Protein 2BRY (pdb70)

CATH classification: 3.50.50.60

Structure (mmCIF, N/CA/C/O backbone):
data_2BRY
#
_entry.id   2BRY
#
_cell.length_a   76.588
_cell.length_b   89.548
_cell.length_c   83.458
_cell.angle_alpha   90.00
_cell.angle_beta   114.35
_cell.angle_gamma   90.00
#
_symmetry.space_group_name_H-M   'P 1 21 1'
#
loop_
_entity.id
_entity.type
_entity.pdbx_description
1 polymer 'NEDD9 INTERACTING PROTEIN WITH CALPONIN HOMOLOGY AND LIM DOMAINS'
2 non-polymer 'CHLORIDE ION'
3 non-polymer GLYCEROL
4 non-polymer 'SULFATE ION'
5 non-polymer 'FLAVIN-ADENINE DINUCLEOTIDE'
6 water water
#
loop_
_atom_site.group_PDB
_atom_site.id
_atom_site.type_symbol
_atom_site.label_atom_id
_atom_site.label_alt_id
_atom_site.label_comp_id
_atom_site.label_asym_id
_atom_site.label_entity_id
_atom_site.label_seq_id
_atom_site.pdbx_PDB_ins_code
_atom_site.Cartn_x
_atom_site.Cartn_y
_atom_site.Cartn_z
_atom_site.occupancy
_atom_site.B_iso_or_equiv
_atom_site.auth_seq_id
_atom_site.auth_comp_id
_atom_site.auth_asym_id
_atom_site.auth_atom_id
_atom_site.pdbx_PDB_model_num
ATOM 1 N N . THR A 1 15 ? 60.593 35.581 76.067 1.00 25.07 7 THR A N 1
ATOM 2 C CA . THR A 1 15 ? 60.211 35.460 74.628 1.00 24.73 7 THR A CA 1
ATOM 3 C C . THR A 1 15 ? 61.144 34.536 73.827 1.00 23.59 7 THR A C 1
ATOM 4 O O . THR A 1 15 ? 62.328 34.355 74.150 1.00 23.85 7 THR A O 1
ATOM 8 N N . ASN A 1 16 ? 60.579 33.964 72.772 1.00 21.66 8 ASN A N 1
ATOM 9 C CA . ASN A 1 16 ? 61.194 32.881 72.046 1.00 19.77 8 ASN A CA 1
ATOM 10 C C . ASN A 1 16 ? 61.146 33.212 70.562 1.00 17.98 8 ASN A C 1
ATOM 11 O O . ASN A 1 16 ? 60.087 33.105 69.947 1.00 17.20 8 ASN A O 1
ATOM 16 N N . PRO A 1 17 ? 62.277 33.663 69.991 1.00 17.03 9 PRO A N 1
ATOM 17 C CA . PRO A 1 17 ? 62.285 34.022 68.577 1.00 16.57 9 PRO A CA 1
ATOM 18 C C . PRO A 1 17 ? 61.773 32.944 67.617 1.00 16.47 9 PRO A C 1
ATOM 19 O O . PRO A 1 17 ? 61.062 33.275 66.661 1.00 17.16 9 PRO A O 1
ATOM 23 N N . ALA A 1 18 ? 62.112 31.676 67.849 1.00 16.15 10 ALA A N 1
ATOM 24 C CA . ALA A 1 18 ? 61.650 30.608 66.967 1.00 16.51 10 ALA A CA 1
ATOM 25 C C . ALA A 1 18 ? 60.129 30.507 66.993 1.00 15.48 10 ALA A C 1
ATOM 26 O O . ALA A 1 18 ? 59.488 30.349 65.944 1.00 15.41 10 ALA A O 1
ATOM 28 N N . HIS A 1 19 ? 59.551 30.604 68.195 1.00 14.65 11 HIS A N 1
ATOM 29 C CA . HIS A 1 19 ? 58.103 30.541 68.298 1.00 15.07 11 HIS A CA 1
ATOM 30 C C . HIS A 1 19 ? 57.487 31.733 67.590 1.00 14.67 11 HIS A C 1
ATOM 31 O O . HIS A 1 19 ? 56.499 31.576 66.877 1.00 15.34 11 HIS A O 1
ATOM 38 N N . ASP A 1 20 ? 58.071 32.922 67.791 1.00 15.41 12 ASP A N 1
ATOM 39 C CA . ASP A 1 20 ? 57.575 34.153 67.172 1.00 15.97 12 ASP A CA 1
ATOM 40 C C . ASP A 1 20 ? 57.564 34.042 65.648 1.00 15.62 12 ASP A C 1
ATOM 41 O O . ASP A 1 20 ? 56.549 34.308 65.014 1.00 16.29 12 ASP A O 1
ATOM 46 N N . HIS A 1 21 ? 58.676 33.596 65.066 1.00 16.42 13 HIS A N 1
ATOM 47 C CA . HIS A 1 21 ? 58.769 33.455 63.613 1.00 16.00 13 HIS A CA 1
ATOM 48 C C . HIS A 1 21 ? 57.900 32.314 63.070 1.00 15.82 13 HIS A C 1
ATOM 49 O O . HIS A 1 21 ? 57.297 32.453 62.005 1.00 15.66 13 HIS A O 1
ATOM 56 N N . PHE A 1 22 ? 57.837 31.184 63.777 1.00 15.38 14 PHE A N 1
ATOM 57 C CA . PHE A 1 22 ? 56.919 30.138 63.322 1.00 16.41 14 PHE A CA 1
ATOM 58 C C . PHE A 1 22 ? 55.481 30.669 63.279 1.00 15.49 14 PHE A C 1
ATOM 59 O O . PHE A 1 22 ? 54.761 30.474 62.311 1.00 16.61 14 PHE A O 1
ATOM 67 N N . GLU A 1 23 ? 55.051 31.333 64.344 1.00 14.79 15 GLU A N 1
ATOM 68 C CA . GLU A 1 23 ? 53.679 31.827 64.371 1.00 14.31 15 GLU A CA 1
ATOM 69 C C . GLU A 1 23 ? 53.399 32.863 63.273 1.00 14.55 15 GLU A C 1
ATOM 70 O O . GLU A 1 23 ? 52.313 32.876 62.692 1.00 15.09 15 GLU A O 1
ATOM 76 N N . THR A 1 24 ? 54.364 33.734 62.981 1.00 14.88 16 THR A N 1
ATOM 77 C CA . THR A 1 24 ? 54.186 34.703 61.888 1.00 15.01 16 THR A CA 1
ATOM 78 C C . THR A 1 24 ? 54.106 33.997 60.517 1.00 14.91 16 THR A C 1
ATOM 79 O O . THR A 1 24 ? 53.291 34.371 59.647 1.00 15.54 16 THR A O 1
ATOM 86 N N . PHE A 1 25 ? 54.956 32.987 60.350 1.00 15.40 17 PHE A N 1
ATOM 87 C CA . PHE A 1 25 ? 55.019 32.135 59.150 1.00 15.60 17 PHE A CA 1
ATOM 88 C C . PHE A 1 25 ? 53.661 31.483 58.879 1.00 15.01 17 PHE A C 1
ATOM 89 O O . PHE A 1 25 ? 53.114 31.575 57.790 1.00 15.50 17 PHE A O 1
ATOM 97 N N . VAL A 1 26 ? 53.093 30.847 59.903 1.00 15.71 18 VAL A N 1
ATOM 98 C CA . VAL A 1 26 ? 51.764 30.266 59.787 1.00 17.81 18 VAL A CA 1
ATOM 99 C C . VAL A 1 26 ? 50.711 31.283 59.309 1.00 17.67 18 VAL A C 1
ATOM 100 O O . VAL A 1 26 ? 49.921 30.958 58.418 1.00 18.99 18 VAL A O 1
ATOM 104 N N . GLN A 1 27 ? 50.689 32.492 59.866 1.00 18.07 19 GLN A N 1
ATOM 105 C CA . GLN A 1 27 ? 49.633 33.453 59.517 1.00 19.26 19 GLN A CA 1
ATOM 106 C C . GLN A 1 27 ? 49.924 34.279 58.273 1.00 17.59 19 GLN A C 1
ATOM 107 O O . GLN A 1 27 ? 49.030 35.001 57.805 1.00 17.42 19 GLN A O 1
ATOM 113 N N . ALA A 1 28 ? 51.142 34.168 57.727 1.00 16.72 20 ALA A N 1
ATOM 114 C CA . ALA A 1 28 ? 51.565 35.061 56.641 1.00 16.00 20 ALA A CA 1
ATOM 115 C C . ALA A 1 28 ? 50.671 34.932 55.407 1.00 16.88 20 ALA A C 1
ATOM 116 O O . ALA A 1 28 ? 50.316 33.825 54.986 1.00 17.25 20 ALA A O 1
ATOM 118 N N . GLN A 1 29 ? 50.306 36.081 54.838 1.00 16.18 21 GLN A N 1
ATOM 119 C CA . GLN A 1 29 ? 49.317 36.147 53.747 1.00 16.54 21 GLN A CA 1
ATOM 120 C C . GLN A 1 29 ? 49.912 36.679 52.470 1.00 16.68 21 GLN A C 1
ATOM 121 O O . GLN A 1 29 ? 49.206 36.823 51.460 1.00 18.13 21 GLN A O 1
ATOM 127 N N . LEU A 1 30 ? 51.211 36.986 52.523 1.00 17.06 22 LEU A N 1
ATOM 128 C CA . LEU A 1 30 ? 51.957 37.468 51.370 1.00 17.52 22 LEU A CA 1
ATOM 129 C C . LEU A 1 30 ? 53.198 36.628 51.204 1.00 18.03 22 LEU A C 1
ATOM 130 O O . LEU A 1 30 ? 53.839 36.276 52.181 1.00 17.93 22 LEU A O 1
ATOM 135 N N . CYS A 1 31 ? 53.538 36.317 49.966 1.00 20.63 23 CYS A N 1
ATOM 136 C CA . CYS A 1 31 ? 54.756 35.556 49.686 1.00 21.95 23 CYS A CA 1
ATOM 137 C C . CYS A 1 31 ? 55.999 36.107 50.389 1.00 22.38 23 CYS A C 1
ATOM 138 O O . CYS A 1 31 ? 56.740 35.363 51.023 1.00 23.59 23 CYS A O 1
ATOM 143 N N . GLN A 1 32 ? 56.213 37.417 50.306 1.00 22.47 24 GLN A N 1
ATOM 144 C CA . GLN A 1 32 ? 57.400 38.033 50.889 1.00 23.59 24 GLN A CA 1
ATOM 145 C C . GLN A 1 32 ? 57.445 37.834 52.407 1.00 21.97 24 GLN A C 1
ATOM 146 O O . GLN A 1 32 ? 58.526 37.663 52.984 1.00 21.42 24 GLN A O 1
ATOM 152 N N . ASP A 1 33 ? 56.267 37.803 53.028 1.00 20.38 25 ASP A N 1
ATOM 153 C CA . ASP A 1 33 ? 56.166 37.587 54.476 1.00 19.51 25 ASP A CA 1
ATOM 154 C C . ASP A 1 33 ? 56.408 36.132 54.851 1.00 18.06 25 ASP A C 1
ATOM 155 O O . ASP A 1 33 ? 57.002 35.84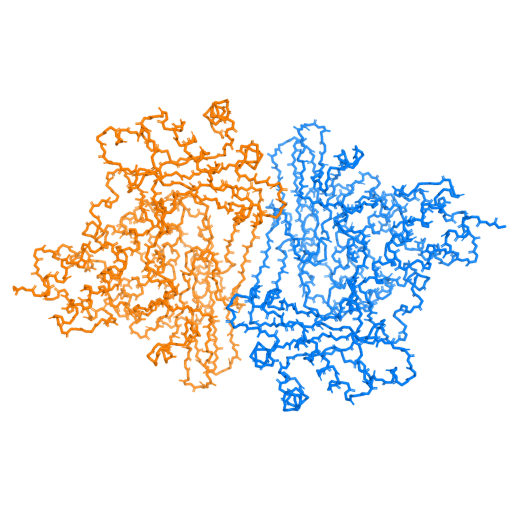4 55.889 1.00 16.79 25 ASP A O 1
ATOM 160 N N . VAL A 1 34 ? 55.958 35.224 53.999 1.00 17.78 26 VAL A N 1
ATOM 161 C CA . VAL A 1 34 ? 56.257 33.815 54.214 1.00 17.67 26 VAL A CA 1
ATOM 162 C C . VAL A 1 34 ? 57.774 33.620 54.168 1.00 18.38 26 VAL A C 1
ATOM 163 O O . VAL A 1 34 ? 58.359 32.995 55.064 1.00 18.77 26 VAL A O 1
ATOM 167 N N . LEU A 1 35 ? 58.422 34.166 53.145 1.00 18.41 27 LEU A N 1
ATOM 168 C CA . LEU A 1 35 ? 59.856 33.946 52.994 1.00 18.61 27 LEU A CA 1
ATOM 169 C C . LEU A 1 35 ? 60.655 34.567 54.129 1.00 18.41 27 LEU A C 1
ATOM 170 O O . LEU A 1 35 ? 61.587 33.956 54.651 1.00 18.86 27 LEU A O 1
ATOM 175 N N . SER A 1 36 ? 60.309 35.791 54.511 1.00 18.93 28 SER A N 1
ATOM 176 C CA . SER A 1 36 ? 61.089 36.491 55.529 1.00 19.71 28 SER A CA 1
ATOM 177 C C . SER A 1 36 ? 60.919 35.872 56.924 1.00 18.54 28 SER A C 1
ATOM 178 O O . SER A 1 36 ? 61.909 35.707 57.647 1.00 18.34 28 SER A O 1
ATOM 181 N N . SER A 1 37 ? 59.687 35.506 57.295 1.00 18.12 29 SER A N 1
ATOM 182 C CA . SER A 1 37 ? 59.451 34.816 58.559 1.00 18.02 29 SER A CA 1
ATOM 183 C C . SER A 1 37 ? 60.134 33.430 58.576 1.00 17.20 29 SER A C 1
ATOM 184 O O . SER A 1 37 ? 60.664 33.009 59.615 1.00 17.65 29 SER A O 1
ATOM 187 N N . PHE A 1 38 ? 60.125 32.730 57.439 1.00 16.07 30 PHE A N 1
ATOM 188 C CA . PHE A 1 38 ? 60.806 31.437 57.366 1.00 16.67 30 PHE A CA 1
ATOM 189 C C . PHE A 1 38 ? 62.316 31.593 57.575 1.00 17.01 30 PHE A C 1
ATOM 190 O O . PHE A 1 38 ? 62.913 30.800 58.303 1.00 17.84 30 PHE A O 1
ATOM 198 N N . GLN A 1 39 ? 62.931 32.619 56.981 1.00 17.67 31 GLN A N 1
ATOM 199 C CA . GLN A 1 39 ? 64.378 32.851 57.189 1.00 17.50 31 GLN A CA 1
ATOM 200 C C . GLN A 1 39 ? 64.647 33.153 58.673 1.00 17.57 31 GLN A C 1
ATOM 201 O O . GLN A 1 39 ? 65.616 32.660 59.259 1.00 17.78 31 GLN A O 1
ATOM 207 N N . GLY A 1 40 ? 63.776 33.947 59.293 1.00 17.13 32 GLY A N 1
ATOM 208 C CA . GLY A 1 40 ? 63.910 34.243 60.716 1.00 16.62 32 GLY A CA 1
ATOM 209 C C . GLY A 1 40 ? 63.800 32.972 61.543 1.00 16.71 32 GLY A C 1
ATOM 210 O O . GLY A 1 40 ? 64.55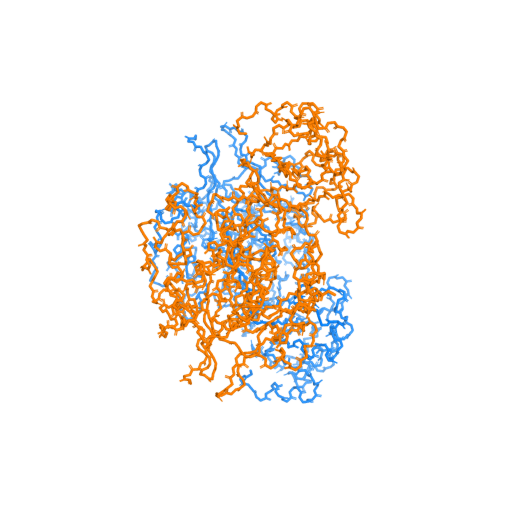9 32.776 62.516 1.00 17.45 32 GLY A O 1
ATOM 211 N N . LEU A 1 41 ? 62.887 32.092 61.138 1.00 16.55 33 LEU A N 1
ATOM 212 C CA . LEU A 1 41 ? 62.733 30.819 61.817 1.00 17.08 33 LEU A CA 1
ATOM 213 C C . LEU A 1 41 ? 64.010 29.994 61.673 1.00 17.74 33 LEU A C 1
ATOM 214 O O . LEU A 1 41 ? 64.521 29.481 62.669 1.00 17.15 33 LEU A O 1
ATOM 219 N N . CYS A 1 42 ? 64.568 29.947 60.458 1.00 17.79 34 CYS A N 1
ATOM 220 C CA . CYS A 1 42 ? 65.776 29.154 60.205 1.00 18.08 34 CYS A CA 1
ATOM 221 C C . CYS A 1 42 ? 66.928 29.677 61.064 1.00 17.42 34 CYS A C 1
ATOM 222 O O . CYS A 1 42 ? 67.628 28.875 61.702 1.00 17.27 34 CYS A O 1
ATOM 225 N N . ARG A 1 43 ? 67.127 31.008 61.078 1.00 17.41 35 ARG A N 1
ATOM 226 C CA . ARG A 1 43 ? 68.169 31.625 61.927 1.00 17.42 35 ARG A CA 1
ATOM 227 C C . ARG A 1 43 ? 68.015 31.187 63.388 1.00 16.61 35 ARG A C 1
ATOM 228 O O . ARG A 1 43 ? 68.998 30.825 64.043 1.00 16.47 35 ARG A O 1
ATOM 236 N N . ALA A 1 44 ? 66.776 31.237 63.900 1.00 16.02 36 ALA A N 1
ATOM 237 C CA . ALA A 1 44 ? 66.512 30.962 65.307 1.00 16.13 36 ALA A CA 1
ATOM 238 C C . ALA A 1 44 ? 66.805 29.521 65.686 1.00 15.93 36 ALA A C 1
ATOM 239 O O . ALA A 1 44 ? 67.173 29.248 66.831 1.00 16.37 36 ALA A O 1
ATOM 241 N N . LEU A 1 45 ? 66.640 28.617 64.709 1.00 15.51 37 LEU A N 1
ATOM 242 C CA . LEU A 1 45 ? 66.764 27.177 64.938 1.00 16.32 37 LEU A CA 1
ATOM 243 C C . LEU A 1 45 ? 68.072 26.569 64.452 1.00 16.15 37 LEU A C 1
ATOM 244 O O . LEU A 1 45 ? 68.282 25.356 64.559 1.00 16.69 37 LEU A O 1
ATOM 249 N N . GLY A 1 46 ? 68.964 27.397 63.915 1.00 15.36 38 GLY A N 1
ATOM 250 C CA . GLY A 1 46 ? 70.269 26.907 63.530 1.00 16.19 38 GLY A CA 1
ATOM 251 C C . GLY A 1 46 ? 70.230 26.100 62.242 1.00 16.16 38 GLY A C 1
ATOM 252 O O . GLY A 1 46 ? 71.037 25.185 62.047 1.00 16.81 38 GLY A O 1
ATOM 253 N N . VAL A 1 47 ? 69.286 26.412 61.371 1.00 16.44 39 VAL A N 1
ATOM 254 C CA . VAL A 1 47 ? 69.145 25.624 60.138 1.00 17.11 39 VAL A CA 1
ATOM 255 C C . VAL A 1 47 ? 69.215 26.528 58.914 1.00 17.63 39 VAL A C 1
ATOM 256 O O . VAL A 1 47 ? 69.432 27.736 59.041 1.00 17.76 39 VAL A O 1
ATOM 260 N N . GLU A 1 48 ? 69.077 25.941 57.729 1.00 17.77 40 GLU A N 1
ATOM 261 C CA . GLU A 1 48 ? 68.970 26.722 56.474 1.00 18.34 40 GLU A CA 1
ATOM 262 C C . GLU A 1 48 ? 67.687 26.336 55.751 1.00 18.62 40 GLU A C 1
ATOM 263 O O . GLU A 1 48 ? 67.224 25.204 55.887 1.00 19.71 40 GLU A O 1
ATOM 269 N N . SER A 1 49 ? 67.130 27.274 54.991 1.00 19.65 41 SER A N 1
ATOM 270 C CA . SER A 1 49 ? 66.023 26.956 54.076 1.00 20.22 41 SER A CA 1
ATOM 271 C C . SER A 1 49 ? 66.554 26.183 52.871 1.00 19.90 41 SER A C 1
ATOM 272 O O . SER A 1 49 ? 67.732 26.244 52.554 1.00 20.35 41 SER A O 1
ATOM 275 N N . GLY A 1 50 ? 65.692 25.447 52.179 1.00 20.23 42 GLY A N 1
ATOM 276 C CA . GLY A 1 50 ? 66.171 24.726 50.994 1.00 20.21 42 GLY A CA 1
ATOM 277 C C . GLY A 1 50 ? 67.124 23.592 51.310 1.00 19.92 42 GLY A C 1
ATOM 278 O O . GLY A 1 50 ? 67.939 23.233 50.464 1.00 21.03 42 GLY A O 1
ATOM 279 N N . GLY A 1 51 ? 67.029 23.016 52.511 1.00 19.53 43 GLY A N 1
ATOM 280 C CA . GLY A 1 51 ? 68.041 22.091 52.991 1.00 19.95 43 GLY A CA 1
ATOM 281 C C . GLY A 1 51 ? 67.569 20.659 53.136 1.00 20.00 43 GLY A C 1
ATOM 282 O O . GLY A 1 51 ? 68.225 19.847 53.804 1.00 21.16 43 GLY A O 1
ATOM 283 N N . GLY A 1 52 ? 66.430 20.333 52.522 1.00 19.99 44 GLY A N 1
ATOM 284 C CA . GLY A 1 52 ? 65.968 18.933 52.525 1.00 19.69 44 GLY A CA 1
ATOM 285 C C . GLY A 1 52 ? 65.341 18.460 53.828 1.00 20.05 44 GLY A C 1
ATOM 286 O O . GLY A 1 52 ? 65.089 19.277 54.736 1.00 21.59 44 GLY A O 1
ATOM 287 N N . LEU A 1 53 ? 65.108 17.146 53.932 1.00 20.08 45 LEU A N 1
ATOM 288 C CA . LEU A 1 53 ? 64.409 16.602 55.084 1.00 19.75 45 LEU A CA 1
ATOM 289 C C . LEU A 1 53 ? 65.226 16.677 56.382 1.00 19.85 45 LEU A C 1
ATOM 290 O O . LEU A 1 53 ? 64.649 16.626 57.489 1.00 19.78 45 LEU A O 1
ATOM 295 N N . SER A 1 54 ? 66.556 16.802 56.269 1.00 20.53 46 SER A N 1
ATOM 296 C CA . SER A 1 54 ? 67.378 16.898 57.482 1.00 21.01 46 SER A CA 1
ATOM 297 C C . SER A 1 54 ? 67.004 18.189 58.195 1.00 20.48 46 SER A C 1
ATOM 298 O O . SER A 1 54 ? 66.948 18.238 59.420 1.00 20.63 46 SER A O 1
ATOM 301 N N . GLN A 1 55 ? 66.742 19.236 57.424 1.00 19.96 47 GLN A N 1
ATOM 302 C CA . GLN A 1 55 ? 66.336 20.487 58.031 1.00 19.97 47 GLN A CA 1
ATOM 303 C C . GLN A 1 55 ? 64.919 20.449 58.620 1.00 19.45 47 GLN A C 1
ATOM 304 O O . GLN A 1 55 ? 64.676 20.956 59.719 1.00 20.16 47 GLN A O 1
ATOM 310 N N . TYR A 1 56 ? 63.994 19.821 57.896 1.00 19.51 48 TYR A N 1
ATOM 311 C CA . TYR A 1 56 ? 62.656 19.564 58.422 1.00 18.50 48 TYR A CA 1
ATOM 312 C C . TYR A 1 56 ? 62.753 18.872 59.792 1.00 17.73 48 TYR A C 1
ATOM 313 O O . TYR A 1 56 ? 62.093 19.285 60.754 1.00 18.40 48 TYR A O 1
ATOM 322 N N . HIS A 1 57 ? 63.615 17.859 59.896 1.00 17.65 49 HIS A N 1
ATOM 323 C CA . HIS A 1 57 ? 63.733 17.129 61.154 1.00 18.08 49 HIS A CA 1
ATOM 324 C C . HIS A 1 57 ? 64.224 18.006 62.300 1.00 18.22 49 HIS A C 1
ATOM 325 O O . HIS A 1 57 ? 63.734 17.896 63.420 1.00 18.56 49 HIS A O 1
ATOM 332 N N . LYS A 1 58 ? 65.176 18.894 62.006 1.00 18.47 50 LYS A N 1
ATOM 333 C CA . LYS A 1 58 ? 65.750 19.781 63.027 1.00 18.49 50 LYS A CA 1
ATOM 334 C C . LYS A 1 58 ? 64.771 20.882 63.427 1.00 18.36 50 LYS A C 1
ATOM 335 O O . LYS A 1 58 ? 64.700 21.264 64.607 1.00 19.92 50 LYS A O 1
ATOM 341 N N . ILE A 1 59 ? 63.982 21.363 62.460 1.00 18.35 51 ILE A N 1
ATOM 342 C CA . ILE A 1 59 ? 62.975 22.363 62.767 1.00 18.08 51 ILE A CA 1
ATOM 343 C C . ILE A 1 59 ? 61.890 21.754 63.693 1.00 17.62 51 ILE A C 1
ATOM 344 O O . ILE A 1 59 ? 61.581 22.309 64.758 1.00 17.84 51 ILE A O 1
ATOM 349 N N . LYS A 1 60 ? 61.343 20.613 63.299 1.00 18.61 52 LYS A N 1
ATOM 350 C CA . LYS A 1 60 ? 60.213 20.054 64.038 1.00 18.63 52 LYS A CA 1
ATOM 351 C C . LYS A 1 60 ? 60.616 19.583 65.435 1.00 18.16 52 LYS A C 1
ATOM 352 O O . LYS A 1 60 ? 59.838 19.719 66.364 1.00 18.71 52 LYS A O 1
ATOM 358 N N . ALA A 1 61 ? 61.848 19.090 65.587 1.00 18.01 53 ALA A N 1
ATOM 359 C CA . ALA A 1 61 ? 62.339 18.612 66.890 1.00 18.50 53 ALA A CA 1
ATOM 360 C C . ALA A 1 61 ? 62.397 19.760 67.895 1.00 18.39 53 ALA A C 1
ATOM 361 O O . ALA A 1 61 ? 62.245 19.540 69.110 1.00 19.14 53 ALA A O 1
ATOM 363 N N . GLN A 1 62 ? 62.630 20.971 67.377 1.00 18.82 54 GLN A N 1
ATOM 364 C CA . GLN A 1 62 ? 62.773 22.174 68.188 1.00 18.76 54 GLN A CA 1
ATOM 365 C C . GLN A 1 62 ? 61.456 22.942 68.369 1.00 18.77 54 GLN A C 1
ATOM 366 O O . GLN A 1 62 ? 61.432 23.961 69.055 1.00 19.35 54 GLN A O 1
ATOM 372 N N . LEU A 1 63 ? 60.376 22.459 67.751 1.00 18.37 55 LEU A N 1
ATOM 373 C CA . LEU A 1 63 ? 59.075 23.119 67.854 1.00 18.49 55 LEU A CA 1
ATOM 374 C C . LEU A 1 63 ? 57.985 22.166 68.332 1.00 18.09 55 LEU A C 1
ATOM 375 O O . LEU A 1 63 ? 56.873 22.125 67.778 1.00 18.23 55 LEU A O 1
ATOM 380 N N . ASN A 1 64 ? 58.307 21.390 69.361 1.00 18.80 56 ASN A N 1
ATOM 381 C CA . ASN A 1 64 ? 57.312 20.529 69.984 1.00 19.39 56 ASN A CA 1
ATOM 382 C C . ASN A 1 64 ? 56.524 21.362 70.978 1.00 19.70 56 ASN A C 1
ATOM 383 O O . ASN A 1 64 ? 56.759 21.317 72.192 1.00 20.37 56 ASN A O 1
ATOM 388 N N . TYR A 1 65 ? 55.605 22.161 70.457 1.00 19.51 57 TYR A N 1
ATOM 389 C CA . TYR A 1 65 ? 54.851 23.094 71.308 1.00 19.85 57 TYR A CA 1
ATOM 390 C C . TYR A 1 65 ? 53.482 23.405 70.723 1.00 20.11 57 TYR A C 1
ATOM 391 O O . TYR A 1 65 ? 53.177 22.965 69.607 1.00 20.70 57 TYR A O 1
ATOM 400 N N . TRP A 1 66 ? 52.659 24.138 71.486 1.00 20.34 58 TRP A N 1
ATOM 401 C CA . TRP A 1 66 ? 51.229 24.311 71.169 1.00 20.81 58 TRP A CA 1
ATOM 402 C C . TRP A 1 66 ? 50.935 24.690 69.713 1.00 20.88 58 TRP A C 1
ATOM 403 O O . TRP A 1 66 ? 49.989 24.170 69.110 1.00 21.15 58 TRP A O 1
ATOM 414 N N . SER A 1 67 ? 51.733 25.593 69.142 1.00 20.70 59 SER A N 1
ATOM 415 C CA . SER A 1 67 ? 51.394 26.143 67.843 1.00 21.20 59 SER A CA 1
ATOM 416 C C . SER A 1 67 ? 51.655 25.158 66.703 1.00 21.01 59 SER A C 1
ATOM 417 O O . SER A 1 67 ? 50.982 25.230 65.674 1.00 21.81 59 SER A O 1
ATOM 420 N N . ALA A 1 68 ? 52.587 24.222 66.908 1.00 20.91 60 ALA A N 1
ATOM 421 C CA . ALA A 1 68 ? 53.148 23.434 65.808 1.00 20.56 60 ALA A CA 1
ATOM 422 C C . ALA A 1 68 ? 52.911 21.918 65.899 1.00 20.64 60 ALA A C 1
ATOM 423 O O . ALA A 1 68 ? 52.981 21.213 64.884 1.00 20.59 60 ALA A O 1
ATOM 425 N N . LYS A 1 69 ? 52.642 21.422 67.103 1.00 21.37 61 LYS A N 1
ATOM 426 C CA . LYS A 1 69 ? 52.558 19.987 67.391 1.00 22.30 61 LYS A CA 1
ATOM 427 C C . LYS A 1 69 ? 51.668 19.205 66.399 1.00 21.76 61 LYS A C 1
ATOM 428 O O . LYS A 1 69 ? 52.070 18.156 65.884 1.00 21.30 61 LYS A O 1
ATOM 434 N N . SER A 1 70 ? 50.475 19.721 66.134 1.00 21.16 62 SER A N 1
ATOM 435 C CA . SER A 1 70 ? 49.505 18.998 65.306 1.00 21.49 62 SER A CA 1
ATOM 436 C C . SER A 1 70 ? 50.002 18.885 63.868 1.00 20.99 62 SER A C 1
ATOM 437 O O . SER A 1 70 ? 49.716 17.912 63.165 1.00 21.86 62 SER A O 1
ATOM 440 N N . LEU A 1 71 ? 50.727 19.908 63.422 1.00 20.34 63 LEU A N 1
ATOM 441 C CA . LEU A 1 71 ? 51.244 19.915 62.060 1.00 20.14 63 LEU A CA 1
ATOM 442 C C . LEU A 1 71 ? 52.292 18.817 61.834 1.00 20.46 63 LEU A C 1
ATOM 443 O O . LEU A 1 71 ? 52.256 18.118 60.812 1.00 20.32 63 LEU A O 1
ATOM 448 N N . TRP A 1 72 ? 53.231 18.678 62.778 1.00 20.11 64 TRP A N 1
ATOM 449 C CA . TRP A 1 72 ? 54.264 17.654 62.633 1.00 19.80 64 TRP A CA 1
ATOM 450 C C . TRP A 1 72 ? 53.603 16.288 62.639 1.00 19.97 64 TRP A C 1
ATOM 451 O O . TRP A 1 72 ? 54.020 15.399 61.904 1.00 20.96 64 TRP A O 1
ATOM 462 N N . ALA A 1 73 ? 52.568 16.112 63.460 1.00 20.19 65 ALA A N 1
ATOM 463 C CA . ALA A 1 73 ? 51.844 14.844 63.471 1.00 20.24 65 ALA A CA 1
ATOM 464 C C . ALA A 1 73 ? 51.326 14.495 62.068 1.00 20.40 65 ALA A C 1
ATOM 465 O O . ALA A 1 73 ? 51.486 13.364 61.610 1.00 20.69 65 ALA A O 1
ATOM 467 N N . LYS A 1 74 ? 50.689 15.461 61.410 1.00 20.17 66 LYS A N 1
ATOM 468 C CA . LYS A 1 74 ? 50.157 15.247 60.060 1.00 20.26 66 LYS A CA 1
ATOM 469 C C . LYS A 1 74 ? 51.275 14.971 59.066 1.00 19.87 66 LYS A C 1
ATOM 470 O O . LYS A 1 74 ? 51.220 14.004 58.312 1.00 19.48 66 LYS A O 1
ATOM 476 N N . LEU A 1 75 ? 52.268 15.855 59.017 1.00 19.90 67 LEU A N 1
ATOM 477 C CA . LEU A 1 75 ? 53.344 15.710 58.031 1.00 19.34 67 LEU A CA 1
ATOM 478 C C . LEU A 1 75 ? 54.129 14.410 58.221 1.00 19.65 67 LEU A C 1
ATOM 479 O O . LEU A 1 75 ? 54.453 13.757 57.228 1.00 20.63 67 LEU A O 1
ATOM 484 N N . ASP A 1 76 ? 54.398 14.023 59.480 1.00 19.70 68 ASP A N 1
ATOM 485 C CA . ASP A 1 76 ? 55.137 12.791 59.769 1.00 20.10 68 ASP A CA 1
ATOM 486 C C . ASP A 1 76 ? 54.310 11.576 59.376 1.00 19.82 68 ASP A C 1
ATOM 487 O O . ASP A 1 76 ? 54.877 10.565 58.973 1.00 20.52 68 ASP A O 1
ATOM 492 N N . LYS A 1 77 ? 52.979 11.664 59.523 1.00 19.54 69 LYS A N 1
ATOM 493 C CA . LYS A 1 77 ? 52.088 10.571 59.119 1.00 19.57 69 LYS A CA 1
ATOM 494 C C . LYS A 1 77 ? 52.219 10.327 57.612 1.00 19.13 69 LYS A C 1
ATOM 495 O O . LYS A 1 77 ? 52.380 9.196 57.166 1.00 19.01 69 LYS A O 1
ATOM 501 N N . ARG A 1 78 ? 52.131 11.395 56.826 1.00 19.13 70 ARG A N 1
ATOM 502 C CA . ARG A 1 78 ? 52.318 11.258 55.390 1.00 18.82 70 ARG A CA 1
ATOM 503 C C . ARG A 1 78 ? 53.718 10.733 55.079 1.00 18.62 70 ARG A C 1
ATOM 504 O O . ARG A 1 78 ? 53.873 9.800 54.277 1.00 18.44 70 ARG A O 1
ATOM 512 N N . ALA A 1 79 ? 54.725 11.312 55.733 1.00 18.49 71 ALA A N 1
ATOM 513 C CA . ALA A 1 79 ? 56.126 11.016 55.412 1.00 18.79 71 ALA A CA 1
ATOM 514 C C . ALA A 1 79 ? 56.446 9.556 55.652 1.00 17.50 71 ALA A C 1
ATOM 515 O O . ALA A 1 79 ? 57.352 9.010 55.018 1.00 17.11 71 ALA A O 1
ATOM 517 N N . SER A 1 80 ? 55.700 8.959 56.586 1.00 15.78 72 SER A N 1
ATOM 518 C CA . SER A 1 80 ? 55.874 7.542 57.017 1.00 16.13 72 SER A CA 1
ATOM 519 C C . SER A 1 80 ? 55.213 6.516 56.096 1.00 16.67 72 SER A C 1
ATOM 520 O O . SER A 1 80 ? 55.372 5.318 56.321 1.00 16.42 72 SER A O 1
ATOM 525 N N . GLN A 1 81 ? 54.479 6.948 55.073 1.00 17.47 73 GLN A N 1
ATOM 526 C CA . GLN A 1 81 ? 53.866 5.993 54.151 1.00 18.81 73 GLN A CA 1
ATOM 527 C C . GLN A 1 81 ? 54.982 5.219 53.464 1.00 18.37 73 GLN A C 1
ATOM 528 O O . GLN A 1 81 ? 55.995 5.821 53.102 1.00 18.62 73 GLN A O 1
ATOM 534 N N . PRO A 1 82 ? 54.807 3.888 53.306 1.00 18.31 74 PRO A N 1
ATOM 535 C CA . PRO A 1 82 ? 55.865 2.995 52.814 1.00 18.12 74 PRO A CA 1
ATOM 536 C C . PRO A 1 82 ? 56.510 3.416 51.507 1.00 18.16 74 PRO A C 1
ATOM 537 O O . PRO A 1 82 ? 57.707 3.218 51.335 1.00 17.69 74 PRO A O 1
ATOM 541 N N . VAL A 1 83 ? 55.733 4.005 50.604 1.00 18.33 75 VAL A N 1
ATOM 542 C CA . VAL A 1 83 ? 56.273 4.420 49.315 1.00 18.93 75 VAL A CA 1
ATOM 543 C C . VAL A 1 83 ? 57.494 5.351 49.427 1.00 18.06 75 VAL A C 1
ATOM 544 O O . VAL A 1 83 ? 58.337 5.348 48.532 1.00 19.18 75 VAL A O 1
ATOM 548 N N . TYR A 1 84 ? 57.588 6.155 50.493 1.00 17.16 76 TYR A N 1
ATOM 549 C CA . TYR A 1 84 ? 58.690 7.136 50.600 1.00 17.78 76 TYR A CA 1
ATOM 550 C C . TYR A 1 84 ? 59.968 6.511 51.141 1.00 17.55 76 TYR A C 1
ATOM 551 O O . TYR A 1 84 ? 61.049 7.117 51.036 1.00 17.33 76 TYR A O 1
ATOM 560 N N . GLN A 1 85 ? 59.841 5.301 51.703 1.00 17.74 77 GLN A N 1
ATOM 561 C CA . GLN A 1 85 ? 60.988 4.565 52.258 1.00 19.00 77 GLN A CA 1
ATOM 562 C C . GLN A 1 85 ? 61.733 5.442 53.231 1.00 18.53 77 GLN A C 1
ATOM 563 O O . GLN A 1 85 ? 62.968 5.490 53.248 1.00 19.34 77 GLN A O 1
ATOM 569 N N . GLN A 1 86 ? 60.944 6.159 54.027 1.00 18.82 78 GLN A N 1
ATOM 570 C CA . GLN A 1 86 ? 61.422 6.941 55.153 1.00 19.44 78 GLN A CA 1
ATOM 571 C C . GLN A 1 86 ? 62.385 8.030 54.622 1.00 19.37 78 GLN A C 1
ATOM 572 O O . GLN A 1 86 ? 63.374 8.371 55.264 1.00 20.09 78 GLN A O 1
ATOM 578 N N . GLY A 1 87 ? 62.069 8.587 53.439 1.00 18.85 79 GLY A N 1
ATOM 579 C CA . GLY A 1 87 ? 62.880 9.641 52.837 1.00 19.37 79 GLY A CA 1
ATOM 580 C C . GLY A 1 87 ? 64.106 9.143 52.114 1.00 19.41 79 GLY A C 1
ATOM 581 O O . GLY A 1 87 ? 64.980 9.928 51.778 1.00 20.23 79 GLY A O 1
ATOM 582 N N . GLN A 1 88 ? 64.182 7.834 51.882 1.00 19.48 80 GLN A N 1
ATOM 583 C CA . GLN A 1 88 ? 65.340 7.249 51.233 1.00 20.32 80 GLN A CA 1
ATOM 584 C C . GLN A 1 88 ? 65.088 6.818 49.804 1.00 20.18 80 GLN A C 1
ATOM 585 O O . GLN A 1 88 ? 66.008 6.359 49.141 1.00 20.55 80 GLN A O 1
ATOM 591 N N . ALA A 1 89 ? 63.868 6.991 49.302 1.00 19.06 81 ALA A N 1
ATOM 592 C CA . ALA A 1 89 ? 63.533 6.411 48.002 1.00 19.28 81 ALA A CA 1
ATOM 593 C C . ALA A 1 89 ? 64.316 7.073 46.851 1.00 19.68 81 ALA A C 1
ATOM 594 O O . ALA A 1 89 ? 64.754 6.399 45.923 1.00 20.18 81 ALA A O 1
ATOM 596 N N . CYS A 1 90 ? 64.526 8.372 46.952 1.00 20.23 82 CYS A N 1
ATOM 597 C CA . CYS A 1 90 ? 65.127 9.144 45.854 1.00 20.09 82 CYS A CA 1
ATOM 598 C C . CYS A 1 90 ? 66.310 9.953 46.334 1.00 19.51 82 CYS A C 1
ATOM 599 O O . CYS A 1 90 ? 66.590 11.034 45.801 1.00 19.09 82 CYS A O 1
ATOM 602 N N . THR A 1 91 ? 67.002 9.436 47.348 1.00 21.07 83 THR A N 1
ATOM 603 C CA . THR A 1 91 ? 68.048 10.191 47.995 1.00 21.36 83 THR A CA 1
ATOM 604 C C . THR A 1 91 ? 69.227 10.564 47.064 1.00 21.54 83 THR A C 1
ATOM 605 O O . THR A 1 91 ? 69.965 11.512 47.345 1.00 22.50 83 THR A O 1
ATOM 609 N N . ASN A 1 92 ? 69.386 9.844 45.957 1.00 20.80 84 ASN A N 1
ATOM 610 C CA . ASN A 1 92 ? 70.419 10.196 44.980 1.00 21.00 84 ASN A CA 1
ATOM 611 C C . ASN A 1 92 ? 69.874 10.873 43.728 1.00 20.62 84 ASN A C 1
ATOM 612 O O . ASN A 1 92 ? 70.568 10.981 42.709 1.00 21.43 84 ASN A O 1
ATOM 617 N N . THR A 1 93 ? 68.623 11.292 43.816 1.00 19.28 85 THR A N 1
ATOM 618 C CA . THR A 1 93 ? 67.959 12.005 42.723 1.00 18.19 85 THR A CA 1
ATOM 619 C C . THR A 1 93 ? 68.027 13.507 42.949 1.00 18.73 85 THR A C 1
ATOM 620 O O . THR A 1 93 ? 67.770 13.991 44.079 1.00 18.78 85 THR A O 1
ATOM 624 N N . LYS A 1 94 ? 68.337 14.245 41.877 1.00 17.53 86 LYS A N 1
ATOM 625 C CA . LYS A 1 94 ? 68.314 15.719 41.895 1.00 17.16 86 LYS A CA 1
ATOM 626 C C . LYS A 1 94 ? 67.298 16.268 40.879 1.00 17.93 86 LYS A C 1
ATOM 627 O O . LYS A 1 94 ? 67.327 15.906 39.699 1.00 17.43 86 LYS A O 1
ATOM 633 N N . CYS A 1 95 ? 66.430 17.154 41.356 1.00 16.60 87 CYS A N 1
ATOM 634 C CA . CYS A 1 95 ? 65.260 17.555 40.583 1.00 16.22 87 CYS A CA 1
ATOM 635 C C . CYS A 1 95 ? 65.269 19.058 40.406 1.00 16.25 87 CYS A C 1
ATOM 636 O O . CYS A 1 95 ? 65.674 19.821 41.307 1.00 17.98 87 CYS A O 1
ATOM 639 N N . LEU A 1 96 ? 64.732 19.522 39.282 1.00 16.22 88 LEU A N 1
ATOM 640 C CA . LEU A 1 96 ? 64.416 20.946 39.144 1.00 15.47 88 LEU A CA 1
ATOM 641 C C . LEU A 1 96 ? 62.963 21.013 38.769 1.00 16.57 88 LEU A C 1
ATOM 642 O O . LEU A 1 96 ? 62.550 20.346 37.790 1.00 16.86 88 LEU A O 1
ATOM 647 N N . VAL A 1 97 ? 62.189 21.758 39.563 1.00 17.71 89 VAL A N 1
ATOM 648 C CA . VAL A 1 97 ? 60.770 21.979 39.245 1.00 16.96 89 VAL A CA 1
ATOM 649 C C . VAL A 1 97 ? 60.599 23.394 38.723 1.00 17.54 89 VAL A C 1
ATOM 650 O O . VAL A 1 97 ? 61.150 24.365 39.291 1.00 17.71 89 VAL A O 1
ATOM 654 N N . VAL A 1 98 ? 59.820 23.538 37.638 1.00 17.71 90 VAL A N 1
ATOM 655 C CA . VAL A 1 98 ? 59.596 24.866 37.055 1.00 18.12 90 VAL A CA 1
ATOM 656 C C . VAL A 1 98 ? 58.151 25.240 37.353 1.00 19.23 90 VAL A C 1
ATOM 657 O O . VAL A 1 98 ? 57.201 24.565 36.888 1.00 19.65 90 VAL A O 1
ATOM 661 N N . GLY A 1 99 ? 57.995 26.320 38.130 1.00 18.86 91 GLY A N 1
ATOM 662 C CA . GLY A 1 99 ? 56.673 26.846 38.498 1.00 18.60 91 GLY A CA 1
ATOM 663 C C . GLY A 1 99 ? 56.232 26.577 39.932 1.00 16.40 91 GLY A C 1
ATOM 664 O O . GLY A 1 99 ? 56.182 25.439 40.387 1.00 18.39 91 GLY A O 1
ATOM 665 N N . ALA A 1 100 ? 55.878 27.650 40.646 1.00 18.01 92 ALA A N 1
ATOM 666 C CA . ALA A 1 100 ? 55.331 27.555 41.973 1.00 18.31 92 ALA A CA 1
ATOM 667 C C . ALA A 1 100 ? 53.819 27.769 41.910 1.00 18.93 92 ALA A C 1
ATOM 668 O O . ALA A 1 100 ? 53.247 28.410 42.789 1.00 20.38 92 ALA A O 1
ATOM 670 N N . GLY A 1 101 ? 53.167 27.289 40.849 1.00 17.31 93 GLY A N 1
ATOM 671 C CA . GLY A 1 101 ? 51.719 27.202 40.923 1.00 18.57 93 GLY A CA 1
ATOM 672 C C . GLY A 1 101 ? 51.317 26.056 41.871 1.00 20.12 93 GLY A C 1
ATOM 673 O O . GLY A 1 101 ? 52.146 25.366 42.452 1.00 18.79 93 GLY A O 1
ATOM 674 N N . PRO A 1 102 ? 50.005 25.858 42.077 1.00 19.84 94 PRO A N 1
ATOM 675 C CA . PRO A 1 102 ? 49.545 24.809 42.958 1.00 20.47 94 PRO A CA 1
ATOM 676 C C . PRO A 1 102 ? 50.168 23.476 42.538 1.00 20.18 94 PRO A C 1
ATOM 677 O O . PRO A 1 102 ? 50.612 22.701 43.393 1.00 19.35 94 PRO A O 1
ATOM 681 N N . CYS A 1 103 ? 50.221 23.183 41.239 1.00 18.99 95 CYS A N 1
ATOM 682 C CA . CYS A 1 103 ? 50.736 21.866 40.820 1.00 19.45 95 CYS A CA 1
ATOM 683 C C . CYS A 1 103 ? 52.256 21.639 40.974 1.00 18.99 95 CYS A C 1
ATOM 684 O O . CYS A 1 103 ? 52.654 20.562 41.377 1.00 17.84 95 CYS A O 1
ATOM 687 N N . GLY A 1 104 ? 53.090 22.562 40.601 1.00 19.78 96 GLY A N 1
ATOM 688 C CA . GLY A 1 104 ? 54.549 22.461 40.829 1.00 17.92 96 GLY A CA 1
ATOM 689 C C . GLY A 1 104 ? 54.867 22.442 42.307 1.00 18.43 96 GLY A C 1
ATOM 690 O O . GLY A 1 104 ? 55.606 21.518 42.767 1.00 18.05 96 GLY A O 1
ATOM 691 N N . LEU A 1 105 ? 54.112 23.207 43.120 1.00 17.75 97 LEU A N 1
ATOM 692 C CA . LEU A 1 105 ? 54.332 23.122 44.585 1.00 19.28 97 LEU A CA 1
ATOM 693 C C . LEU A 1 105 ? 53.906 21.736 45.137 1.00 19.68 97 LEU A C 1
ATOM 694 O O . LEU A 1 105 ? 54.603 21.099 45.954 1.00 18.27 97 LEU A O 1
ATOM 699 N N . ARG A 1 106 ? 52.735 21.249 44.712 1.00 19.28 98 ARG A N 1
ATOM 700 C CA . ARG A 1 106 ? 52.303 19.934 45.121 1.00 18.27 98 ARG A CA 1
ATOM 701 C C . ARG A 1 106 ? 53.278 18.801 44.707 1.00 16.43 98 ARG A C 1
ATOM 702 O O . ARG A 1 106 ? 53.554 17.862 45.477 1.00 15.21 98 ARG A O 1
ATOM 710 N N . ALA A 1 107 ? 53.758 18.826 43.473 1.00 17.88 99 ALA A N 1
ATOM 711 C CA . ALA A 1 107 ? 54.803 17.944 43.002 1.00 17.00 99 ALA A CA 1
ATOM 712 C C . ALA A 1 107 ? 56.088 18.026 43.849 1.00 17.85 99 ALA A C 1
ATOM 713 O O . ALA A 1 107 ? 56.685 17.035 44.175 1.00 17.64 99 ALA A O 1
ATOM 715 N N . ALA A 1 108 ? 56.491 19.200 44.231 1.00 19.37 100 ALA A N 1
ATOM 716 C CA . ALA A 1 108 ? 57.751 19.370 44.960 1.00 18.85 100 ALA A CA 1
ATOM 717 C C . ALA A 1 108 ? 57.617 18.780 46.339 1.00 19.87 100 ALA A C 1
ATOM 718 O O . ALA A 1 108 ? 58.553 18.198 46.853 1.00 18.50 100 ALA A O 1
ATOM 720 N N . VAL A 1 109 ? 56.439 18.958 46.933 1.00 19.27 101 VAL A N 1
ATOM 721 C CA . VAL A 1 109 ? 56.189 18.387 48.232 1.00 17.23 101 VAL A CA 1
ATOM 722 C C . VAL A 1 109 ? 56.419 16.876 48.096 1.00 17.66 101 VAL A C 1
ATOM 723 O O . VAL A 1 109 ? 56.999 16.205 48.981 1.00 18.45 101 VAL A O 1
ATOM 727 N N . GLU A 1 110 ? 55.979 16.312 46.960 1.00 17.62 102 GLU A N 1
ATOM 728 C CA . GLU A 1 110 ? 56.063 14.847 46.846 1.00 15.23 102 GLU A CA 1
ATOM 729 C C . GLU A 1 110 ? 57.535 14.362 46.662 1.00 17.31 102 GLU A C 1
ATOM 730 O O . GLU A 1 110 ? 57.987 13.399 47.280 1.00 17.96 102 GLU A O 1
ATOM 736 N N . LEU A 1 111 ? 58.246 15.042 45.775 1.00 17.05 103 LEU A N 1
ATOM 737 C CA . LEU A 1 111 ? 59.676 14.853 45.567 1.00 16.06 103 LEU A CA 1
ATOM 738 C C . LEU A 1 111 ? 60.467 15.035 46.863 1.00 15.44 103 LEU A C 1
ATOM 739 O O . LEU A 1 111 ? 61.329 14.219 47.183 1.00 16.28 103 LEU A O 1
ATOM 744 N N . ALA A 1 112 ? 60.075 16.010 47.673 1.00 16.57 104 ALA A N 1
ATOM 745 C CA . ALA A 1 112 ? 60.706 16.183 48.981 1.00 17.27 104 ALA A CA 1
ATOM 746 C C . ALA A 1 112 ? 60.493 15.006 49.937 1.00 17.98 104 ALA A C 1
ATOM 747 O O . ALA A 1 112 ? 61.428 14.568 50.593 1.00 18.95 104 ALA A O 1
ATOM 749 N N . LEU A 1 113 ? 59.262 14.519 49.999 1.00 17.39 105 LEU A N 1
ATOM 750 C CA . LEU A 1 113 ? 58.941 13.359 50.838 1.00 17.52 105 LEU A CA 1
ATOM 751 C C . LEU A 1 113 ? 59.671 12.094 50.399 1.00 18.28 105 LEU A C 1
ATOM 752 O O . LEU A 1 113 ? 60.005 11.271 51.228 1.00 18.81 105 LEU A O 1
ATOM 757 N N . LEU A 1 114 ? 59.932 11.979 49.092 1.00 18.23 106 LEU A N 1
ATOM 758 C CA . LEU A 1 114 ? 60.694 10.854 48.558 1.00 17.39 106 LEU A CA 1
ATOM 759 C C . LEU A 1 114 ? 62.185 10.918 48.870 1.00 17.83 106 LEU A C 1
ATOM 760 O O . LEU A 1 114 ? 62.900 9.966 48.626 1.00 17.54 106 LEU A O 1
ATOM 765 N N . GLY A 1 115 ? 62.629 12.045 49.393 1.00 18.01 107 GLY A N 1
ATOM 766 C CA . GLY A 1 115 ? 64.010 12.226 49.784 1.00 17.90 107 GLY A CA 1
ATOM 767 C C . GLY A 1 115 ? 64.881 12.820 48.678 1.00 18.25 107 GLY A C 1
ATOM 768 O O . GLY A 1 115 ? 66.104 12.874 48.835 1.00 18.79 107 GLY A O 1
ATOM 769 N N . ALA A 1 116 ? 64.279 13.274 47.574 1.00 18.31 108 ALA A N 1
ATOM 770 C CA . ALA A 1 116 ? 65.057 13.827 46.480 1.00 18.23 108 ALA A CA 1
ATOM 771 C C . ALA A 1 116 ? 65.572 15.217 46.856 1.00 18.56 108 ALA A C 1
ATOM 772 O O . ALA A 1 116 ? 65.033 15.881 47.742 1.00 18.99 108 ALA A O 1
ATOM 774 N N . ARG A 1 117 ? 66.617 15.668 46.166 1.00 18.89 109 ARG A N 1
ATOM 775 C CA . ARG A 1 117 ? 67.044 17.045 46.294 1.00 18.74 109 ARG A CA 1
ATOM 776 C C . ARG A 1 117 ? 66.121 17.837 45.352 1.00 18.37 109 ARG A C 1
ATOM 777 O O . ARG A 1 117 ? 66.047 17.548 44.154 1.00 19.56 109 ARG A O 1
ATOM 785 N N . VAL A 1 118 ? 65.426 18.841 45.880 1.00 18.00 110 VAL A N 1
ATOM 786 C CA . VAL A 1 118 ? 64.394 19.585 45.106 1.00 17.88 110 VAL A CA 1
ATOM 787 C C . VAL A 1 118 ? 64.689 21.066 45.063 1.00 17.63 110 VAL A C 1
ATOM 788 O O . VAL A 1 118 ? 64.683 21.740 46.113 1.00 17.82 110 VAL A O 1
ATOM 792 N N . VAL A 1 119 ? 64.955 21.576 43.861 1.00 17.33 111 VAL A N 1
ATOM 793 C CA . VAL A 1 119 ? 65.062 23.014 43.605 1.00 16.65 111 VAL A CA 1
ATOM 794 C C . VAL A 1 119 ? 63.894 23.373 42.718 1.00 17.38 111 VAL A C 1
ATOM 795 O O . VAL A 1 119 ? 63.548 22.612 41.802 1.00 18.44 111 VAL A O 1
ATOM 799 N N . LEU A 1 120 ? 63.330 24.545 42.966 1.00 17.55 112 LEU A N 1
ATOM 800 C CA . LEU A 1 120 ? 62.172 25.005 42.194 1.00 17.07 112 LEU A CA 1
ATOM 801 C C . LEU A 1 120 ? 62.433 26.443 41.813 1.00 17.50 112 LEU A C 1
ATOM 802 O O . LEU A 1 120 ? 62.860 27.254 42.647 1.00 17.74 112 LEU A O 1
ATOM 807 N N . VAL A 1 121 ? 62.197 26.739 40.535 1.00 17.27 113 VAL A N 1
ATOM 808 C CA . VAL A 1 121 ? 62.304 28.080 40.031 1.00 17.39 113 VAL A CA 1
ATOM 809 C C . VAL A 1 121 ? 60.944 28.635 39.628 1.00 17.25 113 VAL A C 1
ATOM 810 O O . VAL A 1 121 ? 60.175 27.970 38.934 1.00 17.11 113 VAL A O 1
ATOM 814 N N . GLU A 1 122 ? 60.682 29.899 40.001 1.00 17.69 114 GLU A N 1
ATOM 815 C CA . GLU A 1 122 ? 59.427 30.550 39.673 1.00 17.97 114 GLU A CA 1
ATOM 816 C C . GLU A 1 122 ? 59.743 31.966 39.115 1.00 17.99 114 GLU A C 1
ATOM 817 O O . GLU A 1 122 ? 60.513 32.752 39.717 1.00 17.97 114 GLU A O 1
ATOM 823 N N . LYS A 1 123 ? 59.154 32.345 37.955 1.00 17.03 115 LYS A N 1
ATOM 824 C CA . LYS A 1 123 ? 59.481 33.598 37.305 1.00 17.76 115 LYS A CA 1
ATOM 825 C C . LYS A 1 123 ? 58.845 34.739 38.028 1.00 17.77 115 LYS A C 1
ATOM 826 O O . LYS A 1 123 ? 59.370 35.822 37.914 1.00 17.11 115 LYS A O 1
ATOM 832 N N . ARG A 1 124 ? 57.749 34.535 38.771 1.00 19.07 116 ARG A N 1
ATOM 833 C CA . ARG A 1 124 ? 57.149 35.695 39.464 1.00 20.70 116 ARG A CA 1
ATOM 834 C C . ARG A 1 124 ? 57.704 35.816 40.912 1.00 19.90 116 ARG A C 1
ATOM 835 O O . ARG A 1 124 ? 58.553 35.042 41.339 1.00 19.63 116 ARG A O 1
ATOM 843 N N . ILE A 1 125 ? 57.265 36.832 41.644 1.00 20.09 117 ILE A N 1
ATOM 844 C CA . ILE A 1 125 ? 57.698 36.987 43.044 1.00 20.37 117 ILE A CA 1
ATOM 845 C C . ILE A 1 125 ? 56.562 37.139 44.050 1.00 20.49 117 ILE A C 1
ATOM 846 O O . ILE A 1 125 ? 56.831 37.352 45.238 1.00 20.36 117 ILE A O 1
ATOM 851 N N . LYS A 1 126 ? 55.316 37.021 43.589 1.00 20.00 118 LYS A N 1
ATOM 852 C CA . LYS A 1 126 ? 54.188 37.027 44.518 1.00 19.96 118 LYS A CA 1
ATOM 853 C C . LYS A 1 126 ? 53.081 36.128 43.972 1.00 20.00 118 LYS A C 1
ATOM 854 O O . LYS A 1 126 ? 53.148 35.714 42.806 1.00 19.87 118 LYS A O 1
ATOM 860 N N . PHE A 1 127 ? 52.068 35.882 44.803 1.00 19.18 119 PHE A N 1
ATOM 861 C CA . PHE A 1 127 ? 50.905 35.105 44.413 1.00 19.55 119 PHE A CA 1
ATOM 862 C C . PHE A 1 127 ? 49.729 36.055 44.276 1.00 19.38 119 PHE A C 1
ATOM 863 O O . PHE A 1 127 ? 49.156 36.513 45.270 1.00 19.70 119 PHE A O 1
ATOM 871 N N . SER A 1 128 ? 49.412 36.419 43.048 1.00 19.62 120 SER A N 1
ATOM 872 C CA . SER A 1 128 ? 48.452 37.488 42.829 1.00 19.39 120 SER A CA 1
ATOM 873 C C . SER A 1 128 ? 47.054 37.075 42.385 1.00 18.58 120 SER A C 1
ATOM 874 O O . SER A 1 128 ? 46.177 37.916 42.336 1.00 19.24 120 SER A O 1
ATOM 877 N N . ARG A 1 129 ? 46.824 35.774 42.151 1.00 17.25 121 ARG A N 1
ATOM 878 C CA . ARG A 1 129 ? 45.552 35.421 41.533 1.00 17.12 121 ARG A CA 1
ATOM 879 C C . ARG A 1 129 ? 44.525 35.092 42.599 1.00 16.90 121 ARG A C 1
ATOM 880 O O . ARG A 1 129 ? 44.802 34.301 43.500 1.00 17.32 121 ARG A O 1
ATOM 888 N N . HIS A 1 130 ? 43.332 35.635 42.427 1.00 17.10 122 HIS A N 1
ATOM 889 C CA . HIS A 1 130 ? 42.245 35.484 43.404 1.00 16.77 122 HIS A CA 1
ATOM 890 C C . HIS A 1 130 ? 41.122 34.590 42.882 1.00 17.10 122 HIS A C 1
ATOM 891 O O . HIS A 1 130 ? 40.197 34.255 43.644 1.00 17.05 122 HIS A O 1
ATOM 898 N N . ASN A 1 131 ? 41.185 34.182 41.609 1.00 16.41 123 ASN A N 1
ATOM 899 C CA . ASN A 1 131 ? 40.140 33.302 41.081 1.00 16.54 123 ASN A CA 1
ATOM 900 C C . ASN A 1 131 ? 40.067 31.984 41.880 1.00 16.11 123 ASN A C 1
ATOM 901 O O . ASN A 1 131 ? 41.054 31.511 42.515 1.00 16.05 123 ASN A O 1
ATOM 906 N N . VAL A 1 132 ? 38.877 31.396 41.856 1.00 15.80 124 VAL A N 1
ATOM 907 C CA . VAL A 1 132 ? 38.539 30.297 42.756 1.00 16.14 124 VAL A CA 1
ATOM 908 C C . VAL A 1 132 ? 38.456 28.979 42.004 1.00 15.99 124 VAL A C 1
ATOM 909 O O . VAL A 1 132 ? 37.780 28.892 40.966 1.00 15.57 124 VAL A O 1
ATOM 913 N N . LEU A 1 133 ? 39.113 27.964 42.565 1.00 16.31 125 LEU A N 1
ATOM 914 C CA . LEU A 1 133 ? 39.249 26.622 41.984 1.00 16.77 125 LEU A CA 1
ATOM 915 C C . LEU A 1 133 ? 38.372 25.582 42.678 1.00 17.18 125 LEU A C 1
ATOM 916 O O . LEU A 1 133 ? 38.377 25.489 43.894 1.00 17.26 125 LEU A O 1
ATOM 921 N N . HIS A 1 134 ? 37.652 24.789 41.891 1.00 16.91 126 HIS A N 1
ATOM 922 C CA . HIS A 1 134 ? 36.920 23.656 42.418 1.00 17.31 126 HIS A CA 1
ATOM 923 C C . HIS A 1 134 ? 37.859 22.545 42.848 1.00 17.70 126 HIS A C 1
ATOM 924 O O . HIS A 1 134 ? 38.873 22.280 42.179 1.00 17.76 126 HIS A O 1
ATOM 931 N N . LEU A 1 135 ? 37.499 21.868 43.938 1.00 17.34 127 LEU A N 1
ATOM 932 C CA . LEU A 1 135 ? 38.264 20.740 44.470 1.00 17.17 127 LEU A CA 1
ATOM 933 C C . LEU A 1 135 ? 37.414 19.476 44.552 1.00 17.38 127 LEU A C 1
ATOM 934 O O . LEU A 1 135 ? 36.330 19.492 45.139 1.00 17.20 127 LEU A O 1
ATOM 939 N N . TRP A 1 136 ? 37.935 18.374 44.011 1.00 17.56 128 TRP A N 1
ATOM 940 C CA . TRP A 1 136 ? 37.346 17.058 44.205 1.00 17.76 128 TRP A CA 1
ATOM 941 C C . TRP A 1 136 ? 37.580 16.588 45.646 1.00 17.63 128 TRP A C 1
ATOM 942 O O . TRP A 1 136 ? 38.539 17.043 46.299 1.00 17.90 128 TRP A O 1
ATOM 953 N N . PRO A 1 137 ? 36.728 15.669 46.138 1.00 17.55 129 PRO A N 1
ATOM 954 C CA . PRO A 1 137 ? 36.887 15.141 47.514 1.00 17.83 129 PRO A CA 1
ATOM 955 C C . PRO A 1 137 ? 38.318 14.668 47.841 1.00 18.31 129 PRO A C 1
ATOM 956 O O . PRO A 1 137 ? 38.829 14.938 48.950 1.00 18.60 129 PRO A O 1
ATOM 960 N N . PHE A 1 138 ? 38.986 13.994 46.905 1.00 18.28 130 PHE A N 1
ATOM 961 C CA . PHE A 1 138 ? 40.331 13.504 47.228 1.00 18.57 130 PHE A CA 1
ATOM 962 C C . PHE A 1 138 ? 41.304 14.609 47.515 1.00 18.43 130 PHE A C 1
ATOM 963 O O . PHE A 1 138 ? 42.195 14.448 48.352 1.00 18.90 130 PHE A O 1
ATOM 971 N N . THR A 1 139 ? 41.149 15.743 46.839 1.00 18.42 131 THR A N 1
ATOM 972 C CA . THR A 1 139 ? 42.096 16.857 47.000 1.00 18.35 131 THR A CA 1
ATOM 973 C C . THR A 1 139 ? 41.853 17.600 48.311 1.00 18.92 131 THR A C 1
ATOM 974 O O . THR A 1 139 ? 42.800 18.052 48.931 1.00 19.99 131 THR A O 1
ATOM 981 N N . ILE A 1 140 ? 40.590 17.694 48.726 1.00 18.32 132 ILE A N 1
ATOM 982 C CA . ILE A 1 140 ? 40.264 18.243 50.015 1.00 17.83 132 ILE A CA 1
ATOM 983 C C . ILE A 1 140 ? 40.905 17.342 51.083 1.00 17.45 132 ILE A C 1
ATOM 984 O O . ILE A 1 140 ? 41.588 17.869 51.964 1.00 17.46 132 ILE A O 1
ATOM 989 N N . HIS A 1 141 ? 40.693 16.023 51.064 1.00 18.15 133 HIS A N 1
ATOM 990 C CA . HIS A 1 141 ? 41.410 15.195 52.036 1.00 18.72 133 HIS A CA 1
ATOM 991 C C . HIS A 1 141 ? 42.931 15.379 51.960 1.00 18.17 133 HIS A C 1
ATOM 992 O O . HIS A 1 141 ? 43.616 15.488 53.001 1.00 18.31 133 HIS A O 1
ATOM 999 N N . ASP A 1 142 ? 43.470 15.394 50.747 1.00 18.83 134 ASP A N 1
ATOM 1000 C CA . ASP A 1 142 ? 44.906 15.513 50.541 1.00 19.10 134 ASP A CA 1
ATOM 1001 C C . ASP A 1 142 ? 45.449 16.746 51.272 1.00 18.41 134 ASP A C 1
ATOM 1002 O O . ASP A 1 142 ? 46.432 16.663 52.033 1.00 17.90 134 ASP A O 1
ATOM 1007 N N . LEU A 1 143 ? 44.804 17.887 51.052 1.00 17.93 135 LEU A N 1
ATOM 1008 C CA . LEU A 1 143 ? 45.285 19.126 51.594 1.00 18.08 135 LEU A CA 1
ATOM 1009 C C . LEU A 1 143 ? 45.106 19.166 53.118 1.00 17.56 135 LEU A C 1
ATOM 1010 O O . LEU A 1 143 ? 46.007 19.619 53.832 1.00 17.82 135 LEU A O 1
ATOM 1015 N N . ARG A 1 144 ? 43.962 18.702 53.613 1.00 18.31 136 ARG A N 1
ATOM 1016 C CA . ARG A 1 144 ? 43.772 18.643 55.072 1.00 19.23 136 ARG A CA 1
ATOM 1017 C C . ARG A 1 144 ? 44.913 17.842 55.691 1.00 19.59 136 ARG A C 1
ATOM 1018 O O . ARG A 1 144 ? 45.431 18.222 56.755 1.00 19.72 136 ARG A O 1
ATOM 1026 N N . ALA A 1 145 ? 45.302 16.750 55.017 1.00 19.65 137 ALA A N 1
ATOM 1027 C CA . ALA A 1 145 ? 46.345 15.836 55.528 1.00 20.69 137 ALA A CA 1
ATOM 1028 C C . ALA A 1 145 ? 47.753 16.431 55.485 1.00 21.28 137 ALA A C 1
ATOM 1029 O O . ALA A 1 145 ? 48.676 15.896 56.078 1.00 21.16 137 ALA A O 1
ATOM 1031 N N . LEU A 1 146 ? 47.903 17.556 54.807 1.00 21.08 138 LEU A N 1
ATOM 1032 C CA . LEU A 1 146 ? 49.175 18.289 54.784 1.00 21.43 138 LEU A CA 1
ATOM 1033 C C . LEU A 1 146 ? 49.173 19.489 55.744 1.00 21.18 138 LEU A C 1
ATOM 1034 O O . LEU A 1 146 ? 50.111 20.290 55.731 1.00 21.65 138 LEU A O 1
ATOM 1039 N N . GLY A 1 147 ? 48.110 19.613 56.546 1.00 20.92 139 GLY A N 1
ATOM 1040 C CA . GLY A 1 147 ? 47.959 20.704 57.523 1.00 20.64 139 GLY A CA 1
ATOM 1041 C C . GLY A 1 147 ? 47.258 21.945 57.027 1.00 21.10 139 GLY A C 1
ATOM 1042 O O . GLY A 1 147 ? 47.475 23.017 57.579 1.00 21.50 139 GLY A O 1
ATOM 1043 N N . ALA A 1 148 ? 46.421 21.831 55.992 1.00 21.09 140 ALA A N 1
ATOM 1044 C CA . ALA A 1 148 ? 45.766 23.015 55.390 1.00 21.17 140 ALA A CA 1
ATOM 1045 C C . ALA A 1 148 ? 45.034 23.876 56.428 1.00 21.64 140 ALA A C 1
ATOM 1046 O O . ALA A 1 148 ? 45.140 25.104 56.395 1.00 21.74 140 ALA A O 1
ATOM 1048 N N . LYS A 1 149 ? 44.328 23.235 57.357 1.00 22.46 141 LYS A N 1
ATOM 1049 C CA . LYS A 1 149 ? 43.540 23.934 58.386 1.00 23.35 141 LYS A CA 1
ATOM 1050 C C . LYS A 1 149 ? 44.423 24.832 59.274 1.00 23.04 141 LYS A C 1
ATOM 1051 O O . LYS A 1 149 ? 44.012 25.944 59.632 1.00 23.20 141 LYS A O 1
ATOM 1057 N N . LYS A 1 150 ? 45.630 24.366 59.598 1.00 22.21 142 LYS A N 1
ATOM 1058 C CA . LYS A 1 150 ? 46.583 25.164 60.384 1.00 21.79 142 LYS A CA 1
ATOM 1059 C C . LYS A 1 150 ? 46.969 26.435 59.621 1.00 21.33 142 LYS A C 1
ATOM 1060 O O . LYS A 1 150 ? 47.064 27.516 60.198 1.00 21.39 142 LYS A O 1
ATOM 1066 N N . PHE A 1 151 ? 47.176 26.299 58.316 1.00 20.85 143 PHE A N 1
ATOM 1067 C CA . PHE A 1 151 ? 47.648 27.421 57.509 1.00 20.46 143 PHE A CA 1
ATOM 1068 C C . PHE A 1 151 ? 46.551 28.325 56.951 1.00 20.76 143 PHE A C 1
ATOM 1069 O O . PHE A 1 151 ? 46.834 29.452 56.555 1.00 20.76 143 PHE A O 1
ATOM 1077 N N . TYR A 1 152 ? 45.336 27.788 56.866 1.00 20.63 144 TYR A N 1
ATOM 1078 C CA . TYR A 1 152 ? 44.207 28.488 56.239 1.00 20.61 144 TYR A CA 1
ATOM 1079 C C . TYR A 1 152 ? 42.952 28.113 57.001 1.00 20.52 144 TYR A C 1
ATOM 1080 O O . TYR A 1 152 ? 42.372 27.064 56.751 1.00 20.04 144 TYR A O 1
ATOM 1089 N N . GLY A 1 153 ? 42.510 28.992 57.898 1.00 21.26 145 GLY A N 1
ATOM 1090 C CA . GLY A 1 153 ? 41.452 28.656 58.855 1.00 22.82 145 GLY A CA 1
ATOM 1091 C C . GLY A 1 153 ? 40.093 28.425 58.219 1.00 24.02 145 GLY A C 1
ATOM 1092 O O . GLY A 1 153 ? 39.214 27.800 58.820 1.00 24.03 145 GLY A O 1
ATOM 1093 N N . ARG A 1 154 ? 39.956 28.898 56.987 1.00 25.46 146 ARG A N 1
ATOM 1094 C CA . ARG A 1 154 ? 38.717 28.877 56.248 1.00 27.20 146 ARG A CA 1
ATOM 1095 C C . ARG A 1 154 ? 38.673 27.700 55.301 1.00 27.74 146 ARG A C 1
ATOM 1096 O O . ARG A 1 154 ? 37.786 27.646 54.442 1.00 28.29 146 ARG A O 1
ATOM 1104 N N . PHE A 1 155 ? 39.627 26.767 55.418 1.00 28.30 147 PHE A N 1
ATOM 1105 C CA . PHE A 1 155 ? 39.835 25.788 54.335 1.00 28.83 147 PHE A CA 1
ATOM 1106 C C . PHE A 1 155 ? 38.675 24.804 54.201 1.00 29.33 147 PHE A C 1
ATOM 1107 O O . PHE A 1 155 ? 38.346 24.117 55.165 1.00 29.23 147 PHE A O 1
ATOM 1115 N N . CYS A 1 156 ? 38.083 24.731 53.002 1.00 30.23 148 CYS A N 1
ATOM 1116 C CA . CYS A 1 156 ? 36.964 23.808 52.720 1.00 31.24 148 CYS A CA 1
ATOM 1117 C C . CYS A 1 156 ? 36.078 23.520 53.928 1.00 31.84 148 CYS A C 1
ATOM 1118 O O . CYS A 1 156 ? 35.851 22.356 54.312 1.00 32.02 148 CYS A O 1
ATOM 1121 N N . THR A 1 157 ? 35.593 24.608 54.524 1.00 32.66 149 THR A N 1
ATOM 1122 C CA . THR A 1 157 ? 34.739 24.556 55.696 1.00 33.30 149 THR A CA 1
ATOM 1123 C C . THR A 1 157 ? 33.328 24.257 55.198 1.00 33.45 149 THR A C 1
ATOM 1124 O O . THR A 1 157 ? 32.960 24.644 54.086 1.00 33.40 149 THR A O 1
ATOM 1128 N N . GLY A 1 158 ? 32.566 23.516 55.998 1.00 33.83 150 GLY A N 1
ATOM 1129 C CA . GLY A 1 158 ? 31.199 23.119 55.647 1.00 34.27 150 GLY A CA 1
ATOM 1130 C C . GLY A 1 158 ? 31.194 22.148 54.500 1.00 34.50 150 GLY A C 1
ATOM 1131 O O . GLY A 1 158 ? 31.994 21.206 54.448 1.00 34.86 150 GLY A O 1
ATOM 1132 N N . THR A 1 159 ? 30.292 22.401 53.567 1.00 34.29 151 THR A N 1
ATOM 1133 C CA . THR A 1 159 ? 30.200 21.602 52.367 1.00 33.88 151 THR A CA 1
ATOM 1134 C C . THR A 1 159 ? 31.022 22.273 51.273 1.00 33.06 151 THR A C 1
ATOM 1135 O O . THR A 1 159 ? 30.938 21.869 50.112 1.00 33.30 151 THR A O 1
ATOM 1139 N N . LEU A 1 160 ? 31.802 23.298 51.632 1.00 31.64 152 LEU A N 1
ATOM 1140 C CA . LEU A 1 160 ? 32.542 24.045 50.605 1.00 30.02 152 LEU A CA 1
ATOM 1141 C C . LEU A 1 160 ? 33.696 23.224 50.050 1.00 28.31 152 LEU A C 1
ATOM 1142 O O . LEU A 1 160 ? 34.440 22.574 50.799 1.00 28.47 152 LEU A O 1
ATOM 1147 N N . ASP A 1 161 ? 33.825 23.270 48.727 1.00 25.69 153 ASP A N 1
ATOM 1148 C CA . ASP A 1 161 ? 34.781 22.439 48.011 1.00 23.03 153 ASP A CA 1
ATOM 1149 C C . ASP A 1 161 ? 35.495 23.272 46.943 1.00 20.52 153 ASP A C 1
ATOM 1150 O O . ASP A 1 161 ? 35.530 22.913 45.766 1.00 19.53 153 ASP A O 1
ATOM 1155 N N . HIS A 1 162 ? 36.033 24.409 47.364 1.00 18.11 154 HIS A N 1
ATOM 1156 C CA . HIS A 1 162 ? 36.783 25.308 46.457 1.00 16.95 154 HIS A CA 1
ATOM 1157 C C . HIS A 1 162 ? 37.773 26.147 47.274 1.00 16.68 154 HIS A C 1
ATOM 1158 O O . HIS A 1 162 ? 37.664 26.253 48.509 1.00 16.54 154 HIS A O 1
ATOM 1165 N N . ILE A 1 163 ? 38.743 26.717 46.578 1.00 16.99 155 ILE A N 1
ATOM 1166 C CA . ILE A 1 163 ? 39.753 27.566 47.214 1.00 17.15 155 ILE A CA 1
ATOM 1167 C C . ILE A 1 163 ? 40.327 28.531 46.186 1.00 17.48 155 ILE A C 1
ATOM 1168 O O . ILE A 1 163 ? 40.448 28.183 44.997 1.00 17.99 155 ILE A O 1
ATOM 1173 N N . SER A 1 164 ? 40.630 29.759 46.613 1.00 17.46 156 SER A N 1
ATOM 1174 C CA . SER A 1 164 ? 41.273 30.721 45.683 1.00 16.93 156 SER A CA 1
ATOM 1175 C C . SER A 1 164 ? 42.698 30.277 45.354 1.00 17.20 156 SER A C 1
ATOM 1176 O O . SER A 1 164 ? 43.393 29.681 46.195 1.00 15.91 156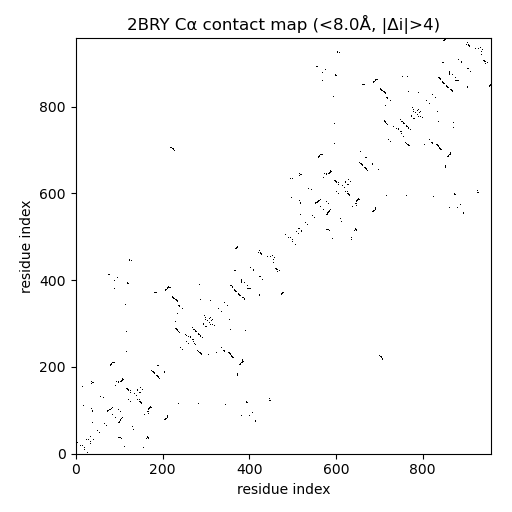 SER A O 1
ATOM 1179 N N . ILE A 1 165 ? 43.137 30.587 44.140 1.00 16.76 157 ILE A N 1
ATOM 1180 C CA . ILE A 1 165 ? 44.449 30.138 43.712 1.00 16.71 157 ILE A CA 1
ATOM 1181 C C . ILE A 1 165 ? 45.530 30.572 44.723 1.00 16.34 157 ILE A C 1
ATOM 1182 O O . ILE A 1 165 ? 46.362 29.810 45.094 1.00 17.08 157 ILE A O 1
ATOM 1187 N N . ARG A 1 166 ? 45.558 31.862 45.059 1.00 16.01 158 ARG A N 1
ATOM 1188 C CA . ARG A 1 166 ? 46.673 32.329 45.917 1.00 15.64 158 ARG A CA 1
ATOM 1189 C C . ARG A 1 166 ? 46.638 31.680 47.328 1.00 16.06 158 ARG A C 1
ATOM 1190 O O . ARG A 1 166 ? 47.687 31.455 47.933 1.00 16.33 158 ARG A O 1
ATOM 1198 N N . GLN A 1 167 ? 45.455 31.413 47.873 1.00 16.93 159 GLN A N 1
ATOM 1199 C CA . GLN A 1 167 ? 45.424 30.696 49.171 1.00 17.48 159 GLN A CA 1
ATOM 1200 C C . GLN A 1 167 ? 45.970 29.259 49.082 1.00 18.19 159 GLN A C 1
ATOM 1201 O O . GLN A 1 167 ? 46.653 28.773 50.006 1.00 17.41 159 GLN A O 1
ATOM 1207 N N . LEU A 1 168 ? 45.689 28.581 47.972 1.00 17.85 160 LEU A N 1
ATOM 1208 C CA . LEU A 1 168 ? 46.216 27.241 47.731 1.00 19.17 160 LEU A CA 1
ATOM 1209 C C . LEU A 1 168 ? 47.753 27.324 47.620 1.00 19.09 160 LEU A C 1
ATOM 1210 O O . LEU A 1 168 ? 48.462 26.544 48.217 1.00 19.44 160 LEU A O 1
ATOM 1215 N N . GLN A 1 169 ? 48.245 28.291 46.852 1.00 17.74 161 GLN A N 1
ATOM 1216 C CA . GLN A 1 169 ? 49.694 28.552 46.759 1.00 17.86 161 GLN A CA 1
ATOM 1217 C C . GLN A 1 169 ? 50.339 28.841 48.100 1.00 18.18 161 GLN A C 1
ATOM 1218 O O . GLN A 1 169 ? 51.405 28.270 48.415 1.00 18.55 161 GLN A O 1
ATOM 1224 N N . LEU A 1 170 ? 49.678 29.632 48.953 1.00 18.02 162 LEU A N 1
ATOM 1225 C CA . LEU A 1 170 ? 50.295 29.988 50.234 1.00 18.48 162 LEU A CA 1
ATOM 1226 C C . LEU A 1 170 ? 50.483 28.765 51.119 1.00 19.08 162 LEU A C 1
ATOM 1227 O O . LEU A 1 170 ? 51.563 28.575 51.751 1.00 18.81 162 LEU A O 1
ATOM 1232 N N . LEU A 1 171 ? 49.448 27.925 51.207 1.00 19.33 163 LEU A N 1
ATOM 1233 C CA . LEU A 1 171 ? 49.536 26.810 52.108 1.00 20.18 163 LEU A CA 1
ATOM 1234 C C . LEU A 1 171 ? 50.520 25.753 51.571 1.00 19.51 163 LEU A C 1
ATOM 1235 O O . LEU A 1 171 ? 51.307 25.185 52.350 1.00 19.25 163 LEU A O 1
ATOM 1240 N N . LEU A 1 172 ? 50.505 25.519 50.255 1.00 18.97 164 LEU A N 1
ATOM 1241 C CA . LEU A 1 172 ? 51.483 24.584 49.659 1.00 19.24 164 LEU A CA 1
ATOM 1242 C C . LEU A 1 172 ? 52.930 25.114 49.759 1.00 18.50 164 LEU A C 1
ATOM 1243 O O . LEU A 1 172 ? 53.836 24.316 50.031 1.00 19.18 164 LEU A O 1
ATOM 1248 N N . LEU A 1 173 ? 53.095 26.439 49.634 1.00 18.44 165 LEU A N 1
ATOM 1249 C CA . LEU A 1 173 ? 54.426 27.079 49.782 1.00 17.50 165 LEU A CA 1
ATOM 1250 C C . LEU A 1 173 ? 54.940 26.768 51.206 1.00 17.70 165 LEU A C 1
ATOM 1251 O O . LEU A 1 173 ? 56.115 26.418 51.421 1.00 17.60 165 LEU A O 1
ATOM 1256 N N . LYS A 1 174 ? 54.080 26.963 52.200 1.00 17.36 166 LYS A N 1
ATOM 1257 C CA . LYS A 1 174 ? 54.521 26.705 53.584 1.00 17.71 166 LYS A CA 1
ATOM 1258 C C . LYS A 1 174 ? 54.972 25.264 53.847 1.00 18.36 166 LYS A C 1
ATOM 1259 O O . LYS A 1 174 ? 56.004 25.028 54.508 1.00 18.58 166 LYS A O 1
ATOM 1265 N N . VAL A 1 175 ? 54.215 24.304 53.318 1.00 17.64 167 VAL A N 1
ATOM 1266 C CA . VAL A 1 175 ? 54.564 22.891 53.459 1.00 17.79 167 VAL A CA 1
ATOM 1267 C C . VAL A 1 175 ? 55.900 22.657 52.711 1.00 17.66 167 VAL A C 1
ATOM 1268 O O . VAL A 1 175 ? 56.804 22.000 53.254 1.00 17.93 167 VAL A O 1
ATOM 1272 N N . ALA A 1 176 ? 55.995 23.142 51.481 1.00 17.90 168 ALA A N 1
ATOM 1273 C CA . ALA A 1 176 ? 57.209 22.930 50.663 1.00 17.90 168 ALA A CA 1
ATOM 1274 C C . ALA A 1 176 ? 58.443 23.449 51.397 1.00 17.45 168 ALA A C 1
ATOM 1275 O O . ALA A 1 176 ? 59.498 22.824 51.404 1.00 17.01 168 ALA A O 1
ATOM 1277 N N . LEU A 1 177 ? 58.329 24.650 51.944 1.00 17.42 169 LEU A N 1
ATOM 1278 C CA . LEU A 1 177 ? 59.466 25.233 52.678 1.00 16.75 169 LEU A CA 1
ATOM 1279 C C . LEU A 1 177 ? 59.844 24.390 53.885 1.00 17.03 169 LEU A C 1
ATOM 1280 O O . LEU A 1 177 ? 61.032 24.110 54.119 1.00 16.96 169 LEU A O 1
ATOM 1285 N N . LEU A 1 178 ? 58.841 23.976 54.678 1.00 16.71 170 LEU A N 1
ATOM 1286 C CA . LEU A 1 178 ? 59.142 23.179 55.872 1.00 17.07 170 LEU A CA 1
ATOM 1287 C C . LEU A 1 178 ? 59.830 21.884 55.486 1.00 17.22 170 LEU A C 1
ATOM 1288 O O . LEU A 1 178 ? 60.720 21.423 56.211 1.00 16.75 170 LEU A O 1
ATOM 1293 N N . LEU A 1 179 ? 59.426 21.324 54.340 1.00 17.72 171 LEU A N 1
ATOM 1294 C CA . LEU A 1 179 ? 59.989 20.073 53.859 1.00 18.35 171 LEU A CA 1
ATOM 1295 C C . LEU A 1 179 ? 61.323 20.195 53.132 1.00 18.41 171 LEU A C 1
ATOM 1296 O O . LEU A 1 179 ? 61.886 19.172 52.718 1.00 18.41 171 LEU A O 1
ATOM 1301 N N . GLY A 1 180 ? 61.830 21.409 53.040 1.00 18.14 172 GLY A N 1
ATOM 1302 C CA . GLY A 1 180 ? 63.229 21.644 52.663 1.00 17.41 172 GLY A CA 1
ATOM 1303 C C . GLY A 1 180 ? 63.431 21.870 51.166 1.00 16.68 172 GLY A C 1
ATOM 1304 O O . GLY A 1 180 ? 64.575 21.846 50.689 1.00 16.83 172 GLY A O 1
ATOM 1305 N N . VAL A 1 181 ? 62.337 22.052 50.429 1.00 16.75 173 VAL A N 1
ATOM 1306 C CA . VAL A 1 181 ? 62.455 22.478 49.023 1.00 16.07 173 VAL A CA 1
ATOM 1307 C C . VAL A 1 181 ? 63.161 23.846 48.870 1.00 16.35 173 VAL A C 1
ATOM 1308 O O . VAL A 1 181 ? 62.886 24.820 49.595 1.00 16.54 173 VAL A O 1
ATOM 1312 N N . GLU A 1 182 ? 64.129 23.911 47.955 1.00 17.03 174 GLU A N 1
ATOM 1313 C CA . GLU A 1 182 ? 64.861 25.134 47.695 1.00 18.50 174 GLU A CA 1
ATOM 1314 C C . GLU A 1 182 ? 64.217 25.925 46.571 1.00 18.41 174 GLU A C 1
ATOM 1315 O O . GLU A 1 182 ? 64.243 25.516 45.436 1.00 19.13 174 GLU A O 1
ATOM 1321 N N . ILE A 1 183 ? 63.627 27.052 46.909 1.00 18.32 175 ILE A N 1
ATOM 1322 C CA . ILE A 1 183 ? 62.852 27.851 45.926 1.00 18.35 175 ILE A CA 1
ATOM 1323 C C . ILE A 1 183 ? 63.524 29.173 45.568 1.00 19.15 175 ILE A C 1
ATOM 1324 O O . ILE A 1 183 ? 63.987 29.931 46.422 1.00 19.10 175 ILE A O 1
ATOM 1329 N N . HIS A 1 184 ? 63.578 29.411 44.260 1.00 19.34 176 HIS A N 1
ATOM 1330 C CA . HIS A 1 184 ? 64.092 30.659 43.716 1.00 19.93 176 HIS A CA 1
ATOM 1331 C C . HIS A 1 184 ? 63.031 31.408 42.932 1.00 20.37 176 HIS A C 1
ATOM 1332 O O . HIS A 1 184 ? 62.331 30.836 42.104 1.00 20.57 176 HIS A O 1
ATOM 1339 N N . TRP A 1 185 ? 62.942 32.691 43.236 1.00 18.91 177 TRP A N 1
ATOM 1340 C CA . TRP A 1 185 ? 61.897 33.575 42.727 1.00 19.10 177 TRP A CA 1
ATOM 1341 C C . TRP A 1 185 ? 62.451 34.624 41.725 1.00 18.64 177 TRP A C 1
ATOM 1342 O O . TRP A 1 185 ? 63.629 35.034 41.772 1.00 19.37 177 TRP A O 1
ATOM 1353 N N . GLY A 1 186 ? 61.594 35.116 40.827 1.00 17.71 178 GLY A N 1
ATOM 1354 C CA . GLY A 1 186 ? 62.003 36.107 39.847 1.00 17.28 178 GLY A CA 1
ATOM 1355 C C . GLY A 1 186 ? 63.019 35.502 38.891 1.00 17.76 178 GLY A C 1
ATOM 1356 O O . GLY A 1 186 ? 63.862 36.215 38.366 1.00 17.74 178 GLY A O 1
ATOM 1357 N N . VAL A 1 187 ? 62.935 34.191 38.680 1.00 18.25 179 VAL A N 1
ATOM 1358 C CA . VAL A 1 187 ? 63.835 33.545 37.697 1.00 18.64 179 VAL A CA 1
ATOM 1359 C C . VAL A 1 187 ? 63.047 32.666 36.733 1.00 18.70 179 VAL A C 1
ATOM 1360 O O . VAL A 1 187 ? 62.277 31.825 37.154 1.00 18.39 179 VAL A O 1
ATOM 1367 N N . LYS A 1 188 ? 63.292 32.873 35.447 1.00 18.60 180 LYS A N 1
ATOM 1368 C CA . LYS A 1 188 ? 62.528 32.251 34.390 1.00 18.16 180 LYS A CA 1
ATOM 1369 C C . LYS A 1 188 ? 63.368 31.125 33.781 1.00 18.21 180 LYS A C 1
ATOM 1370 O O . LYS A 1 188 ? 64.491 31.365 33.309 1.00 18.05 180 LYS A O 1
ATOM 1376 N N . PHE A 1 189 ? 62.812 29.914 33.818 1.00 18.08 181 PHE A N 1
ATOM 1377 C CA . PHE A 1 189 ? 63.398 28.762 33.115 1.00 18.32 181 PHE A CA 1
ATOM 1378 C C . PHE A 1 189 ? 63.219 29.012 31.610 1.00 18.28 181 PHE A C 1
ATOM 1379 O O . PHE A 1 189 ? 62.091 29.198 31.163 1.00 17.83 181 PHE A O 1
ATOM 1387 N N . THR A 1 190 ? 64.307 29.004 30.823 1.00 18.36 182 THR A N 1
ATOM 1388 C CA . THR A 1 190 ? 64.193 29.247 29.370 1.00 19.35 182 THR A CA 1
ATOM 1389 C C . THR A 1 190 ? 64.692 28.083 28.519 1.00 19.69 182 THR A C 1
ATOM 1390 O O . THR A 1 190 ? 64.662 28.147 27.298 1.00 20.30 182 THR A O 1
ATOM 1394 N N . GLY A 1 191 ? 65.122 27.008 29.159 1.00 19.54 183 GLY A N 1
ATOM 1395 C CA . GLY A 1 191 ? 65.610 25.858 28.405 1.00 19.40 183 GLY A CA 1
ATOM 1396 C C . GLY A 1 191 ? 66.699 25.111 29.137 1.00 19.39 183 GLY A C 1
ATOM 1397 O O . GLY A 1 191 ? 66.881 25.297 30.333 1.00 19.23 183 GLY A O 1
ATOM 1398 N N . LEU A 1 192 ? 67.403 24.248 28.415 1.00 19.60 184 LEU A N 1
ATOM 1399 C CA . LEU A 1 192 ? 68.370 23.367 29.032 1.00 19.89 184 LEU A CA 1
ATOM 1400 C C . LEU A 1 192 ? 69.738 23.605 28.454 1.00 20.42 184 LEU A C 1
ATOM 1401 O O . LEU A 1 192 ? 69.872 23.894 27.270 1.00 20.43 184 LEU A O 1
ATOM 1406 N N . GLN A 1 193 ? 70.748 23.496 29.312 1.00 21.51 185 GLN A N 1
ATOM 1407 C CA . GLN A 1 193 ? 72.147 23.445 28.891 1.00 22.87 185 GLN A CA 1
ATOM 1408 C C . GLN A 1 193 ? 72.576 21.981 28.864 1.00 22.97 185 GLN A C 1
ATOM 1409 O O . GLN A 1 193 ? 72.757 21.384 29.929 1.00 22.65 185 GLN A O 1
ATOM 1415 N N . PRO A 1 194 ? 72.708 21.393 27.657 1.00 23.43 186 PRO A N 1
ATOM 1416 C CA . PRO A 1 194 ? 73.102 19.986 27.545 1.00 23.93 186 PRO A CA 1
ATOM 1417 C C . PRO A 1 194 ? 74.510 19.710 28.108 1.00 24.20 186 PRO A C 1
ATOM 1418 O O . PRO A 1 194 ? 75.371 20.602 28.087 1.00 24.34 186 PRO A O 1
ATOM 1422 N N . PRO A 1 195 ? 74.739 18.488 28.627 1.00 24.37 187 PRO A N 1
ATOM 1423 C CA . PRO A 1 195 ? 76.053 18.144 29.167 1.00 24.49 187 PRO A CA 1
ATOM 1424 C C . PRO A 1 195 ? 77.127 18.413 28.101 1.00 24.83 187 PRO A C 1
ATOM 1425 O O . PRO A 1 195 ? 77.002 17.912 26.981 1.00 24.75 187 PRO A O 1
ATOM 1429 N N . PRO A 1 196 ? 78.143 19.243 28.427 1.00 25.26 188 PRO A N 1
ATOM 1430 C CA . PRO A 1 196 ? 79.228 19.547 27.480 1.00 25.61 188 PRO A CA 1
ATOM 1431 C C . PRO A 1 196 ? 80.153 18.366 27.164 1.00 25.94 188 PRO A C 1
ATOM 1432 O O . PRO A 1 196 ? 80.752 18.344 26.088 1.00 25.80 188 PRO A O 1
ATOM 1436 N N . ARG A 1 197 ? 80.276 17.412 28.088 1.00 26.46 189 ARG A N 1
ATOM 1437 C CA . ARG A 1 197 ? 81.176 16.258 27.920 1.00 27.28 189 ARG A CA 1
ATOM 1438 C C . ARG A 1 197 ? 80.871 15.123 28.906 1.00 27.13 189 ARG A C 1
ATOM 1439 O O . ARG A 1 197 ? 80.119 15.310 29.862 1.00 27.11 189 ARG A O 1
ATOM 1447 N N . LYS A 1 198 ? 81.476 13.954 28.683 1.00 27.28 190 LYS A N 1
ATOM 1448 C CA . LYS A 1 198 ? 81.365 12.835 29.623 1.00 27.42 190 LYS A CA 1
ATOM 1449 C C . LYS A 1 198 ? 81.746 13.312 31.030 1.00 26.92 190 LYS A C 1
ATOM 1450 O O . LYS A 1 198 ? 82.734 14.026 31.204 1.00 26.79 190 LYS A O 1
ATOM 1456 N N . GLY A 1 199 ? 80.946 12.931 32.021 1.00 26.38 191 GLY A N 1
ATOM 1457 C CA . GLY A 1 199 ? 81.138 13.407 33.394 1.00 25.88 191 GLY A CA 1
ATOM 1458 C C . GLY A 1 199 ? 80.311 14.635 33.768 1.00 25.46 191 GLY A C 1
ATOM 1459 O O . GLY A 1 199 ? 80.168 14.952 34.956 1.00 25.59 191 GLY A O 1
ATOM 1460 N N . SER A 1 200 ? 79.779 15.327 32.757 1.00 24.78 192 SER A N 1
ATOM 1461 C CA . SER A 1 200 ? 78.917 16.497 32.963 1.00 24.21 192 SER A CA 1
ATOM 1462 C C . SER A 1 200 ? 77.465 16.073 33.147 1.00 23.28 192 SER A C 1
ATOM 1463 O O . SER A 1 200 ? 77.053 15.018 32.654 1.00 23.36 192 SER A O 1
ATOM 1466 N N . GLY A 1 201 ? 76.693 16.914 33.837 1.00 22.21 193 GLY A N 1
ATOM 1467 C CA . GLY A 1 201 ? 75.254 16.718 33.973 1.00 20.97 193 GLY A CA 1
ATOM 1468 C C . GLY A 1 201 ? 74.460 17.793 33.245 1.00 20.14 193 GLY A C 1
ATOM 1469 O O . GLY A 1 201 ? 75.023 18.727 32.651 1.00 20.47 193 GLY A O 1
ATOM 1470 N N . TRP A 1 202 ? 73.144 17.652 33.282 1.00 19.26 194 TRP A N 1
ATOM 1471 C CA . TRP A 1 202 ? 72.253 18.649 32.716 1.00 18.45 194 TRP A CA 1
ATOM 1472 C C . TRP A 1 202 ? 72.122 19.849 33.639 1.00 18.32 194 TRP A C 1
ATOM 1473 O O . TRP A 1 202 ? 72.052 19.701 34.856 1.00 18.28 194 TRP A O 1
ATOM 1484 N N . ARG A 1 203 ? 72.091 21.039 33.052 1.00 18.26 195 ARG A N 1
ATOM 1485 C CA . ARG A 1 203 ? 71.796 22.277 33.783 1.00 18.70 195 ARG A CA 1
ATOM 1486 C C . ARG A 1 203 ? 70.705 23.055 33.033 1.00 18.50 195 ARG A C 1
ATOM 1487 O O . ARG A 1 203 ? 70.359 22.714 31.891 1.00 18.60 195 ARG A O 1
ATOM 1495 N N . ALA A 1 204 ? 70.171 24.080 33.684 1.00 18.74 196 ALA A N 1
ATOM 1496 C CA . ALA A 1 204 ? 69.086 24.878 33.127 1.00 18.89 196 ALA A CA 1
ATOM 1497 C C . ALA A 1 204 ? 69.594 26.208 32.596 1.00 19.29 196 ALA A C 1
ATOM 1498 O O . ALA A 1 204 ? 70.575 26.761 33.112 1.00 19.35 196 ALA A O 1
ATOM 1500 N N . GLN A 1 205 ? 68.942 26.706 31.541 1.00 19.58 197 GLN A N 1
ATOM 1501 C CA . GLN A 1 205 ? 69.097 28.078 31.087 1.00 20.69 197 GLN A CA 1
ATOM 1502 C C . GLN A 1 205 ? 68.077 28.915 31.863 1.00 20.39 197 GLN A C 1
ATOM 1503 O O . GLN A 1 205 ? 66.883 28.616 31.841 1.00 20.18 197 GLN A O 1
ATOM 1509 N N . LEU A 1 206 ? 68.564 29.957 32.541 1.00 21.17 198 LEU A N 1
ATOM 1510 C CA . LEU A 1 206 ? 67.757 30.776 33.449 1.00 22.24 198 LEU A CA 1
ATOM 1511 C C . LEU A 1 206 ? 67.965 32.261 33.177 1.00 23.09 198 LEU A C 1
ATOM 1512 O O . LEU A 1 206 ? 69.074 32.697 32.843 1.00 23.44 198 LEU A O 1
ATOM 1517 N N . GLN A 1 207 ? 66.893 33.030 33.324 1.00 24.60 199 GLN A N 1
ATOM 1518 C CA . GLN A 1 207 ? 66.917 34.471 33.096 1.00 26.69 199 GLN A CA 1
ATOM 1519 C C . GLN A 1 207 ? 66.292 35.144 34.292 1.00 27.98 199 GLN A C 1
ATOM 1520 O O . GLN A 1 207 ? 65.217 34.735 34.717 1.00 27.91 199 GLN A O 1
ATOM 1526 N N . PRO A 1 208 ? 66.952 36.167 34.850 1.00 29.80 200 PRO A N 1
ATOM 1527 C CA . PRO A 1 208 ? 68.274 36.641 34.434 1.00 31.46 200 PRO A CA 1
ATOM 1528 C C . PRO A 1 208 ? 69.385 35.759 35.030 1.00 33.28 200 PRO A C 1
ATOM 1529 O O . PRO A 1 208 ? 69.083 34.742 35.651 1.00 33.41 200 PRO A O 1
ATOM 1533 N N . ASN A 1 209 ? 70.647 36.140 34.826 1.00 35.32 201 ASN A N 1
ATOM 1534 C CA . ASN A 1 209 ? 71.794 35.349 35.302 1.00 37.20 201 ASN A CA 1
ATOM 1535 C C . ASN A 1 209 ? 71.701 35.005 36.789 1.00 37.91 201 ASN A C 1
ATOM 1536 O O . ASN A 1 209 ? 71.667 35.907 37.627 1.00 38.14 201 ASN A O 1
ATOM 1541 N N . PRO A 1 210 ? 71.614 33.703 37.117 1.00 38.44 202 PRO A N 1
ATOM 1542 C CA . PRO A 1 210 ? 71.504 33.233 38.514 1.00 38.68 202 PRO A CA 1
ATOM 1543 C C . PRO A 1 210 ? 72.856 33.073 39.234 1.00 38.97 202 PRO A C 1
ATOM 1544 O O . PRO A 1 210 ? 73.894 33.035 38.574 1.00 38.90 202 PRO A O 1
ATOM 1548 N N . PRO A 1 211 ? 72.840 32.947 40.582 1.00 39.31 203 PRO A N 1
ATOM 1549 C CA . PRO A 1 211 ? 74.069 32.735 41.379 1.00 39.35 203 PRO A CA 1
ATOM 1550 C C . PRO A 1 211 ? 74.803 31.442 41.024 1.00 39.12 203 PRO A C 1
ATOM 1551 O O . PRO A 1 211 ? 74.180 30.487 40.536 1.00 39.30 203 PRO A O 1
ATOM 1555 N N . ALA A 1 212 ? 76.108 31.410 41.290 1.00 38.42 204 ALA A N 1
ATOM 1556 C CA . ALA A 1 212 ? 76.938 30.248 40.966 1.00 37.62 204 ALA A CA 1
ATOM 1557 C C . ALA A 1 212 ? 76.218 28.925 41.240 1.00 36.87 204 ALA A C 1
ATOM 1558 O O . ALA A 1 212 ? 76.154 28.066 40.368 1.00 36.85 204 ALA A O 1
ATOM 1560 N N . GLN A 1 213 ? 75.656 28.782 42.438 1.00 35.88 205 GLN A N 1
ATOM 1561 C CA . GLN A 1 213 ? 75.018 27.535 42.844 1.00 34.75 205 GLN A CA 1
ATOM 1562 C C . GLN A 1 213 ? 73.877 27.141 41.901 1.00 33.78 205 GLN A C 1
ATOM 1563 O O . GLN A 1 213 ? 73.792 25.974 41.490 1.00 33.70 205 GLN A O 1
ATOM 1569 N N . LEU A 1 214 ? 73.017 28.106 41.557 1.00 32.36 206 LEU A N 1
ATOM 1570 C CA . LEU A 1 214 ? 71.873 27.827 40.661 1.00 30.90 206 LEU A CA 1
ATOM 1571 C C . LEU A 1 214 ? 72.301 27.635 39.199 1.00 29.45 206 LEU A C 1
ATOM 1572 O O . LEU A 1 214 ? 71.861 26.694 38.520 1.00 28.83 206 LEU A O 1
ATOM 1577 N N . ALA A 1 215 ? 73.165 28.524 38.724 1.00 28.17 207 ALA A N 1
ATOM 1578 C CA . ALA A 1 215 ? 73.711 28.404 37.373 1.00 27.13 207 ALA A CA 1
ATOM 1579 C C . ALA A 1 215 ? 74.393 27.055 37.137 1.00 26.51 207 ALA A C 1
ATOM 1580 O O . ALA A 1 215 ? 74.324 26.497 36.040 1.00 26.71 207 ALA A O 1
ATOM 1582 N N . SER A 1 216 ? 75.045 26.529 38.166 1.00 25.66 208 SER A N 1
ATOM 1583 C CA . SER A 1 216 ? 75.778 25.282 38.018 1.00 24.94 208 SER A CA 1
ATOM 1584 C C . SER A 1 216 ? 75.006 24.084 38.580 1.00 23.53 208 SER A C 1
ATOM 1585 O O . SER A 1 216 ? 75.529 22.971 38.599 1.00 23.63 208 SER A O 1
ATOM 1588 N N . TYR A 1 217 ? 73.765 24.314 39.033 1.00 21.90 209 TYR A N 1
ATOM 1589 C CA . TYR A 1 217 ? 72.927 23.233 39.561 1.00 20.45 209 TYR A CA 1
ATOM 1590 C C . TYR A 1 217 ? 72.645 22.180 38.501 1.00 20.15 209 TYR A C 1
ATOM 1591 O O . TYR A 1 217 ? 72.069 22.468 37.451 1.00 19.71 209 TYR A O 1
ATOM 1600 N N . GLU A 1 218 ? 73.075 20.955 38.783 1.00 19.53 210 GLU A N 1
ATOM 1601 C CA . GLU A 1 218 ? 72.860 19.842 37.870 1.00 20.01 210 GLU A CA 1
ATOM 1602 C C . GLU A 1 218 ? 71.755 18.960 38.402 1.00 19.40 210 GLU A C 1
ATOM 1603 O O . GLU A 1 218 ? 71.655 18.735 39.611 1.00 19.75 210 GLU A O 1
ATOM 1609 N N . PHE A 1 219 ? 70.908 18.482 37.493 1.00 18.79 211 PHE A N 1
ATOM 1610 C CA . PHE A 1 219 ? 69.760 17.670 37.872 1.00 18.24 211 PHE A CA 1
ATOM 1611 C C . PHE A 1 219 ? 69.513 16.561 36.847 1.00 17.94 211 PHE A C 1
ATOM 1612 O O . PHE A 1 219 ? 69.866 16.703 35.676 1.00 17.96 211 PHE A O 1
ATOM 1620 N N . ASP A 1 220 ? 68.921 15.454 37.305 1.00 17.95 212 ASP A N 1
ATOM 1621 C CA . ASP A 1 220 ? 68.576 14.322 36.421 1.00 17.82 212 ASP A CA 1
ATOM 1622 C C . ASP A 1 220 ? 67.063 14.192 36.187 1.00 17.24 212 ASP A C 1
ATOM 1623 O O . ASP A 1 220 ? 66.625 13.309 35.428 1.00 17.87 212 ASP A O 1
ATOM 1628 N N . VAL A 1 221 ? 66.289 15.077 36.833 1.00 16.77 213 VAL A N 1
ATOM 1629 C CA . VAL A 1 221 ? 64.833 15.104 36.691 1.00 16.54 213 VAL A CA 1
ATOM 1630 C C . VAL A 1 221 ? 64.409 16.557 36.530 1.00 17.13 213 VAL A C 1
ATOM 1631 O O . VAL A 1 221 ? 64.763 17.395 37.360 1.00 17.21 213 VAL A O 1
ATOM 1635 N N . LEU A 1 222 ? 63.651 16.831 35.468 1.00 17.40 214 LEU A N 1
ATOM 1636 C CA . LEU A 1 222 ? 63.019 18.147 35.263 1.00 18.11 214 LEU A CA 1
ATOM 1637 C C . LEU A 1 222 ? 61.506 17.980 35.278 1.00 18.57 214 LEU A C 1
ATOM 1638 O O . LEU A 1 222 ? 60.959 17.247 34.459 1.00 18.79 214 LEU A O 1
ATOM 1643 N N . ILE A 1 223 ? 60.838 18.642 36.227 1.00 19.07 215 ILE A N 1
ATOM 1644 C CA . ILE A 1 223 ? 59.384 18.658 36.260 1.00 18.55 215 ILE A CA 1
ATOM 1645 C C . ILE A 1 223 ? 58.927 20.034 35.865 1.00 18.14 215 ILE A C 1
ATOM 1646 O O . ILE A 1 223 ? 59.203 20.998 36.574 1.00 18.55 215 ILE A O 1
ATOM 1651 N N . SER A 1 224 ? 58.227 20.105 34.730 1.00 17.36 216 SER A N 1
ATOM 1652 C CA . SER A 1 224 ? 57.710 21.369 34.206 1.00 17.56 216 SER A CA 1
ATOM 1653 C C . SER A 1 224 ? 56.261 21.498 34.635 1.00 17.52 216 SER A C 1
ATOM 1654 O O . SER A 1 224 ? 55.426 20.661 34.257 1.00 17.62 216 SER A O 1
ATOM 1659 N N . ALA A 1 225 ? 55.994 22.490 35.496 1.00 17.81 217 ALA A N 1
ATOM 1660 C CA . ALA A 1 225 ? 54.648 22.815 35.979 1.00 17.10 217 ALA A CA 1
ATOM 1661 C C . ALA A 1 225 ? 54.386 24.304 35.771 1.00 18.04 217 ALA A C 1
ATOM 1662 O O . ALA A 1 225 ? 53.895 25.026 36.657 1.00 18.00 217 ALA A O 1
ATOM 1664 N N . ALA A 1 226 ? 54.674 24.744 34.549 1.00 17.91 218 ALA A N 1
ATOM 1665 C CA . ALA A 1 226 ? 54.776 26.154 34.244 1.00 18.02 218 ALA A CA 1
ATOM 1666 C C . ALA A 1 226 ? 53.454 26.718 33.698 1.00 18.69 218 ALA A C 1
ATOM 1667 O O . ALA A 1 226 ? 53.431 27.872 33.291 1.00 19.14 218 ALA A O 1
ATOM 1669 N N . GLY A 1 227 ? 52.374 25.920 33.751 1.00 19.49 219 GLY A N 1
ATOM 1670 C CA . GLY A 1 227 ? 51.043 26.444 33.418 1.00 21.00 219 GLY A CA 1
ATOM 1671 C C . GLY A 1 227 ? 50.715 26.369 31.946 1.00 22.70 219 GLY A C 1
ATOM 1672 O O . GLY A 1 227 ? 51.545 25.974 31.119 1.00 22.70 219 GLY A O 1
ATOM 1673 N N . GLY A 1 228 ? 49.514 26.839 31.619 1.00 24.81 220 GLY A N 1
ATOM 1674 C CA . GLY A 1 228 ? 48.908 26.630 30.309 1.00 27.62 220 GLY A CA 1
ATOM 1675 C C . GLY A 1 228 ? 49.699 27.178 29.147 1.00 29.95 220 GLY A C 1
ATOM 1676 O O . GLY A 1 228 ? 49.707 26.583 28.070 1.00 30.70 220 GLY A O 1
ATOM 1677 N N . LYS A 1 229 ? 50.360 28.312 29.359 1.00 31.26 221 LYS A N 1
ATOM 1678 C CA . LYS A 1 229 ? 51.019 29.036 28.258 1.00 32.71 221 LYS A CA 1
ATOM 1679 C C . LYS A 1 229 ? 52.468 28.608 28.046 1.00 33.25 221 LYS A C 1
ATOM 1680 O O . LYS A 1 229 ? 53.075 28.928 27.021 1.00 33.45 221 LYS A O 1
ATOM 1686 N N . PHE A 1 230 ? 53.025 27.891 29.011 1.00 33.98 222 PHE A N 1
ATOM 1687 C CA . PHE A 1 230 ? 54.335 27.312 28.820 1.00 34.75 222 PHE A CA 1
ATOM 1688 C C . PHE A 1 230 ? 54.217 26.251 27.741 1.00 34.98 222 PHE A C 1
ATOM 1689 O O . PHE A 1 230 ? 53.298 25.417 27.775 1.00 35.21 222 PHE A O 1
ATOM 1697 N N . VAL A 1 231 ? 55.134 26.302 26.779 1.00 34.83 223 VAL A N 1
ATOM 1698 C CA . VAL A 1 231 ? 55.191 25.333 25.690 1.00 34.72 223 VAL A CA 1
ATOM 1699 C C . VAL A 1 231 ? 56.444 24.460 25.857 1.00 34.00 223 VAL A C 1
ATOM 1700 O O . VAL A 1 231 ? 57.550 24.886 25.532 1.00 34.40 223 VAL A O 1
ATOM 1704 N N . PRO A 1 232 ? 56.276 23.245 26.408 1.00 33.05 224 PRO A N 1
ATOM 1705 C CA . PRO A 1 232 ? 57.392 22.336 26.701 1.00 32.04 224 PRO A CA 1
ATOM 1706 C C . PRO A 1 232 ? 58.169 21.877 25.453 1.00 31.04 224 PRO A C 1
ATOM 1707 O O . PRO A 1 232 ? 57.559 21.503 24.438 1.00 31.05 224 PRO A O 1
ATOM 1711 N N . GLU A 1 233 ? 59.497 21.897 25.551 1.00 29.29 225 GLU A N 1
ATOM 1712 C CA . GLU A 1 233 ? 60.363 21.630 24.413 1.00 28.08 225 GLU A CA 1
ATOM 1713 C C . GLU A 1 233 ? 60.541 20.132 24.188 1.00 26.55 225 GLU A C 1
ATOM 1714 O O . GLU A 1 233 ? 60.638 19.360 25.146 1.00 26.80 225 GLU A O 1
ATOM 1720 N N . GLY A 1 234 ? 60.568 19.727 22.922 1.00 24.38 226 GLY A N 1
ATOM 1721 C CA . GLY A 1 234 ? 60.641 18.319 22.582 1.00 22.10 226 GLY A CA 1
ATOM 1722 C C . GLY A 1 234 ? 59.334 17.558 22.723 1.00 20.77 226 GLY A C 1
ATOM 1723 O O . GLY A 1 234 ? 59.228 16.444 22.242 1.00 20.73 226 GLY A O 1
ATOM 1724 N N . PHE A 1 235 ? 58.344 18.160 23.383 1.00 19.76 227 PHE A N 1
ATOM 1725 C CA . PHE A 1 235 ? 57.027 17.558 23.585 1.00 19.04 227 PHE A CA 1
ATOM 1726 C C . PHE A 1 235 ? 56.084 17.910 22.437 1.00 19.07 227 PHE A C 1
ATOM 1727 O O . PHE A 1 235 ? 56.087 19.047 21.997 1.00 19.79 227 PHE A O 1
ATOM 1735 N N . THR A 1 236 ? 55.297 16.945 21.957 1.00 18.69 228 THR A N 1
ATOM 1736 C CA . THR A 1 236 ? 54.255 17.235 20.960 1.00 18.01 228 THR A CA 1
ATOM 1737 C C . THR A 1 236 ? 52.987 17.628 21.708 1.00 17.86 228 THR A C 1
ATOM 1738 O O . THR A 1 236 ? 52.542 16.904 22.606 1.00 17.94 228 THR A O 1
ATOM 1742 N N . ILE A 1 237 ? 52.430 18.787 21.371 1.00 16.92 229 ILE A N 1
ATOM 1743 C CA . ILE A 1 237 ? 51.198 19.233 21.994 1.00 16.46 229 ILE A CA 1
ATOM 1744 C C . ILE A 1 237 ? 50.031 19.112 21.013 1.00 16.13 229 ILE A C 1
ATOM 1745 O O . ILE A 1 237 ? 50.169 19.465 19.855 1.00 15.69 229 ILE A O 1
ATOM 1750 N N . ARG A 1 238 ? 48.896 18.614 21.491 1.00 16.48 230 ARG A N 1
ATOM 1751 C CA . ARG A 1 238 ? 47.700 18.472 20.662 1.00 17.96 230 ARG A CA 1
ATOM 1752 C C . ARG A 1 238 ? 46.764 19.617 20.971 1.00 18.45 230 ARG A C 1
ATOM 1753 O O . ARG A 1 238 ? 46.426 19.855 22.126 1.00 17.91 230 ARG A O 1
ATOM 1761 N N . GLU A 1 239 ? 46.355 20.340 19.937 1.00 20.21 231 GLU A N 1
ATOM 1762 C CA . GLU A 1 239 ? 45.397 21.417 20.128 1.00 22.44 231 GLU A CA 1
ATOM 1763 C C . GLU A 1 239 ? 44.197 21.250 19.222 1.00 22.98 231 GLU A C 1
ATOM 1764 O O . GLU A 1 239 ? 44.335 21.003 18.031 1.00 22.60 231 GLU A O 1
ATOM 1770 N N . MET A 1 240 ? 43.008 21.393 19.789 1.00 24.27 232 MET A N 1
ATOM 1771 C CA . MET A 1 240 ? 41.840 21.508 18.936 1.00 25.93 232 MET A CA 1
ATOM 1772 C C . MET A 1 240 ? 41.084 22.790 19.186 1.00 25.18 232 MET A C 1
ATOM 1773 O O . MET A 1 240 ? 40.694 23.077 20.312 1.00 25.14 232 MET A O 1
ATOM 1778 N N . ARG A 1 241 ? 40.879 23.543 18.111 1.00 24.99 233 ARG A N 1
ATOM 1779 C CA . ARG A 1 241 ? 40.032 24.722 18.133 1.00 24.78 233 ARG A CA 1
ATOM 1780 C C . ARG A 1 241 ? 38.594 24.264 17.898 1.00 23.99 233 ARG A C 1
ATOM 1781 O O . ARG A 1 241 ? 38.251 23.754 16.819 1.00 23.39 233 ARG A O 1
ATOM 1789 N N . GLY A 1 242 ? 37.771 24.418 18.932 1.00 23.76 234 GLY A N 1
ATOM 1790 C CA . GLY A 1 242 ? 36.363 24.079 18.835 1.00 23.79 234 GLY A CA 1
ATOM 1791 C C . GLY A 1 242 ? 35.554 25.282 18.410 1.00 23.77 234 GLY A C 1
ATOM 1792 O O . GLY A 1 242 ? 36.093 26.248 17.864 1.00 23.79 234 GLY A O 1
ATOM 1793 N N . LYS A 1 243 ? 34.249 25.224 18.661 1.00 23.88 235 LYS A N 1
ATOM 1794 C CA . LYS A 1 243 ? 33.383 26.374 18.444 1.00 24.12 235 LYS A CA 1
ATOM 1795 C C . LYS A 1 243 ? 33.869 27.496 19.354 1.00 23.78 235 LYS A C 1
ATOM 1796 O O . LYS A 1 243 ? 34.304 27.242 20.478 1.00 23.68 235 LYS A O 1
ATOM 1802 N N . LEU A 1 244 ? 33.799 28.732 18.876 1.00 23.51 236 LEU A N 1
ATOM 1803 C CA . LEU A 1 244 ? 34.213 29.866 19.694 1.00 23.21 236 LEU A CA 1
ATOM 1804 C C . LEU A 1 244 ? 33.463 29.909 21.042 1.00 22.51 236 LEU A C 1
ATOM 1805 O O . LEU A 1 244 ? 32.229 29.806 21.090 1.00 22.53 236 LEU A O 1
ATOM 1810 N N . ALA A 1 245 ? 34.218 30.042 22.130 1.00 21.54 237 ALA A N 1
ATOM 1811 C CA . ALA A 1 245 ? 33.642 30.207 23.468 1.00 20.67 237 ALA A CA 1
ATOM 1812 C C . ALA A 1 245 ? 34.494 31.180 24.266 1.00 20.08 237 ALA A C 1
ATOM 1813 O O . ALA A 1 245 ? 35.714 31.051 24.308 1.00 20.27 237 ALA A O 1
ATOM 1815 N N . ILE A 1 246 ? 33.850 32.152 24.901 1.00 19.07 238 ILE A N 1
ATOM 1816 C CA . ILE A 1 246 ? 34.553 33.235 25.584 1.00 18.25 238 ILE A CA 1
ATOM 1817 C C . ILE A 1 246 ? 34.210 33.169 27.053 1.00 18.00 238 ILE A C 1
ATOM 1818 O O . ILE A 1 246 ? 33.052 33.287 27.414 1.00 17.91 238 ILE A O 1
ATOM 1823 N N . GLY A 1 247 ? 35.221 32.969 27.893 1.00 17.98 239 GLY A N 1
ATOM 1824 C CA . GLY A 1 247 ? 35.009 32.890 29.328 1.00 18.05 239 GLY A CA 1
ATOM 1825 C C . GLY A 1 247 ? 35.268 34.224 29.981 1.00 17.97 239 GLY A C 1
ATOM 1826 O O . GLY A 1 247 ? 36.126 34.977 29.555 1.00 17.98 239 GLY A O 1
ATOM 1827 N N . ILE A 1 248 ? 34.492 34.532 31.003 1.00 17.86 240 ILE A N 1
ATOM 1828 C CA . ILE A 1 248 ? 34.705 35.748 31.769 1.00 18.20 240 ILE A CA 1
ATOM 1829 C C . ILE A 1 248 ? 34.646 35.353 33.235 1.00 18.31 240 ILE A C 1
ATOM 1830 O O . ILE A 1 248 ? 33.725 34.638 33.659 1.00 18.51 240 ILE A O 1
ATOM 1835 N N . THR A 1 249 ? 35.626 35.819 33.999 1.00 18.42 241 THR A N 1
ATOM 1836 C CA . THR A 1 249 ? 35.670 35.605 35.454 1.00 18.81 241 THR A CA 1
ATOM 1837 C C . THR A 1 249 ? 35.555 36.946 36.160 1.00 19.02 241 THR A C 1
ATOM 1838 O O . THR A 1 249 ? 35.987 37.973 35.638 1.00 19.47 241 THR A O 1
ATOM 1842 N N . ALA A 1 250 ? 34.946 36.951 37.344 1.00 19.46 242 ALA A N 1
ATOM 1843 C CA . ALA A 1 250 ? 34.791 38.188 38.101 1.00 19.53 242 ALA A CA 1
ATOM 1844 C C . ALA A 1 250 ? 34.849 37.894 39.585 1.00 19.62 242 ALA A C 1
ATOM 1845 O O . ALA A 1 250 ? 34.328 36.879 40.035 1.00 20.13 242 ALA A O 1
ATOM 1847 N N . ASN A 1 251 ? 35.506 38.774 40.329 1.00 19.37 243 ASN A N 1
ATOM 1848 C CA . ASN A 1 251 ? 35.502 38.672 41.790 1.00 18.75 243 ASN A CA 1
ATOM 1849 C C . ASN A 1 251 ? 34.888 39.882 42.434 1.00 18.45 243 ASN A C 1
ATOM 1850 O O . ASN A 1 251 ? 35.319 41.004 42.171 1.00 18.09 243 ASN A O 1
ATOM 1855 N N . PHE A 1 252 ? 33.884 39.643 43.277 1.00 17.87 244 PHE A N 1
ATOM 1856 C CA . PHE A 1 252 ? 33.315 40.726 44.064 1.00 17.76 244 PHE A CA 1
ATOM 1857 C C . PHE A 1 252 ? 33.670 40.599 45.552 1.00 17.62 244 PHE A C 1
ATOM 1858 O O . PHE A 1 252 ? 33.887 39.497 46.059 1.00 17.92 244 PHE A O 1
ATOM 1866 N N . VAL A 1 253 ? 33.724 41.736 46.242 1.00 17.59 245 VAL A N 1
ATOM 1867 C CA . VAL A 1 253 ? 33.996 41.759 47.669 1.00 17.49 245 VAL A CA 1
ATOM 1868 C C . VAL A 1 253 ? 32.922 40.960 48.393 1.00 17.73 245 VAL A C 1
ATOM 1869 O O . VAL A 1 253 ? 31.721 41.135 48.152 1.00 18.28 245 VAL A O 1
ATOM 1873 N N . ASN A 1 254 ? 33.374 40.083 49.282 1.00 17.53 246 ASN A N 1
ATOM 1874 C CA . ASN A 1 254 ? 32.472 39.312 50.125 1.00 17.37 246 ASN A CA 1
ATOM 1875 C C . ASN A 1 254 ? 32.666 39.802 51.563 1.00 17.05 246 ASN A C 1
ATOM 1876 O O . ASN A 1 254 ? 33.710 39.547 52.164 1.00 17.20 246 ASN A O 1
ATOM 1881 N N . GLY A 1 255 ? 31.663 40.512 52.093 1.00 16.78 247 GLY A N 1
ATOM 1882 C CA . GLY A 1 255 ? 31.722 41.082 53.443 1.00 16.38 247 GLY A CA 1
ATOM 1883 C C . GLY A 1 255 ? 31.406 40.058 54.516 1.00 16.07 247 GLY A C 1
ATOM 1884 O O . GLY A 1 255 ? 31.469 40.375 55.711 1.00 16.21 247 GLY A O 1
ATOM 1885 N N . ARG A 1 256 ? 31.000 38.861 54.080 1.00 15.97 248 ARG A N 1
ATOM 1886 C CA . ARG A 1 256 ? 30.773 37.701 54.968 1.00 16.03 248 ARG A CA 1
ATOM 1887 C C . ARG A 1 256 ? 29.662 37.934 55.980 1.00 16.15 248 ARG A C 1
ATOM 1888 O O . ARG A 1 256 ? 29.688 37.380 57.076 1.00 16.59 248 ARG A O 1
ATOM 1896 N N . THR A 1 257 ? 28.693 38.781 55.617 1.00 16.73 249 THR A N 1
ATOM 1897 C CA . THR A 1 257 ? 27.519 39.033 56.469 1.00 17.25 249 THR A CA 1
ATOM 1898 C C . THR A 1 257 ? 26.622 37.794 56.501 1.00 17.19 249 THR A C 1
ATOM 1899 O O . THR A 1 257 ? 26.679 36.954 55.603 1.00 17.08 249 THR A O 1
ATOM 1903 N N . VAL A 1 258 ? 25.795 37.668 57.537 1.00 17.20 250 VAL A N 1
ATOM 1904 C CA . VAL A 1 258 ? 24.869 36.535 57.612 1.00 17.32 250 VAL A CA 1
ATOM 1905 C C . VAL A 1 258 ? 23.988 36.461 56.361 1.00 17.84 250 VAL A C 1
ATOM 1906 O O . VAL A 1 258 ? 23.757 35.380 55.811 1.00 18.13 250 VAL A O 1
ATOM 1913 N N . GLU A 1 259 ? 23.578 37.625 55.872 1.00 18.34 251 GLU A N 1
ATOM 1914 C CA . GLU A 1 259 ? 22.725 37.729 54.693 1.00 19.02 251 GLU A CA 1
ATOM 1915 C C . GLU A 1 259 ? 23.424 37.200 53.436 1.00 19.12 251 GLU A C 1
ATOM 1916 O O . GLU A 1 259 ? 22.826 36.468 52.638 1.00 19.42 251 GLU A O 1
ATOM 1922 N N . GLU A 1 260 ? 24.695 37.558 53.267 1.00 19.14 252 GLU A N 1
ATOM 1923 C CA . GLU A 1 260 ? 25.448 37.109 52.094 1.00 19.31 252 GLU A CA 1
ATOM 1924 C C . GLU A 1 260 ? 25.607 35.591 52.101 1.00 19.49 252 GLU A C 1
ATOM 1925 O O . GLU A 1 260 ? 25.530 34.955 51.051 1.00 19.34 252 GLU A O 1
ATOM 1931 N N . THR A 1 261 ? 25.781 34.996 53.284 1.00 19.46 253 THR A N 1
ATOM 1932 C CA . THR A 1 261 ? 25.955 33.533 53.360 1.00 19.75 253 THR A CA 1
ATOM 1933 C C . THR A 1 261 ? 24.745 32.702 52.926 1.00 19.47 253 THR A C 1
ATOM 1934 O O . THR A 1 261 ? 24.905 31.535 52.548 1.00 19.62 253 THR A O 1
ATOM 1938 N N . GLN A 1 262 ? 23.549 33.288 52.993 1.00 19.46 254 GLN A N 1
ATOM 1939 C CA . GLN A 1 262 ? 22.318 32.590 52.639 1.00 19.83 254 GLN A CA 1
ATOM 1940 C C . GLN A 1 262 ? 22.207 32.329 51.154 1.00 19.76 254 GLN A C 1
ATOM 1941 O O . GLN A 1 262 ? 21.476 31.430 50.739 1.00 20.07 254 GLN A O 1
ATOM 1947 N N . VAL A 1 263 ? 22.914 33.137 50.363 1.00 19.43 255 VAL A N 1
ATOM 1948 C CA . VAL A 1 263 ? 22.816 33.084 48.895 1.00 18.95 255 VAL A CA 1
ATOM 1949 C C . VAL A 1 263 ? 23.448 31.789 48.378 1.00 18.88 255 VAL A C 1
ATOM 1950 O O . VAL A 1 263 ? 24.644 31.579 48.538 1.00 18.70 255 VAL A O 1
ATOM 1954 N N . PRO A 1 264 ? 22.641 30.908 47.778 1.00 18.71 256 PRO A N 1
ATOM 1955 C CA . PRO A 1 264 ? 23.208 29.625 47.358 1.00 18.75 256 PRO A CA 1
ATOM 1956 C C . PRO A 1 264 ? 24.228 29.773 46.250 1.00 18.72 256 PRO A C 1
ATOM 1957 O O . PRO A 1 264 ? 24.116 30.652 45.393 1.00 18.45 256 PRO A O 1
ATOM 1961 N N . GLU A 1 265 ? 25.218 28.903 46.290 1.00 18.44 257 GLU A N 1
ATOM 1962 C CA . GLU A 1 265 ? 26.190 28.821 45.216 1.00 18.92 257 GLU A CA 1
ATOM 1963 C C . GLU A 1 265 ? 25.527 28.246 43.953 1.00 19.29 257 GLU A C 1
ATOM 1964 O O . GLU A 1 265 ? 24.425 27.673 44.004 1.00 19.22 257 GLU A O 1
ATOM 1970 N N . ILE A 1 266 ? 26.207 28.415 42.822 1.00 19.41 258 ILE A N 1
ATOM 1971 C CA . ILE A 1 266 ? 25.757 27.858 41.549 1.00 20.15 258 ILE A CA 1
ATOM 1972 C C . ILE A 1 266 ? 26.901 27.015 41.019 1.00 21.09 258 ILE A C 1
ATOM 1973 O O . ILE A 1 266 ? 27.914 27.561 40.614 1.00 21.36 258 ILE A O 1
ATOM 1978 N N . SER A 1 267 ? 26.744 25.693 41.026 1.00 22.39 259 SER A N 1
ATOM 1979 C CA . SER A 1 267 ? 27.834 24.784 40.630 1.00 23.80 259 SER A CA 1
ATOM 1980 C C . SER A 1 267 ? 28.079 24.798 39.122 1.00 24.59 259 SER A C 1
ATOM 1981 O O . SER A 1 267 ? 29.198 24.534 38.664 1.00 24.87 259 SER A O 1
ATOM 1984 N N . GLY A 1 268 ? 27.032 25.102 38.353 1.00 25.49 260 GLY A N 1
ATOM 1985 C CA . GLY A 1 268 ? 27.148 25.246 36.911 1.00 26.41 260 GLY A CA 1
ATOM 1986 C C . GLY A 1 268 ? 25.782 25.353 36.274 1.00 27.24 260 GLY A C 1
ATOM 1987 O O . GLY A 1 268 ? 25.320 26.457 35.945 1.00 27.72 260 GLY A O 1
ATOM 1988 N N . TYR A 1 273 ? 21.912 25.458 27.186 1.00 45.56 265 TYR A N 1
ATOM 1989 C CA . TYR A 1 273 ? 21.069 25.725 28.345 1.00 45.49 265 TYR A CA 1
ATOM 1990 C C . TYR A 1 273 ? 20.211 24.515 28.706 1.00 45.39 265 TYR A C 1
ATOM 1991 O O . TYR A 1 273 ? 19.366 24.090 27.914 1.00 45.43 265 TYR A O 1
ATOM 1993 N N . ASN A 1 274 ? 20.439 23.958 29.895 1.00 45.11 266 ASN A N 1
ATOM 1994 C CA . ASN A 1 274 ? 19.511 22.983 30.480 1.00 44.78 266 ASN A CA 1
ATOM 1995 C C . ASN A 1 274 ? 18.518 23.700 31.396 1.00 44.30 266 ASN A C 1
ATOM 1996 O O . ASN A 1 274 ? 17.913 23.081 32.279 1.00 44.34 266 ASN A O 1
ATOM 2001 N N . GLN A 1 275 ? 18.369 25.011 31.186 1.00 43.50 267 GLN A N 1
ATOM 2002 C CA . GLN A 1 275 ? 17.454 25.834 31.976 1.00 42.68 267 GLN A CA 1
ATOM 2003 C C . GLN A 1 275 ? 16.627 26.815 31.139 1.00 41.62 267 GLN A C 1
ATOM 2004 O O . GLN A 1 275 ? 16.969 27.128 29.992 1.00 41.57 267 GLN A O 1
ATOM 2010 N N . LYS A 1 276 ? 15.518 27.262 31.735 1.00 40.08 268 LYS A N 1
ATOM 2011 C CA . LYS A 1 276 ? 14.747 28.418 31.276 1.00 38.49 268 LYS A CA 1
ATOM 2012 C C . LYS A 1 276 ? 15.446 29.694 31.760 1.00 36.91 268 LYS A C 1
ATOM 2013 O O . LYS A 1 276 ? 15.122 30.805 31.326 1.00 36.73 268 LYS A O 1
ATOM 2019 N N . PHE A 1 277 ? 16.401 29.508 32.672 1.00 35.16 269 PHE A N 1
ATOM 2020 C CA . PHE A 1 277 ? 17.173 30.595 33.270 1.00 33.39 269 PHE A CA 1
ATOM 2021 C C . PHE A 1 277 ? 17.897 31.464 32.242 1.00 32.41 269 PHE A C 1
ATOM 2022 O O . PHE A 1 277 ? 17.877 32.691 32.336 1.00 32.16 269 PHE A O 1
ATOM 2030 N N . PHE A 1 278 ? 18.539 30.820 31.273 1.00 31.63 270 PHE A N 1
ATOM 2031 C CA . PHE A 1 278 ? 19.366 31.531 30.300 1.00 30.98 270 PHE A CA 1
ATOM 2032 C C . PHE A 1 278 ? 18.564 32.370 29.309 1.00 30.71 270 PHE A C 1
ATOM 2033 O O . PHE A 1 278 ? 19.035 33.413 28.851 1.00 30.56 270 PHE A O 1
ATOM 2041 N N . GLN A 1 279 ? 17.353 31.920 28.994 1.00 30.53 271 GLN A N 1
ATOM 2042 C CA . GLN A 1 279 ? 16.427 32.740 28.222 1.00 30.42 271 GLN A CA 1
ATOM 2043 C C . GLN A 1 279 ? 15.970 33.957 29.023 1.00 29.90 271 GLN A C 1
ATOM 2044 O O . GLN A 1 279 ? 16.027 35.082 28.523 1.00 29.75 271 GLN A O 1
ATOM 2050 N N . SER A 1 280 ? 15.551 33.740 30.271 1.00 29.59 272 SER A N 1
ATOM 2051 C CA . SER A 1 280 ? 15.080 34.846 31.112 1.00 29.39 272 SER A CA 1
ATOM 2052 C C . SER A 1 280 ? 16.191 35.853 31.418 1.00 28.90 272 SER A C 1
ATOM 2053 O O . SER A 1 280 ? 15.932 37.050 31.545 1.00 28.84 272 SER A O 1
ATOM 2056 N N . LEU A 1 281 ? 17.425 35.363 31.519 1.00 28.64 273 LEU A N 1
ATOM 2057 C CA . LEU A 1 281 ? 18.593 36.238 31.596 1.00 28.35 273 LEU A CA 1
ATOM 2058 C C . LEU A 1 281 ? 18.748 37.092 30.328 1.00 28.63 273 LEU A C 1
ATOM 2059 O O . LEU A 1 281 ? 18.923 38.308 30.414 1.00 28.63 273 LEU A O 1
ATOM 2064 N N . LEU A 1 282 ? 18.677 36.449 29.162 1.00 28.97 274 LEU A N 1
ATOM 2065 C CA . LEU A 1 282 ? 18.810 37.126 27.874 1.00 29.27 274 LEU A CA 1
ATOM 2066 C C . LEU A 1 282 ? 17.719 38.184 27.634 1.00 29.57 274 LEU A C 1
ATOM 2067 O O . LEU A 1 282 ? 17.996 39.251 27.081 1.00 29.56 274 LEU A O 1
ATOM 2072 N N . LYS A 1 283 ? 16.489 37.890 28.049 1.00 29.97 275 LYS A N 1
ATOM 2073 C CA . LYS A 1 283 ? 15.386 38.839 27.873 1.00 30.43 275 LYS A CA 1
ATOM 2074 C C . LYS A 1 283 ? 15.648 40.099 28.695 1.00 30.53 275 LYS A C 1
ATOM 2075 O O . LYS A 1 283 ? 15.614 41.209 28.165 1.00 30.55 275 LYS A O 1
ATOM 2081 N N . ALA A 1 284 ? 15.941 39.908 29.979 1.00 30.74 276 ALA A N 1
ATOM 2082 C CA . ALA A 1 284 ? 16.052 41.015 30.928 1.00 30.87 276 ALA A CA 1
ATOM 2083 C C . ALA A 1 284 ? 17.256 41.923 30.691 1.00 30.92 276 ALA A C 1
ATOM 2084 O O . ALA A 1 284 ? 17.172 43.133 30.919 1.00 31.04 276 ALA A O 1
ATOM 2086 N N . THR A 1 285 ? 18.358 41.347 30.216 1.00 30.69 277 THR A N 1
ATOM 2087 C CA . THR A 1 285 ? 19.648 42.040 30.194 1.00 30.43 277 THR A CA 1
ATOM 2088 C C . THR A 1 285 ? 20.299 42.116 28.812 1.00 30.14 277 THR A C 1
ATOM 2089 O O . THR A 1 285 ? 21.135 42.988 28.565 1.00 30.30 277 THR A O 1
ATOM 2093 N N . GLY A 1 286 ? 19.934 41.197 27.921 1.00 29.66 278 GLY A N 1
ATOM 2094 C CA . GLY A 1 286 ? 20.614 41.059 26.631 1.00 29.03 278 GLY A CA 1
ATOM 2095 C C . GLY A 1 286 ? 21.861 40.195 26.735 1.00 28.64 278 GLY A C 1
ATOM 2096 O O . GLY A 1 286 ? 22.649 40.102 25.788 1.00 28.65 278 GLY A O 1
ATOM 2097 N N . ILE A 1 287 ? 22.035 39.558 27.893 1.00 28.17 279 ILE A N 1
ATOM 2098 C CA . ILE A 1 287 ? 23.179 38.685 28.134 1.00 27.61 279 ILE A CA 1
ATOM 2099 C C . ILE A 1 287 ? 22.876 37.248 27.684 1.00 27.11 279 ILE A C 1
ATOM 2100 O O . ILE A 1 287 ? 21.957 36.598 28.203 1.00 26.98 279 ILE A O 1
ATOM 2105 N N . ASP A 1 288 ? 23.673 36.762 26.734 1.00 26.55 280 ASP A N 1
ATOM 2106 C CA . ASP A 1 288 ? 23.528 35.415 26.200 1.00 26.10 280 ASP A CA 1
ATOM 2107 C C . ASP A 1 288 ? 24.653 34.542 26.724 1.00 25.36 280 ASP A C 1
ATOM 2108 O O . ASP A 1 288 ? 25.781 34.626 26.238 1.00 25.24 280 ASP A O 1
ATOM 2113 N N . LEU A 1 289 ? 24.342 33.705 27.714 1.00 24.72 281 LEU A N 1
ATOM 2114 C CA . LEU A 1 289 ? 25.332 32.829 28.336 1.00 24.20 281 LEU A CA 1
ATOM 2115 C C . LEU A 1 289 ? 25.097 31.359 27.999 1.00 24.18 281 LEU A C 1
ATOM 2116 O O . LEU A 1 289 ? 23.966 30.949 27.729 1.00 24.37 281 LEU A O 1
ATOM 2121 N N . GLU A 1 290 ? 26.173 30.577 28.015 1.00 24.10 282 GLU A N 1
ATOM 2122 C CA . GLU A 1 290 ? 26.108 29.128 27.828 1.00 24.26 282 GLU A CA 1
ATOM 2123 C C . GLU A 1 290 ? 26.130 28.451 29.190 1.00 23.38 282 GLU A C 1
ATOM 2124 O O . GLU A 1 290 ? 25.496 27.406 29.395 1.00 23.21 282 GLU A O 1
ATOM 2130 N N . ASN A 1 291 ? 26.866 29.062 30.118 1.00 22.76 283 ASN A N 1
ATOM 2131 C CA . ASN A 1 291 ? 26.949 28.579 31.493 1.00 22.36 283 ASN A CA 1
ATOM 2132 C C . ASN A 1 291 ? 27.307 29.703 32.468 1.00 21.34 283 ASN A C 1
ATOM 2133 O O . ASN A 1 291 ? 27.853 30.723 32.076 1.00 20.92 283 ASN A O 1
ATOM 2138 N N . ILE A 1 292 ? 26.958 29.518 33.737 1.00 20.94 284 ILE A N 1
ATOM 2139 C CA . ILE A 1 292 ? 27.436 30.404 34.802 1.00 20.56 284 ILE A CA 1
ATOM 2140 C C . ILE A 1 292 ? 27.734 29.603 36.073 1.00 20.14 284 ILE A C 1
ATOM 2141 O O . ILE A 1 292 ? 27.080 28.594 36.353 1.00 20.34 284 ILE A O 1
ATOM 2146 N N . VAL A 1 293 ? 28.746 30.054 36.814 1.00 19.41 285 VAL A N 1
ATOM 2147 C CA . VAL A 1 293 ? 29.178 29.436 38.070 1.00 18.49 285 VAL A CA 1
ATOM 2148 C C . VAL A 1 293 ? 29.372 30.523 39.126 1.00 18.05 285 VAL A C 1
ATOM 2149 O O . VAL A 1 293 ? 29.947 31.582 38.832 1.00 17.95 285 VAL A O 1
ATOM 2153 N N . TYR A 1 294 ? 28.890 30.259 40.340 1.00 17.46 286 TYR A N 1
ATOM 2154 C CA . TYR A 1 294 ? 29.111 31.144 41.483 1.00 17.57 286 TYR A CA 1
ATOM 2155 C C . TYR A 1 294 ? 29.665 30.362 42.683 1.00 17.51 286 TYR A C 1
ATOM 2156 O O . TYR A 1 294 ? 29.010 29.426 43.178 1.00 17.84 286 TYR A O 1
ATOM 2165 N N . TYR A 1 295 ? 30.883 30.728 43.120 1.00 17.53 287 TYR A N 1
ATOM 2166 C CA . TYR A 1 295 ? 31.505 30.197 44.348 1.00 17.86 287 TYR A CA 1
ATOM 2167 C C . TYR A 1 295 ? 31.596 31.307 45.402 1.00 18.17 287 TYR A C 1
ATOM 2168 O O . TYR A 1 295 ? 32.046 32.432 45.123 1.00 18.34 287 TYR A O 1
ATOM 2177 N N . LYS A 1 296 ? 31.140 30.965 46.612 1.00 18.84 288 LYS A N 1
ATOM 2178 C CA . LYS A 1 296 ? 31.165 31.870 47.751 1.00 19.12 288 LYS A CA 1
ATOM 2179 C C . LYS A 1 296 ? 32.455 31.577 48.504 1.00 18.91 288 LYS A C 1
ATOM 2180 O O . LYS A 1 296 ? 32.493 30.667 49.323 1.00 19.38 288 LYS A O 1
ATOM 2186 N N . ASP A 1 297 ? 33.486 32.367 48.209 1.00 18.77 289 ASP A N 1
ATOM 2187 C CA . ASP A 1 297 ? 34.848 32.128 48.719 1.00 18.27 289 ASP A CA 1
ATOM 2188 C C . ASP A 1 297 ? 35.375 33.400 49.423 1.00 18.18 289 ASP A C 1
ATOM 2189 O O . ASP A 1 297 ? 34.613 34.095 50.095 1.00 18.41 289 ASP A O 1
ATOM 2194 N N . GLU A 1 298 ? 36.658 33.711 49.271 1.00 18.36 290 GLU A N 1
ATOM 2195 C CA . GLU A 1 298 ? 37.189 34.935 49.876 1.00 18.05 290 GLU A CA 1
ATOM 2196 C C . GLU A 1 298 ? 36.544 36.134 49.198 1.00 17.69 290 GLU A C 1
ATOM 2197 O O . GLU A 1 298 ? 36.381 37.198 49.799 1.00 17.95 290 GLU A O 1
ATOM 2203 N N . THR A 1 299 ? 36.169 35.919 47.940 1.00 17.50 291 THR A N 1
ATOM 2204 C CA . THR A 1 299 ? 35.362 36.857 47.155 1.00 17.48 291 THR A CA 1
ATOM 2205 C C . THR A 1 299 ? 34.093 36.120 46.736 1.00 17.64 291 THR A C 1
ATOM 2206 O O . THR A 1 299 ? 34.025 34.881 46.883 1.00 17.83 291 THR A O 1
ATOM 2210 N N . HIS A 1 300 ? 33.085 36.866 46.264 1.00 17.88 292 HIS A N 1
ATOM 2211 C CA . HIS A 1 300 ? 31.987 36.275 45.495 1.00 17.73 292 HIS A CA 1
ATOM 2212 C C . HIS A 1 300 ? 32.536 36.158 44.060 1.00 17.79 292 HIS A C 1
ATOM 2213 O O . HIS A 1 300 ? 32.707 37.166 43.366 1.00 17.89 292 HIS A O 1
ATOM 2220 N N . TYR A 1 301 ? 32.858 34.917 43.673 1.00 18.12 293 TYR A N 1
ATOM 2221 C CA . TYR A 1 301 ? 33.536 34.641 42.415 1.00 17.98 293 TYR A CA 1
ATOM 2222 C C . TYR A 1 301 ? 32.542 34.069 41.406 1.00 18.09 293 TYR A C 1
ATOM 2223 O O . TYR A 1 301 ? 31.747 33.179 41.738 1.00 18.21 293 TYR A O 1
ATOM 2232 N N . PHE A 1 302 ? 32.631 34.547 40.173 1.00 17.93 294 PHE A N 1
ATOM 2233 C CA . PHE A 1 302 ? 31.778 34.083 39.073 1.00 17.53 294 PHE A CA 1
ATOM 2234 C C . PHE A 1 302 ? 32.628 33.765 37.871 1.00 17.65 294 PHE A C 1
ATOM 2235 O O . PHE A 1 302 ? 33.577 34.490 37.575 1.00 17.43 294 PHE A O 1
ATOM 2243 N N . VAL A 1 303 ? 32.285 32.674 37.200 1.00 17.42 295 VAL A N 1
ATOM 2244 C CA . VAL A 1 303 ? 32.814 32.391 35.856 1.00 17.65 295 VAL A CA 1
ATOM 2245 C C . VAL A 1 303 ? 31.647 32.058 34.940 1.00 17.91 295 VAL A C 1
ATOM 2246 O O . VAL A 1 303 ? 30.725 31.321 35.333 1.00 17.80 295 VAL A O 1
ATOM 2250 N N . MET A 1 304 ? 31.686 32.592 33.732 1.00 18.57 296 MET A N 1
ATOM 2251 C CA . MET A 1 304 ? 30.582 32.385 32.807 1.00 19.49 296 MET A CA 1
ATOM 2252 C C . MET A 1 304 ? 31.126 32.285 31.392 1.00 19.72 296 MET A C 1
ATOM 2253 O O . MET A 1 304 ? 32.211 32.806 31.097 1.00 20.10 296 MET A O 1
ATOM 2258 N N . THR A 1 305 ? 30.369 31.642 30.513 1.00 20.22 297 THR A N 1
ATOM 2259 C CA . THR A 1 305 ? 30.782 31.561 29.119 1.00 20.60 297 THR A CA 1
ATOM 2260 C C . THR A 1 305 ? 29.734 32.285 28.277 1.00 20.96 297 THR A C 1
ATOM 2261 O O . THR A 1 305 ? 28.551 31.951 28.330 1.00 20.84 297 THR A O 1
ATOM 2265 N N . ALA A 1 306 ? 30.180 33.297 27.538 1.00 21.55 298 ALA A N 1
ATOM 2266 C CA . ALA A 1 306 ? 29.281 34.186 26.807 1.00 22.49 298 ALA A CA 1
ATOM 2267 C C . ALA A 1 306 ? 29.478 33.999 25.316 1.00 23.23 298 ALA A C 1
ATOM 2268 O O . ALA A 1 306 ? 30.578 33.635 24.872 1.00 23.31 298 ALA A O 1
ATOM 2270 N N . LYS A 1 307 ? 28.404 34.221 24.553 1.00 24.27 299 LYS A N 1
ATOM 2271 C CA . LYS A 1 307 ? 28.451 34.175 23.092 1.00 25.20 299 LYS A CA 1
ATOM 2272 C C . LYS A 1 307 ? 28.931 35.527 22.569 1.00 25.22 299 LYS A C 1
ATOM 2273 O O . LYS A 1 307 ? 28.536 36.573 23.095 1.00 25.25 299 LYS A O 1
ATOM 2279 N N . LYS A 1 308 ? 29.767 35.500 21.531 1.00 25.43 300 LYS A N 1
ATOM 2280 C CA . LYS A 1 308 ? 30.408 36.708 21.004 1.00 25.56 300 LYS A CA 1
ATOM 2281 C C . LYS A 1 308 ? 29.414 37.806 20.589 1.00 25.71 300 LYS A C 1
ATOM 2282 O O . LYS A 1 308 ? 29.664 38.996 20.812 1.00 25.65 300 LYS A O 1
ATOM 2288 N N . GLN A 1 309 ? 28.291 37.399 19.997 1.00 26.01 301 GLN A N 1
ATOM 2289 C CA . GLN A 1 309 ? 27.334 38.351 19.433 1.00 26.33 301 GLN A CA 1
ATOM 2290 C C . GLN A 1 309 ? 26.716 39.273 20.493 1.00 26.04 301 GLN A C 1
ATOM 2291 O O . GLN A 1 309 ? 26.535 40.458 20.236 1.00 26.06 301 GLN A O 1
ATOM 2297 N N . CYS A 1 310 ? 26.428 38.755 21.689 1.00 25.82 302 CYS A N 1
ATOM 2298 C CA . CYS A 1 310 ? 25.941 39.633 22.767 1.00 25.51 302 CYS A CA 1
ATOM 2299 C C . CYS A 1 310 ? 27.057 40.524 23.349 1.00 25.11 302 CYS A C 1
ATOM 2300 O O . CYS A 1 310 ? 26.787 41.637 23.809 1.00 25.13 302 CYS A O 1
ATOM 2303 N N . LEU A 1 311 ? 28.301 40.040 23.303 1.00 24.56 303 LEU A N 1
ATOM 2304 C CA . LEU A 1 311 ? 29.458 40.818 23.757 1.00 24.01 303 LEU A CA 1
ATOM 2305 C C . LEU A 1 311 ? 29.715 42.040 22.881 1.00 23.86 303 LEU A C 1
ATOM 2306 O O . LEU A 1 311 ? 29.997 43.126 23.387 1.00 23.61 303 LEU A O 1
ATOM 2311 N N . LEU A 1 312 ? 29.622 41.844 21.571 1.00 23.84 304 LEU A N 1
ATOM 2312 C CA . LEU A 1 312 ? 29.738 42.941 20.613 1.00 23.92 304 LEU A CA 1
ATOM 2313 C C . LEU A 1 312 ? 28.579 43.918 20.765 1.00 24.20 304 LEU A C 1
ATOM 2314 O O . LEU A 1 312 ? 28.781 45.128 20.768 1.00 24.24 304 LEU A O 1
ATOM 2319 N N . ARG A 1 313 ? 27.376 43.365 20.910 1.00 24.51 305 ARG A N 1
ATOM 2320 C CA . ARG A 1 313 ? 26.140 44.126 21.018 1.00 24.88 305 ARG A CA 1
ATOM 2321 C C . ARG A 1 313 ? 26.139 45.000 22.266 1.00 24.44 305 ARG A C 1
ATOM 2322 O O . ARG A 1 313 ? 25.688 46.150 22.210 1.00 24.40 305 ARG A O 1
ATOM 2330 N N . LEU A 1 314 ? 26.648 44.449 23.376 1.00 23.96 306 LEU A N 1
ATOM 2331 C CA . LEU A 1 314 ? 26.642 45.126 24.677 1.00 23.54 306 LEU A CA 1
ATOM 2332 C C . LEU A 1 314 ? 27.884 45.982 24.964 1.00 22.93 306 LEU A C 1
ATOM 2333 O O . LEU A 1 314 ? 28.072 46.440 26.101 1.00 23.05 306 LEU A O 1
ATOM 2338 N N . GLY A 1 315 ? 28.737 46.170 23.958 1.00 21.94 307 GLY A N 1
ATOM 2339 C CA . GLY A 1 315 ? 29.874 47.083 24.067 1.00 21.12 307 GLY A CA 1
ATOM 2340 C C . GLY A 1 315 ? 31.117 46.573 24.782 1.00 20.60 307 GLY A C 1
ATOM 2341 O O . GLY A 1 315 ? 32.053 47.339 25.009 1.00 20.43 307 GLY A O 1
ATOM 2342 N N . VAL A 1 316 ? 31.125 45.286 25.143 1.00 20.12 308 VAL A N 1
ATOM 2343 C CA . VAL A 1 316 ? 32.270 44.641 25.815 1.00 20.01 308 VAL A CA 1
ATOM 2344 C C . VAL A 1 316 ? 33.466 44.497 24.862 1.00 20.13 308 VAL A C 1
ATOM 2345 O O . VAL A 1 316 ? 34.650 44.656 25.344 1.00 20.27 308 VAL A O 1
ATOM 2349 N N . LEU A 1 317 ? 33.162 44.118 23.561 1.00 20.58 309 LEU A N 1
ATOM 2350 C CA . LEU A 1 317 ? 34.187 43.925 22.559 1.00 21.10 309 LEU A CA 1
ATOM 2351 C C . LEU A 1 317 ? 34.048 45.039 21.527 1.00 21.70 309 LEU A C 1
ATOM 2352 O O . LEU A 1 317 ? 32.951 45.286 21.038 1.00 20.79 309 LEU A O 1
ATOM 2357 N N . ARG A 1 318 ? 35.159 45.699 21.198 1.00 22.21 310 ARG A N 1
ATOM 2358 C CA . ARG A 1 318 ? 35.142 46.862 20.278 1.00 23.26 310 ARG A CA 1
ATOM 2359 C C . ARG A 1 318 ? 34.878 46.533 18.806 1.00 23.32 310 ARG A C 1
ATOM 2360 O O . ARG A 1 318 ? 34.067 47.172 18.166 1.00 23.57 310 ARG A O 1
ATOM 2368 N N . GLN A 1 319 ? 35.549 45.474 18.324 1.00 23.93 311 GLN A N 1
ATOM 2369 C CA . GLN A 1 319 ? 35.492 44.983 16.927 1.00 24.36 311 GLN A CA 1
ATOM 2370 C C . GLN A 1 319 ? 35.297 43.473 16.791 1.00 24.67 311 GLN A C 1
ATOM 2371 O O . GLN A 1 319 ? 35.811 42.685 17.599 1.00 24.46 311 GLN A O 1
ATOM 2377 N N . ASP A 1 320 ? 34.541 43.085 15.765 1.00 25.28 312 ASP A N 1
ATOM 2378 C CA . ASP A 1 320 ? 34.319 41.680 15.446 1.00 25.88 312 ASP A CA 1
ATOM 2379 C C . ASP A 1 320 ? 35.528 41.139 14.700 1.00 25.81 312 ASP A C 1
ATOM 2380 O O . ASP A 1 320 ? 35.542 41.106 13.473 1.00 25.91 312 ASP A O 1
ATOM 2385 N N . LEU A 1 321 ? 36.540 40.714 15.450 1.00 25.69 313 LEU A N 1
ATOM 2386 C CA . LEU A 1 321 ? 37.771 40.213 14.851 1.00 25.51 313 LEU A CA 1
ATOM 2387 C C . LEU A 1 321 ? 37.739 38.698 14.755 1.00 25.77 313 LEU A C 1
ATOM 2388 O O . LEU A 1 321 ? 37.367 38.013 15.716 1.00 25.75 313 LEU A O 1
ATOM 2393 N N . SER A 1 322 ? 38.121 38.190 13.581 1.00 26.11 314 SER A N 1
ATOM 2394 C CA . SER A 1 322 ? 38.065 36.755 13.283 1.00 26.45 314 SER A CA 1
ATOM 2395 C C . SER A 1 322 ? 39.064 35.921 14.084 1.00 26.64 314 SER A C 1
ATOM 2396 O O . SER A 1 322 ? 38.796 34.754 14.386 1.00 26.54 314 SER A O 1
ATOM 2399 N N . GLU A 1 323 ? 40.202 36.519 14.439 1.00 26.94 315 GLU A N 1
ATOM 2400 C CA . GLU A 1 323 ? 41.211 35.840 15.257 1.00 27.35 315 GLU A CA 1
ATOM 2401 C C . GLU A 1 323 ? 40.870 35.972 16.744 1.00 27.45 315 GLU A C 1
ATOM 2402 O O . GLU A 1 323 ? 40.732 37.086 17.255 1.00 27.50 315 GLU A O 1
ATOM 2408 N N . THR A 1 324 ? 40.734 34.840 17.433 1.00 27.56 316 THR A N 1
ATOM 2409 C CA . THR A 1 324 ? 40.316 34.843 18.847 1.00 27.79 316 THR A CA 1
ATOM 2410 C C . THR A 1 324 ? 41.247 35.644 19.768 1.00 27.76 316 THR A C 1
ATOM 2411 O O . THR A 1 324 ? 40.777 36.340 20.669 1.00 27.66 316 THR A O 1
ATOM 2415 N N . ASP A 1 325 ? 42.555 35.571 19.528 1.00 27.84 317 ASP A N 1
ATOM 2416 C CA . ASP A 1 325 ? 43.506 36.269 20.399 1.00 27.95 317 ASP A CA 1
ATOM 2417 C C . ASP A 1 325 ? 43.513 37.784 20.187 1.00 27.46 317 ASP A C 1
ATOM 2418 O O . ASP A 1 325 ? 43.870 38.537 21.093 1.00 27.58 317 ASP A O 1
ATOM 2423 N N . GLN A 1 326 ? 43.114 38.224 18.997 1.00 26.75 318 GLN A N 1
ATOM 2424 C CA . GLN A 1 326 ? 42.890 39.640 18.759 1.00 26.00 318 GLN A CA 1
ATOM 2425 C C . GLN A 1 326 ? 41.560 40.050 19.385 1.00 25.27 318 GLN A C 1
ATOM 2426 O O . GLN A 1 326 ? 41.495 41.027 20.135 1.00 25.19 318 GLN A O 1
ATOM 2432 N N . LEU A 1 327 ? 40.515 39.271 19.098 1.00 24.44 319 LEU A N 1
ATOM 2433 C CA . LEU A 1 327 ? 39.168 39.492 19.637 1.00 23.77 319 LEU A CA 1
ATOM 2434 C C . LEU A 1 327 ? 39.186 39.746 21.141 1.00 23.53 319 LEU A C 1
ATOM 2435 O O . LEU A 1 327 ? 38.530 40.669 21.634 1.00 23.04 319 LEU A O 1
ATOM 2440 N N . LEU A 1 328 ? 39.944 38.915 21.858 1.00 23.51 320 LEU A N 1
ATOM 2441 C CA . LEU A 1 328 ? 39.983 38.941 23.332 1.00 23.94 320 LEU A CA 1
ATOM 2442 C C . LEU A 1 328 ? 41.245 39.615 23.852 1.00 24.29 320 LEU A C 1
ATOM 2443 O O . LEU A 1 328 ? 41.524 39.574 25.060 1.00 24.33 320 LEU A O 1
ATOM 2448 N N . GLY A 1 329 ? 41.992 40.230 22.935 1.00 24.76 321 GLY A N 1
ATOM 2449 C CA . GLY A 1 329 ? 43.158 41.040 23.281 1.00 25.36 321 GLY A CA 1
ATOM 2450 C C . GLY A 1 329 ? 42.764 42.302 24.023 1.00 25.94 321 GLY A C 1
ATOM 2451 O O . GLY A 1 329 ? 41.630 42.773 23.901 1.00 25.90 321 GLY A O 1
ATOM 2452 N N . LYS A 1 330 ? 43.720 42.854 24.768 1.00 26.37 322 LYS A N 1
ATOM 2453 C CA . LYS A 1 330 ? 43.547 44.056 25.596 1.00 27.22 322 LYS A CA 1
ATOM 2454 C C . LYS A 1 330 ? 42.951 45.265 24.846 1.00 26.52 322 LYS A C 1
ATOM 2455 O O . LYS A 1 330 ? 42.204 46.069 25.426 1.00 26.69 322 LYS A O 1
ATOM 2461 N N . ALA A 1 331 ? 43.283 45.391 23.565 1.00 25.85 323 ALA A N 1
ATOM 2462 C CA . ALA A 1 331 ? 42.829 46.509 22.749 1.00 24.97 323 ALA A CA 1
ATOM 2463 C C . ALA A 1 331 ? 41.339 46.443 22.390 1.00 24.32 323 ALA A C 1
ATOM 2464 O O . ALA A 1 331 ? 40.707 47.478 22.149 1.00 24.36 323 ALA A O 1
ATOM 2466 N N . ASN A 1 332 ? 40.790 45.228 22.349 1.00 23.52 324 ASN A N 1
ATOM 2467 C CA . ASN A 1 332 ? 39.411 45.006 21.899 1.00 22.69 324 ASN A CA 1
ATOM 2468 C C . ASN A 1 332 ? 38.391 44.888 23.045 1.00 22.70 324 ASN A C 1
ATOM 2469 O O . ASN A 1 332 ? 37.174 44.921 22.810 1.00 22.52 324 ASN A O 1
ATOM 2474 N N . VAL A 1 333 ? 38.887 44.777 24.282 1.00 22.95 325 VAL A N 1
ATOM 2475 C CA . VAL A 1 333 ? 38.011 44.656 25.448 1.00 23.15 325 VAL A CA 1
ATOM 2476 C C . VAL A 1 333 ? 37.892 45.991 26.214 1.00 23.31 325 VAL A C 1
ATOM 2477 O O . VAL A 1 333 ? 38.897 46.576 26.622 1.00 23.33 325 VAL A O 1
ATOM 2481 N N . VAL A 1 334 ? 36.659 46.466 26.387 1.00 23.20 326 VAL A N 1
ATOM 2482 C CA . VAL A 1 334 ? 36.393 47.714 27.098 1.00 23.28 326 VAL A CA 1
ATOM 2483 C C . VAL A 1 334 ? 36.132 47.405 28.572 1.00 23.22 326 VAL A C 1
ATOM 2484 O O . VAL A 1 334 ? 35.133 46.759 28.897 1.00 23.16 326 VAL A O 1
ATOM 2488 N N . PRO A 1 335 ? 37.035 47.845 29.470 1.00 23.11 327 PRO A N 1
ATOM 2489 C CA . PRO A 1 335 ? 36.920 47.435 30.882 1.00 23.01 327 PRO A CA 1
ATOM 2490 C C . PRO A 1 335 ? 35.622 47.871 31.561 1.00 22.75 327 PRO A C 1
ATOM 2491 O O . PRO A 1 335 ? 35.067 47.096 32.344 1.00 22.68 327 PRO A O 1
ATOM 2495 N N . GLU A 1 336 ? 35.131 49.076 31.261 1.00 22.49 328 GLU A N 1
ATOM 2496 C CA . GLU A 1 336 ? 33.889 49.542 31.884 1.00 22.39 328 GLU A CA 1
ATOM 2497 C C . GLU A 1 336 ? 32.679 48.709 31.469 1.00 21.52 328 GLU A C 1
ATOM 2498 O O . GLU A 1 336 ? 31.813 48.406 32.307 1.00 21.14 328 GLU A O 1
ATOM 2504 N N . ALA A 1 337 ? 32.626 48.337 30.189 1.00 20.75 329 ALA A N 1
ATOM 2505 C CA . ALA A 1 337 ? 31.533 47.504 29.678 1.00 19.94 329 ALA A CA 1
ATOM 2506 C C . ALA A 1 337 ? 31.602 46.049 30.170 1.00 19.77 329 ALA A C 1
ATOM 2507 O O . ALA A 1 337 ? 30.571 45.435 30.456 1.00 19.79 329 ALA A O 1
ATOM 2509 N N . LEU A 1 338 ? 32.815 45.509 30.259 1.00 19.28 330 LEU A N 1
ATOM 2510 C CA . LEU A 1 338 ? 33.048 44.180 30.824 1.00 19.09 330 LEU A CA 1
ATOM 2511 C C . LEU A 1 338 ? 32.554 44.141 32.271 1.00 19.10 330 LEU A C 1
ATOM 2512 O O . LEU A 1 338 ? 31.898 43.176 32.684 1.00 19.02 330 LEU A O 1
ATOM 2517 N N . GLN A 1 339 ? 32.856 45.200 33.026 1.00 19.30 331 GLN A N 1
ATOM 2518 C CA . GLN A 1 339 ? 32.377 45.366 34.406 1.00 19.79 331 GLN A CA 1
ATOM 2519 C C . GLN A 1 339 ? 30.842 45.373 34.513 1.00 19.92 331 GLN A C 1
ATOM 2520 O O . GLN A 1 339 ? 30.277 44.623 35.319 1.00 20.34 331 GLN A O 1
ATOM 2526 N N . ARG A 1 340 ? 30.172 46.203 33.702 1.00 19.90 332 ARG A N 1
ATOM 2527 C CA . ARG A 1 340 ? 28.698 46.215 33.695 1.00 19.99 332 ARG A CA 1
ATOM 2528 C C . ARG A 1 340 ? 28.111 44.848 33.340 1.00 19.80 332 ARG A C 1
ATOM 2529 O O . ARG A 1 340 ? 27.167 44.377 33.992 1.00 19.70 332 ARG A O 1
ATOM 2537 N N . PHE A 1 341 ? 28.721 44.202 32.346 1.00 19.87 333 PHE A N 1
ATOM 2538 C CA . PHE A 1 341 ? 28.327 42.882 31.876 1.00 20.00 333 PHE A CA 1
ATOM 2539 C C . PHE A 1 341 ? 28.429 41.835 32.994 1.00 19.84 333 PHE A C 1
ATOM 2540 O O . PHE A 1 341 ? 27.458 41.125 33.290 1.00 19.86 333 PHE A O 1
ATOM 2548 N N . ALA A 1 342 ? 29.591 41.754 33.628 1.00 19.79 334 ALA A N 1
ATOM 2549 C CA . ALA A 1 342 ? 29.784 40.770 34.688 1.00 19.85 334 ALA A CA 1
ATOM 2550 C C . ALA A 1 342 ? 28.875 41.034 35.880 1.00 20.35 334 ALA A C 1
ATOM 2551 O O . ALA A 1 342 ? 28.284 40.089 36.415 1.00 20.42 334 ALA A O 1
ATOM 2553 N N . ARG A 1 343 ? 28.730 42.297 36.291 1.00 20.46 335 ARG A N 1
ATOM 2554 C CA . ARG A 1 343 ? 27.893 42.593 37.455 1.00 21.38 335 ARG A CA 1
ATOM 2555 C C . ARG A 1 343 ? 26.432 42.279 37.142 1.00 20.39 335 ARG A C 1
ATOM 2556 O O . ARG A 1 343 ? 25.719 41.723 37.988 1.00 20.55 335 ARG A O 1
ATOM 2564 N N . ALA A 1 344 ? 25.993 42.618 35.933 1.00 19.80 336 ALA A N 1
ATOM 2565 C CA . ALA A 1 344 ? 24.592 42.390 35.560 1.00 18.88 336 ALA A CA 1
ATOM 2566 C C . ALA A 1 344 ? 24.262 40.889 35.538 1.00 18.48 336 ALA A C 1
ATOM 2567 O O . ALA A 1 344 ? 23.196 40.476 36.005 1.00 18.50 336 ALA A O 1
ATOM 2569 N N . ALA A 1 345 ? 25.182 40.080 35.023 1.00 17.80 337 ALA A N 1
ATOM 2570 C CA . ALA A 1 345 ? 24.974 38.633 34.990 1.00 17.67 337 ALA A CA 1
ATOM 2571 C C . ALA A 1 345 ? 24.978 38.041 36.396 1.00 17.66 337 ALA A C 1
ATOM 2572 O O . ALA A 1 345 ? 24.102 37.238 36.725 1.00 17.39 337 ALA A O 1
ATOM 2574 N N . ALA A 1 346 ? 25.946 38.459 37.215 1.00 17.62 338 ALA A N 1
ATOM 2575 C CA . ALA A 1 346 ? 26.103 37.950 38.576 1.00 18.02 338 ALA A CA 1
ATOM 2576 C C . ALA A 1 346 ? 24.891 38.332 39.411 1.00 18.40 338 ALA A C 1
ATOM 2577 O O . ALA A 1 346 ? 24.328 37.486 40.110 1.00 18.44 338 ALA A O 1
ATOM 2579 N N . ASP A 1 347 ? 24.495 39.603 39.313 1.00 18.86 339 ASP A N 1
ATOM 2580 C CA . ASP A 1 347 ? 23.265 40.109 39.938 1.00 19.39 339 ASP A CA 1
ATOM 2581 C C . ASP A 1 347 ? 22.039 39.285 39.564 1.00 19.22 339 ASP A C 1
ATOM 2582 O O . ASP A 1 347 ? 21.275 38.877 40.438 1.00 19.49 339 ASP A O 1
ATOM 2587 N N . PHE A 1 348 ? 21.853 39.034 38.272 1.00 19.04 340 PHE A N 1
ATOM 2588 C CA . PHE A 1 348 ? 20.698 38.271 37.809 1.00 18.77 340 PHE A CA 1
ATOM 2589 C C . PHE A 1 348 ? 20.745 36.824 38.295 1.00 18.48 340 PHE A C 1
ATOM 2590 O O . PHE A 1 348 ? 19.742 36.306 38.814 1.00 18.64 340 PHE A O 1
ATOM 2598 N N . ALA A 1 349 ? 21.908 36.186 38.130 1.00 18.16 341 ALA A N 1
ATOM 2599 C CA . ALA A 1 349 ? 22.106 34.809 38.565 1.00 17.92 341 ALA A CA 1
ATOM 2600 C C . ALA A 1 349 ? 21.777 34.577 40.046 1.00 18.19 341 ALA A C 1
ATOM 2601 O O . ALA A 1 349 ? 21.249 33.523 40.408 1.00 18.22 341 ALA A O 1
ATOM 2603 N N . THR A 1 350 ? 22.094 35.551 40.900 1.00 18.21 342 THR A N 1
ATOM 2604 C CA . THR A 1 350 ? 21.888 35.403 42.334 1.00 18.27 342 THR A CA 1
ATOM 2605 C C . THR A 1 350 ? 20.652 36.176 42.801 1.00 18.30 342 THR A C 1
ATOM 2606 O O . THR A 1 350 ? 20.460 36.387 43.999 1.00 18.19 342 THR A O 1
ATOM 2610 N N . HIS A 1 351 ? 19.820 36.594 41.845 1.00 18.63 343 HIS A N 1
ATOM 2611 C CA . HIS A 1 351 ? 18.524 37.228 42.146 1.00 19.18 343 HIS A CA 1
ATOM 2612 C C . HIS A 1 351 ? 18.610 38.449 43.069 1.00 19.38 343 HIS A C 1
ATOM 2613 O O . HIS A 1 351 ? 17.673 38.738 43.842 1.00 19.57 343 HIS A O 1
ATOM 2620 N N . GLY A 1 352 ? 19.731 39.163 42.977 1.00 19.53 344 GLY A N 1
ATOM 2621 C CA . GLY A 1 352 ? 19.956 40.389 43.731 1.00 19.67 344 GLY A CA 1
ATOM 2622 C C . GLY A 1 352 ? 20.254 40.168 45.200 1.00 19.93 344 GLY A C 1
ATOM 2623 O O . GLY A 1 352 ? 20.419 41.126 45.949 1.00 20.13 344 GLY A O 1
ATOM 2624 N N . LYS A 1 353 ? 20.344 38.911 45.621 1.00 19.92 345 LYS A N 1
ATOM 2625 C CA . LYS A 1 353 ? 20.368 38.622 47.055 1.00 19.88 345 LYS A CA 1
ATOM 2626 C C . LYS A 1 353 ? 21.715 38.898 47.722 1.00 20.22 345 LYS A C 1
ATOM 2627 O O . LYS A 1 353 ? 21.825 38.830 48.952 1.00 20.28 345 LYS A O 1
ATOM 2633 N N . LEU A 1 354 ? 22.729 39.211 46.914 1.00 20.66 346 LEU A N 1
ATOM 2634 C CA . LEU A 1 354 ? 24.037 39.638 47.426 1.00 21.15 346 LEU A CA 1
ATOM 2635 C C . LEU A 1 354 ? 24.097 41.152 47.656 1.00 22.11 346 LEU A C 1
ATOM 2636 O O . LEU A 1 354 ? 25.131 41.685 48.065 1.00 22.59 346 LEU A O 1
ATOM 2641 N N . GLY A 1 355 ? 22.980 41.833 47.400 1.00 22.69 347 GLY A N 1
ATOM 2642 C CA . GLY A 1 355 ? 22.905 43.295 47.512 1.00 23.16 347 GLY A CA 1
ATOM 2643 C C . GLY A 1 355 ? 23.742 43.927 46.421 1.00 23.72 347 GLY A C 1
ATOM 2644 O O . GLY A 1 355 ? 23.982 43.299 45.387 1.00 23.98 347 GLY A O 1
ATOM 2645 N N . LYS A 1 356 ? 24.207 45.152 46.656 1.00 23.81 348 LYS A N 1
ATOM 2646 C CA . LYS A 1 356 ? 25.005 45.879 45.666 1.00 24.13 348 LYS A CA 1
ATOM 2647 C C . LYS A 1 356 ? 26.417 45.316 45.585 1.00 23.66 348 LYS A C 1
ATOM 2648 O O . LYS A 1 356 ? 27.208 45.462 46.519 1.00 23.70 348 LYS A O 1
ATOM 2654 N N . LEU A 1 357 ? 26.722 44.700 44.451 1.00 23.00 349 LEU A N 1
ATOM 2655 C CA . LEU A 1 357 ? 28.026 44.058 44.232 1.00 22.59 349 LEU A CA 1
ATOM 2656 C C . LEU A 1 357 ? 29.120 45.098 43.994 1.00 22.45 349 LEU A C 1
ATOM 2657 O O . LEU A 1 357 ? 28.935 46.055 43.223 1.00 22.57 349 LEU A O 1
ATOM 2662 N N . GLU A 1 358 ? 30.226 44.964 44.718 1.00 21.94 350 GLU A N 1
ATOM 2663 C CA . GLU A 1 358 ? 31.402 45.779 44.438 1.00 21.52 350 GLU A CA 1
ATOM 2664 C C . GLU A 1 358 ? 32.533 44.865 43.980 1.00 20.47 350 GLU A C 1
ATOM 2665 O O . GLU A 1 358 ? 32.851 43.864 44.627 1.00 20.19 350 GLU A O 1
ATOM 2671 N N . PHE A 1 359 ? 33.142 45.210 42.852 1.00 20.02 351 PHE A N 1
ATOM 2672 C CA . PHE A 1 359 ? 34.269 44.430 42.369 1.00 19.58 351 PHE A CA 1
ATOM 2673 C C . PHE A 1 359 ? 35.385 44.471 43.393 1.00 19.63 351 PHE A C 1
ATOM 2674 O O . PHE A 1 359 ? 35.682 45.530 43.964 1.00 19.56 351 PHE A O 1
ATOM 2682 N N . ALA A 1 360 ? 35.979 43.308 43.644 1.00 20.02 352 ALA A N 1
ATOM 2683 C CA . ALA A 1 360 ? 37.208 43.229 44.397 1.00 20.44 352 ALA A CA 1
ATOM 2684 C C . ALA A 1 360 ? 38.302 43.787 43.517 1.00 21.14 352 ALA A C 1
ATOM 2685 O O . ALA A 1 360 ? 38.127 43.927 42.302 1.00 21.36 352 ALA A O 1
ATOM 2687 N N . GLN A 1 361 ? 39.428 44.133 44.116 1.00 22.47 353 GLN A N 1
ATOM 2688 C CA . GLN A 1 361 ? 40.527 44.666 43.332 1.00 23.91 353 GLN A CA 1
ATOM 2689 C C . GLN A 1 361 ? 41.469 43.550 42.960 1.00 24.91 353 GLN A C 1
ATOM 2690 O O . GLN A 1 361 ? 41.708 42.653 43.757 1.00 24.84 353 GLN A O 1
ATOM 2696 N N . ASP A 1 362 ? 42.012 43.590 41.753 1.00 26.33 354 ASP A N 1
ATOM 2697 C CA . ASP A 1 362 ? 43.102 42.667 41.450 1.00 27.95 354 ASP A CA 1
ATOM 2698 C C . ASP A 1 362 ? 44.381 43.179 42.104 1.00 28.97 354 ASP A C 1
ATOM 2699 O O . ASP A 1 362 ? 44.368 44.205 42.794 1.00 29.22 354 ASP A O 1
ATOM 2704 N N . ALA A 1 363 ? 45.479 42.460 41.888 1.00 30.09 355 ALA A N 1
ATOM 2705 C CA . ALA A 1 363 ? 46.788 42.849 42.411 1.00 30.81 355 ALA A CA 1
ATOM 2706 C C . ALA A 1 363 ? 47.171 44.301 42.079 1.00 31.32 355 ALA A C 1
ATOM 2707 O O . ALA A 1 363 ? 47.809 44.976 42.892 1.00 31.56 355 ALA A O 1
ATOM 2709 N N . ARG A 1 364 ? 46.770 44.780 40.904 1.00 31.51 356 ARG A N 1
ATOM 2710 C CA . ARG A 1 364 ? 47.147 46.135 40.462 1.00 32.06 356 ARG A CA 1
ATOM 2711 C C . ARG A 1 364 ? 46.196 47.238 40.952 1.00 31.28 356 ARG A C 1
ATOM 2712 O O . ARG A 1 364 ? 46.463 48.428 40.751 1.00 31.33 356 ARG A O 1
ATOM 2720 N N . GLY A 1 365 ? 45.092 46.843 41.593 1.00 30.63 357 GLY A N 1
ATOM 2721 C CA . GLY A 1 365 ? 44.105 47.802 42.119 1.00 29.64 357 GLY A CA 1
ATOM 2722 C C . GLY A 1 365 ? 42.904 48.050 41.212 1.00 28.76 357 GLY A C 1
ATOM 2723 O O . GLY A 1 365 ? 42.036 48.869 41.530 1.00 28.84 357 GLY A O 1
ATOM 2724 N N . ARG A 1 366 ? 42.864 47.334 40.088 1.00 27.92 358 ARG A N 1
ATOM 2725 C CA . ARG A 1 366 ? 41.754 47.380 39.129 1.00 26.80 358 ARG A CA 1
ATOM 2726 C C . ARG A 1 366 ? 40.594 46.457 39.528 1.00 25.28 358 ARG A C 1
ATOM 2727 O O . ARG A 1 366 ? 40.805 45.445 40.225 1.00 25.40 358 ARG A O 1
ATOM 2735 N N . PRO A 1 367 ? 39.360 46.805 39.093 1.00 23.78 359 PRO A N 1
ATOM 2736 C CA . PRO A 1 367 ? 38.261 45.871 39.278 1.00 22.46 359 PRO A CA 1
ATOM 2737 C C . PRO A 1 367 ? 38.633 44.504 38.707 1.00 21.55 359 PRO A C 1
ATOM 2738 O O . PRO A 1 367 ? 39.138 44.397 37.582 1.00 21.34 359 PRO A O 1
ATOM 2742 N N . ASP A 1 368 ? 38.416 43.472 39.502 1.00 20.99 360 ASP A N 1
ATOM 2743 C CA . ASP A 1 368 ? 38.915 42.154 39.147 1.00 20.40 360 ASP A CA 1
ATOM 2744 C C . ASP A 1 368 ? 37.906 41.421 38.272 1.00 19.84 360 ASP A C 1
ATOM 2745 O O . ASP A 1 368 ? 37.039 40.661 38.753 1.00 20.14 360 ASP A O 1
ATOM 2750 N N . VAL A 1 369 ? 38.035 41.666 36.972 1.00 18.68 361 VAL A N 1
ATOM 2751 C CA . VAL A 1 369 ? 37.221 40.996 35.975 1.00 17.61 361 VAL A CA 1
ATOM 2752 C C . VAL A 1 369 ? 38.056 40.841 34.720 1.00 17.37 361 VAL A C 1
ATOM 2753 O O . VAL A 1 369 ? 38.804 41.759 34.348 1.00 17.47 361 VAL A O 1
ATOM 2757 N N . ALA A 1 370 ? 37.900 39.728 34.027 1.00 17.21 362 ALA A N 1
ATOM 2758 C CA . ALA A 1 370 ? 38.781 39.429 32.889 1.00 17.44 362 ALA A CA 1
ATOM 2759 C C . ALA A 1 370 ? 38.112 38.480 31.911 1.00 17.79 362 ALA A C 1
ATOM 2760 O O . ALA A 1 370 ? 37.282 37.655 32.302 1.00 17.43 362 ALA A O 1
ATOM 2762 N N . ALA A 1 371 ? 38.473 38.602 30.634 1.00 17.96 363 ALA A N 1
ATOM 2763 C CA . ALA A 1 371 ? 37.957 37.710 29.591 1.00 18.10 363 ALA A CA 1
ATOM 2764 C C . ALA A 1 371 ? 39.036 36.737 29.120 1.00 17.74 363 ALA A C 1
ATOM 2765 O O . ALA A 1 371 ? 40.215 37.109 29.003 1.00 17.89 363 ALA A O 1
ATOM 2767 N N . PHE A 1 372 ? 38.626 35.495 28.844 1.00 17.59 364 PHE A N 1
ATOM 2768 C CA . PHE A 1 372 ? 39.563 34.455 28.414 1.00 17.14 364 PHE A CA 1
ATOM 2769 C C . PHE A 1 372 ? 39.066 33.632 27.240 1.00 17.51 364 PHE A C 1
ATOM 2770 O O . PHE A 1 372 ? 37.870 33.413 27.066 1.00 17.63 364 PHE A O 1
ATOM 2778 N N . ASP A 1 373 ? 40.016 33.134 26.469 1.00 18.26 365 ASP A N 1
ATOM 2779 C CA . ASP A 1 373 ? 39.716 32.206 25.399 1.00 18.89 365 ASP A CA 1
ATOM 2780 C C . ASP A 1 373 ? 39.411 30.804 25.929 1.00 19.08 365 ASP A C 1
ATOM 2781 O O . ASP A 1 373 ? 40.312 30.092 26.387 1.00 19.25 365 ASP A O 1
ATOM 2786 N N . PHE A 1 374 ? 38.135 30.420 25.879 1.00 19.41 366 PHE A N 1
ATOM 2787 C CA . PHE A 1 374 ? 37.692 29.091 26.305 1.00 19.80 366 PHE A CA 1
ATOM 2788 C C . PHE A 1 374 ? 37.559 28.136 25.110 1.00 20.68 366 PHE A C 1
ATOM 2789 O O . PHE A 1 374 ? 37.049 27.021 25.259 1.00 20.97 366 PHE A O 1
ATOM 2797 N N . THR A 1 375 ? 38.037 28.566 23.947 1.00 21.66 367 THR A N 1
ATOM 2798 C CA . THR A 1 375 ? 37.827 27.849 22.681 1.00 22.76 367 THR A CA 1
ATOM 2799 C C . THR A 1 375 ? 38.759 26.670 22.511 1.00 23.91 367 THR A C 1
ATOM 2800 O O . THR A 1 375 ? 38.312 25.551 22.228 1.00 24.50 367 THR A O 1
ATOM 2804 N N . SER A 1 376 ? 40.056 26.933 22.633 1.00 24.79 368 SER A N 1
ATOM 2805 C CA . SER A 1 376 ? 41.059 25.925 22.338 1.00 25.65 368 SER A CA 1
ATOM 2806 C C . SER A 1 376 ? 41.405 25.159 23.598 1.00 26.19 368 SER A C 1
ATOM 2807 O O . SER A 1 376 ? 41.607 25.745 24.674 1.00 26.26 368 SER A O 1
ATOM 2810 N N . MET A 1 377 ? 41.441 23.841 23.454 1.00 27.10 369 MET A N 1
ATOM 2811 C CA . MET A 1 377 ? 41.854 22.974 24.527 1.00 27.82 369 MET A CA 1
ATOM 2812 C C . MET A 1 377 ? 43.089 22.237 24.060 1.00 27.40 369 MET A C 1
ATOM 2813 O O . MET A 1 377 ? 43.138 21.711 22.947 1.00 27.37 369 MET A O 1
ATOM 2818 N N . MET A 1 378 ? 44.104 22.256 24.910 1.00 26.94 370 MET A N 1
ATOM 2819 C CA . MET A 1 378 ? 45.382 21.640 24.605 1.00 27.06 370 MET A CA 1
ATOM 2820 C C . MET A 1 378 ? 45.740 20.553 25.582 1.00 24.69 370 MET A C 1
ATOM 2821 O O . MET A 1 378 ? 45.456 20.653 26.773 1.00 24.02 370 MET A O 1
ATOM 2826 N N . ARG A 1 379 ? 46.353 19.500 25.061 1.00 23.37 371 ARG A N 1
ATOM 2827 C CA . ARG A 1 379 ? 46.894 18.445 25.907 1.00 23.28 371 ARG A CA 1
ATOM 2828 C C . ARG A 1 379 ? 48.157 17.881 25.275 1.00 21.09 371 ARG A C 1
ATOM 2829 O O . ARG A 1 379 ? 48.238 17.716 24.055 1.00 20.58 371 ARG A O 1
ATOM 2837 N N . ALA A 1 380 ? 49.151 17.604 26.108 1.00 19.62 372 ALA A N 1
ATOM 2838 C CA . ALA A 1 380 ? 50.391 17.038 25.604 1.00 19.05 372 ALA A CA 1
ATOM 2839 C C . ALA A 1 380 ? 50.142 15.634 25.091 1.00 19.01 372 ALA A C 1
ATOM 2840 O O . ALA A 1 380 ? 49.330 14.887 25.636 1.00 18.76 372 ALA A O 1
ATOM 2842 N N . GLU A 1 381 ? 50.854 15.278 24.039 1.00 19.31 373 GLU A N 1
ATOM 2843 C CA . GLU A 1 381 ? 50.718 13.948 23.477 1.00 20.00 373 GLU A CA 1
ATOM 2844 C C . GLU A 1 381 ? 51.281 12.898 24.422 1.00 19.78 373 GLU A C 1
ATOM 2845 O O . GLU A 1 381 ? 50.747 11.797 24.504 1.00 20.00 373 GLU A O 1
ATOM 2851 N N . SER A 1 382 ? 52.339 13.256 25.152 1.00 19.29 374 SER A N 1
ATOM 2852 C CA . SER A 1 382 ? 52.910 12.386 26.192 1.00 18.94 374 SER A CA 1
ATOM 2853 C C . SER A 1 382 ? 53.206 13.224 27.430 1.00 18.18 374 SER A C 1
ATOM 2854 O O . SER A 1 382 ? 53.468 14.417 27.315 1.00 17.86 374 SER A O 1
ATOM 2857 N N . SER A 1 383 ? 53.195 12.585 28.597 1.00 17.25 375 SER A N 1
ATOM 2858 C CA . SER A 1 383 ? 53.420 13.280 29.869 1.00 17.06 375 SER A CA 1
ATOM 2859 C C . SER A 1 383 ? 54.880 13.317 30.312 1.00 17.10 375 SER A C 1
ATOM 2860 O O . SER A 1 383 ? 55.221 13.965 31.317 1.00 17.21 375 SER A O 1
ATOM 2863 N N . ALA A 1 384 ? 55.731 12.610 29.576 1.00 16.97 376 ALA A N 1
ATOM 2864 C CA . ALA A 1 384 ? 57.140 12.491 29.927 1.00 17.33 376 ALA A CA 1
ATOM 2865 C C . ALA A 1 384 ? 58.018 12.168 28.699 1.00 17.86 376 ALA A C 1
ATOM 2866 O O . ALA A 1 384 ? 57.538 11.627 27.681 1.00 17.66 376 ALA A O 1
ATOM 2868 N N . ARG A 1 385 ? 59.295 12.535 28.800 1.00 18.00 377 ARG A N 1
ATOM 2869 C CA . ARG A 1 385 ? 60.315 12.181 27.809 1.00 18.77 377 ARG A CA 1
ATOM 2870 C C . ARG A 1 385 ? 61.615 11.951 28.569 1.00 18.63 377 ARG A C 1
ATOM 2871 O O . ARG A 1 385 ? 61.734 12.370 29.735 1.00 18.46 377 ARG A O 1
ATOM 2879 N N . VAL A 1 386 ? 62.575 11.299 27.907 1.00 18.41 378 VAL A N 1
ATOM 2880 C CA . VAL A 1 386 ? 63.943 11.198 28.414 1.00 18.51 378 VAL A CA 1
ATOM 2881 C C . VAL A 1 386 ? 64.941 11.690 27.365 1.00 18.86 378 VAL A C 1
ATOM 2882 O O . VAL A 1 386 ? 64.815 11.362 26.187 1.00 18.82 378 VAL A O 1
ATOM 2886 N N . GLN A 1 387 ? 65.924 12.480 27.794 1.00 19.26 379 GLN A N 1
ATOM 2887 C CA . GLN A 1 387 ? 67.031 12.886 26.913 1.00 20.11 379 GLN A CA 1
ATOM 2888 C C . GLN A 1 387 ? 68.321 12.409 27.526 1.00 19.55 379 GLN A C 1
ATOM 2889 O O . GLN A 1 387 ? 68.462 12.422 28.749 1.00 19.45 379 GLN A O 1
ATOM 2895 N N . GLU A 1 388 ? 69.243 11.958 26.675 1.00 19.27 380 GLU A N 1
ATOM 2896 C CA . GLU A 1 388 ? 70.560 11.510 27.105 1.00 19.15 380 GLU A CA 1
ATOM 2897 C C . GLU A 1 388 ? 71.582 12.165 26.203 1.00 18.81 380 GLU A C 1
ATOM 2898 O O . GLU A 1 388 ? 71.382 12.259 24.997 1.00 18.74 380 GLU A O 1
ATOM 2904 N N . LYS A 1 389 ? 72.666 12.635 26.804 1.00 18.70 381 LYS A N 1
ATOM 2905 C CA . LYS A 1 389 ? 73.839 13.079 26.063 1.00 18.64 381 LYS A CA 1
ATOM 2906 C C . LYS A 1 389 ? 75.070 12.848 26.929 1.00 18.58 381 LYS A C 1
ATOM 2907 O O . LYS A 1 389 ? 75.063 13.114 28.133 1.00 18.25 381 LYS A O 1
ATOM 2913 N N . HIS A 1 390 ? 76.114 12.308 26.318 1.00 18.68 382 HIS A N 1
ATOM 2914 C CA . HIS A 1 390 ? 77.390 12.077 27.005 1.00 19.00 382 HIS A CA 1
ATOM 2915 C C . HIS A 1 390 ? 77.267 11.201 28.260 1.00 19.24 382 HIS A C 1
ATOM 2916 O O . HIS A 1 390 ? 78.060 11.322 29.198 1.00 19.40 382 HIS A O 1
ATOM 2923 N N . GLY A 1 391 ? 76.283 10.308 28.256 1.00 19.28 383 GLY A N 1
ATOM 2924 C CA . GLY A 1 391 ? 76.081 9.377 29.353 1.00 19.55 383 GLY A CA 1
ATOM 2925 C C . GLY A 1 391 ? 75.189 9.880 30.469 1.00 19.79 383 GLY A C 1
ATOM 2926 O O . GLY A 1 391 ? 74.894 9.131 31.405 1.00 19.99 383 GLY A O 1
ATOM 2927 N N . ALA A 1 392 ? 74.763 11.141 30.369 1.00 19.51 384 ALA A N 1
ATOM 2928 C CA . ALA A 1 392 ? 73.931 11.774 31.383 1.00 19.49 384 ALA A CA 1
ATOM 2929 C C . ALA A 1 392 ? 72.474 11.722 30.940 1.00 19.64 384 ALA A C 1
ATOM 2930 O O . ALA A 1 392 ? 72.124 12.243 29.882 1.00 19.59 384 ALA A O 1
ATOM 2932 N N . ARG A 1 393 ? 71.629 11.091 31.745 1.00 19.96 385 ARG A N 1
ATOM 2933 C CA . ARG A 1 393 ? 70.212 10.969 31.413 1.00 20.55 385 ARG A CA 1
ATOM 2934 C C . ARG A 1 393 ? 69.351 11.962 32.171 1.00 19.76 385 ARG A C 1
ATOM 2935 O O . ARG A 1 393 ? 69.575 12.217 33.355 1.00 19.74 385 ARG A O 1
ATOM 2943 N N . LEU A 1 394 ? 68.377 12.524 31.464 1.00 19.19 386 LEU A N 1
ATOM 2944 C CA . LEU A 1 394 ? 67.456 13.480 32.047 1.00 18.45 386 LEU A CA 1
ATOM 2945 C C . LEU A 1 394 ? 66.029 12.999 31.836 1.00 18.40 386 LEU A C 1
ATOM 2946 O O . LEU A 1 394 ? 65.611 12.779 30.702 1.00 18.60 386 LEU A O 1
ATOM 2951 N N . LEU A 1 395 ? 65.289 12.832 32.927 1.00 17.52 387 LEU A N 1
ATOM 2952 C CA . LEU A 1 395 ? 63.884 12.505 32.837 1.00 17.28 387 LEU A CA 1
ATOM 2953 C C . LEU A 1 395 ? 63.084 13.794 32.873 1.00 17.08 387 LEU A C 1
ATOM 2954 O O . LEU A 1 395 ? 63.242 14.590 33.797 1.00 17.28 387 LEU A O 1
ATOM 2959 N N . LEU A 1 396 ? 62.197 13.978 31.895 1.00 16.86 388 LEU A N 1
ATOM 2960 C CA . LEU A 1 396 ? 61.366 15.194 31.830 1.00 16.82 388 LEU A CA 1
ATOM 2961 C C . LEU A 1 396 ? 59.905 14.846 32.032 1.00 17.13 388 LEU A C 1
ATOM 2962 O O . LEU A 1 396 ? 59.384 14.000 31.327 1.00 17.54 388 LEU A O 1
ATOM 2967 N N . GLY A 1 397 ? 59.242 15.499 32.993 1.00 16.93 389 GLY A N 1
ATOM 2968 C CA . GLY A 1 397 ? 57.830 15.240 33.262 1.00 17.53 389 GLY A CA 1
ATOM 2969 C C . GLY A 1 397 ? 57.028 16.532 33.190 1.00 17.73 389 GLY A C 1
ATOM 2970 O O . GLY A 1 397 ? 57.533 17.616 33.542 1.00 18.53 389 GLY A O 1
ATOM 2971 N N . LEU A 1 398 ? 55.783 16.435 32.693 1.00 16.96 390 LEU A N 1
ATOM 2972 C CA . LEU A 1 398 ? 54.835 17.571 32.656 1.00 17.05 390 LEU A CA 1
ATOM 2973 C C . LEU A 1 398 ? 53.771 17.321 33.711 1.00 17.24 390 LEU A C 1
ATOM 2974 O O . LEU A 1 398 ? 53.323 16.162 33.892 1.00 18.14 390 LEU A O 1
ATOM 2979 N N . VAL A 1 399 ? 53.444 18.360 34.462 1.00 17.98 391 VAL A N 1
ATOM 2980 C CA . VAL A 1 399 ? 52.443 18.310 35.511 1.00 17.83 391 VAL A CA 1
ATOM 2981 C C . VAL A 1 399 ? 51.547 19.570 35.407 1.00 17.65 391 VAL A C 1
ATOM 2982 O O . VAL A 1 399 ? 52.064 20.684 35.227 1.00 18.76 391 VAL A O 1
ATOM 2986 N N . GLY A 1 400 ? 50.216 19.391 35.535 1.00 17.63 392 GLY A N 1
ATOM 2987 C CA . GLY A 1 400 ? 49.298 20.544 35.704 1.00 17.31 392 GLY A CA 1
ATOM 2988 C C . GLY A 1 400 ? 48.792 21.078 34.357 1.00 17.59 392 GLY A C 1
ATOM 2989 O O . GLY A 1 400 ? 48.641 20.300 33.396 1.00 17.73 392 GLY A O 1
ATOM 2990 N N . ASP A 1 401 ? 48.524 22.382 34.285 1.00 17.64 393 ASP A N 1
ATOM 2991 C CA . ASP A 1 401 ? 47.904 22.966 33.103 1.00 17.75 393 ASP A CA 1
ATOM 2992 C C . ASP A 1 401 ? 48.778 22.785 31.837 1.00 17.72 393 ASP A C 1
ATOM 2993 O O . ASP A 1 401 ? 48.241 22.736 30.729 1.00 19.70 393 ASP A O 1
ATOM 2998 N N . CYS A 1 402 ? 50.104 22.686 32.004 1.00 18.03 394 CYS A N 1
ATOM 2999 C CA . CYS A 1 402 ? 50.997 22.536 30.842 1.00 18.35 394 CYS A CA 1
ATOM 3000 C C . CYS A 1 402 ? 50.993 21.090 30.268 1.00 18.67 394 CYS A C 1
ATOM 3001 O O . CYS A 1 402 ? 51.454 20.834 29.114 1.00 18.99 394 CYS A O 1
ATOM 3004 N N . LEU A 1 403 ? 50.423 20.175 31.047 1.00 18.37 395 LEU A N 1
ATOM 3005 C CA . LEU A 1 403 ? 50.176 18.810 30.586 1.00 18.20 395 LEU A CA 1
ATOM 3006 C C . LEU A 1 403 ? 48.809 18.735 29.885 1.00 18.31 395 LEU A C 1
ATOM 3007 O O . LEU A 1 403 ? 48.715 18.378 28.707 1.00 18.36 395 LEU A O 1
ATOM 3012 N N . VAL A 1 404 ? 47.752 19.074 30.622 1.00 18.54 396 VAL A N 1
ATOM 3013 C CA . VAL A 1 404 ? 46.408 19.146 30.031 1.00 18.69 396 VAL A CA 1
ATOM 3014 C C . VAL A 1 404 ? 45.728 20.427 30.520 1.00 18.69 396 VAL A C 1
ATOM 3015 O O . VAL A 1 404 ? 45.643 20.717 31.739 1.00 19.07 396 VAL A O 1
ATOM 3022 N N . GLU A 1 405 ? 45.231 21.215 29.578 1.00 19.50 397 GLU A N 1
ATOM 3023 C CA . GLU A 1 405 ? 44.601 22.477 29.958 1.00 20.77 397 GLU A CA 1
ATOM 3024 C C . GLU A 1 405 ? 43.180 22.189 30.443 1.00 19.51 397 GLU A C 1
ATOM 3025 O O . GLU A 1 405 ? 42.387 21.586 29.697 1.00 19.81 397 GLU A O 1
ATOM 3031 N N . PRO A 1 406 ? 42.840 22.622 31.673 1.00 19.24 398 PRO A N 1
ATOM 3032 C CA . PRO A 1 406 ? 41.489 22.389 32.192 1.00 19.09 398 PRO A CA 1
ATOM 3033 C C . PRO A 1 406 ? 40.450 23.346 31.596 1.00 18.87 398 PRO A C 1
ATOM 3034 O O . PRO A 1 406 ? 40.763 24.497 31.261 1.00 18.86 398 PRO A O 1
ATOM 3038 N N . PHE A 1 407 ? 39.214 22.877 31.452 1.00 18.66 399 PHE A N 1
ATOM 3039 C CA . PHE A 1 407 ? 38.092 23.760 31.101 1.00 18.32 399 PHE A CA 1
ATOM 3040 C C . PHE A 1 407 ? 37.522 24.202 32.440 1.00 18.19 399 PHE A C 1
ATOM 3041 O O . PHE A 1 407 ? 36.928 23.387 33.170 1.00 18.38 399 PHE A O 1
ATOM 3049 N N . TRP A 1 408 ? 37.715 25.470 32.787 1.00 17.84 400 TRP A N 1
ATOM 3050 C CA . TRP A 1 408 ? 37.512 25.910 34.179 1.00 17.97 400 TRP A CA 1
ATOM 3051 C C . TRP A 1 408 ? 36.135 25.612 34.743 1.00 18.40 400 TRP A C 1
ATOM 3052 O O . TRP A 1 408 ? 36.043 25.181 35.911 1.00 18.22 400 TRP A O 1
ATOM 3063 N N . PRO A 1 409 ? 35.060 25.851 33.963 1.00 18.71 401 PRO A N 1
ATOM 3064 C CA . PRO A 1 409 ? 33.735 25.579 34.557 1.00 19.32 401 PRO A CA 1
ATOM 3065 C C . PRO A 1 409 ? 33.546 24.135 35.045 1.00 19.96 401 PRO A C 1
ATOM 3066 O O . PRO A 1 409 ? 32.729 23.914 35.941 1.00 20.63 401 PRO A O 1
ATOM 3070 N N . LEU A 1 410 ? 34.272 23.176 34.474 1.00 19.92 402 LEU A N 1
ATOM 3071 C CA . LEU A 1 410 ? 34.105 21.780 34.867 1.00 20.41 402 LEU A CA 1
ATOM 3072 C C . LEU A 1 410 ? 34.961 21.342 36.044 1.00 19.94 402 LEU A C 1
ATOM 3073 O O . LEU A 1 410 ? 34.760 20.247 36.571 1.00 20.17 402 LEU A O 1
ATOM 3078 N N . GLY A 1 411 ? 35.900 22.195 36.460 1.00 19.91 403 GLY A N 1
ATOM 3079 C CA . GLY A 1 411 ? 36.548 22.054 37.767 1.00 20.22 403 GLY A CA 1
ATOM 3080 C C . GLY A 1 411 ? 37.522 20.892 37.923 1.00 19.96 403 GLY A C 1
ATOM 3081 O O . GLY A 1 411 ? 37.714 20.381 39.039 1.00 20.16 403 GLY A O 1
ATOM 3082 N N . THR A 1 412 ? 38.167 20.486 36.836 1.00 19.82 404 THR A N 1
ATOM 3083 C CA . THR A 1 412 ? 39.136 19.364 36.897 1.00 19.90 404 THR A CA 1
ATOM 3084 C C . THR A 1 412 ? 40.583 19.801 37.099 1.00 19.17 404 THR A C 1
ATOM 3085 O O . THR A 1 412 ? 41.459 18.976 37.285 1.00 19.29 404 THR A O 1
ATOM 3089 N N . GLY A 1 413 ? 40.837 21.107 37.094 1.00 19.35 405 GLY A N 1
ATOM 3090 C CA . GLY A 1 413 ? 42.204 21.620 37.121 1.00 19.32 405 GLY A CA 1
ATOM 3091 C C . GLY A 1 413 ? 43.067 21.159 38.274 1.00 19.54 405 GLY A C 1
ATOM 3092 O O . GLY A 1 413 ? 44.174 20.644 38.076 1.00 20.20 405 GLY A O 1
ATOM 3093 N N . VAL A 1 414 ? 42.583 21.364 39.496 1.00 19.52 406 VAL A N 1
ATOM 3094 C CA . VAL A 1 414 ? 43.402 20.946 40.656 1.00 19.30 406 VAL A CA 1
ATOM 3095 C C . VAL A 1 414 ? 43.497 19.417 40.710 1.00 19.62 406 VAL A C 1
ATOM 3096 O O . VAL A 1 414 ? 44.579 18.881 40.956 1.00 19.57 406 VAL A O 1
ATOM 3100 N N . ALA A 1 415 ? 42.370 18.729 40.499 1.00 19.25 407 ALA A N 1
ATOM 3101 C CA . ALA A 1 415 ? 42.327 17.260 40.597 1.00 19.40 407 ALA A CA 1
ATOM 3102 C C . ALA A 1 415 ? 43.321 16.625 39.647 1.00 19.55 407 ALA A C 1
ATOM 3103 O O . ALA A 1 415 ? 44.136 15.808 40.068 1.00 19.18 407 ALA A O 1
ATOM 3105 N N . ARG A 1 416 ? 43.218 16.952 38.360 1.00 19.59 408 ARG A N 1
ATOM 3106 C CA . ARG A 1 416 ? 44.071 16.297 37.340 1.00 19.30 408 ARG A CA 1
ATOM 3107 C C . ARG A 1 416 ? 45.521 16.800 37.420 1.00 19.41 408 ARG A C 1
ATOM 3108 O O . ARG A 1 416 ? 46.460 16.080 37.093 1.00 19.79 408 ARG A O 1
ATOM 3116 N N . GLY A 1 417 ? 45.689 18.012 37.921 1.00 19.52 409 GLY A N 1
ATOM 3117 C CA . GLY A 1 417 ? 47.036 18.550 38.163 1.00 19.33 409 GLY A CA 1
ATOM 3118 C C . GLY A 1 417 ? 47.696 17.751 39.282 1.00 19.39 409 GLY A C 1
ATOM 3119 O O . GLY A 1 417 ? 48.872 17.378 39.200 1.00 20.29 409 GLY A O 1
ATOM 3120 N N . PHE A 1 418 ? 46.942 17.503 40.347 1.00 19.35 410 PHE A N 1
ATOM 3121 C CA . PHE A 1 418 ? 47.495 16.733 41.466 1.00 18.62 410 PHE A CA 1
ATOM 3122 C C . PHE A 1 418 ? 47.743 15.283 41.073 1.00 18.11 410 PHE A C 1
ATOM 3123 O O . PHE A 1 418 ? 48.761 14.727 41.443 1.00 16.92 410 PHE A O 1
ATOM 3131 N N . LEU A 1 419 ? 46.806 14.688 40.338 1.00 17.76 411 LEU A N 1
ATOM 3132 C CA . LEU A 1 419 ? 47.015 13.310 39.845 1.00 18.23 411 LEU A CA 1
ATOM 3133 C C . LEU A 1 419 ? 48.276 13.243 38.980 1.00 18.54 411 LEU A C 1
ATOM 3134 O O . LEU A 1 419 ? 49.075 12.299 39.145 1.00 19.01 411 LEU A O 1
ATOM 3139 N N . ALA A 1 420 ? 48.469 14.241 38.110 1.00 19.12 412 ALA A N 1
ATOM 3140 C CA . ALA A 1 420 ? 49.678 14.323 37.302 1.00 18.84 412 ALA A CA 1
ATOM 3141 C C . ALA A 1 420 ? 50.941 14.484 38.165 1.00 19.30 412 ALA A C 1
ATOM 3142 O O . ALA A 1 420 ? 51.968 13.813 37.906 1.00 19.00 412 ALA A O 1
ATOM 3144 N N . ALA A 1 421 ? 50.823 15.294 39.221 1.00 18.74 413 ALA A N 1
ATOM 3145 C CA . ALA A 1 421 ? 51.910 15.502 40.194 1.00 18.16 413 ALA A CA 1
ATOM 3146 C C . ALA A 1 421 ? 52.258 14.129 40.853 1.00 17.97 413 ALA A C 1
ATOM 3147 O O . ALA A 1 421 ? 53.432 13.741 40.971 1.00 18.00 413 ALA A O 1
ATOM 3149 N N . PHE A 1 422 ? 51.250 13.359 41.297 1.00 17.84 414 PHE A N 1
ATOM 3150 C CA . PHE A 1 422 ? 51.477 12.042 41.908 1.00 17.47 414 PHE A CA 1
ATOM 3151 C C . PHE A 1 422 ? 52.112 11.018 40.955 1.00 16.60 414 PHE A C 1
ATOM 3152 O O . PHE A 1 422 ? 53.039 10.303 41.323 1.00 15.45 414 PHE A O 1
ATOM 3160 N N . ASP A 1 423 ? 51.596 10.972 39.729 1.00 16.09 415 ASP A N 1
ATOM 3161 C CA . ASP A 1 423 ? 52.079 10.049 38.693 1.00 16.82 415 ASP A CA 1
ATOM 3162 C C . ASP A 1 423 ? 53.511 10.401 38.269 1.00 17.45 415 ASP A C 1
ATOM 3163 O O . ASP A 1 423 ? 54.317 9.507 38.055 1.00 17.69 415 ASP A O 1
ATOM 3168 N N . ALA A 1 424 ? 53.814 11.701 38.198 1.00 18.36 416 ALA A N 1
ATOM 3169 C CA . ALA A 1 424 ? 55.206 12.177 37.954 1.00 18.46 416 ALA A CA 1
ATOM 3170 C C . ALA A 1 424 ? 56.132 11.766 39.083 1.00 18.30 416 ALA A C 1
ATOM 3171 O O . ALA A 1 424 ? 57.235 11.341 38.840 1.00 18.54 416 ALA A O 1
ATOM 3173 N N . ALA A 1 425 ? 55.687 11.940 40.323 1.00 18.20 417 ALA A N 1
ATOM 3174 C CA . ALA A 1 425 ? 56.531 11.585 41.480 1.00 17.99 417 ALA A CA 1
ATOM 3175 C C . ALA A 1 425 ? 56.763 10.086 41.564 1.00 17.81 417 ALA A C 1
ATOM 3176 O O . ALA A 1 425 ? 57.890 9.678 41.837 1.00 18.12 417 ALA A O 1
ATOM 3178 N N . TRP A 1 426 ? 55.714 9.277 41.346 1.00 17.63 418 TRP A N 1
ATOM 3179 C CA . TRP A 1 426 ? 55.836 7.826 41.255 1.00 17.55 418 TRP A CA 1
ATOM 3180 C C . TRP A 1 426 ? 56.812 7.481 40.137 1.00 17.08 418 TRP A C 1
ATOM 3181 O O . TRP A 1 426 ? 57.686 6.628 40.330 1.00 16.89 418 TRP A O 1
ATOM 3192 N N . MET A 1 427 ? 56.694 8.180 39.008 1.00 17.81 419 MET A N 1
ATOM 3193 C CA . MET A 1 427 ? 57.612 7.919 37.902 1.00 18.43 419 MET A CA 1
ATOM 3194 C C . MET A 1 427 ? 59.064 8.160 38.346 1.00 17.62 419 MET A C 1
ATOM 3195 O O . MET A 1 427 ? 59.959 7.373 38.024 1.00 17.66 419 MET A O 1
ATOM 3200 N N . VAL A 1 428 ? 59.273 9.210 39.130 1.00 17.17 420 VAL A N 1
ATOM 3201 C CA . VAL A 1 428 ? 60.612 9.553 39.611 1.00 16.78 420 VAL A CA 1
ATOM 3202 C C . VAL A 1 428 ? 61.114 8.468 40.584 1.00 17.28 420 VAL A C 1
ATOM 3203 O O . VAL A 1 428 ? 62.301 8.119 40.574 1.00 17.37 420 VAL A O 1
ATOM 3207 N N . LYS A 1 429 ? 60.214 7.914 41.398 1.00 17.84 421 LYS A N 1
ATOM 3208 C CA . LYS A 1 429 ? 60.592 6.779 42.268 1.00 18.44 421 LYS A CA 1
ATOM 3209 C C . LYS A 1 429 ? 61.090 5.586 41.434 1.00 18.52 421 LYS A C 1
ATOM 3210 O O . LYS A 1 429 ? 62.142 5.007 41.733 1.00 18.87 421 LYS A O 1
ATOM 3216 N N . ARG A 1 430 ? 60.350 5.272 40.362 1.00 19.00 422 ARG A N 1
ATOM 3217 C CA . ARG A 1 430 ? 60.726 4.194 39.434 1.00 18.76 422 ARG A CA 1
ATOM 3218 C C . ARG A 1 430 ? 62.093 4.459 38.802 1.00 18.59 422 ARG A C 1
ATOM 3219 O O . ARG A 1 430 ? 62.951 3.561 38.759 1.00 18.98 422 ARG A O 1
ATOM 3227 N N . TRP A 1 431 ? 62.290 5.707 38.363 1.00 18.55 423 TRP A N 1
ATOM 3228 C CA . TRP A 1 431 ? 63.552 6.181 37.773 1.00 18.88 423 TRP A CA 1
ATOM 3229 C C . TRP A 1 431 ? 64.690 5.976 38.762 1.00 19.22 423 TRP A C 1
ATOM 3230 O O . TRP A 1 431 ? 65.730 5.400 38.412 1.00 19.53 423 TRP A O 1
ATOM 3241 N N . ALA A 1 432 ? 64.471 6.418 40.004 1.00 19.88 424 ALA A N 1
ATOM 3242 C CA . ALA A 1 432 ? 65.447 6.272 41.085 1.00 20.39 424 ALA A CA 1
ATOM 3243 C C . ALA A 1 432 ? 65.781 4.809 41.420 1.00 20.93 424 ALA A C 1
ATOM 3244 O O . ALA A 1 432 ? 66.850 4.526 41.945 1.00 20.90 424 ALA A O 1
ATOM 3246 N N . GLU A 1 433 ? 64.855 3.901 41.129 1.00 21.42 425 GLU A N 1
ATOM 3247 C CA . GLU A 1 433 ? 65.075 2.461 41.300 1.00 22.22 425 GLU A CA 1
ATOM 3248 C C . GLU A 1 433 ? 65.937 1.857 40.206 1.00 21.89 425 GLU A C 1
ATOM 3249 O O . GLU A 1 433 ? 66.374 0.711 40.331 1.00 21.93 425 GLU A O 1
ATOM 3255 N N . GLY A 1 434 ? 66.163 2.609 39.132 1.00 21.87 426 GLY A N 1
ATOM 3256 C CA . GLY A 1 434 ? 66.973 2.136 38.015 1.00 21.68 426 GLY A CA 1
ATOM 3257 C C . GLY A 1 434 ? 66.185 1.407 36.944 1.00 21.37 426 GLY A C 1
ATOM 3258 O O . GLY A 1 434 ? 66.756 0.641 36.189 1.00 21.00 426 GLY A O 1
ATOM 3259 N N . ALA A 1 435 ? 64.873 1.645 36.863 1.00 21.68 427 ALA A N 1
ATOM 3260 C CA . ALA A 1 435 ? 64.023 0.956 35.871 1.00 22.20 427 ALA A CA 1
ATOM 3261 C C . ALA A 1 435 ? 64.423 1.200 34.402 1.00 22.46 427 ALA A C 1
ATOM 3262 O O . ALA A 1 435 ? 64.122 0.400 33.528 1.00 22.48 427 ALA A O 1
ATOM 3264 N N . GLY A 1 436 ? 65.090 2.312 34.121 1.00 22.99 428 GLY A N 1
ATOM 3265 C CA . GLY A 1 436 ? 65.599 2.494 32.761 1.00 23.10 428 GLY A CA 1
ATOM 3266 C C . GLY A 1 436 ? 64.586 3.239 31.916 1.00 23.06 428 GLY A C 1
ATOM 3267 O O . GLY A 1 436 ? 63.371 3.008 32.049 1.00 23.29 428 GLY A O 1
ATOM 3268 N N . PRO A 1 437 ? 65.076 4.136 31.042 1.00 22.73 429 PRO A N 1
ATOM 3269 C CA . PRO A 1 437 ? 64.233 5.111 30.347 1.00 22.36 429 PRO A CA 1
ATOM 3270 C C . PRO A 1 437 ? 62.940 4.542 29.724 1.00 21.87 429 PRO A C 1
ATOM 3271 O O . PRO A 1 437 ? 61.853 5.032 30.034 1.00 21.72 429 PRO A O 1
ATOM 3275 N N . LEU A 1 438 ? 63.029 3.488 28.916 1.00 21.50 430 LEU A N 1
ATOM 3276 C CA . LEU A 1 438 ? 61.833 2.997 28.231 1.00 21.38 430 LEU A CA 1
ATOM 3277 C C . LEU A 1 438 ? 60.748 2.448 29.164 1.00 21.29 430 LEU A C 1
ATOM 3278 O O . LEU A 1 438 ? 59.556 2.687 28.955 1.00 21.37 430 LEU A O 1
ATOM 3283 N N . GLU A 1 439 ? 61.155 1.725 30.198 1.00 20.94 431 GLU A N 1
ATOM 3284 C CA . GLU A 1 439 ? 60.188 1.172 31.137 1.00 20.52 431 GLU A CA 1
ATOM 3285 C C . GLU A 1 439 ? 59.503 2.274 31.953 1.00 20.11 431 GLU A C 1
ATOM 3286 O O . GLU A 1 439 ? 58.294 2.235 32.181 1.00 19.66 431 GLU A O 1
ATOM 3292 N N . VAL A 1 440 ? 60.288 3.234 32.419 1.00 20.17 432 VAL A N 1
ATOM 3293 C CA . VAL A 1 440 ? 59.735 4.360 33.173 1.00 20.37 432 VAL A CA 1
ATOM 3294 C C . VAL A 1 440 ? 58.678 5.116 32.341 1.00 20.19 432 VAL A C 1
ATOM 3295 O O . VAL A 1 440 ? 57.577 5.406 32.834 1.00 19.65 432 VAL A O 1
ATOM 3302 N N . LEU A 1 441 ? 59.002 5.367 31.076 1.00 19.88 433 LEU A N 1
ATOM 3303 C CA . LEU A 1 441 ? 58.116 6.119 30.198 1.00 19.59 433 LEU A CA 1
ATOM 3304 C C . LEU A 1 441 ? 56.848 5.328 29.898 1.00 19.56 433 LEU A C 1
ATOM 3305 O O . LEU A 1 441 ? 55.768 5.905 29.919 1.00 19.20 433 LEU A O 1
ATOM 3310 N N . ALA A 1 442 ? 56.976 4.020 29.672 1.00 19.23 434 ALA A N 1
ATOM 3311 C CA . ALA A 1 442 ? 55.837 3.158 29.274 1.00 18.95 434 ALA A CA 1
ATOM 3312 C C . ALA A 1 442 ? 54.820 3.080 30.413 1.00 18.93 434 ALA A C 1
ATOM 3313 O O . ALA A 1 442 ? 53.612 3.218 30.203 1.00 19.26 434 ALA A O 1
ATOM 3315 N N . GLU A 1 443 ? 55.335 2.905 31.625 1.00 18.22 435 GLU A N 1
ATOM 3316 C CA . GLU A 1 443 ? 54.532 2.907 32.836 1.00 18.02 435 GLU A CA 1
ATOM 3317 C C . GLU A 1 443 ? 53.847 4.266 33.020 1.00 17.82 435 GLU A C 1
ATOM 3318 O O . GLU A 1 443 ? 52.644 4.307 33.243 1.00 18.11 435 GLU A O 1
ATOM 3324 N N . ARG A 1 444 ? 54.590 5.360 32.875 1.00 18.20 436 ARG A N 1
ATOM 3325 C CA . ARG A 1 444 ? 53.992 6.702 32.994 1.00 18.52 436 ARG A CA 1
ATOM 3326 C C . ARG A 1 444 ? 52.873 6.929 31.963 1.00 18.82 436 ARG A C 1
ATOM 3327 O O . ARG A 1 444 ? 51.796 7.415 32.293 1.00 18.95 436 ARG A O 1
ATOM 3335 N N . GLU A 1 445 ? 53.132 6.535 30.719 1.00 19.26 437 GLU A N 1
ATOM 3336 C CA . GLU A 1 445 ? 52.151 6.713 29.648 1.00 19.94 437 GLU A CA 1
ATOM 3337 C C . GLU A 1 445 ? 50.915 5.829 29.804 1.00 19.95 437 GLU A C 1
ATOM 3338 O O . GLU A 1 445 ? 49.817 6.221 29.416 1.00 20.36 437 GLU A O 1
ATOM 3344 N N . SER A 1 446 ? 51.091 4.651 30.393 1.00 19.97 438 SER A N 1
ATOM 3345 C CA . SER A 1 446 ? 49.953 3.794 30.702 1.00 20.05 438 SER A CA 1
ATOM 3346 C C . SER A 1 446 ? 49.043 4.510 31.694 1.00 19.92 438 SER A C 1
ATOM 3347 O O . SER A 1 446 ? 47.824 4.416 31.589 1.00 20.01 438 SER A O 1
ATOM 3350 N N . LEU A 1 447 ? 49.639 5.213 32.658 1.00 20.03 439 LEU A N 1
ATOM 3351 C CA . LEU A 1 447 ? 48.859 6.042 33.596 1.00 20.39 439 LEU A CA 1
ATOM 3352 C C . LEU A 1 447 ? 48.248 7.270 32.910 1.00 20.40 439 LEU A C 1
ATOM 3353 O O . LEU A 1 447 ? 47.086 7.596 33.156 1.00 20.46 439 LEU A O 1
ATOM 3358 N N . TYR A 1 448 ? 49.021 7.915 32.034 1.00 20.17 440 TYR A N 1
ATOM 3359 C CA . TYR A 1 448 ? 48.575 9.145 31.356 1.00 19.61 440 TYR A CA 1
ATOM 3360 C C . TYR A 1 448 ? 47.331 8.928 30.481 1.00 18.94 440 TYR A C 1
ATOM 3361 O O . TYR A 1 448 ? 46.471 9.826 30.415 1.00 18.86 440 TYR A O 1
ATOM 3370 N N . GLN A 1 449 ? 47.222 7.749 29.852 1.00 19.00 441 GLN A N 1
ATOM 3371 C CA . GLN A 1 449 ? 46.024 7.382 29.068 1.00 19.37 441 GLN A CA 1
ATOM 3372 C C . GLN A 1 449 ? 44.697 7.553 29.838 1.00 19.07 441 GLN A C 1
ATOM 3373 O O . GLN A 1 449 ? 43.636 7.712 29.219 1.00 19.09 441 GLN A O 1
ATOM 3379 N N . LEU A 1 450 ? 44.760 7.496 31.171 1.00 18.85 442 LEU A N 1
ATOM 3380 C CA . LEU A 1 450 ? 43.556 7.591 32.019 1.00 19.22 442 LEU A CA 1
ATOM 3381 C C . LEU A 1 450 ? 43.124 9.002 32.408 1.00 19.20 442 LEU A C 1
ATOM 3382 O O . LEU A 1 450 ? 41.972 9.196 32.789 1.00 19.04 442 LEU A O 1
ATOM 3387 N N . LEU A 1 451 ? 44.045 9.966 32.330 1.00 19.12 443 LEU A N 1
ATOM 3388 C CA . LEU A 1 451 ? 43.910 11.246 33.009 1.00 19.82 443 LEU A CA 1
ATOM 3389 C C . LEU A 1 451 ? 42.712 12.055 32.541 1.00 20.20 443 LEU A C 1
ATOM 3390 O O . LEU A 1 451 ? 41.946 12.546 33.355 1.00 20.27 443 LEU A O 1
ATOM 3395 N N . SER A 1 452 ? 42.549 12.202 31.240 1.00 20.78 444 SER A N 1
ATOM 3396 C CA . SER A 1 452 ? 41.405 12.955 30.733 1.00 21.77 444 SER A CA 1
ATOM 3397 C C . SER A 1 452 ? 40.030 12.275 30.909 1.00 21.57 444 SER A C 1
ATOM 3398 O O . SER A 1 452 ? 39.016 12.857 30.542 1.00 21.79 444 SER A O 1
ATOM 3401 N N . GLN A 1 453 ? 39.995 11.060 31.462 1.00 21.43 445 GLN A N 1
ATOM 3402 C CA . GLN A 1 453 ? 38.721 10.375 31.718 1.00 21.36 445 GLN A CA 1
ATOM 3403 C C . GLN A 1 453 ? 38.414 10.242 33.210 1.00 20.59 445 GLN A C 1
ATOM 3404 O O . GLN A 1 453 ? 37.353 9.745 33.592 1.00 20.52 445 GLN A O 1
ATOM 3410 N N . THR A 1 454 ? 39.340 10.703 34.052 1.00 20.16 446 THR A N 1
ATOM 3411 C CA . THR A 1 454 ? 39.186 10.540 35.495 1.00 19.94 446 THR A CA 1
ATOM 3412 C C . THR A 1 454 ? 37.993 11.293 36.043 1.00 20.13 446 THR A C 1
ATOM 3413 O O . THR A 1 454 ? 37.697 12.418 35.616 1.00 20.08 446 THR A O 1
ATOM 3417 N N . SER A 1 455 ? 37.335 10.669 37.015 1.00 20.53 447 SER A N 1
ATOM 3418 C CA . SER A 1 455 ? 36.315 11.328 37.798 1.00 21.00 447 SER A CA 1
ATOM 3419 C C . SER A 1 455 ? 36.309 10.698 39.186 1.00 21.44 447 SER A C 1
ATOM 3420 O O . SER A 1 455 ? 36.806 9.589 39.358 1.00 21.62 447 SER A O 1
ATOM 3423 N N . PRO A 1 456 ? 35.738 11.390 40.179 1.00 21.86 448 PRO A N 1
ATOM 3424 C CA . PRO A 1 456 ? 35.607 10.773 41.500 1.00 22.30 448 PRO A CA 1
ATOM 3425 C C . PRO A 1 456 ? 34.908 9.414 41.430 1.00 22.65 448 PRO A C 1
ATOM 3426 O O . PRO A 1 456 ? 35.297 8.468 42.130 1.00 22.72 448 PRO A O 1
ATOM 3430 N N . GLU A 1 457 ? 33.907 9.332 40.557 1.00 22.97 449 GLU A N 1
ATOM 3431 C CA . GLU A 1 457 ? 33.084 8.144 40.378 1.00 23.39 449 GLU A CA 1
ATOM 3432 C C . GLU A 1 457 ? 33.897 6.937 39.922 1.00 23.10 449 GLU A C 1
ATOM 3433 O O . GLU A 1 457 ? 33.677 5.821 40.392 1.00 23.12 449 GLU A O 1
ATOM 3439 N N . ASN A 1 458 ? 34.837 7.155 39.008 1.00 22.56 450 ASN A N 1
ATOM 3440 C CA . ASN A 1 458 ? 35.553 6.029 38.413 1.00 22.11 450 ASN A CA 1
ATOM 3441 C C . ASN A 1 458 ? 36.944 5.766 39.007 1.00 21.83 450 ASN A C 1
ATOM 3442 O O . ASN A 1 458 ? 37.702 4.943 38.490 1.00 21.74 450 ASN A O 1
ATOM 3447 N N . MET A 1 459 ? 37.265 6.463 40.093 1.00 21.44 451 MET A N 1
ATOM 3448 C CA . MET A 1 459 ? 38.513 6.229 40.812 1.00 20.98 451 MET A CA 1
ATOM 3449 C C . MET A 1 459 ? 38.244 5.415 42.082 1.00 21.09 451 MET A C 1
ATOM 3450 O O . MET A 1 459 ? 37.084 5.097 42.382 1.00 20.80 451 MET A O 1
ATOM 3455 N N . HIS A 1 460 ? 39.303 5.029 42.792 1.00 21.44 452 HIS A N 1
ATOM 3456 C CA . HIS A 1 460 ? 39.156 4.383 44.092 1.00 22.02 452 HIS A CA 1
ATOM 3457 C C . HIS A 1 460 ? 38.341 5.237 45.062 1.00 22.23 452 HIS A C 1
ATOM 3458 O O . HIS A 1 460 ? 38.591 6.430 45.199 1.00 22.38 452 HIS A O 1
ATOM 3465 N N . ARG A 1 461 ? 37.362 4.616 45.725 1.00 22.45 453 ARG A N 1
ATOM 3466 C CA . ARG A 1 461 ? 36.424 5.340 46.607 1.00 22.73 453 ARG A CA 1
ATOM 3467 C C . ARG A 1 461 ? 37.056 5.827 47.912 1.00 22.29 453 ARG A C 1
ATOM 3468 O O . ARG A 1 461 ? 36.675 6.889 48.423 1.00 22.22 453 ARG A O 1
ATOM 3476 N N . ASN A 1 462 ? 38.007 5.056 48.444 1.00 21.92 454 ASN A N 1
ATOM 3477 C CA . ASN A 1 462 ? 38.664 5.398 49.705 1.00 21.61 454 ASN A CA 1
ATOM 3478 C C . ASN A 1 462 ? 39.799 6.409 49.520 1.00 21.09 454 ASN A C 1
ATOM 3479 O O . ASN A 1 462 ? 40.964 6.035 49.412 1.00 20.86 454 ASN A O 1
ATOM 3484 N N . VAL A 1 463 ? 39.436 7.693 49.517 1.00 20.81 455 VAL A N 1
ATOM 3485 C CA . VAL A 1 463 ? 40.379 8.787 49.255 1.00 20.53 455 VAL A CA 1
ATOM 3486 C C . VAL A 1 463 ? 41.376 9.003 50.395 1.00 20.64 455 VAL A C 1
ATOM 3487 O O . VAL A 1 463 ? 42.445 9.594 50.184 1.00 20.59 455 VAL A O 1
ATOM 3491 N N . ALA A 1 464 ? 41.013 8.552 51.596 1.00 20.88 456 ALA A N 1
ATOM 3492 C CA . ALA A 1 464 ? 41.899 8.624 52.746 1.00 20.97 456 ALA A CA 1
ATOM 3493 C C . ALA A 1 464 ? 43.158 7.788 52.528 1.00 21.02 456 ALA A C 1
ATOM 3494 O O . ALA A 1 464 ? 44.209 8.077 53.117 1.00 21.28 456 ALA A O 1
ATOM 3496 N N . GLN A 1 465 ? 43.061 6.776 51.667 1.00 20.70 457 GLN A N 1
ATOM 3497 C CA . GLN A 1 465 ? 44.183 5.868 51.415 1.00 20.64 457 GLN A CA 1
ATOM 3498 C C . GLN A 1 465 ? 44.960 6.187 50.138 1.00 19.85 457 GLN A C 1
ATOM 3499 O O . GLN A 1 465 ? 45.882 5.448 49.772 1.00 19.88 457 GLN A O 1
ATOM 3505 N N . TYR A 1 466 ? 44.597 7.285 49.470 1.00 19.22 458 TYR A N 1
ATOM 3506 C CA . TYR A 1 466 ? 45.313 7.709 48.271 1.00 18.67 458 TYR A CA 1
ATOM 3507 C C . TYR A 1 466 ? 46.760 8.000 48.613 1.00 18.54 458 TYR A C 1
ATOM 3508 O O . TYR A 1 466 ? 47.054 8.693 49.597 1.00 18.48 458 TYR A O 1
ATOM 3517 N N . GLY A 1 467 ? 47.659 7.464 47.800 1.00 18.59 459 GLY A N 1
ATOM 3518 C CA . GLY A 1 467 ? 49.062 7.852 47.870 1.00 18.18 459 GLY A CA 1
ATOM 3519 C C . GLY A 1 467 ? 49.729 7.772 46.515 1.00 17.80 459 GLY A C 1
ATOM 3520 O O . GLY A 1 467 ? 49.060 7.555 45.504 1.00 18.29 459 GLY A O 1
ATOM 3521 N N . LEU A 1 468 ? 51.051 7.935 46.492 1.00 17.79 460 LEU A N 1
ATOM 3522 C CA . LEU A 1 468 ? 51.789 7.972 45.220 1.00 17.36 460 LEU A CA 1
ATOM 3523 C C . LEU A 1 468 ? 51.555 6.728 44.389 1.00 17.64 460 LEU A C 1
ATOM 3524 O O . LEU A 1 468 ? 51.395 6.825 43.185 1.00 18.05 460 LEU A O 1
ATOM 3529 N N . ASP A 1 469 ? 51.526 5.566 45.041 1.00 18.50 461 ASP A N 1
ATOM 3530 C CA . ASP A 1 469 ? 51.273 4.298 44.357 1.00 18.87 461 ASP A CA 1
ATOM 3531 C C . ASP A 1 469 ? 49.962 4.410 43.562 1.00 18.86 461 ASP A C 1
ATOM 3532 O O . ASP A 1 469 ? 48.885 4.586 44.147 1.00 18.66 461 ASP A O 1
ATOM 3537 N N . PRO A 1 470 ? 50.052 4.350 42.219 1.00 19.15 462 PRO A N 1
ATOM 3538 C CA . PRO A 1 470 ? 48.858 4.554 41.395 1.00 18.86 462 PRO A CA 1
ATOM 3539 C C . PRO A 1 470 ? 47.733 3.520 41.663 1.00 18.21 462 PRO A C 1
ATOM 3540 O O . PRO A 1 470 ? 46.551 3.830 41.421 1.00 18.11 462 PRO A O 1
ATOM 3544 N N . ALA A 1 471 ? 48.092 2.332 42.175 1.00 17.78 463 ALA A N 1
ATOM 3545 C CA . ALA A 1 471 ? 47.127 1.282 42.545 1.00 17.43 463 ALA A CA 1
ATOM 3546 C C . ALA A 1 471 ? 46.199 1.721 43.678 1.00 16.90 463 ALA A C 1
ATOM 3547 O O . ALA A 1 471 ? 45.131 1.120 43.874 1.00 17.07 463 ALA A O 1
ATOM 3549 N N . THR A 1 472 ? 46.607 2.763 44.414 1.00 16.43 464 THR A N 1
ATOM 3550 C CA . THR A 1 472 ? 45.768 3.335 45.472 1.00 15.50 464 THR A CA 1
ATOM 3551 C C . THR A 1 472 ? 44.711 4.256 44.900 1.00 15.93 464 THR A C 1
ATOM 3552 O O . THR A 1 472 ? 43.745 4.584 45.577 1.00 16.03 464 THR A O 1
ATOM 3556 N N . ARG A 1 473 ? 44.913 4.676 43.658 1.00 16.22 465 ARG A N 1
ATOM 3557 C CA . ARG A 1 473 ? 44.115 5.747 43.066 1.00 16.68 465 ARG A CA 1
ATOM 3558 C C . ARG A 1 473 ? 43.283 5.306 41.868 1.00 17.32 465 ARG A C 1
ATOM 3559 O O . ARG A 1 473 ? 42.139 5.735 41.714 1.00 17.72 465 ARG A O 1
ATOM 3567 N N . TYR A 1 474 ? 43.854 4.436 41.039 1.00 17.66 466 TYR A N 1
ATOM 3568 C CA . TYR A 1 474 ? 43.226 3.991 39.804 1.00 17.97 466 TYR A CA 1
ATOM 3569 C C . TYR A 1 474 ? 42.815 2.520 39.913 1.00 18.91 466 TYR A C 1
ATOM 3570 O O . TYR A 1 474 ? 43.683 1.648 40.029 1.00 19.10 466 TYR A O 1
ATOM 3579 N N . PRO A 1 475 ? 41.492 2.246 39.898 1.00 19.85 467 PRO A N 1
ATOM 3580 C CA . PRO A 1 475 ? 40.971 0.873 39.959 1.00 20.84 467 PRO A CA 1
ATOM 3581 C C . PRO A 1 475 ? 41.379 0.009 38.769 1.00 22.01 467 PRO A C 1
ATOM 3582 O O . PRO A 1 475 ? 41.381 0.482 37.633 1.00 21.75 467 PRO A O 1
ATOM 3586 N N . ASN A 1 476 ? 41.693 -1.256 39.047 1.00 23.91 468 ASN A N 1
ATOM 3587 C CA . ASN A 1 476 ? 42.082 -2.257 38.040 1.00 25.85 468 ASN A CA 1
ATOM 3588 C C . ASN A 1 476 ? 43.146 -1.759 37.067 1.00 26.50 468 ASN A C 1
ATOM 3589 O O . ASN A 1 476 ? 42.918 -1.688 35.851 1.00 26.84 468 ASN A O 1
ATOM 3594 N N . LEU A 1 477 ? 44.306 -1.421 37.632 1.00 27.01 469 LEU A N 1
ATOM 3595 C CA . LEU A 1 477 ? 45.366 -0.705 36.931 1.00 27.34 469 LEU A CA 1
ATOM 3596 C C . LEU A 1 477 ? 46.077 -1.571 35.892 1.00 27.25 469 LEU A C 1
ATOM 3597 O O . LEU A 1 477 ? 46.577 -2.650 36.208 1.00 27.44 469 LEU A O 1
ATOM 3602 N N . ASN A 1 478 ? 46.109 -1.086 34.653 1.00 27.17 470 ASN A N 1
ATOM 3603 C CA . ASN A 1 478 ? 46.902 -1.693 33.585 1.00 27.19 470 ASN A CA 1
ATOM 3604 C C . ASN A 1 478 ? 48.160 -0.856 33.349 1.00 27.25 470 ASN A C 1
ATOM 3605 O O . ASN A 1 478 ? 48.167 0.037 32.493 1.00 27.14 470 ASN A O 1
ATOM 3610 N N . LEU A 1 479 ? 49.215 -1.151 34.112 1.00 27.40 471 LEU A N 1
ATOM 3611 C CA . LEU A 1 479 ? 50.505 -0.455 33.979 1.00 27.61 471 LEU A CA 1
ATOM 3612 C C . LEU A 1 479 ? 51.304 -0.866 32.726 1.00 27.46 471 LEU A C 1
ATOM 3613 O O . LEU A 1 479 ? 52.415 -0.365 32.508 1.00 27.36 471 LEU A O 1
ATOM 3618 N N . ARG A 1 480 ? 50.725 -1.760 31.914 1.00 27.34 472 ARG A N 1
ATOM 3619 C CA . ARG A 1 480 ? 51.325 -2.209 30.650 1.00 27.23 472 ARG A CA 1
ATOM 3620 C C . ARG A 1 480 ? 50.476 -1.851 29.414 1.00 26.82 472 ARG A C 1
ATOM 3621 O O . ARG A 1 480 ? 50.741 -2.330 28.310 1.00 26.66 472 ARG A O 1
ATOM 3629 N N . ALA A 1 481 ? 49.467 -1.001 29.594 1.00 26.58 473 ALA A N 1
ATOM 3630 C CA . ALA A 1 481 ? 48.651 -0.516 28.474 1.00 26.31 473 ALA A CA 1
ATOM 3631 C C . ALA A 1 481 ? 49.521 0.062 27.351 1.00 26.04 473 ALA A C 1
ATOM 3632 O O . ALA A 1 481 ? 49.161 -0.014 26.173 1.00 26.02 473 ALA A O 1
ATOM 3634 N N . VAL A 1 482 ? 50.658 0.643 27.736 1.00 25.67 474 VAL A N 1
ATOM 3635 C CA . VAL A 1 482 ? 51.708 1.037 26.796 1.00 25.27 474 VAL A CA 1
ATOM 3636 C C . VAL A 1 482 ? 52.982 0.264 27.138 1.00 25.02 474 VAL A C 1
ATOM 3637 O O . VAL A 1 482 ? 53.349 0.146 28.310 1.00 25.22 474 VAL A O 1
ATOM 3641 N N . THR A 1 483 ? 53.663 -0.236 26.114 1.00 24.39 475 THR A N 1
ATOM 3642 C CA . THR A 1 483 ? 54.866 -1.050 26.299 1.00 23.67 475 THR A CA 1
ATOM 3643 C C . THR A 1 483 ? 56.139 -0.259 25.986 1.00 23.48 475 THR A C 1
ATOM 3644 O O . THR A 1 483 ? 56.081 0.729 25.257 1.00 23.43 475 THR A O 1
ATOM 3648 N N . PRO A 1 484 ? 57.293 -0.691 26.539 1.00 23.39 476 PRO A N 1
ATOM 3649 C CA . PRO A 1 484 ? 58.606 -0.139 26.199 1.00 23.41 476 PRO A CA 1
ATOM 3650 C C . PRO A 1 484 ? 58.823 0.177 24.711 1.00 23.41 476 PRO A C 1
ATOM 3651 O O . PRO A 1 484 ? 59.341 1.249 24.393 1.00 23.36 476 PRO A O 1
ATOM 3655 N N . ASN A 1 485 ? 58.425 -0.735 23.820 1.00 23.45 477 ASN A N 1
ATOM 3656 C CA . ASN A 1 485 ? 58.608 -0.554 22.368 1.00 23.63 477 ASN A CA 1
ATOM 3657 C C . ASN A 1 485 ? 57.823 0.635 21.814 1.00 23.32 477 ASN A C 1
ATOM 3658 O O . ASN A 1 485 ? 58.299 1.342 20.924 1.00 23.44 477 ASN A O 1
ATOM 3663 N N . GLN A 1 486 ? 56.624 0.847 22.352 1.00 22.71 478 GLN A N 1
ATOM 3664 C CA . GLN A 1 486 ? 55.726 1.914 21.897 1.00 22.23 478 GLN A CA 1
ATOM 3665 C C . GLN A 1 486 ? 56.183 3.336 22.267 1.00 21.57 478 GLN A C 1
ATOM 3666 O O . GLN A 1 486 ? 55.732 4.303 21.659 1.00 21.60 478 GLN A O 1
ATOM 3672 N N . VAL A 1 487 ? 57.073 3.461 23.252 1.00 20.74 479 VAL A N 1
ATOM 3673 C CA . VAL A 1 487 ? 57.531 4.779 23.711 1.00 20.03 479 VAL A CA 1
ATOM 3674 C C . VAL A 1 487 ? 58.965 5.133 23.278 1.00 19.52 479 VAL A C 1
ATOM 3675 O O . VAL A 1 487 ? 59.587 6.017 23.852 1.00 19.35 479 VAL A O 1
ATOM 3679 N N . GLN A 1 488 ? 59.477 4.454 22.252 1.00 19.16 480 GLN A N 1
ATOM 3680 C CA . GLN A 1 488 ? 60.868 4.649 21.814 1.00 18.92 480 GLN A CA 1
ATOM 3681 C C . GLN A 1 488 ? 61.206 6.091 21.409 1.00 18.29 480 GLN A C 1
ATOM 3682 O O . GLN A 1 488 ? 62.297 6.588 21.684 1.00 18.15 480 GLN A O 1
ATOM 3688 N N . ASP A 1 489 ? 60.248 6.749 20.762 1.00 17.94 481 ASP A N 1
ATOM 3689 C CA . ASP A 1 489 ? 60.380 8.124 20.287 1.00 17.74 481 ASP A CA 1
ATOM 3690 C C . ASP A 1 489 ? 60.444 9.126 21.442 1.00 16.87 481 ASP A C 1
ATOM 3691 O O . ASP A 1 489 ? 60.787 10.298 21.246 1.00 16.91 481 ASP A O 1
ATOM 3696 N N . LEU A 1 490 ? 60.114 8.660 22.641 1.00 15.77 482 LEU A N 1
ATOM 3697 C CA . LEU A 1 490 ? 60.129 9.531 23.821 1.00 15.02 482 LEU A CA 1
ATOM 3698 C C . LEU A 1 490 ? 61.497 9.549 24.496 1.00 14.81 482 LEU A C 1
ATOM 3699 O O . LEU A 1 490 ? 61.738 10.329 25.423 1.00 14.35 482 LEU A O 1
ATOM 3704 N N . TYR A 1 491 ? 62.392 8.684 24.017 1.00 15.12 483 TYR A N 1
ATOM 3705 C CA . TYR A 1 491 ? 63.757 8.590 24.521 1.00 15.83 483 TYR A CA 1
ATOM 3706 C C . TYR A 1 491 ? 64.733 9.064 23.448 1.00 16.38 483 TYR A C 1
ATOM 3707 O O . TYR A 1 491 ? 65.010 8.359 22.470 1.00 16.20 483 TYR A O 1
ATOM 3716 N N . ASP A 1 492 ? 65.240 10.273 23.637 1.00 17.49 484 ASP A N 1
ATOM 3717 C CA . ASP A 1 492 ? 66.193 10.871 22.713 1.00 18.86 484 ASP A CA 1
ATOM 3718 C C . ASP A 1 492 ? 67.601 10.589 23.230 1.00 19.63 484 ASP A C 1
ATOM 3719 O O . ASP A 1 492 ? 68.188 11.393 23.954 1.00 19.53 484 ASP A O 1
ATOM 3724 N N . MET A 1 493 ? 68.117 9.416 22.872 1.00 20.93 485 MET A N 1
ATOM 3725 C CA . MET A 1 493 ? 69.473 9.024 23.219 1.00 22.50 485 MET A CA 1
ATOM 3726 C C . MET A 1 493 ? 70.374 9.492 22.094 1.00 22.99 485 MET A C 1
ATOM 3727 O O . MET A 1 493 ? 70.393 8.893 21.022 1.00 23.08 485 MET A O 1
ATOM 3732 N N . MET A 1 494 ? 71.114 10.566 22.341 1.00 23.76 486 MET A N 1
ATOM 3733 C CA . MET A 1 494 ? 71.909 11.209 21.298 1.00 24.62 486 MET A CA 1
ATOM 3734 C C . MET A 1 494 ? 73.207 10.478 20.987 1.00 24.40 486 MET A C 1
ATOM 3735 O O . MET A 1 494 ? 73.756 10.644 19.901 1.00 24.57 486 MET A O 1
ATOM 3740 N N . ASP A 1 495 ? 73.693 9.681 21.937 1.00 24.40 487 ASP A N 1
ATOM 3741 C CA . ASP A 1 495 ? 74.940 8.916 21.752 1.00 24.33 487 ASP A CA 1
ATOM 3742 C C . ASP A 1 495 ? 74.975 7.626 22.587 1.00 24.53 487 ASP A C 1
ATOM 3743 O O . ASP A 1 495 ? 74.009 7.296 23.266 1.00 24.49 487 ASP A O 1
ATOM 3748 N N . LYS A 1 496 ? 76.091 6.899 22.536 1.00 24.93 488 LYS A N 1
ATOM 3749 C CA . LYS A 1 496 ? 76.205 5.622 23.254 1.00 25.44 488 LYS A CA 1
ATOM 3750 C C . LYS A 1 496 ? 77.094 5.668 24.502 1.00 25.53 488 LYS A C 1
ATOM 3751 O O . LYS A 1 496 ? 77.602 4.631 24.945 1.00 25.64 488 LYS A O 1
ATOM 3757 N N . GLU A 1 497 ? 77.268 6.861 25.070 1.00 25.50 489 GLU A N 1
ATOM 3758 C CA . GLU A 1 497 ? 78.152 7.055 26.221 1.00 25.50 489 GLU A CA 1
ATOM 3759 C C . GLU A 1 497 ? 77.419 6.917 27.552 1.00 25.66 489 GLU A C 1
ATOM 3760 O O . GLU A 1 497 ? 78.034 6.642 28.585 1.00 25.90 489 GLU A O 1
ATOM 3766 N N . THR B 1 15 ? 40.077 43.313 -35.113 1.00 31.34 7 THR B N 1
ATOM 3767 C CA . THR B 1 15 ? 40.644 41.997 -35.519 1.00 31.14 7 THR B CA 1
ATOM 3768 C C . THR B 1 15 ? 39.820 40.877 -34.870 1.00 30.20 7 THR B C 1
ATOM 3769 O O . THR B 1 15 ? 38.655 40.679 -35.245 1.00 30.29 7 THR B O 1
ATOM 3773 N N . ASN B 1 16 ? 40.401 40.172 -33.895 1.00 28.92 8 ASN B N 1
ATOM 3774 C CA . ASN B 1 16 ? 39.737 39.050 -33.243 1.00 27.52 8 ASN B CA 1
ATOM 3775 C C . ASN B 1 16 ? 39.812 39.207 -31.732 1.00 26.45 8 ASN B C 1
ATOM 3776 O O . ASN B 1 16 ? 40.835 38.871 -31.131 1.00 26.57 8 ASN B O 1
ATOM 3781 N N . PRO B 1 17 ? 38.729 39.709 -31.111 1.00 25.22 9 PRO B N 1
ATOM 3782 C CA . PRO B 1 17 ? 38.712 40.003 -29.666 1.00 24.18 9 PRO B CA 1
ATOM 3783 C C . PRO B 1 17 ? 38.992 38.789 -28.776 1.00 22.96 9 PRO B C 1
ATOM 3784 O O . PRO B 1 17 ? 39.689 38.920 -27.760 1.00 22.98 9 PRO B O 1
ATOM 3788 N N . ALA B 1 18 ? 38.460 37.625 -29.151 1.00 21.74 10 ALA B N 1
ATOM 3789 C CA . ALA B 1 18 ? 38.715 36.397 -28.405 1.00 20.58 10 ALA B CA 1
ATOM 3790 C C . ALA B 1 18 ? 40.212 36.023 -28.435 1.00 19.82 10 ALA B C 1
ATOM 3791 O O . ALA B 1 18 ? 40.795 35.665 -27.403 1.00 19.55 10 ALA B O 1
ATOM 3793 N N . HIS B 1 19 ? 40.836 36.135 -29.604 1.00 19.16 11 HIS B N 1
ATOM 3794 C CA . HIS B 1 19 ? 42.270 35.839 -29.712 1.00 18.61 11 HIS B CA 1
ATOM 3795 C C . HIS B 1 19 ? 43.082 36.810 -28.889 1.00 18.27 11 HIS B C 1
ATOM 3796 O O . HIS B 1 19 ? 43.978 36.400 -28.156 1.00 18.23 11 HIS B O 1
ATOM 3803 N N . ASP B 1 20 ? 42.765 38.096 -29.010 1.00 18.05 12 ASP B N 1
ATOM 3804 C CA . ASP B 1 20 ? 43.456 39.128 -28.255 1.00 18.09 12 ASP B CA 1
ATOM 3805 C C . ASP B 1 20 ? 43.365 38.832 -26.758 1.00 17.21 12 ASP B C 1
ATOM 3806 O O . ASP B 1 20 ? 44.369 38.903 -26.063 1.00 16.85 12 ASP B O 1
ATOM 3811 N N . HIS B 1 21 ? 42.169 38.476 -26.277 1.00 16.76 13 HIS B N 1
ATOM 3812 C CA . HIS B 1 21 ? 41.986 38.233 -24.842 1.00 16.29 13 HIS B CA 1
ATOM 3813 C C . HIS B 1 21 ? 42.726 36.983 -24.390 1.00 15.54 13 HIS B C 1
ATOM 3814 O O . HIS B 1 21 ? 43.324 36.973 -23.319 1.00 15.17 13 HIS B O 1
ATOM 3821 N N . PHE B 1 22 ? 42.676 35.927 -25.200 1.00 14.76 14 PHE B N 1
ATOM 3822 C CA . PHE B 1 22 ? 43.385 34.699 -24.837 1.00 14.25 14 PHE B CA 1
ATOM 3823 C C . PHE B 1 22 ? 44.884 34.960 -24.742 1.00 13.88 14 PHE B C 1
ATOM 3824 O O . PHE B 1 22 ? 45.536 34.556 -23.792 1.00 13.79 14 PHE B O 1
ATOM 3832 N N . GLU B 1 23 ? 45.419 35.656 -25.730 1.00 13.64 15 GLU B N 1
ATOM 3833 C CA . GLU B 1 23 ? 46.849 35.985 -25.730 1.00 13.69 15 GLU B CA 1
ATOM 3834 C C . GLU B 1 23 ? 47.242 36.857 -24.542 1.00 13.79 15 GLU B C 1
ATOM 3835 O O . GLU B 1 23 ? 48.280 36.624 -23.918 1.00 14.18 15 GLU B O 1
ATOM 3841 N N . THR B 1 24 ? 46.411 37.846 -24.207 1.00 14.06 16 THR B N 1
ATOM 3842 C CA . THR B 1 24 ? 46.666 38.674 -23.033 1.00 14.30 16 THR B CA 1
ATOM 3843 C C . THR B 1 24 ? 46.641 37.830 -21.740 1.00 13.91 16 THR B C 1
ATOM 3844 O O . THR B 1 24 ? 47.508 37.968 -20.874 1.00 13.91 16 THR B O 1
ATOM 3848 N N . PHE B 1 25 ? 45.656 36.942 -21.660 1.00 13.43 17 PHE B N 1
ATOM 3849 C CA . PHE B 1 25 ? 45.490 36.013 -20.545 1.00 13.00 17 PHE B CA 1
ATOM 3850 C C . PHE B 1 25 ? 46.731 35.130 -20.382 1.00 13.53 17 PHE B C 1
ATOM 3851 O O . PHE B 1 25 ? 47.288 35.040 -19.287 1.00 13.85 17 PHE B O 1
ATOM 3859 N N . VAL B 1 26 ? 47.192 34.513 -21.474 1.00 13.79 18 VAL B N 1
ATOM 3860 C CA . VAL B 1 26 ? 48.401 33.669 -21.404 1.00 14.61 18 VAL B CA 1
ATOM 3861 C C . VAL B 1 26 ? 49.592 34.446 -20.833 1.00 14.85 18 VAL B C 1
ATOM 3862 O O . VAL B 1 26 ? 50.364 33.919 -20.043 1.00 14.80 18 VAL B O 1
ATOM 3866 N N . GLN B 1 27 ? 49.746 35.705 -21.242 1.00 15.51 19 GLN B N 1
ATOM 3867 C CA . GLN B 1 27 ? 50.921 36.466 -20.816 1.00 16.91 19 GLN B CA 1
ATOM 3868 C C . GLN B 1 27 ? 50.771 37.300 -19.536 1.00 15.38 19 GLN B C 1
ATOM 3869 O O . GLN B 1 27 ? 51.748 37.854 -19.034 1.00 15.65 19 GLN B O 1
ATOM 3875 N N . ALA B 1 28 ? 49.569 37.333 -18.969 1.00 14.50 20 ALA B N 1
ATOM 3876 C CA . ALA B 1 28 ? 49.325 38.177 -17.808 1.00 13.56 20 ALA B CA 1
ATOM 3877 C C . ALA B 1 28 ? 50.235 37.799 -16.631 1.00 13.27 20 ALA B C 1
ATOM 3878 O O . ALA B 1 28 ? 50.393 36.612 -16.304 1.00 13.18 20 ALA B O 1
ATOM 3880 N N . GLN B 1 29 ? 50.825 38.813 -16.003 1.00 13.00 21 GLN B N 1
ATOM 3881 C CA . GLN B 1 29 ? 51.757 38.629 -14.902 1.00 13.25 21 GLN B CA 1
ATOM 3882 C C . GLN B 1 29 ? 51.214 39.137 -13.573 1.00 13.07 21 GLN B C 1
ATOM 3883 O O . GLN B 1 29 ? 51.914 39.097 -12.565 1.00 13.20 21 GLN B O 1
ATOM 3889 N N . LEU B 1 30 ? 49.980 39.633 -13.578 1.00 12.74 22 LEU B N 1
ATOM 3890 C CA . LEU B 1 30 ? 49.344 40.115 -12.375 1.00 12.48 22 LEU B CA 1
ATOM 3891 C C . LEU B 1 30 ? 48.023 39.380 -12.230 1.00 12.81 22 LEU B C 1
ATOM 3892 O O . LEU B 1 30 ? 47.301 39.187 -13.223 1.00 12.74 22 LEU B O 1
ATOM 3897 N N . CYS B 1 31 ? 47.704 38.988 -10.998 1.00 13.69 23 CYS B N 1
ATOM 3898 C CA . CYS B 1 31 ? 46.472 38.252 -10.731 1.00 14.24 23 CYS B CA 1
ATOM 3899 C C . CYS B 1 31 ? 45.252 38.974 -11.340 1.00 13.91 23 CYS B C 1
ATOM 3900 O O . CYS B 1 31 ? 44.431 38.344 -12.033 1.00 13.64 23 CYS B O 1
ATOM 3903 N N . GLN B 1 32 ? 45.147 40.282 -11.102 1.00 14.06 24 GLN B N 1
ATOM 3904 C CA . GLN B 1 32 ? 44.051 41.098 -11.606 1.00 14.75 24 GLN B CA 1
ATOM 3905 C C . GLN B 1 32 ? 43.952 41.117 -13.159 1.00 13.36 24 GLN B C 1
ATOM 3906 O O . GLN B 1 32 ? 42.846 41.123 -13.717 1.00 13.05 24 GLN B O 1
ATOM 3912 N N . ASP B 1 33 ? 45.101 41.104 -13.849 1.00 12.81 25 ASP B N 1
ATOM 3913 C CA . ASP B 1 33 ? 45.145 41.039 -15.321 1.00 12.56 25 ASP B CA 1
ATOM 3914 C C . ASP B 1 33 ? 44.702 39.674 -15.851 1.00 11.92 25 ASP B C 1
ATOM 3915 O O . ASP B 1 33 ? 44.057 39.610 -16.893 1.00 12.04 25 ASP B O 1
ATOM 3920 N N . VAL B 1 34 ? 45.050 38.596 -15.151 1.00 11.50 26 VAL B N 1
ATOM 3921 C CA . VAL B 1 34 ? 44.521 37.285 -15.501 1.00 11.16 26 VAL B CA 1
ATOM 3922 C C . VAL B 1 34 ? 42.997 37.329 -15.426 1.00 10.99 26 VAL B C 1
ATOM 3923 O O . VAL B 1 34 ? 42.314 36.894 -16.347 1.00 10.99 26 VAL B O 1
ATOM 3927 N N . LEU B 1 35 ? 42.462 37.876 -14.332 1.00 11.23 27 LEU B N 1
ATOM 3928 C CA . LEU B 1 35 ? 41.014 37.874 -14.134 1.00 11.47 27 LEU B CA 1
ATOM 3929 C C . LEU B 1 35 ? 40.317 38.692 -15.208 1.00 11.57 27 LEU B C 1
ATOM 3930 O O . LEU B 1 35 ? 39.314 38.241 -15.783 1.00 11.59 27 LEU B O 1
ATOM 3935 N N . SER B 1 36 ? 40.838 39.882 -15.491 1.00 11.91 28 SER B N 1
ATOM 3936 C CA . SER B 1 36 ? 40.169 40.785 -16.441 1.00 12.69 28 SER B CA 1
ATOM 3937 C C . SER B 1 36 ? 40.251 40.233 -17.862 1.00 12.64 28 SER B C 1
ATOM 3938 O O . SER B 1 36 ? 39.259 40.278 -18.602 1.00 12.69 28 SER B O 1
ATOM 3941 N N . SER B 1 37 ? 41.416 39.693 -18.233 1.00 12.44 29 SER B N 1
ATOM 3942 C CA . SER B 1 37 ? 41.578 39.167 -19.583 1.00 12.03 29 SER B CA 1
ATOM 3943 C C . SER B 1 37 ? 40.720 37.906 -19.734 1.00 11.55 29 SER B C 1
ATOM 3944 O O . SER B 1 37 ? 40.097 37.689 -20.783 1.00 11.33 29 SER B O 1
ATOM 3947 N N . PHE B 1 38 ? 40.627 37.096 -18.675 1.00 11.35 30 PHE B N 1
ATOM 3948 C CA . PHE B 1 38 ? 39.751 35.922 -18.740 1.00 11.64 30 PHE B CA 1
ATOM 3949 C C . PHE B 1 38 ? 38.280 36.308 -18.899 1.00 12.02 30 PHE B C 1
ATOM 3950 O O . PHE B 1 38 ? 37.524 35.681 -19.643 1.00 11.54 30 PHE B O 1
ATOM 3958 N N . GLN B 1 39 ? 37.860 37.350 -18.185 1.00 12.93 31 GLN B N 1
ATOM 3959 C CA . GLN B 1 39 ? 36.477 37.813 -18.307 1.00 14.53 31 GLN B CA 1
ATOM 3960 C C . GLN B 1 39 ? 36.208 38.346 -19.703 1.00 14.24 31 GLN B C 1
ATOM 3961 O O . GLN B 1 39 ? 35.147 38.084 -20.281 1.00 14.66 31 GLN B O 1
ATOM 3967 N N . GLY B 1 40 ? 37.173 39.075 -20.256 1.00 13.97 32 GLY B N 1
ATOM 3968 C CA . GLY B 1 40 ? 37.059 39.553 -21.635 1.00 13.55 32 GLY B CA 1
ATOM 3969 C C . GLY B 1 40 ? 36.923 38.395 -22.610 1.00 13.45 32 GLY B C 1
ATOM 3970 O O . GLY B 1 40 ? 36.123 38.447 -23.561 1.00 13.62 32 GLY B O 1
ATOM 3971 N N . LEU B 1 41 ? 37.715 37.351 -22.376 1.00 13.17 33 LEU B N 1
ATOM 3972 C CA . LEU B 1 41 ? 37.676 36.141 -23.183 1.00 13.37 33 LEU B CA 1
ATOM 3973 C C . LEU B 1 41 ? 36.299 35.489 -23.127 1.00 13.84 33 LEU B C 1
ATOM 3974 O O . LEU B 1 41 ? 35.708 35.192 -24.168 1.00 13.66 33 LEU B O 1
ATOM 3979 N N . CYS B 1 42 ? 35.783 35.253 -21.922 1.00 13.52 34 CYS B N 1
ATOM 3980 C CA . CYS B 1 42 ? 34.452 34.636 -21.815 1.00 13.85 34 CYS B CA 1
ATOM 3981 C C . CYS B 1 42 ? 33.393 35.473 -22.539 1.00 14.43 34 CYS B C 1
ATOM 3982 O O . CYS B 1 42 ? 32.590 34.925 -23.288 1.00 14.46 34 CYS B O 1
ATOM 3985 N N . ARG B 1 43 ? 33.418 36.790 -22.322 1.00 15.06 35 ARG B N 1
ATOM 3986 C CA . ARG B 1 43 ? 32.436 37.703 -22.947 1.00 16.55 35 ARG B CA 1
ATOM 3987 C C . ARG B 1 43 ? 32.530 37.597 -24.453 1.00 16.57 35 ARG B C 1
ATOM 3988 O O . ARG B 1 43 ? 31.499 37.474 -25.122 1.00 16.58 35 ARG B O 1
ATOM 3996 N N . ALA B 1 44 ? 33.756 37.613 -24.981 1.00 17.43 36 ALA B N 1
ATOM 3997 C CA . ALA B 1 44 ? 33.991 37.556 -26.428 1.00 18.35 36 ALA B CA 1
ATOM 3998 C C . ALA B 1 44 ? 33.502 36.241 -27.022 1.00 19.07 36 ALA B C 1
ATOM 3999 O O . ALA B 1 44 ? 33.043 36.195 -28.170 1.00 19.46 36 ALA B O 1
ATOM 4001 N N . LEU B 1 45 ? 33.569 35.183 -26.219 1.00 19.20 37 LEU B N 1
ATOM 4002 C CA . LEU B 1 45 ? 33.142 33.853 -26.642 1.00 19.24 37 LEU B CA 1
ATOM 4003 C C . LEU B 1 45 ? 31.672 33.545 -26.325 1.00 18.71 37 LEU B C 1
ATOM 4004 O O . LEU B 1 45 ? 31.166 32.493 -26.720 1.00 18.91 37 LEU B O 1
ATOM 4009 N N . GLY B 1 46 ? 30.995 34.444 -25.614 1.00 17.47 38 GLY B N 1
ATOM 4010 C CA . GLY B 1 46 ? 29.605 34.225 -25.220 1.00 16.65 38 GLY B CA 1
ATOM 4011 C C . GLY B 1 46 ? 29.416 33.050 -24.278 1.00 16.17 38 GLY B C 1
ATOM 4012 O O . GLY B 1 46 ? 28.383 32.383 -24.329 1.00 16.21 38 GLY B O 1
ATOM 4013 N N . VAL B 1 47 ? 30.399 32.811 -23.407 1.00 15.27 39 VAL B N 1
ATOM 4014 C CA . VAL B 1 47 ? 30.287 31.777 -22.370 1.00 14.99 39 VAL B CA 1
ATOM 4015 C C . VAL B 1 47 ? 30.360 32.444 -20.986 1.00 14.48 39 VAL B C 1
ATOM 4016 O O . VAL B 1 47 ? 30.860 33.565 -20.869 1.00 14.59 39 VAL B O 1
ATOM 4020 N N . GLU B 1 48 ? 29.855 31.755 -19.960 1.00 13.86 40 GLU B N 1
ATOM 4021 C CA . GLU B 1 48 ? 29.959 32.217 -18.581 1.00 13.31 40 GLU B CA 1
ATOM 4022 C C . GLU B 1 48 ? 31.210 31.635 -17.921 1.00 12.77 40 GLU B C 1
ATOM 4023 O O . GLU B 1 48 ? 31.531 30.471 -18.132 1.00 12.92 40 GLU B O 1
ATOM 4029 N N . SER B 1 49 ? 31.928 32.416 -17.125 1.00 12.48 41 SER B N 1
ATOM 4030 C CA . SER B 1 49 ? 33.018 31.838 -16.330 1.00 12.29 41 SER B CA 1
ATOM 4031 C C . SER B 1 49 ? 32.450 30.908 -15.231 1.00 12.13 41 SER B C 1
ATOM 4032 O O . SER B 1 49 ? 31.244 30.926 -14.938 1.00 12.35 41 SER B O 1
ATOM 4035 N N . GLY B 1 50 ? 33.311 30.099 -14.610 1.00 11.94 42 GLY B N 1
ATOM 4036 C CA . GLY B 1 50 ? 32.867 29.248 -13.506 1.00 11.33 42 GLY B CA 1
ATOM 4037 C C . GLY B 1 50 ? 31.971 28.115 -13.966 1.00 10.92 42 GLY B C 1
ATOM 4038 O O . GLY B 1 50 ? 31.264 27.519 -13.164 1.00 11.05 42 GLY B O 1
ATOM 4039 N N . GLY B 1 51 ? 32.037 27.792 -15.251 1.00 10.53 43 GLY B N 1
ATOM 4040 C CA . GLY B 1 51 ? 31.113 26.848 -15.889 1.00 10.49 43 GLY B CA 1
ATOM 4041 C C . GLY B 1 51 ? 31.577 25.399 -15.997 1.00 10.89 43 GLY B C 1
ATOM 4042 O O . GLY B 1 51 ? 31.069 24.656 -16.832 1.00 10.98 43 GLY B O 1
ATOM 4043 N N . GLY B 1 52 ? 32.551 24.993 -15.180 1.00 10.78 44 GLY B N 1
ATOM 4044 C CA . GLY B 1 52 ? 32.999 23.594 -15.164 1.00 10.76 44 GLY B CA 1
ATOM 4045 C C . GLY B 1 52 ? 33.599 23.184 -16.493 1.00 10.54 44 GLY B C 1
ATOM 4046 O O . GLY B 1 52 ? 34.084 24.016 -17.268 1.00 10.63 44 GLY B O 1
ATOM 4047 N N . LEU B 1 53 ? 33.578 21.887 -16.760 1.00 10.56 45 LEU B N 1
ATOM 4048 C CA . LEU B 1 53 ? 34.203 21.380 -17.988 1.00 10.91 45 LEU B CA 1
ATOM 4049 C C . LEU B 1 53 ? 33.449 21.789 -19.251 1.00 10.76 45 LEU B C 1
ATOM 4050 O O . LEU B 1 53 ? 34.039 21.849 -20.324 1.00 10.68 45 LEU B O 1
ATOM 4055 N N . SER B 1 54 ? 32.142 22.041 -19.139 1.00 10.80 46 SER B N 1
ATOM 4056 C CA . SER B 1 54 ? 31.391 22.547 -20.291 1.00 10.82 46 SER B CA 1
ATOM 4057 C C . SER B 1 54 ? 32.039 23.854 -20.766 1.00 10.74 46 SER B C 1
ATOM 4058 O O . SER B 1 54 ? 32.231 24.058 -21.960 1.00 10.46 46 SER B O 1
ATOM 4061 N N . GLN B 1 55 ? 32.370 24.736 -19.821 1.00 10.64 47 GLN B N 1
ATOM 4062 C CA . GLN B 1 55 ? 33.031 25.985 -20.187 1.00 10.84 47 GLN B CA 1
ATOM 4063 C C . GLN B 1 55 ? 34.361 25.697 -20.915 1.00 10.55 47 GLN B C 1
ATOM 4064 O O . GLN B 1 55 ? 34.661 26.294 -21.960 1.00 10.23 47 GLN B O 1
ATOM 4070 N N . TYR B 1 56 ? 35.159 24.790 -20.354 1.00 11.04 48 TYR B N 1
ATOM 4071 C CA . TYR B 1 56 ? 36.427 24.441 -20.974 1.00 11.41 48 TYR B CA 1
ATOM 4072 C C . TYR B 1 56 ? 36.218 23.970 -22.427 1.00 11.40 48 TYR B C 1
ATOM 4073 O O . TYR B 1 56 ? 36.910 24.414 -23.341 1.00 11.46 48 TYR B O 1
ATOM 4082 N N . HIS B 1 57 ? 35.257 23.083 -22.643 1.00 11.59 49 HIS B N 1
ATOM 4083 C CA . HIS B 1 57 ? 34.998 22.577 -24.001 1.00 12.43 49 HIS B CA 1
ATOM 4084 C C . HIS B 1 57 ? 34.601 23.682 -24.959 1.00 12.04 49 HIS B C 1
ATOM 4085 O O . HIS B 1 57 ? 35.060 23.718 -26.113 1.00 12.01 49 HIS B O 1
ATOM 4092 N N . LYS B 1 58 ? 33.767 24.599 -24.471 1.00 11.60 50 LYS B N 1
ATOM 4093 C CA . LYS B 1 58 ? 33.285 25.705 -25.314 1.00 11.88 50 LYS B CA 1
ATOM 4094 C C . LYS B 1 58 ? 34.366 26.745 -25.653 1.00 11.86 50 LYS B C 1
ATOM 4095 O O . LYS B 1 58 ? 34.409 27.267 -26.779 1.00 12.29 50 LYS B O 1
ATOM 4101 N N . ILE B 1 59 ? 35.258 27.010 -24.699 1.00 11.72 51 ILE B N 1
ATOM 4102 C CA . ILE B 1 59 ? 36.387 27.901 -24.943 1.00 12.08 51 ILE B CA 1
ATOM 4103 C C . ILE B 1 59 ? 37.316 27.262 -25.966 1.00 12.71 51 ILE B C 1
ATOM 4104 O O . ILE B 1 59 ? 37.637 27.891 -26.967 1.00 12.68 51 ILE B O 1
ATOM 4109 N N . LYS B 1 60 ? 37.742 26.028 -25.722 1.00 13.88 52 LYS B N 1
ATOM 4110 C CA . LYS B 1 60 ? 38.705 25.401 -26.624 1.00 15.26 52 LYS B CA 1
ATOM 4111 C C . LYS B 1 60 ? 38.145 25.191 -28.036 1.00 15.53 52 LYS B C 1
ATOM 4112 O O . LYS B 1 60 ? 38.898 25.229 -29.003 1.00 15.57 52 LYS B O 1
ATOM 4118 N N . ALA B 1 61 ? 36.827 24.987 -28.143 1.00 15.74 53 ALA B N 1
ATOM 4119 C CA . ALA B 1 61 ? 36.170 24.846 -29.465 1.00 16.02 53 ALA B CA 1
ATOM 4120 C C . ALA B 1 61 ? 36.303 26.102 -30.324 1.00 16.44 53 ALA B C 1
ATOM 4121 O O . ALA B 1 61 ? 36.266 26.040 -31.560 1.00 16.72 53 ALA B O 1
ATOM 4123 N N . GLN B 1 62 ? 36.458 27.246 -29.670 1.00 16.40 54 GLN B N 1
ATOM 4124 C CA . GLN B 1 62 ? 36.540 28.514 -30.383 1.00 16.96 54 GLN B CA 1
ATOM 4125 C C . GLN B 1 62 ? 37.975 28.979 -30.582 1.00 16.65 54 GLN B C 1
ATOM 4126 O O . GLN B 1 62 ? 38.210 29.998 -31.230 1.00 16.73 54 GLN B O 1
ATOM 4132 N N . LEU B 1 63 ? 38.918 28.243 -30.010 1.00 16.25 55 LEU B N 1
ATOM 4133 C CA . LEU B 1 63 ? 40.314 28.664 -29.988 1.00 16.13 55 LEU B CA 1
ATOM 4134 C C . LEU B 1 63 ? 41.202 27.575 -30.556 1.00 16.26 55 LEU B C 1
ATOM 4135 O O .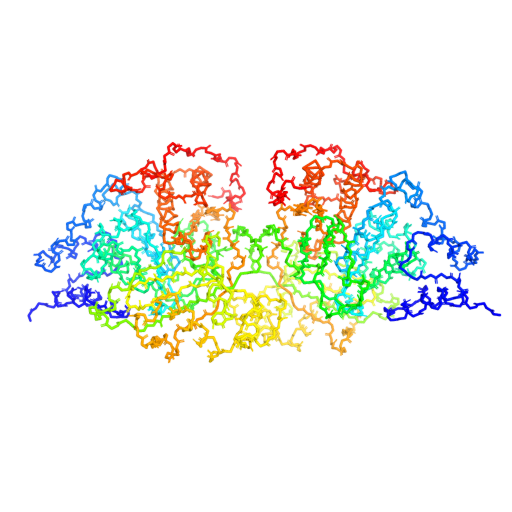 LEU B 1 63 ? 42.287 27.281 -30.040 1.00 16.20 55 LEU B O 1
ATOM 4140 N N . ASN B 1 64 ? 40.739 26.988 -31.654 1.00 16.79 56 ASN B N 1
ATOM 4141 C CA . ASN B 1 64 ? 41.560 26.034 -32.378 1.00 17.42 56 ASN B CA 1
ATOM 4142 C C . ASN B 1 64 ? 42.496 26.788 -33.313 1.00 17.64 56 ASN B C 1
ATOM 4143 O O . ASN B 1 64 ? 42.240 26.904 -34.513 1.00 17.52 56 ASN B O 1
ATOM 4148 N N . TYR B 1 65 ? 43.573 27.323 -32.744 1.00 18.05 57 TYR B N 1
ATOM 4149 C CA . TYR B 1 65 ? 44.478 28.171 -33.509 1.00 18.59 57 TYR B CA 1
ATOM 4150 C C . TYR B 1 65 ? 45.872 28.201 -32.890 1.00 19.15 57 TYR B C 1
ATOM 4151 O O . TYR B 1 65 ? 46.068 27.671 -31.791 1.00 19.44 57 TYR B O 1
ATOM 4160 N N . TRP B 1 66 ? 46.816 28.831 -33.599 1.00 19.74 58 TRP B N 1
ATOM 4161 C CA . TRP B 1 66 ? 48.258 28.771 -33.282 1.00 20.19 58 TRP B CA 1
ATOM 4162 C C . TRP B 1 66 ? 48.621 28.958 -31.798 1.00 20.22 58 TRP B C 1
ATOM 4163 O O . TRP B 1 66 ? 49.423 28.194 -31.261 1.00 20.20 58 TRP B O 1
ATOM 4174 N N . SER B 1 67 ? 48.026 29.951 -31.135 1.00 20.10 59 SER B N 1
ATOM 4175 C CA . SER B 1 67 ? 48.388 30.254 -29.745 1.00 20.25 59 SER B CA 1
ATOM 4176 C C . SER B 1 67 ? 47.944 29.194 -28.737 1.00 20.25 59 SER B C 1
ATOM 4177 O O . SER B 1 67 ? 48.619 28.993 -27.730 1.00 20.32 59 SER B O 1
ATOM 4180 N N . ALA B 1 68 ? 46.840 28.500 -29.030 1.00 20.20 60 ALA B N 1
ATOM 4181 C CA . ALA B 1 68 ? 46.168 27.647 -28.049 1.00 20.09 60 ALA B CA 1
ATOM 4182 C C . ALA B 1 68 ? 46.214 26.140 -28.301 1.00 20.10 60 ALA B C 1
ATOM 4183 O O . ALA B 1 68 ? 46.008 25.353 -27.371 1.00 20.07 60 ALA B O 1
ATOM 4185 N N . LYS B 1 69 ? 46.486 25.738 -29.541 1.00 20.14 61 LYS B N 1
ATOM 4186 C CA . LYS B 1 69 ? 46.432 24.319 -29.943 1.00 20.68 61 LYS B CA 1
ATOM 4187 C C . LYS B 1 69 ? 47.168 23.355 -29.005 1.00 20.26 61 LYS B C 1
ATOM 4188 O O . LYS B 1 69 ? 46.589 22.373 -28.513 1.00 20.26 61 LYS B O 1
ATOM 4194 N N . SER B 1 70 ? 48.444 23.637 -28.764 1.00 20.03 62 SER B N 1
ATOM 4195 C CA . SER B 1 70 ? 49.276 22.776 -27.921 1.00 19.83 62 SER B CA 1
ATOM 4196 C C . SER B 1 70 ? 48.757 22.652 -26.481 1.00 18.65 62 SER B C 1
ATOM 4197 O O . SER B 1 70 ? 48.896 21.600 -25.854 1.00 18.66 62 SER B O 1
ATOM 4200 N N . LEU B 1 71 ? 48.143 23.713 -25.960 1.00 17.38 63 LEU B N 1
ATOM 4201 C CA . LEU B 1 71 ? 47.616 23.684 -24.604 1.00 16.57 63 LEU B CA 1
ATOM 4202 C C . LEU B 1 71 ? 46.410 22.762 -24.510 1.00 15.97 63 LEU B C 1
ATOM 4203 O O . LEU B 1 71 ? 46.320 21.961 -23.596 1.00 15.73 63 LEU B O 1
ATOM 4208 N N . TRP B 1 72 ? 45.482 22.865 -25.457 1.00 15.45 64 TRP B N 1
ATOM 4209 C CA . TRP B 1 72 ? 44.332 21.967 -25.463 1.00 15.24 64 TRP B CA 1
ATOM 4210 C C . TRP B 1 72 ? 44.730 20.487 -25.550 1.00 15.39 64 TRP B C 1
ATOM 4211 O O . TRP B 1 72 ? 44.144 19.633 -24.879 1.00 15.54 64 TRP B O 1
ATOM 4222 N N . ALA B 1 73 ? 45.736 20.173 -26.353 1.00 15.99 65 ALA B N 1
ATOM 4223 C CA . ALA B 1 73 ? 46.173 18.772 -26.431 1.00 16.30 65 ALA B CA 1
ATOM 4224 C C . ALA B 1 73 ? 46.663 18.264 -25.058 1.00 16.26 65 ALA B C 1
ATOM 4225 O O . ALA B 1 73 ? 46.327 17.148 -24.648 1.00 16.26 65 ALA B O 1
ATOM 4227 N N . LYS B 1 74 ? 47.427 19.085 -24.330 1.00 16.20 66 LYS B N 1
ATOM 4228 C CA . LYS B 1 74 ? 47.840 18.691 -22.989 1.00 16.43 66 LYS B CA 1
ATOM 4229 C C . LYS B 1 74 ? 46.677 18.560 -22.020 1.00 16.08 66 LYS B C 1
ATOM 4230 O O . LYS B 1 74 ? 46.579 17.572 -21.314 1.00 16.15 66 LYS B O 1
ATOM 4236 N N . LEU B 1 75 ? 45.790 19.549 -21.965 1.00 16.03 67 LEU B N 1
ATOM 4237 C CA . LEU B 1 75 ? 44.705 19.466 -20.983 1.00 16.11 67 LEU B CA 1
ATOM 4238 C C . LEU B 1 75 ? 43.736 18.340 -21.315 1.00 16.43 67 LEU B C 1
ATOM 4239 O O . LEU B 1 75 ? 43.252 17.657 -20.410 1.00 16.60 67 LEU B O 1
ATOM 4244 N N . ASP B 1 76 ? 43.495 18.130 -22.607 1.00 16.77 68 ASP B N 1
ATOM 4245 C CA . ASP B 1 76 ? 42.614 17.045 -23.057 1.00 17.06 68 ASP B CA 1
ATOM 4246 C C . ASP B 1 76 ? 43.178 15.688 -22.660 1.00 17.14 68 ASP B C 1
ATOM 4247 O O . ASP B 1 76 ? 42.435 14.796 -22.235 1.00 16.93 68 ASP B O 1
ATOM 4252 N N . LYS B 1 77 ? 44.491 15.536 -22.815 1.00 17.42 69 LYS B N 1
ATOM 4253 C CA . LYS B 1 77 ? 45.152 14.291 -22.476 1.00 17.79 69 LYS B CA 1
ATOM 4254 C C . LYS B 1 77 ? 44.975 13.978 -20.997 1.00 17.35 69 LYS B C 1
ATOM 4255 O O . LYS B 1 77 ? 44.673 12.848 -20.618 1.00 17.10 69 LYS B O 1
ATOM 4261 N N . ARG B 1 78 ? 45.146 14.992 -20.149 1.00 17.22 70 ARG B N 1
ATOM 4262 C CA . ARG B 1 78 ? 44.930 14.808 -18.723 1.00 17.51 70 ARG B CA 1
ATOM 4263 C C . ARG B 1 78 ? 43.447 14.545 -18.419 1.00 17.06 70 ARG B C 1
ATOM 4264 O O . ARG B 1 78 ? 43.124 13.569 -17.744 1.00 16.93 70 ARG B O 1
ATOM 4272 N N . ALA B 1 79 ? 42.548 15.378 -18.941 1.00 16.97 71 ALA B N 1
ATOM 4273 C CA . ALA B 1 79 ? 41.104 15.205 -18.681 1.00 17.22 71 ALA B CA 1
ATOM 4274 C C . ALA B 1 79 ? 40.540 13.845 -19.110 1.00 17.42 71 ALA B C 1
ATOM 4275 O O . ALA B 1 79 ? 39.572 13.344 -18.519 1.00 17.42 71 ALA B O 1
ATOM 4277 N N . SER B 1 80 ? 41.152 13.260 -20.135 1.00 18.03 72 SER B N 1
ATOM 4278 C CA . SER B 1 80 ? 40.684 11.981 -20.694 1.00 18.87 72 SER B CA 1
ATOM 4279 C C . SER B 1 80 ? 41.179 10.728 -19.932 1.00 19.17 72 SER B C 1
ATOM 4280 O O . SER B 1 80 ? 40.815 9.593 -20.278 1.00 19.21 72 SER B O 1
ATOM 4283 N N . GLN B 1 81 ? 42.004 10.927 -18.902 1.00 19.39 73 GLN B N 1
ATOM 4284 C CA . GLN B 1 81 ? 42.452 9.809 -18.067 1.00 19.92 73 GLN B CA 1
ATOM 4285 C C . GLN B 1 81 ? 41.248 9.128 -17.412 1.00 19.48 73 GLN B C 1
ATOM 4286 O O . GLN B 1 81 ? 40.328 9.806 -16.964 1.00 19.36 73 GLN B O 1
ATOM 4292 N N . PRO B 1 82 ? 41.225 7.777 -17.397 1.00 19.46 74 PRO B N 1
ATOM 4293 C CA . PRO B 1 82 ? 40.025 7.055 -16.951 1.00 19.01 74 PRO B CA 1
ATOM 4294 C C . PRO B 1 82 ? 39.512 7.409 -15.559 1.00 18.47 74 PRO B C 1
ATOM 4295 O O . PRO B 1 82 ? 38.304 7.341 -15.319 1.00 18.31 74 PRO B O 1
ATOM 4299 N N . VAL B 1 83 ? 40.403 7.833 -14.664 1.00 17.99 75 VAL B N 1
ATOM 4300 C CA . VAL B 1 83 ? 40.002 8.128 -13.299 1.00 17.80 75 VAL B CA 1
ATOM 4301 C C . VAL B 1 83 ? 38.910 9.201 -13.251 1.00 16.89 75 VAL B C 1
ATOM 4302 O O . VAL B 1 83 ? 38.060 9.187 -12.357 1.00 16.69 75 VAL B O 1
ATOM 4306 N N . TYR B 1 84 ? 38.905 10.098 -14.236 1.00 16.27 76 TYR B N 1
ATOM 4307 C CA . TYR B 1 84 ? 37.983 11.233 -14.217 1.00 16.13 76 TYR B CA 1
ATOM 4308 C C . TYR B 1 84 ? 36.616 10.892 -14.806 1.00 16.75 76 TYR B C 1
ATOM 4309 O O . TYR B 1 84 ? 35.654 11.652 -14.642 1.00 16.66 76 TYR B O 1
ATOM 4318 N N . GLN B 1 85 ? 36.550 9.748 -15.483 1.00 17.88 77 GLN B N 1
ATOM 4319 C CA . GLN B 1 85 ? 35.322 9.278 -16.147 1.00 18.94 77 GLN B CA 1
ATOM 4320 C C . GLN B 1 85 ? 34.700 10.373 -17.021 1.00 18.75 77 GLN B C 1
ATOM 4321 O O . GLN B 1 85 ? 33.494 10.618 -16.954 1.00 18.98 77 GLN B O 1
ATOM 4327 N N . GLN B 1 86 ? 35.538 11.042 -17.814 1.00 18.86 78 GLN B N 1
ATOM 4328 C CA . GLN B 1 86 ? 35.113 12.125 -18.711 1.00 19.16 78 GLN B CA 1
ATOM 4329 C C . GLN B 1 86 ? 34.303 13.221 -18.004 1.00 18.17 78 GLN B C 1
ATOM 4330 O O . GLN B 1 86 ? 33.340 13.760 -18.570 1.00 18.20 78 GLN B O 1
ATOM 4336 N N . GLY B 1 87 ? 34.676 13.538 -16.762 1.00 17.33 79 GLY B N 1
ATOM 4337 C CA . GLY B 1 87 ? 33.964 14.572 -16.016 1.00 16.70 79 GLY B CA 1
ATOM 4338 C C . GLY B 1 87 ? 32.716 14.097 -15.309 1.00 16.37 79 GLY B C 1
ATOM 4339 O O . GLY B 1 87 ? 31.972 14.902 -14.749 1.00 16.10 79 GLY B O 1
ATOM 4340 N N . GLN B 1 88 ? 32.490 12.781 -15.324 1.00 16.53 80 GLN B N 1
ATOM 4341 C CA . GLN B 1 88 ? 31.308 12.201 -14.704 1.00 17.12 80 GLN B CA 1
ATOM 4342 C C . GLN B 1 88 ? 31.509 11.773 -13.257 1.00 16.03 80 GLN B C 1
ATOM 4343 O O . GLN B 1 88 ? 30.534 11.627 -12.509 1.00 16.02 80 GLN B O 1
ATOM 4349 N N . ALA B 1 89 ? 32.767 11.596 -12.854 1.00 15.17 81 ALA B N 1
ATOM 4350 C CA . ALA B 1 89 ? 33.063 10.994 -11.564 1.00 14.30 81 ALA B CA 1
ATOM 4351 C C . ALA B 1 89 ? 32.392 11.724 -10.406 1.00 14.02 81 ALA B C 1
ATOM 4352 O O . ALA B 1 89 ? 31.854 11.098 -9.500 1.00 13.96 81 ALA B O 1
ATOM 4354 N N . CYS B 1 90 ? 32.430 13.056 -10.434 1.00 12.89 82 CYS B N 1
ATOM 4355 C CA . CYS B 1 90 ? 31.913 13.864 -9.345 1.00 12.57 82 CYS B CA 1
ATOM 4356 C C . CYS B 1 90 ? 30.911 14.926 -9.838 1.00 12.60 82 CYS B C 1
ATOM 4357 O O . CYS B 1 90 ? 30.766 15.997 -9.232 1.00 12.34 82 CYS B O 1
ATOM 4362 N N . THR B 1 91 ? 30.186 14.598 -10.909 1.00 13.33 83 THR B N 1
ATOM 4363 C CA . THR B 1 91 ? 29.317 15.536 -11.598 1.00 14.31 83 THR B CA 1
ATOM 4364 C C . THR B 1 91 ? 28.251 16.249 -10.753 1.00 14.59 83 THR B C 1
ATOM 4365 O O . THR B 1 91 ? 27.869 17.375 -11.083 1.00 14.71 83 THR B O 1
ATOM 4369 N N . ASN B 1 92 ? 27.795 15.634 -9.665 1.00 15.53 84 ASN B N 1
ATOM 4370 C CA . ASN B 1 92 ? 26.861 16.329 -8.764 1.00 16.67 84 ASN B CA 1
ATOM 4371 C C . ASN B 1 92 ? 27.460 16.780 -7.422 1.00 16.14 84 ASN B C 1
ATOM 4372 O O . ASN B 1 92 ? 26.746 17.219 -6.512 1.00 16.56 84 ASN B O 1
ATOM 4377 N N . THR B 1 93 ? 28.779 16.667 -7.305 1.00 14.99 85 THR B N 1
ATOM 4378 C CA . THR B 1 93 ? 29.472 17.074 -6.081 1.00 13.78 85 THR B CA 1
ATOM 4379 C C . THR B 1 93 ? 29.684 18.563 -6.165 1.00 13.10 85 THR B C 1
ATOM 4380 O O . THR B 1 93 ? 30.084 19.048 -7.208 1.00 13.22 85 THR B O 1
ATOM 4384 N N . LYS B 1 94 ? 29.390 19.282 -5.085 1.00 12.63 86 LYS B N 1
ATOM 4385 C CA . LYS B 1 94 ? 29.636 20.730 -5.008 1.00 12.20 86 LYS B CA 1
ATOM 4386 C C . LYS B 1 94 ? 30.695 20.977 -3.954 1.00 11.31 86 LYS B C 1
ATOM 4387 O O . LYS B 1 94 ? 30.556 20.531 -2.803 1.00 11.52 86 LYS B O 1
ATOM 4393 N N . CYS B 1 95 ? 31.765 21.664 -4.361 1.00 10.81 87 CYS B N 1
ATOM 4394 C CA . CYS B 1 95 ? 32.914 21.911 -3.487 1.00 10.64 87 CYS B CA 1
ATOM 4395 C C . CYS B 1 95 ? 33.110 23.388 -3.175 1.00 9.99 87 CYS B C 1
ATOM 4396 O O . CYS B 1 95 ? 32.857 24.258 -4.027 1.00 9.96 87 CYS B O 1
ATOM 4399 N N . LEU B 1 96 ? 33.635 23.650 -1.979 1.00 9.88 88 LEU B N 1
ATOM 4400 C CA . LEU B 1 96 ? 34.190 24.963 -1.652 1.00 10.12 88 LEU B CA 1
ATOM 4401 C C . LEU B 1 96 ? 35.668 24.746 -1.312 1.00 9.76 88 LEU B C 1
ATOM 4402 O O . LEU B 1 96 ? 35.997 23.943 -0.449 1.00 9.80 88 LEU B O 1
ATOM 4407 N N . VAL B 1 97 ? 36.552 25.441 -2.008 1.00 9.11 89 VAL B N 1
ATOM 4408 C CA . VAL B 1 97 ? 37.987 25.365 -1.685 1.00 8.67 89 VAL B CA 1
ATOM 4409 C C . VAL B 1 97 ? 38.397 26.658 -1.024 1.00 8.43 89 VAL B C 1
ATOM 4410 O O . VAL B 1 97 ? 38.051 27.737 -1.508 1.00 8.27 89 VAL B O 1
ATOM 4414 N N . VAL B 1 98 ? 39.149 26.554 0.067 1.00 8.50 90 VAL B N 1
ATOM 4415 C CA . VAL B 1 98 ? 39.594 27.756 0.770 1.00 8.87 90 VAL B CA 1
ATOM 4416 C C . VAL B 1 98 ? 41.081 27.966 0.529 1.00 9.11 90 VAL B C 1
ATOM 4417 O O . VAL B 1 98 ? 41.919 27.195 1.022 1.00 9.62 90 VAL B O 1
ATOM 4421 N N . GLY B 1 99 ? 41.404 28.997 -0.249 1.00 9.39 91 GLY B N 1
ATOM 4422 C CA . GLY B 1 99 ? 42.799 29.429 -0.461 1.00 9.53 91 GLY B CA 1
ATOM 4423 C C . GLY B 1 99 ? 43.229 29.244 -1.903 1.00 9.23 91 GLY B C 1
ATOM 4424 O O . GLY B 1 99 ? 43.117 28.147 -2.444 1.00 9.31 91 GLY B O 1
ATOM 4425 N N . ALA B 1 100 ? 43.707 30.324 -2.518 1.00 8.82 92 ALA B N 1
ATOM 4426 C CA . ALA B 1 100 ? 44.331 30.250 -3.849 1.00 8.20 92 ALA B CA 1
ATOM 4427 C C . ALA B 1 100 ? 45.862 30.264 -3.782 1.00 8.20 92 ALA B C 1
ATOM 4428 O O . ALA B 1 100 ? 46.539 30.910 -4.598 1.00 7.96 92 ALA B O 1
ATOM 4430 N N . GLY B 1 101 ? 46.413 29.567 -2.791 1.00 7.93 93 GLY B N 1
ATOM 4431 C CA . GLY B 1 101 ? 47.844 29.263 -2.839 1.00 7.37 93 GLY B CA 1
ATOM 4432 C C . GLY B 1 101 ? 48.026 28.149 -3.855 1.00 7.30 93 GLY B C 1
ATOM 4433 O O . GLY B 1 101 ? 47.059 27.657 -4.448 1.00 6.83 93 GLY B O 1
ATOM 4434 N N . PRO B 1 102 ? 49.273 27.731 -4.090 1.00 7.78 94 PRO B N 1
ATOM 4435 C CA . PRO B 1 102 ? 49.544 26.606 -5.027 1.00 8.20 94 PRO B CA 1
ATOM 4436 C C . PRO B 1 102 ? 48.725 25.349 -4.730 1.00 8.54 94 PRO B C 1
ATOM 4437 O O . PRO B 1 102 ? 48.179 24.751 -5.649 1.00 9.66 94 PRO B O 1
ATOM 4441 N N . CYS B 1 103 ? 48.569 24.991 -3.458 1.00 8.62 95 CYS B N 1
ATOM 4442 C CA . CYS B 1 103 ? 47.898 23.719 -3.138 1.00 9.78 95 CYS B CA 1
ATOM 4443 C C . CYS B 1 103 ? 46.375 23.804 -3.308 1.00 8.05 95 CYS B C 1
ATOM 4444 O O . CYS B 1 103 ? 45.762 22.884 -3.849 1.00 8.40 95 CYS B O 1
ATOM 4447 N N . GLY B 1 104 ? 45.774 24.908 -2.870 1.00 7.56 96 GLY B N 1
ATOM 4448 C CA . GLY B 1 104 ? 44.348 25.157 -3.147 1.00 7.49 96 GLY B CA 1
ATOM 4449 C C . GLY B 1 104 ? 44.027 25.124 -4.643 1.00 7.52 96 GLY B C 1
ATOM 4450 O O . GLY B 1 104 ? 43.037 24.525 -5.090 1.00 7.30 96 GLY B O 1
ATOM 4451 N N . LEU B 1 105 ? 44.840 25.843 -5.426 1.00 6.87 97 LEU B N 1
ATOM 4452 C CA . LEU B 1 105 ? 44.613 25.870 -6.878 1.00 6.46 97 LEU B CA 1
ATOM 4453 C C . LEU B 1 105 ? 44.799 24.480 -7.499 1.00 6.75 97 LEU B C 1
ATOM 4454 O O . LEU B 1 105 ? 44.019 24.053 -8.358 1.00 6.75 97 LEU B O 1
ATOM 4459 N N . ARG B 1 106 ? 45.871 23.798 -7.112 1.00 6.67 98 ARG B N 1
ATOM 4460 C CA . ARG B 1 106 ? 46.072 22.429 -7.609 1.00 7.08 98 ARG B CA 1
ATOM 4461 C C . ARG B 1 106 ? 44.951 21.479 -7.226 1.00 7.78 98 ARG B C 1
ATOM 4462 O O . ARG B 1 106 ? 44.541 20.659 -8.042 1.00 7.71 98 ARG B O 1
ATOM 4470 N N . ALA B 1 107 ? 44.433 21.603 -6.001 1.00 8.09 99 ALA B N 1
ATOM 4471 C CA . ALA B 1 107 ? 43.276 20.802 -5.601 1.00 8.12 99 ALA B CA 1
ATOM 4472 C C . ALA B 1 107 ? 42.078 21.141 -6.484 1.00 8.26 99 ALA B C 1
ATOM 4473 O O . ALA B 1 107 ? 41.361 20.253 -6.928 1.00 8.71 99 ALA B O 1
ATOM 4475 N N . ALA B 1 108 ? 41.853 22.443 -6.689 1.00 7.88 100 ALA B N 1
ATOM 4476 C CA . ALA B 1 108 ? 40.729 22.904 -7.523 1.00 7.82 100 ALA B CA 1
ATOM 4477 C C . ALA B 1 108 ? 40.783 22.314 -8.934 1.00 8.30 100 ALA B C 1
ATOM 4478 O O . ALA B 1 108 ? 39.749 21.904 -9.487 1.00 8.50 100 ALA B O 1
ATOM 4480 N N . VAL B 1 109 ? 41.979 22.302 -9.522 1.00 8.19 101 VAL B N 1
ATOM 4481 C CA . VAL B 1 109 ? 42.167 21.702 -10.850 1.00 8.27 101 VAL B CA 1
ATOM 4482 C C . VAL B 1 109 ? 41.708 20.227 -10.873 1.00 8.71 101 VAL B C 1
ATOM 4483 O O . VAL B 1 109 ? 40.939 19.847 -11.752 1.00 8.95 101 VAL B O 1
ATOM 4487 N N . GLU B 1 110 ? 42.117 19.438 -9.878 1.00 9.21 102 GLU B N 1
ATOM 4488 C CA . GLU B 1 110 ? 41.725 18.014 -9.830 1.00 9.44 102 GLU B CA 1
ATOM 4489 C C . GLU B 1 110 ? 40.199 17.843 -9.661 1.00 9.88 102 GLU B C 1
ATOM 4490 O O . GLU B 1 110 ? 39.561 17.047 -10.354 1.00 10.28 102 GLU B O 1
ATOM 4496 N N . LEU B 1 111 ? 39.625 18.643 -8.766 1.00 9.84 103 LEU B N 1
ATOM 4497 C CA . LEU B 1 111 ? 38.180 18.611 -8.527 1.00 9.66 103 LEU B CA 1
ATOM 4498 C C . LEU B 1 111 ? 37.430 18.995 -9.807 1.00 9.50 103 LEU B C 1
ATOM 4499 O O . LEU B 1 111 ? 36.381 18.413 -10.122 1.00 9.63 103 LEU B O 1
ATOM 4504 N N . ALA B 1 112 ? 37.992 19.931 -10.574 1.00 9.23 104 ALA B N 1
ATOM 4505 C CA . ALA B 1 112 ? 37.408 20.281 -11.866 1.00 9.35 104 ALA B CA 1
ATOM 4506 C C . ALA B 1 112 ? 37.438 19.142 -12.882 1.00 9.38 104 ALA B C 1
ATOM 4507 O O . ALA B 1 112 ? 36.445 18.878 -13.553 1.00 9.09 104 ALA B O 1
ATOM 4509 N N . LEU B 1 113 ? 38.577 18.464 -12.971 1.00 9.92 105 LEU B N 1
ATOM 4510 C CA . LEU B 1 113 ? 38.743 17.368 -13.931 1.00 10.45 105 LEU B CA 1
ATOM 4511 C C . LEU B 1 113 ? 37.816 16.205 -13.592 1.00 10.80 105 LEU B C 1
ATOM 4512 O O . LEU B 1 113 ? 37.361 15.488 -14.505 1.00 11.08 105 LEU B O 1
ATOM 4517 N N . LEU B 1 114 ? 37.516 16.041 -12.297 1.00 11.24 106 LEU B N 1
ATOM 4518 C CA . LEU B 1 114 ? 36.596 14.989 -11.835 1.00 11.19 106 LEU B CA 1
ATOM 4519 C C . LEU B 1 114 ? 35.152 15.330 -12.199 1.00 11.56 106 LEU B C 1
ATOM 4520 O O . LEU B 1 114 ? 34.281 14.488 -12.108 1.00 12.18 106 LEU B O 1
ATOM 4525 N N . GLY B 1 115 ? 34.888 16.584 -12.548 1.00 11.40 107 GLY B N 1
ATOM 4526 C CA . GLY B 1 115 ? 33.536 16.986 -12.944 1.00 11.39 107 GLY B CA 1
ATOM 4527 C C . GLY B 1 115 ? 32.702 17.667 -11.885 1.00 11.21 107 GLY B C 1
ATOM 4528 O O . GLY B 1 115 ? 31.519 17.945 -12.108 1.00 11.41 107 GLY B O 1
ATOM 4529 N N . ALA B 1 116 ? 33.326 18.009 -10.755 1.00 10.79 108 ALA B N 1
ATOM 4530 C CA . ALA B 1 116 ? 32.621 18.671 -9.656 1.00 10.30 108 ALA B CA 1
ATOM 4531 C C . ALA B 1 116 ? 32.367 20.140 -9.971 1.00 10.26 108 ALA B C 1
ATOM 4532 O O . ALA B 1 116 ? 33.066 20.728 -10.795 1.00 9.94 108 ALA B O 1
ATOM 4534 N N . ARG B 1 117 ? 31.381 20.740 -9.302 1.00 9.90 109 ARG B N 1
ATOM 4535 C CA . ARG B 1 117 ? 31.313 22.200 -9.275 1.00 9.85 109 ARG B CA 1
ATOM 4536 C C . ARG B 1 117 ? 32.322 22.647 -8.228 1.00 9.56 109 ARG B C 1
ATOM 4537 O O . ARG B 1 117 ? 32.301 22.186 -7.097 1.00 9.78 109 ARG B O 1
ATOM 4545 N N . VAL B 1 118 ? 33.187 23.563 -8.613 1.00 9.23 110 VAL B N 1
ATOM 4546 C CA . VAL B 1 118 ? 34.259 23.997 -7.737 1.00 8.89 110 VAL B CA 1
ATOM 4547 C C . VAL B 1 118 ? 34.229 25.523 -7.608 1.00 8.96 110 VAL B C 1
ATOM 4548 O O . VAL B 1 118 ? 34.416 26.280 -8.590 1.00 9.57 110 VAL B O 1
ATOM 4552 N N . VAL B 1 119 ? 33.952 25.956 -6.379 1.00 8.85 111 VAL B N 1
ATOM 4553 C CA . VAL B 1 119 ? 33.987 27.353 -6.019 1.00 8.69 111 VAL B CA 1
ATOM 4554 C C . VAL B 1 119 ? 35.174 27.514 -5.064 1.00 8.70 111 VAL B C 1
ATOM 4555 O O . VAL B 1 119 ? 35.355 26.709 -4.151 1.00 8.72 111 VAL B O 1
ATOM 4559 N N . LEU B 1 120 ? 35.975 28.543 -5.287 1.00 8.12 112 LEU B N 1
ATOM 4560 C CA . LEU B 1 120 ? 37.138 28.812 -4.424 1.00 7.68 112 LEU B CA 1
ATOM 4561 C C . LEU B 1 120 ? 37.119 30.224 -3.869 1.00 7.73 112 LEU B C 1
ATOM 4562 O O . LEU B 1 120 ? 36.789 31.155 -4.582 1.00 7.74 112 LEU B O 1
ATOM 4567 N N . VAL B 1 121 ? 37.444 30.372 -2.580 1.00 7.90 113 VAL B N 1
ATOM 4568 C CA . VAL B 1 121 ? 37.485 31.701 -1.962 1.00 8.16 113 VAL B CA 1
ATOM 4569 C C . VAL B 1 121 ? 38.899 32.004 -1.511 1.00 8.04 113 VAL B C 1
ATOM 4570 O O . VAL B 1 121 ? 39.589 31.142 -0.944 1.00 7.50 113 VAL B O 1
ATOM 4574 N N . GLU B 1 122 ? 39.308 33.243 -1.754 1.00 8.19 114 GLU B N 1
ATOM 4575 C CA . GLU B 1 122 ? 40.642 33.687 -1.366 1.00 8.50 114 GLU B CA 1
ATOM 4576 C C . GLU B 1 122 ? 40.543 35.060 -0.703 1.00 8.84 114 GLU B C 1
ATOM 4577 O O . GLU B 1 122 ? 39.906 35.952 -1.249 1.00 8.87 114 GLU B O 1
ATOM 4583 N N . LYS B 1 123 ? 41.195 35.225 0.447 1.00 9.30 115 LYS B N 1
ATOM 4584 C CA . LYS B 1 123 ? 41.056 36.466 1.205 1.00 10.13 115 LYS B CA 1
ATOM 4585 C C . LYS B 1 123 ? 41.840 37.614 0.590 1.00 10.44 115 LYS B C 1
ATOM 4586 O O . LYS B 1 123 ? 41.471 38.777 0.771 1.00 10.57 115 LYS B O 1
ATOM 4592 N N . ARG B 1 124 ? 42.928 37.300 -0.125 1.00 10.88 116 ARG B N 1
ATOM 4593 C CA . ARG B 1 124 ? 43.782 38.300 -0.771 1.00 11.99 116 ARG B CA 1
ATOM 4594 C C . ARG B 1 124 ? 43.272 38.626 -2.173 1.00 11.41 116 ARG B C 1
ATOM 4595 O O . ARG B 1 124 ? 42.298 38.027 -2.650 1.00 11.38 116 ARG B O 1
ATOM 4603 N N . ILE B 1 125 ? 43.901 39.611 -2.805 1.00 10.79 117 ILE B N 1
ATOM 4604 C CA . ILE B 1 125 ? 43.494 40.042 -4.143 1.00 10.71 117 ILE B CA 1
ATOM 4605 C C . ILE B 1 125 ? 44.696 40.085 -5.097 1.00 10.39 117 ILE B C 1
ATOM 4606 O O . ILE B 1 125 ? 44.547 40.460 -6.244 1.00 10.12 117 ILE B O 1
ATOM 4611 N N . LYS B 1 126 ? 45.888 39.755 -4.606 1.00 10.48 118 LYS B N 1
ATOM 4612 C CA . LYS B 1 126 ? 47.061 39.693 -5.487 1.00 11.76 118 LYS B CA 1
ATOM 4613 C C . LYS B 1 126 ? 47.982 38.571 -5.054 1.00 10.25 118 LYS B C 1
ATOM 4614 O O . LYS B 1 126 ? 47.846 38.087 -3.935 1.00 9.72 118 LYS B O 1
ATOM 4620 N N . PHE B 1 127 ? 48.921 38.188 -5.934 1.00 9.51 119 PHE B N 1
ATOM 4621 C CA . PHE B 1 127 ? 49.929 37.156 -5.620 1.00 9.20 119 PHE B CA 1
ATOM 4622 C C . PHE B 1 127 ? 51.245 37.905 -5.382 1.00 9.52 119 PHE B C 1
ATOM 4623 O O . PHE B 1 127 ? 51.928 38.291 -6.336 1.00 10.14 119 PHE B O 1
ATOM 4631 N N . SER B 1 128 ? 51.601 38.092 -4.114 1.00 9.84 120 SER B N 1
ATOM 4632 C CA . SER B 1 128 ? 52.691 38.999 -3.743 1.00 9.72 120 SER B CA 1
ATOM 4633 C C . SER B 1 128 ? 53.998 38.325 -3.367 1.00 9.55 120 SER B C 1
ATOM 4634 O O . SER B 1 128 ? 55.001 39.026 -3.127 1.00 9.85 120 SER B O 1
ATOM 4639 N N . ARG B 1 129 ? 53.983 36.998 -3.230 1.00 8.62 121 ARG B N 1
ATOM 4640 C CA . ARG B 1 129 ? 55.162 36.298 -2.702 1.00 7.84 121 ARG B CA 1
ATOM 4641 C C . ARG B 1 129 ? 56.161 35.946 -3.789 1.00 7.81 121 ARG B C 1
ATOM 4642 O O . ARG B 1 129 ? 55.809 35.294 -4.799 1.00 7.51 121 ARG B O 1
ATOM 4650 N N . HIS B 1 130 ? 57.410 36.349 -3.559 1.00 7.75 122 HIS B N 1
ATOM 4651 C CA . HIS B 1 130 ? 58.512 36.062 -4.516 1.00 8.33 122 HIS B CA 1
ATOM 4652 C C . HIS B 1 130 ? 59.471 34.962 -4.086 1.00 7.27 122 HIS B C 1
ATOM 4653 O O . HIS B 1 130 ? 60.345 34.564 -4.892 1.00 7.58 122 HIS B O 1
ATOM 4660 N N . ASN B 1 131 ? 59.343 34.455 -2.856 1.00 6.81 123 ASN B N 1
ATOM 4661 C CA . ASN B 1 131 ? 60.238 33.362 -2.438 1.00 6.57 123 ASN B CA 1
ATOM 4662 C C . ASN B 1 131 ? 60.114 32.147 -3.354 1.00 6.26 123 ASN B C 1
ATOM 4663 O O . ASN B 1 131 ? 59.110 31.977 -4.059 1.00 6.40 123 ASN B O 1
ATOM 4668 N N . VAL B 1 132 ? 61.164 31.332 -3.363 1.00 6.48 124 VAL B N 1
ATOM 4669 C CA . VAL B 1 132 ? 61.339 30.284 -4.352 1.00 6.52 124 VAL B CA 1
ATOM 4670 C C . VAL B 1 132 ? 61.220 28.902 -3.725 1.00 6.49 124 VAL B C 1
ATOM 4671 O O . VAL B 1 132 ? 61.813 28.608 -2.670 1.00 6.94 124 VAL B O 1
ATOM 4675 N N . LEU B 1 133 ? 60.392 28.085 -4.371 1.00 6.83 125 LEU B N 1
ATOM 4676 C CA . LEU B 1 133 ? 60.031 26.748 -3.891 1.00 7.15 125 LEU B CA 1
ATOM 4677 C C . LEU B 1 133 ? 60.740 25.636 -4.665 1.00 7.41 125 LEU B C 1
ATOM 4678 O O . LEU B 1 133 ? 60.763 25.666 -5.899 1.00 7.00 125 LEU B O 1
ATOM 4683 N N . HIS B 1 134 ? 61.233 24.633 -3.936 1.00 7.38 126 HIS B N 1
ATOM 4684 C CA . HIS B 1 134 ? 61.809 23.428 -4.541 1.00 7.88 126 HIS B CA 1
ATOM 4685 C C . HIS B 1 134 ? 60.707 22.531 -5.102 1.00 8.11 126 HIS B C 1
ATOM 4686 O O . HIS B 1 134 ? 59.646 22.376 -4.483 1.00 8.35 126 HIS B O 1
ATOM 4693 N N . LEU B 1 135 ? 60.995 21.907 -6.248 1.00 8.47 127 LEU B N 1
ATOM 4694 C CA . LEU B 1 135 ? 60.076 20.958 -6.881 1.00 8.81 127 LEU B CA 1
ATOM 4695 C C . LEU B 1 135 ? 60.713 19.587 -7.028 1.00 8.81 127 LEU B C 1
ATOM 4696 O O . LEU B 1 135 ? 61.805 19.480 -7.570 1.00 9.41 127 LEU B O 1
ATOM 4701 N N . TRP B 1 136 ? 60.004 18.552 -6.574 1.00 9.11 128 TRP B N 1
ATOM 4702 C CA . TRP B 1 136 ? 60.393 17.179 -6.862 1.00 9.58 128 TRP B CA 1
ATOM 4703 C C . TRP B 1 136 ? 60.124 16.866 -8.338 1.00 9.91 128 TRP B C 1
ATOM 4704 O O . TRP B 1 136 ? 59.290 17.514 -8.988 1.00 10.58 128 TRP B O 1
ATOM 4715 N N . PRO B 1 137 ? 60.799 15.837 -8.879 1.00 10.22 129 PRO B N 1
ATOM 4716 C CA . PRO B 1 137 ? 60.579 15.414 -10.266 1.00 10.18 129 PRO B CA 1
ATOM 4717 C C . PRO B 1 137 ? 59.095 15.235 -10.641 1.00 9.32 129 PRO B C 1
ATOM 4718 O O . PRO B 1 137 ? 58.691 15.698 -11.698 1.00 9.41 129 PRO B O 1
ATOM 4722 N N . PHE B 1 138 ? 58.272 14.622 -9.777 1.00 9.23 130 PHE B N 1
ATOM 4723 C CA . PHE B 1 138 ? 56.874 14.376 -10.156 1.00 9.13 130 PHE B CA 1
ATOM 4724 C C . PHE B 1 138 ? 56.088 15.662 -10.329 1.00 8.59 130 PHE B C 1
ATOM 4725 O O . PHE B 1 138 ? 55.166 15.751 -11.152 1.00 9.05 130 PHE B O 1
ATOM 4733 N N . THR B 1 139 ? 56.453 16.671 -9.544 1.00 9.13 131 THR B N 1
ATOM 4734 C CA . THR B 1 139 ? 55.693 17.910 -9.627 1.00 9.70 131 THR B CA 1
ATOM 4735 C C . THR B 1 139 ? 56.070 18.711 -10.865 1.00 9.35 131 THR B C 1
ATOM 4736 O O . THR B 1 139 ? 55.221 19.386 -11.449 1.00 9.34 131 THR B O 1
ATOM 4743 N N . ILE B 1 140 ? 57.317 18.572 -11.294 1.00 9.70 132 ILE B N 1
ATOM 4744 C CA . ILE B 1 140 ? 57.771 19.176 -12.539 1.00 9.88 132 ILE B CA 1
ATOM 4745 C C . ILE B 1 140 ? 57.002 18.532 -13.710 1.00 9.92 132 ILE B C 1
ATOM 4746 O O . ILE B 1 140 ? 56.468 19.235 -14.550 1.00 9.85 132 ILE B O 1
ATOM 4751 N N . HIS B 1 141 ? 56.942 17.200 -13.736 1.00 10.48 133 HIS B N 1
ATOM 4752 C CA . HIS B 1 141 ? 56.199 16.528 -14.805 1.00 11.47 133 HIS B CA 1
ATOM 4753 C C . HIS B 1 141 ? 54.722 16.926 -14.780 1.00 10.99 133 HIS B C 1
ATOM 4754 O O . HIS B 1 141 ? 54.128 17.216 -15.835 1.00 11.11 133 HIS B O 1
ATOM 4761 N N . ASP B 1 142 ? 54.146 16.965 -13.573 1.00 11.18 134 ASP B N 1
ATOM 4762 C CA . ASP B 1 142 ? 52.726 17.295 -13.371 1.00 11.05 134 ASP B CA 1
ATOM 4763 C C . ASP B 1 142 ? 52.387 18.659 -13.978 1.00 10.73 134 ASP B C 1
ATOM 4764 O O . ASP B 1 142 ? 51.385 18.816 -14.706 1.00 11.10 134 ASP B O 1
ATOM 4769 N N . LEU B 1 143 ? 53.239 19.637 -13.680 1.00 10.44 135 LEU B N 1
ATOM 4770 C CA . LEU B 1 143 ? 53.000 21.001 -14.103 1.00 10.46 135 LEU B CA 1
ATOM 4771 C C . LEU B 1 143 ? 53.178 21.127 -15.613 1.00 10.26 135 LEU B C 1
ATOM 4772 O O . LEU B 1 143 ? 52.372 21.801 -16.269 1.00 10.58 135 LEU B O 1
ATOM 4777 N N . ARG B 1 144 ? 54.226 20.505 -16.160 1.00 10.87 136 ARG B N 1
ATOM 4778 C CA . ARG B 1 144 ? 54.438 20.545 -17.603 1.00 11.79 136 ARG B CA 1
ATOM 4779 C C . ARG B 1 144 ? 53.222 19.956 -18.301 1.00 11.53 136 ARG B C 1
ATOM 4780 O O . ARG B 1 144 ? 52.795 20.475 -19.309 1.00 11.66 136 ARG B O 1
ATOM 4788 N N . ALA B 1 145 ? 52.651 18.895 -17.726 1.00 12.00 137 ALA B N 1
ATOM 4789 C CA . ALA B 1 145 ? 51.474 18.227 -18.309 1.00 12.35 137 ALA B CA 1
ATOM 4790 C C . ALA B 1 145 ? 50.176 19.056 -18.221 1.00 12.23 137 ALA B C 1
ATOM 4791 O O . ALA B 1 145 ? 49.190 18.750 -18.910 1.00 12.38 137 ALA B O 1
ATOM 4793 N N . LEU B 1 146 ? 50.168 20.113 -17.409 1.00 11.98 138 LEU B N 1
ATOM 4794 C CA . LEU B 1 146 ? 49.056 21.058 -17.375 1.00 11.89 138 LEU B CA 1
ATOM 4795 C C . LEU B 1 146 ? 49.305 22.283 -18.247 1.00 11.87 138 LEU B C 1
ATOM 4796 O O . LEU B 1 146 ? 48.565 23.273 -18.160 1.00 12.49 138 LEU B O 1
ATOM 4801 N N . GLY B 1 147 ? 50.372 22.248 -19.037 1.00 11.93 139 GLY B N 1
ATOM 4802 C CA . GLY B 1 147 ? 50.722 23.353 -19.930 1.00 12.08 139 GLY B CA 1
ATOM 4803 C C . GLY B 1 147 ? 51.513 24.492 -19.321 1.00 12.23 139 GLY B C 1
ATOM 4804 O O . GLY B 1 147 ? 51.395 25.632 -19.769 1.00 12.38 139 GLY B O 1
ATOM 4805 N N . ALA B 1 148 ? 52.317 24.185 -18.303 1.00 12.43 140 ALA B N 1
ATOM 4806 C CA . ALA B 1 148 ? 53.156 25.167 -17.632 1.00 13.13 140 ALA B CA 1
ATOM 4807 C C . ALA B 1 148 ? 54.003 25.993 -18.594 1.00 14.11 140 ALA B C 1
ATOM 4808 O O . ALA B 1 148 ? 54.107 27.206 -18.419 1.00 14.60 140 ALA B O 1
ATOM 4810 N N . LYS B 1 149 ? 54.602 25.361 -19.603 1.00 15.06 141 LYS B N 1
ATOM 4811 C CA . LYS B 1 149 ? 55.522 26.092 -20.483 1.00 15.90 141 LYS B CA 1
ATOM 4812 C C . LYS B 1 149 ? 54.798 27.122 -21.348 1.00 15.70 141 LYS B C 1
ATOM 4813 O O . LYS B 1 149 ? 55.354 28.174 -21.657 1.00 15.94 141 LYS B O 1
ATOM 4819 N N . LYS B 1 150 ? 53.543 26.844 -21.690 1.00 15.14 142 LYS B N 1
ATOM 4820 C CA . LYS B 1 150 ? 52.711 27.818 -22.381 1.00 14.69 142 LYS B CA 1
ATOM 4821 C C . LYS B 1 150 ? 52.526 29.075 -21.512 1.00 13.51 142 LYS B C 1
ATOM 4822 O O . LYS B 1 150 ? 52.603 30.207 -22.011 1.00 13.19 142 LYS B O 1
ATOM 4828 N N . PHE B 1 151 ? 52.335 28.874 -20.211 1.00 12.19 143 PHE B N 1
ATOM 4829 C CA . PHE B 1 151 ? 52.042 29.994 -19.319 1.00 11.52 143 PHE B CA 1
ATOM 4830 C C . PHE B 1 151 ? 53.243 30.664 -18.695 1.00 11.30 143 PHE B C 1
ATOM 4831 O O . PHE B 1 151 ? 53.146 31.833 -18.289 1.00 11.36 143 PHE B O 1
ATOM 4839 N N . TYR B 1 152 ? 54.331 29.918 -18.555 1.00 11.20 144 TYR B N 1
ATOM 4840 C CA . TYR B 1 152 ? 55.530 30.424 -17.902 1.00 11.24 144 TYR B CA 1
ATOM 4841 C C . TYR B 1 152 ? 56.713 29.915 -18.705 1.00 11.80 144 TYR B C 1
ATOM 4842 O O . TYR B 1 152 ? 57.093 28.760 -18.588 1.00 11.46 144 TYR B O 1
ATOM 4851 N N . GLY B 1 153 ? 57.264 30.785 -19.548 1.00 13.10 145 GLY B N 1
ATOM 4852 C CA . GLY B 1 153 ? 58.281 30.385 -20.521 1.00 15.34 145 GLY B CA 1
ATOM 4853 C C . GLY B 1 153 ? 59.565 29.877 -19.910 1.00 17.13 145 GLY B C 1
ATOM 4854 O O . GLY B 1 153 ? 60.356 29.203 -20.564 1.00 17.25 145 GLY B O 1
ATOM 4855 N N . ARG B 1 154 ? 59.761 30.195 -18.640 1.00 18.98 146 ARG B N 1
ATOM 4856 C CA . ARG B 1 154 ? 60.948 29.805 -17.908 1.00 21.01 146 ARG B CA 1
ATOM 4857 C C . ARG B 1 154 ? 60.749 28.563 -17.069 1.00 22.45 146 ARG B C 1
ATOM 4858 O O . ARG B 1 154 ? 61.624 28.224 -16.245 1.00 22.94 146 ARG B O 1
ATOM 4866 N N . PHE B 1 155 ? 59.601 27.901 -17.226 1.00 23.48 147 PHE B N 1
ATOM 4867 C CA . PHE B 1 155 ? 59.242 26.862 -16.264 1.00 24.33 147 PHE B CA 1
ATOM 4868 C C . PHE B 1 155 ? 60.315 25.768 -16.258 1.00 25.34 147 PHE B C 1
ATOM 4869 O O . PHE B 1 155 ? 60.604 25.173 -17.310 1.00 25.29 147 PHE B O 1
ATOM 4877 N N . CYS B 1 156 ? 60.911 25.544 -15.078 1.00 26.59 148 CYS B N 1
ATOM 4878 C CA . CYS B 1 156 ? 61.909 24.485 -14.872 1.00 27.82 148 CYS B CA 1
ATOM 4879 C C . CYS B 1 156 ? 62.775 24.204 -16.108 1.00 28.96 148 CYS B C 1
ATOM 4880 O O . CYS B 1 156 ? 62.785 23.093 -16.664 1.00 29.27 148 CYS B O 1
ATOM 4883 N N . THR B 1 157 ? 63.482 25.248 -16.531 1.00 30.19 149 THR B N 1
ATOM 4884 C CA . THR B 1 157 ? 64.403 25.189 -17.646 1.00 31.42 149 THR B CA 1
ATOM 4885 C C . THR B 1 157 ? 65.681 24.470 -17.201 1.00 31.82 149 THR B C 1
ATOM 4886 O O . THR B 1 157 ? 66.305 24.846 -16.218 1.00 32.05 149 THR B O 1
ATOM 4890 N N . GLY B 1 158 ? 66.032 23.401 -17.911 1.00 32.31 150 GLY B N 1
ATOM 4891 C CA . GLY B 1 158 ? 67.311 22.694 -17.726 1.00 32.70 150 GLY B CA 1
ATOM 4892 C C . GLY B 1 158 ? 67.262 21.651 -16.648 1.00 32.90 150 GLY B C 1
ATOM 4893 O O . GLY B 1 158 ? 66.473 20.705 -16.703 1.00 33.27 150 GLY B O 1
ATOM 4894 N N . THR B 1 159 ? 68.122 21.845 -15.662 1.00 32.63 151 THR B N 1
ATOM 4895 C CA . THR B 1 159 ? 68.163 21.006 -14.481 1.00 32.14 151 THR B CA 1
ATOM 4896 C C . THR B 1 159 ? 67.370 21.724 -13.388 1.00 30.97 151 THR B C 1
ATOM 4897 O O . THR B 1 159 ? 67.158 21.181 -12.295 1.00 31.34 151 THR B O 1
ATOM 4901 N N . LEU B 1 160 ? 66.913 22.937 -13.704 1.00 28.87 152 LEU B N 1
ATOM 4902 C CA . LEU B 1 160 ? 66.279 23.799 -12.701 1.00 26.54 152 LEU B CA 1
ATOM 4903 C C . LEU B 1 160 ? 64.987 23.180 -12.214 1.00 24.05 152 LEU B C 1
ATOM 4904 O O . LEU B 1 160 ? 64.147 22.748 -13.008 1.00 24.29 152 LEU B O 1
ATOM 4909 N N . ASP B 1 161 ? 64.861 23.105 -10.896 1.00 20.25 153 ASP B N 1
ATOM 4910 C CA . ASP B 1 161 ? 63.764 22.387 -10.284 1.00 16.69 153 ASP B CA 1
ATOM 4911 C C . ASP B 1 161 ? 63.203 23.236 -9.144 1.00 12.94 153 ASP B C 1
ATOM 4912 O O . ASP B 1 161 ? 63.132 22.801 -8.006 1.00 12.21 153 ASP B O 1
ATOM 4917 N N . HIS B 1 162 ? 62.832 24.464 -9.469 1.00 10.05 154 HIS B N 1
ATOM 4918 C CA . HIS B 1 162 ? 62.238 25.366 -8.470 1.00 8.06 154 HIS B CA 1
ATOM 4919 C C . HIS B 1 162 ? 61.408 26.404 -9.187 1.00 7.26 154 HIS B C 1
ATOM 4920 O O . HIS B 1 162 ? 61.539 26.579 -10.398 1.00 7.21 154 HIS B O 1
ATOM 4927 N N . ILE B 1 163 ? 60.530 27.063 -8.430 1.00 6.20 155 ILE B N 1
ATOM 4928 C CA . ILE B 1 163 ? 59.666 28.091 -9.008 1.00 6.17 155 ILE B CA 1
ATOM 4929 C C . ILE B 1 163 ? 59.289 29.085 -7.919 1.00 6.38 155 ILE B C 1
ATOM 4930 O O . ILE B 1 163 ? 59.100 28.686 -6.784 1.00 7.18 155 ILE B O 1
ATOM 4935 N N . SER B 1 164 ? 59.232 30.365 -8.252 1.00 6.52 156 SER B N 1
ATOM 4936 C CA . SER B 1 164 ? 58.709 31.364 -7.276 1.00 6.73 156 SER B CA 1
ATOM 4937 C C . SER B 1 164 ? 57.211 31.156 -6.996 1.00 6.57 156 SER B C 1
ATOM 4938 O O . SER B 1 164 ? 56.435 30.730 -7.875 1.00 6.04 156 SER B O 1
ATOM 4941 N N . ILE B 1 165 ? 56.818 31.424 -5.760 1.00 6.34 157 ILE B N 1
ATOM 4942 C CA . ILE B 1 165 ? 55.458 31.209 -5.337 1.00 6.16 157 ILE B CA 1
ATOM 4943 C C . ILE B 1 165 ? 54.469 31.874 -6.294 1.00 6.43 157 ILE B C 1
ATOM 4944 O O . ILE B 1 165 ? 53.532 31.229 -6.753 1.00 6.23 157 ILE B O 1
ATOM 4949 N N . ARG B 1 166 ? 54.642 33.165 -6.571 1.00 6.38 158 ARG B N 1
ATOM 4950 C CA . ARG B 1 166 ? 53.640 33.854 -7.384 1.00 6.08 158 ARG B CA 1
ATOM 4951 C C . ARG B 1 166 ? 53.588 33.333 -8.828 1.00 5.86 158 ARG B C 1
ATOM 4952 O O . ARG B 1 166 ? 52.526 33.337 -9.443 1.00 6.19 158 ARG B O 1
ATOM 4960 N N . GLN B 1 167 ? 54.721 32.892 -9.371 1.00 6.19 159 GLN B N 1
ATOM 4961 C CA . GLN B 1 167 ? 54.672 32.273 -10.712 1.00 6.98 159 GLN B CA 1
ATOM 4962 C C . GLN B 1 167 ? 53.924 30.951 -10.728 1.00 6.93 159 GLN B C 1
ATOM 4963 O O . GLN B 1 167 ? 53.183 30.666 -11.684 1.00 7.71 159 GLN B O 1
ATOM 4969 N N . LEU B 1 168 ? 54.103 30.158 -9.678 1.00 6.88 160 LEU B N 1
ATOM 4970 C CA . LEU B 1 168 ? 53.332 28.937 -9.534 1.00 7.17 160 LEU B CA 1
ATOM 4971 C C . LEU B 1 168 ? 51.822 29.250 -9.421 1.00 7.16 160 LEU B C 1
ATOM 4972 O O . LEU B 1 168 ? 50.999 28.570 -10.043 1.00 6.97 160 LEU B O 1
ATOM 4977 N N . GLN B 1 169 ? 51.474 30.247 -8.611 1.00 6.46 161 GLN B N 1
ATOM 4978 C CA . GLN B 1 169 ? 50.079 30.689 -8.528 1.00 6.17 161 GLN B CA 1
ATOM 4979 C C . GLN B 1 169 ? 49.511 31.176 -9.864 1.00 6.07 161 GLN B C 1
ATOM 4980 O O . GLN B 1 169 ? 48.380 30.802 -10.220 1.00 5.98 161 GLN B O 1
ATOM 4986 N N . LEU B 1 170 ? 50.280 31.976 -10.618 1.00 6.18 162 LEU B N 1
ATOM 4987 C CA . LEU B 1 170 ? 49.748 32.508 -11.884 1.00 7.02 162 LEU B CA 1
ATOM 4988 C C . LEU B 1 170 ? 49.408 31.398 -12.847 1.00 7.04 162 LEU B C 1
ATOM 4989 O O . LEU B 1 170 ? 48.319 31.414 -13.439 1.00 7.13 162 LEU B O 1
ATOM 4994 N N . LEU B 1 171 ? 50.309 30.425 -13.005 1.00 7.77 163 LEU B N 1
ATOM 4995 C CA . LEU B 1 171 ? 50.040 29.399 -14.008 1.00 8.28 163 LEU B CA 1
ATOM 4996 C C . LEU B 1 171 ? 48.906 28.456 -13.556 1.00 8.12 163 LEU B C 1
ATOM 4997 O O . LEU B 1 171 ? 48.044 28.088 -14.375 1.00 8.42 163 LEU B O 1
ATOM 5002 N N . LEU B 1 172 ? 48.854 28.131 -12.255 1.00 7.47 164 LEU B N 1
ATOM 5003 C CA . LEU B 1 172 ? 47.743 27.317 -11.742 1.00 7.29 164 LEU B CA 1
ATOM 5004 C C . LEU B 1 172 ? 46.397 28.049 -11.791 1.00 6.96 164 LEU B C 1
ATOM 5005 O O . LEU B 1 172 ? 45.377 27.418 -12.060 1.00 6.89 164 LEU B O 1
ATOM 5010 N N . LEU B 1 173 ? 46.418 29.352 -11.542 1.00 6.88 165 LEU B N 1
ATOM 5011 C CA . LEU B 1 173 ? 45.212 30.155 -11.677 1.00 7.07 165 LEU B CA 1
ATOM 5012 C C . LEU B 1 173 ? 44.662 30.087 -13.102 1.00 6.56 165 LEU B C 1
ATOM 5013 O O . LEU B 1 173 ? 43.446 29.920 -13.308 1.00 7.49 165 LEU B O 1
ATOM 5018 N N . LYS B 1 174 ? 45.551 30.189 -14.076 1.00 6.52 166 LYS B N 1
ATOM 5019 C CA . LYS B 1 174 ? 45.106 30.156 -15.465 1.00 6.55 166 LYS B CA 1
ATOM 5020 C C . LYS B 1 174 ? 44.447 28.806 -15.810 1.00 7.00 166 LYS B C 1
ATOM 5021 O O . LYS B 1 174 ? 43.365 28.756 -16.398 1.00 7.01 166 LYS B O 1
ATOM 5027 N N . VAL B 1 175 ? 45.089 27.698 -15.451 1.00 6.79 167 VAL B N 1
ATOM 5028 C CA . VAL B 1 175 ? 44.498 26.372 -15.650 1.00 7.15 167 VAL B CA 1
ATOM 5029 C C . VAL B 1 175 ? 43.150 26.242 -14.955 1.00 7.17 167 VAL B C 1
ATOM 5030 O O . VAL B 1 175 ? 42.170 25.769 -15.572 1.00 8.17 167 VAL B O 1
ATOM 5034 N N . ALA B 1 176 ? 43.093 26.685 -13.694 1.00 6.56 168 ALA B N 1
ATOM 5035 C CA . ALA B 1 176 ? 41.860 26.554 -12.896 1.00 6.23 168 ALA B CA 1
ATOM 5036 C C . ALA B 1 176 ? 40.714 27.311 -13.567 1.00 6.84 168 ALA B C 1
ATOM 5037 O O . ALA B 1 176 ? 39.589 26.817 -13.628 1.00 7.29 168 ALA B O 1
ATOM 5039 N N . LEU B 1 177 ? 41.000 28.521 -14.033 1.00 7.49 169 LEU B N 1
ATOM 5040 C CA . LEU B 1 177 ? 39.953 29.311 -14.698 1.00 8.04 169 LEU B CA 1
ATOM 5041 C C . LEU B 1 177 ? 39.473 28.628 -15.974 1.00 8.31 169 LEU B C 1
ATOM 5042 O O . LEU B 1 177 ? 38.253 28.534 -16.216 1.00 8.87 169 LEU B O 1
ATOM 5047 N N . LEU B 1 178 ? 40.413 28.152 -16.785 1.00 8.59 170 LEU B N 1
ATOM 5048 C CA . LEU B 1 178 ? 40.058 27.471 -18.051 1.00 8.73 170 LEU B CA 1
ATOM 5049 C C . LEU B 1 178 ? 39.191 26.242 -17.823 1.00 8.42 170 LEU B C 1
ATOM 5050 O O . LEU B 1 178 ? 38.298 25.946 -18.616 1.00 8.86 170 LEU B O 1
ATOM 5055 N N . LEU B 1 179 ? 39.450 25.536 -16.726 1.00 8.75 171 LEU B N 1
ATOM 5056 C CA . LEU B 1 179 ? 38.686 24.351 -16.392 1.00 9.04 171 LEU B CA 1
ATOM 5057 C C . LEU B 1 179 ? 37.384 24.678 -15.635 1.00 8.66 171 LEU B C 1
ATOM 5058 O O . LEU B 1 179 ? 36.718 23.734 -15.172 1.00 9.13 171 LEU B O 1
ATOM 5063 N N . GLY B 1 180 ? 37.045 25.961 -15.498 1.00 8.66 172 GLY B N 1
ATOM 5064 C CA . GLY B 1 180 ? 35.709 26.389 -15.086 1.00 8.58 172 GLY B CA 1
ATOM 5065 C C . GLY B 1 180 ? 35.536 26.540 -13.588 1.00 8.11 172 GLY B C 1
ATOM 5066 O O . GLY B 1 180 ? 34.402 26.574 -13.096 1.00 7.84 172 GLY B O 1
ATOM 5067 N N . VAL B 1 181 ? 36.643 26.661 -12.844 1.00 7.70 173 VAL B N 1
ATOM 5068 C CA . VAL B 1 181 ? 36.557 26.948 -11.407 1.00 7.73 173 VAL B CA 1
ATOM 5069 C C . VAL B 1 181 ? 36.066 28.381 -11.181 1.00 7.88 173 VAL B C 1
ATOM 5070 O O . VAL B 1 181 ? 36.492 29.315 -11.868 1.00 8.13 173 VAL B O 1
ATOM 5074 N N . GLU B 1 182 ? 35.126 28.519 -10.238 1.00 8.59 174 GLU B N 1
ATOM 5075 C CA . GLU B 1 182 ? 34.530 29.804 -9.900 1.00 9.87 174 GLU B CA 1
ATOM 5076 C C . GLU B 1 182 ? 35.284 30.378 -8.712 1.00 9.89 174 GLU B C 1
ATOM 5077 O O . GLU B 1 182 ? 35.222 29.820 -7.612 1.00 10.54 174 GLU B O 1
ATOM 5083 N N . ILE B 1 183 ? 36.003 31.478 -8.934 1.00 9.90 175 ILE B N 1
ATOM 5084 C CA . ILE B 1 183 ? 36.884 32.010 -7.884 1.00 9.90 175 ILE B CA 1
ATOM 5085 C C . ILE B 1 183 ? 36.423 33.378 -7.401 1.00 9.52 175 ILE B C 1
ATOM 5086 O O . ILE B 1 183 ? 36.090 34.244 -8.222 1.00 9.01 175 ILE B O 1
ATOM 5091 N N . HIS B 1 184 ? 36.360 33.533 -6.078 1.00 9.82 176 HIS B N 1
ATOM 5092 C CA . HIS B 1 184 ? 35.974 34.803 -5.444 1.00 10.28 176 HIS B CA 1
ATOM 5093 C C . HIS B 1 184 ? 37.157 35.313 -4.633 1.00 10.61 176 HIS B C 1
ATOM 5094 O O . HIS B 1 184 ? 37.735 34.560 -3.857 1.00 11.33 176 HIS B O 1
ATOM 5101 N N . TRP B 1 185 ? 37.467 36.595 -4.787 1.00 10.82 177 TRP B N 1
ATOM 5102 C CA . TRP B 1 185 ? 38.647 37.221 -4.174 1.00 10.79 177 TRP B CA 1
ATOM 5103 C C . TRP B 1 185 ? 38.291 38.213 -3.075 1.00 10.33 177 TRP B C 1
ATOM 5104 O O . TRP B 1 185 ? 37.148 38.676 -2.990 1.00 10.62 177 TRP B O 1
ATOM 5115 N N . GLY B 1 186 ? 39.261 38.540 -2.224 1.00 9.77 178 GLY B N 1
ATOM 5116 C CA . GLY B 1 186 ? 38.985 39.508 -1.150 1.00 9.88 178 GLY B CA 1
ATOM 5117 C C . GLY B 1 186 ? 37.899 39.054 -0.193 1.00 9.87 178 GLY B C 1
ATOM 5118 O O . GLY B 1 186 ? 37.186 39.890 0.403 1.00 10.35 178 GLY B O 1
ATOM 5119 N N . VAL B 1 187 ? 37.761 37.735 -0.022 1.00 10.15 179 VAL B N 1
ATOM 5120 C CA . VAL B 1 187 ? 36.748 37.204 0.902 1.00 10.80 179 VAL B CA 1
ATOM 5121 C C . VAL B 1 187 ? 37.384 36.135 1.758 1.00 11.00 179 VAL B C 1
ATOM 5122 O O . VAL B 1 187 ? 38.087 35.254 1.249 1.00 11.10 179 VAL B O 1
ATOM 5126 N N . LYS B 1 188 ? 37.146 36.231 3.061 1.00 11.68 180 LYS B N 1
ATOM 5127 C CA . LYS B 1 188 ? 37.790 35.369 4.047 1.00 12.30 180 LYS B CA 1
ATOM 5128 C C . LYS B 1 188 ? 36.782 34.365 4.592 1.00 12.41 180 LYS B C 1
ATOM 5129 O O . LYS B 1 188 ? 35.699 34.729 5.080 1.00 12.46 180 LYS B O 1
ATOM 5135 N N . PHE B 1 189 ? 37.138 33.092 4.524 1.00 12.39 181 PHE B N 1
ATOM 5136 C CA . PHE B 1 189 ? 36.340 32.039 5.124 1.00 12.69 181 PHE B CA 1
ATOM 5137 C C . PHE B 1 189 ? 36.572 32.030 6.630 1.00 13.08 181 PHE B C 1
ATOM 5138 O O . PHE B 1 189 ? 37.718 31.957 7.078 1.00 12.58 181 PHE B O 1
ATOM 5146 N N . THR B 1 190 ? 35.482 32.088 7.411 1.00 14.19 182 THR B N 1
ATOM 5147 C CA . THR B 1 190 ? 35.638 32.147 8.863 1.00 15.45 182 THR B CA 1
ATOM 5148 C C . THR B 1 190 ? 34.978 30.990 9.585 1.00 15.78 182 THR B C 1
ATOM 5149 O O . THR B 1 190 ? 35.171 30.831 10.801 1.00 16.24 182 THR B O 1
ATOM 5153 N N . GLY B 1 191 ? 34.211 30.179 8.866 1.00 15.78 183 GLY B N 1
ATOM 5154 C CA . GLY B 1 191 ? 33.542 29.020 9.468 1.00 16.15 183 GLY B CA 1
ATOM 5155 C C . GLY B 1 191 ? 32.374 28.563 8.617 1.00 16.69 183 GLY B C 1
ATOM 5156 O O . GLY B 1 191 ? 32.242 28.959 7.451 1.00 16.70 183 GLY B O 1
ATOM 5157 N N . LEU B 1 192 ? 31.517 27.745 9.213 1.00 17.29 184 LEU B N 1
ATOM 5158 C CA . LEU B 1 192 ? 30.404 27.148 8.497 1.00 18.09 184 LEU B CA 1
ATOM 5159 C C . LEU B 1 192 ? 29.084 27.592 9.088 1.00 18.90 184 LEU B C 1
ATOM 5160 O O . LEU B 1 192 ? 28.996 27.847 10.286 1.00 19.12 184 LEU B O 1
ATOM 5165 N N . GLN B 1 193 ? 28.080 27.712 8.229 1.00 19.88 185 GLN B N 1
ATOM 5166 C CA . GLN B 1 193 ? 26.689 27.814 8.671 1.00 21.25 185 GLN B CA 1
ATOM 5167 C C . GLN B 1 193 ? 26.046 26.437 8.538 1.00 21.23 185 GLN B C 1
ATOM 5168 O O . GLN B 1 193 ? 25.851 25.961 7.427 1.00 20.91 185 GLN B O 1
ATOM 5174 N N . PRO B 1 194 ? 25.742 25.778 9.677 1.00 22.03 186 PRO B N 1
ATOM 5175 C CA . PRO B 1 194 ? 25.156 24.440 9.629 1.00 22.61 186 PRO B CA 1
ATOM 5176 C C . PRO B 1 194 ? 23.755 24.455 9.010 1.00 23.02 186 PRO B C 1
ATOM 5177 O O . PRO B 1 194 ? 23.073 25.491 9.067 1.00 23.02 186 PRO B O 1
ATOM 5181 N N . PRO B 1 195 ? 23.326 23.318 8.425 1.00 23.45 187 PRO B N 1
ATOM 5182 C CA . PRO B 1 195 ? 21.987 23.242 7.828 1.00 24.20 187 PRO B CA 1
ATOM 5183 C C . PRO B 1 195 ? 20.953 23.607 8.892 1.00 25.20 187 PRO B C 1
ATOM 5184 O O . PRO B 1 195 ? 20.979 23.011 9.970 1.00 25.32 187 PRO B O 1
ATOM 5188 N N . PRO B 1 196 ? 20.105 24.627 8.626 1.00 26.08 188 PRO B N 1
ATOM 5189 C CA . PRO B 1 196 ? 19.014 25.007 9.541 1.00 26.84 188 PRO B CA 1
ATOM 5190 C C . PRO B 1 196 ? 17.976 23.899 9.770 1.00 27.56 188 PRO B C 1
ATOM 5191 O O . PRO B 1 196 ? 17.459 23.750 10.888 1.00 27.63 188 PRO B O 1
ATOM 5195 N N . ARG B 1 197 ? 17.680 23.128 8.729 1.00 28.39 189 ARG B N 1
ATOM 5196 C CA . ARG B 1 197 ? 16.601 22.145 8.786 1.00 29.48 189 ARG B CA 1
ATOM 5197 C C . ARG B 1 197 ? 16.828 21.059 7.748 1.00 29.47 189 ARG B C 1
ATOM 5198 O O . ARG B 1 197 ? 17.656 21.226 6.850 1.00 29.53 189 ARG B O 1
ATOM 5206 N N . LYS B 1 198 ? 16.084 19.958 7.871 1.00 29.70 190 LYS B N 1
ATOM 5207 C CA . LYS B 1 198 ? 16.073 18.893 6.867 1.00 29.97 190 LYS B CA 1
ATOM 5208 C C . LYS B 1 198 ? 15.819 19.492 5.483 1.00 29.36 190 LYS B C 1
ATOM 5209 O O . LYS B 1 198 ? 14.956 20.361 5.327 1.00 29.24 190 LYS B O 1
ATOM 5215 N N . GLY B 1 199 ? 16.585 19.041 4.491 1.00 28.76 191 GLY B N 1
ATOM 5216 C CA . GLY B 1 199 ? 16.540 19.628 3.151 1.00 28.00 191 GLY B CA 1
ATOM 5217 C C . GLY B 1 199 ? 17.493 20.801 2.936 1.00 27.35 191 GLY B C 1
ATOM 5218 O O . GLY B 1 199 ? 17.722 21.212 1.791 1.00 27.59 191 GLY B O 1
ATOM 5219 N N . SER B 1 200 ? 18.030 21.350 4.029 1.00 26.48 192 SER B N 1
ATOM 5220 C CA . SER B 1 200 ? 19.026 22.425 3.969 1.00 25.48 192 SER B CA 1
ATOM 5221 C C . SER B 1 200 ? 20.431 21.861 3.783 1.00 24.13 192 SER B C 1
ATOM 5222 O O . SER B 1 200 ? 20.707 20.713 4.163 1.00 24.15 192 SER B O 1
ATOM 5225 N N . GLY B 1 201 ? 21.309 22.679 3.203 1.00 22.52 193 GLY B N 1
ATOM 5226 C CA . GLY B 1 201 ? 22.720 22.316 3.048 1.00 20.60 193 GLY B CA 1
ATOM 5227 C C . GLY B 1 201 ? 23.672 23.140 3.885 1.00 19.26 193 GLY B C 1
ATOM 5228 O O . GLY B 1 201 ? 23.275 24.091 4.581 1.00 19.32 193 GLY B O 1
ATOM 5229 N N . TRP B 1 202 ? 24.945 22.766 3.817 1.00 17.82 194 TRP B N 1
ATOM 5230 C CA . TRP B 1 202 ? 25.996 23.531 4.439 1.00 16.67 194 TRP B CA 1
ATOM 5231 C C . TRP B 1 202 ? 26.353 24.742 3.596 1.00 15.91 194 TRP B C 1
ATOM 5232 O O . TRP B 1 202 ? 26.420 24.657 2.367 1.00 15.60 194 TRP B O 1
ATOM 5243 N N . ARG B 1 203 ? 26.538 25.867 4.280 1.00 15.33 195 ARG B N 1
ATOM 5244 C CA . ARG B 1 203 ? 27.018 27.112 3.695 1.00 15.53 195 ARG B CA 1
ATOM 5245 C C . ARG B 1 203 ? 28.220 27.632 4.488 1.00 14.83 195 ARG B C 1
ATOM 5246 O O . ARG B 1 203 ? 28.529 27.148 5.588 1.00 14.72 195 ARG B O 1
ATOM 5254 N N . ALA B 1 204 ? 28.895 28.622 3.922 1.00 14.49 196 ALA B N 1
ATOM 5255 C CA . ALA B 1 204 ? 30.086 29.185 4.517 1.00 14.31 196 ALA B CA 1
ATOM 5256 C C . ALA B 1 204 ? 29.786 30.497 5.238 1.00 14.69 196 ALA B C 1
ATOM 5257 O O . ALA B 1 204 ? 28.908 31.272 4.814 1.00 15.11 196 ALA B O 1
ATOM 5259 N N . GLN B 1 205 ? 30.484 30.723 6.352 1.00 15.12 197 GLN B N 1
ATOM 5260 C CA . GLN B 1 205 ? 30.559 32.047 6.952 1.00 15.95 197 GLN B CA 1
ATOM 5261 C C . GLN B 1 205 ? 31.743 32.752 6.309 1.00 15.79 197 GLN B C 1
ATOM 5262 O O . GLN B 1 205 ? 32.870 32.230 6.324 1.00 15.76 197 GLN B O 1
ATOM 5268 N N . LEU B 1 206 ? 31.484 33.939 5.765 1.00 15.99 198 LEU B N 1
ATOM 5269 C CA . LEU B 1 206 ? 32.489 34.702 5.009 1.00 16.08 198 LEU B CA 1
ATOM 5270 C C . LEU B 1 206 ? 32.533 36.176 5.428 1.00 16.51 198 LEU B C 1
ATOM 5271 O O . LEU B 1 206 ? 31.498 36.762 5.796 1.00 16.67 198 LEU B O 1
ATOM 5276 N N . GLN B 1 207 ? 33.730 36.760 5.383 1.00 16.85 199 GLN B N 1
ATOM 5277 C CA . GLN B 1 207 ? 33.971 38.162 5.728 1.00 18.25 199 GLN B CA 1
ATOM 5278 C C . GLN B 1 207 ? 34.642 38.868 4.569 1.00 17.22 199 GLN B C 1
ATOM 5279 O O . GLN B 1 207 ? 35.668 38.386 4.086 1.00 17.38 199 GLN B O 1
ATOM 5285 N N . PRO B 1 208 ? 34.104 40.017 4.131 1.00 17.33 200 PRO B N 1
ATOM 5286 C CA . PRO B 1 208 ? 32.873 40.556 4.680 1.00 17.49 200 PRO B CA 1
ATOM 5287 C C . PRO B 1 208 ? 31.689 39.802 4.104 1.00 17.91 200 PRO B C 1
ATOM 5288 O O . PRO B 1 208 ? 31.856 38.998 3.178 1.00 17.67 200 PRO B O 1
ATOM 5292 N N . ASN B 1 209 ? 30.517 40.054 4.675 1.00 18.61 201 ASN B N 1
ATOM 5293 C CA . ASN B 1 209 ? 29.245 39.618 4.132 1.00 19.47 201 ASN B CA 1
ATOM 5294 C C . ASN B 1 209 ? 29.249 39.507 2.608 1.00 18.53 201 ASN B C 1
ATOM 5295 O O . ASN B 1 209 ? 29.415 40.509 1.921 1.00 18.96 201 ASN B O 1
ATOM 5300 N N . PRO B 1 210 ? 29.110 38.280 2.083 1.00 17.79 202 PRO B N 1
ATOM 5301 C CA . PRO B 1 210 ? 29.169 38.084 0.635 1.00 17.11 202 PRO B CA 1
ATOM 5302 C C . PRO B 1 210 ? 27.871 38.415 -0.113 1.00 16.57 202 PRO B C 1
ATOM 5303 O O . PRO B 1 210 ? 26.802 38.449 0.486 1.00 16.55 202 PRO B O 1
ATOM 5307 N N . PRO B 1 211 ? 27.960 38.599 -1.437 1.00 16.37 203 PRO B N 1
ATOM 5308 C CA . PRO B 1 211 ? 26.724 38.777 -2.210 1.00 16.03 203 PRO B CA 1
ATOM 5309 C C . PRO B 1 211 ? 25.885 37.502 -2.176 1.00 15.53 203 PRO B C 1
ATOM 5310 O O . PRO B 1 211 ? 26.382 36.445 -1.765 1.00 15.46 203 PRO B O 1
ATOM 5314 N N . ALA B 1 212 ? 24.633 37.614 -2.611 1.00 15.04 204 ALA B N 1
ATOM 5315 C CA . ALA B 1 212 ? 23.670 36.534 -2.537 1.00 14.81 204 ALA B CA 1
ATOM 5316 C C . ALA B 1 212 ? 24.158 35.216 -3.128 1.00 14.71 204 ALA B C 1
ATOM 5317 O O . ALA B 1 212 ? 23.848 34.147 -2.603 1.00 14.84 204 ALA B O 1
ATOM 5319 N N . GLN B 1 213 ? 24.915 35.278 -4.216 1.00 14.68 205 GLN B N 1
ATOM 5320 C CA . GLN B 1 213 ? 25.341 34.051 -4.867 1.00 14.78 205 GLN B CA 1
ATOM 5321 C C . GLN B 1 213 ? 26.192 33.198 -3.943 1.00 14.54 205 GLN B C 1
ATOM 5322 O O . GLN B 1 213 ? 25.890 32.032 -3.695 1.00 14.60 205 GLN B O 1
ATOM 5328 N N . LEU B 1 214 ? 27.271 33.790 -3.434 1.00 14.39 206 LEU B N 1
ATOM 5329 C CA . LEU B 1 214 ? 28.174 33.061 -2.572 1.00 14.25 206 LEU B CA 1
ATOM 5330 C C . LEU B 1 214 ? 27.547 32.769 -1.204 1.00 14.23 206 LEU B C 1
ATOM 5331 O O . LEU B 1 214 ? 27.748 31.691 -0.658 1.00 13.91 206 LEU B O 1
ATOM 5336 N N . ALA B 1 215 ? 26.758 33.712 -0.682 1.00 14.44 207 ALA B N 1
ATOM 5337 C CA . ALA B 1 215 ? 26.060 33.539 0.607 1.00 15.16 207 ALA B CA 1
ATOM 5338 C C . ALA B 1 215 ? 25.161 32.300 0.588 1.00 15.37 207 ALA B C 1
ATOM 5339 O O . ALA B 1 215 ? 25.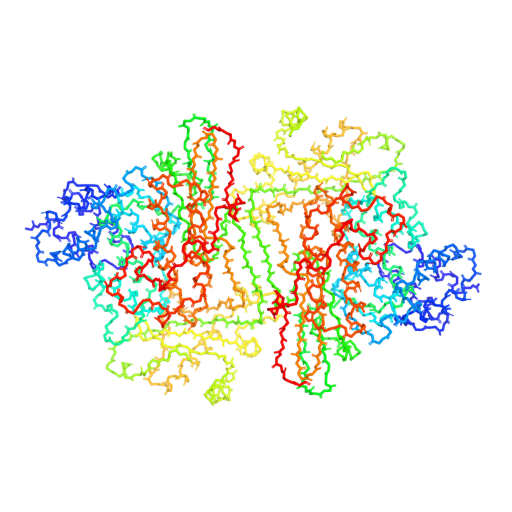098 31.550 1.574 1.00 15.62 207 ALA B O 1
ATOM 5341 N N . SER B 1 216 ? 24.484 32.090 -0.545 1.00 15.56 208 SER B N 1
ATOM 5342 C CA . SER B 1 216 ? 23.541 30.979 -0.667 1.00 15.48 208 SER B CA 1
ATOM 5343 C C . SER B 1 216 ? 24.176 29.679 -1.172 1.00 15.17 208 SER B C 1
ATOM 5344 O O . SER B 1 216 ? 23.519 28.646 -1.184 1.00 15.25 208 SER B O 1
ATOM 5347 N N . TYR B 1 217 ? 25.458 29.715 -1.548 1.00 14.16 209 TYR B N 1
ATOM 5348 C CA . TYR B 1 217 ? 26.127 28.540 -2.102 1.00 13.43 209 TYR B CA 1
ATOM 5349 C C . TYR B 1 217 ? 26.235 27.372 -1.122 1.00 13.93 209 TYR B C 1
ATOM 5350 O O . TYR B 1 217 ? 26.804 27.495 -0.046 1.00 13.89 209 TYR B O 1
ATOM 5359 N N . GLU B 1 218 ? 25.681 26.237 -1.523 1.00 14.47 210 GLU B N 1
ATOM 5360 C CA . GLU B 1 218 ? 25.694 25.053 -0.673 1.00 15.45 210 GLU B CA 1
ATOM 5361 C C . GLU B 1 218 ? 26.637 24.007 -1.261 1.00 14.28 210 GLU B C 1
ATOM 5362 O O . GLU B 1 218 ? 26.618 23.754 -2.452 1.00 14.14 210 GLU B O 1
ATOM 5368 N N . PHE B 1 219 ? 27.467 23.410 -0.402 1.00 13.43 211 PHE B N 1
ATOM 5369 C CA . PHE B 1 219 ? 28.488 22.466 -0.844 1.00 12.63 211 PHE B CA 1
ATOM 5370 C C . PHE B 1 219 ? 28.495 21.257 0.089 1.00 12.29 211 PHE B C 1
ATOM 5371 O O . PHE B 1 219 ? 28.163 21.378 1.283 1.00 12.48 211 PHE B O 1
ATOM 5379 N N . ASP B 1 220 ? 28.876 20.093 -0.435 1.00 11.68 212 ASP B N 1
ATOM 5380 C CA . ASP B 1 220 ? 29.024 18.892 0.399 1.00 11.77 212 ASP B CA 1
ATOM 5381 C C . ASP B 1 220 ? 30.492 18.505 0.587 1.00 11.04 212 ASP B C 1
ATOM 5382 O O . ASP B 1 220 ? 30.793 17.522 1.264 1.00 10.70 212 ASP B O 1
ATOM 5387 N N . VAL B 1 221 ? 31.393 19.285 -0.021 1.00 10.79 213 VAL B N 1
ATOM 5388 C CA . VAL B 1 221 ? 32.833 19.122 0.183 1.00 10.99 213 VAL B CA 1
ATOM 5389 C C . VAL B 1 221 ? 33.469 20.485 0.481 1.00 10.93 213 VAL B C 1
ATOM 5390 O O . VAL B 1 221 ? 33.208 21.446 -0.240 1.00 10.85 213 VAL B O 1
ATOM 5394 N N . LEU B 1 222 ? 34.279 20.541 1.549 1.00 11.19 214 LEU B N 1
ATOM 5395 C CA . LEU B 1 222 ? 35.067 21.714 1.899 1.00 11.77 214 LEU B CA 1
ATOM 5396 C C . LEU B 1 222 ? 36.531 21.282 1.916 1.00 11.52 214 LEU B C 1
ATOM 5397 O O . LEU B 1 222 ? 36.907 20.425 2.718 1.00 11.67 214 LEU B O 1
ATOM 5402 N N . ILE B 1 223 ? 37.341 21.851 1.020 1.00 11.28 215 ILE B N 1
ATOM 5403 C CA . ILE B 1 223 ? 38.787 21.619 1.035 1.00 11.28 215 ILE B CA 1
ATOM 5404 C C . ILE B 1 223 ? 39.438 22.874 1.565 1.00 11.01 215 ILE B C 1
ATOM 5405 O O . ILE B 1 223 ? 39.294 23.948 0.964 1.00 11.07 215 ILE B O 1
ATOM 5410 N N . SER B 1 224 ? 40.125 22.752 2.689 1.00 10.63 216 SER B N 1
ATOM 5411 C CA . SER B 1 224 ? 40.792 23.878 3.304 1.00 10.69 216 SER B CA 1
ATOM 5412 C C . SER B 1 224 ? 42.264 23.817 2.927 1.00 10.45 216 SER B C 1
ATOM 5413 O O . SER B 1 224 ? 42.963 22.849 3.270 1.00 10.26 216 SER B O 1
ATOM 5418 N N . ALA B 1 225 ? 42.700 24.839 2.197 1.00 10.11 217 ALA B N 1
ATOM 5419 C CA . ALA B 1 225 ? 44.074 24.958 1.740 1.00 9.95 217 ALA B CA 1
ATOM 5420 C C . ALA B 1 225 ? 44.568 26.365 2.053 1.00 9.65 217 ALA B C 1
ATOM 5421 O O . ALA B 1 225 ? 45.196 27.031 1.218 1.00 9.23 217 ALA B O 1
ATOM 5423 N N . ALA B 1 226 ? 44.311 26.774 3.299 1.00 9.64 218 ALA B N 1
ATOM 5424 C CA . ALA B 1 226 ? 44.449 28.142 3.731 1.00 10.00 218 ALA B CA 1
ATOM 5425 C C . ALA B 1 226 ? 45.830 28.462 4.334 1.00 10.65 218 ALA B C 1
ATOM 5426 O O . ALA B 1 226 ? 46.024 29.554 4.857 1.00 10.44 218 ALA B O 1
ATOM 5428 N N . GLY B 1 227 ? 46.784 27.546 4.192 1.00 11.96 219 GLY B N 1
ATOM 5429 C CA . GLY B 1 227 ? 48.180 27.807 4.571 1.00 14.44 219 GLY B CA 1
ATOM 5430 C C . GLY B 1 227 ? 48.467 27.572 6.035 1.00 16.87 219 GLY B C 1
ATOM 5431 O O . GLY B 1 227 ? 47.571 27.203 6.800 1.00 16.79 219 GLY B O 1
ATOM 5432 N N . GLY B 1 228 ? 49.724 27.812 6.411 1.00 19.30 220 GLY B N 1
ATOM 5433 C CA . GLY B 1 228 ? 50.229 27.504 7.750 1.00 22.84 220 GLY B CA 1
ATOM 5434 C C . GLY B 1 228 ? 49.492 28.083 8.945 1.00 25.21 220 GLY B C 1
ATOM 5435 O O . GLY B 1 228 ? 49.805 27.721 10.081 1.00 25.72 220 GLY B O 1
ATOM 5436 N N . LYS B 1 229 ? 48.519 28.962 8.709 1.00 27.44 221 LYS B N 1
ATOM 5437 C CA . LYS B 1 229 ? 47.806 29.646 9.805 1.00 29.61 221 LYS B CA 1
ATOM 5438 C C . LYS B 1 229 ? 46.277 29.479 9.922 1.00 30.30 221 LYS B C 1
ATOM 5439 O O . LYS B 1 229 ? 45.669 30.112 10.796 1.00 30.74 221 LYS B O 1
ATOM 5445 N N . PHE B 1 230 ? 45.648 28.641 9.089 1.00 30.97 222 PHE B N 1
ATOM 5446 C CA . PHE B 1 230 ? 44.195 28.370 9.214 1.00 31.31 222 PHE B CA 1
ATOM 5447 C C . PHE B 1 230 ? 43.732 26.912 9.004 1.00 30.98 222 PHE B C 1
ATOM 5448 O O . PHE B 1 230 ? 44.018 26.306 7.968 1.00 31.18 222 PHE B O 1
ATOM 5456 N N . VAL B 1 231 ? 42.984 26.381 9.978 1.00 30.17 223 VAL B N 1
ATOM 5457 C CA . VAL B 1 231 ? 42.309 25.075 9.855 1.00 29.49 223 VAL B CA 1
ATOM 5458 C C . VAL B 1 231 ? 40.854 25.183 10.371 1.00 29.05 223 VAL B C 1
ATOM 5459 O O . VAL B 1 231 ? 40.627 25.814 11.398 1.00 29.02 223 VAL B O 1
ATOM 5466 N N . PRO B 1 232 ? 39.860 24.613 9.644 1.00 28.50 224 PRO B N 1
ATOM 5467 C CA . PRO B 1 232 ? 38.484 24.730 10.155 1.00 27.95 224 PRO B CA 1
ATOM 5468 C C . PRO B 1 232 ? 38.373 24.205 11.583 1.00 27.45 224 PRO B C 1
ATOM 5469 O O . PRO B 1 232 ? 39.280 23.529 12.076 1.00 27.35 224 PRO B O 1
ATOM 5473 N N . GLU B 1 233 ? 37.268 24.525 12.245 1.00 26.77 225 GLU B N 1
ATOM 5474 C CA . GLU B 1 233 ? 37.070 24.035 13.589 1.00 26.26 225 GLU B CA 1
ATOM 5475 C C . GLU B 1 233 ? 36.969 22.520 13.564 1.00 25.18 225 GLU B C 1
ATOM 5476 O O . GLU B 1 233 ? 36.527 21.923 12.567 1.00 25.22 225 GLU B O 1
ATOM 5482 N N . GLY B 1 234 ? 37.385 21.898 14.661 1.00 23.75 226 GLY B N 1
ATOM 5483 C CA . GLY B 1 234 ? 37.139 20.481 14.832 1.00 22.15 226 GLY B CA 1
ATOM 5484 C C . GLY B 1 234 ? 38.306 19.565 14.555 1.00 20.79 226 GLY B C 1
ATOM 5485 O O . GLY B 1 234 ? 38.273 18.414 14.961 1.00 20.76 226 GLY B O 1
ATOM 5486 N N . PHE B 1 235 ? 39.331 20.060 13.865 1.00 19.54 227 PHE B N 1
ATOM 5487 C CA . PHE B 1 235 ? 40.552 19.274 13.641 1.00 18.25 227 PHE B CA 1
ATOM 5488 C C . PHE B 1 235 ? 41.491 19.450 14.810 1.00 18.49 227 PHE B C 1
ATOM 5489 O O . PHE B 1 235 ? 41.624 20.553 15.339 1.00 19.00 227 PHE B O 1
ATOM 5497 N N . THR B 1 236 ? 42.155 18.367 15.199 1.00 18.28 228 THR B N 1
ATOM 5498 C CA . THR B 1 236 ? 43.210 18.446 16.200 1.00 17.88 228 THR B CA 1
ATOM 5499 C C . THR B 1 236 ? 44.519 18.651 15.474 1.00 16.94 228 THR B C 1
ATOM 5500 O O . THR B 1 236 ? 44.807 17.942 14.522 1.00 16.84 228 THR B O 1
ATOM 5504 N N . ILE B 1 237 ? 45.310 19.611 15.942 1.00 15.96 229 ILE B N 1
ATOM 5505 C CA . ILE B 1 237 ? 46.611 19.919 15.354 1.00 15.21 229 ILE B CA 1
ATOM 5506 C C . ILE B 1 237 ? 47.724 19.528 16.321 1.00 15.02 229 ILE B C 1
ATOM 5507 O O . ILE B 1 237 ? 47.657 19.846 17.507 1.00 15.04 229 ILE B O 1
ATOM 5512 N N . ARG B 1 238 ? 48.746 18.853 15.807 1.00 15.34 230 ARG B N 1
ATOM 5513 C CA . ARG B 1 238 ? 49.898 18.493 16.626 1.00 16.21 230 ARG B CA 1
ATOM 5514 C C . ARG B 1 238 ? 51.019 19.492 16.414 1.00 16.59 230 ARG B C 1
ATOM 5515 O O . ARG B 1 238 ? 51.455 19.735 15.284 1.00 15.92 230 ARG B O 1
ATOM 5523 N N . GLU B 1 239 ? 51.467 20.092 17.507 1.00 17.93 231 GLU B N 1
ATOM 5524 C CA . GLU B 1 239 ? 52.497 21.095 17.455 1.00 20.32 231 GLU B CA 1
ATOM 5525 C C . GLU B 1 239 ? 53.695 20.596 18.233 1.00 20.87 231 GLU B C 1
ATOM 5526 O O . GLU B 1 239 ? 53.575 20.180 19.382 1.00 20.61 231 GLU B O 1
ATOM 5532 N N . MET B 1 240 ? 54.852 20.627 17.604 1.00 22.67 232 MET B N 1
ATOM 5533 C CA . MET B 1 240 ? 56.037 20.221 18.317 1.00 24.92 232 MET B CA 1
ATOM 5534 C C . MET B 1 240 ? 57.098 21.296 18.245 1.00 23.98 232 MET B C 1
ATOM 5535 O O . MET B 1 240 ? 57.508 21.687 17.148 1.00 23.64 232 MET B O 1
ATOM 5540 N N . ARG B 1 241 ? 57.507 21.777 19.420 1.00 23.86 233 ARG B N 1
ATOM 5541 C CA . ARG B 1 241 ? 58.553 22.780 19.534 1.00 24.44 233 ARG B CA 1
ATOM 5542 C C . ARG B 1 241 ? 59.904 22.093 19.736 1.00 23.15 233 ARG B C 1
ATOM 5543 O O . ARG B 1 241 ? 60.171 21.521 20.790 1.00 23.02 233 ARG B O 1
ATOM 5551 N N . GLY B 1 242 ? 60.746 22.139 18.707 1.00 22.27 234 GLY B N 1
ATOM 5552 C CA . GLY B 1 242 ? 62.086 21.571 18.791 1.00 21.53 234 GLY B CA 1
ATOM 5553 C C . GLY B 1 242 ? 63.120 22.576 19.277 1.00 21.02 234 GLY B C 1
ATOM 5554 O O . GLY B 1 242 ? 62.792 23.555 19.947 1.00 20.89 234 GLY B O 1
ATOM 5555 N N . LYS B 1 243 ? 64.378 22.324 18.938 1.00 20.89 235 LYS B N 1
ATOM 5556 C CA . LYS B 1 243 ? 65.458 23.265 19.213 1.00 20.93 235 LYS B CA 1
ATOM 5557 C C . LYS B 1 243 ? 65.191 24.535 18.424 1.00 19.87 235 LYS B C 1
ATOM 5558 O O . LYS B 1 243 ? 64.692 24.481 17.290 1.00 19.78 235 LYS B O 1
ATOM 5564 N N . LEU B 1 244 ? 65.510 25.671 19.029 1.00 19.01 236 LEU B N 1
ATOM 5565 C CA . LEU B 1 244 ? 65.289 26.968 18.398 1.00 18.33 236 LEU B CA 1
ATOM 5566 C C . LEU B 1 244 ? 65.965 27.002 17.045 1.00 17.41 236 LEU B C 1
ATOM 5567 O O . LEU B 1 244 ? 67.167 26.738 16.931 1.00 17.78 236 LEU B O 1
ATOM 5572 N N . ALA B 1 245 ? 65.181 27.313 16.015 1.00 16.13 237 ALA B N 1
ATOM 5573 C CA . ALA B 1 245 ? 65.723 27.425 14.667 1.00 14.65 237 ALA B CA 1
ATOM 5574 C C . ALA B 1 245 ? 65.209 28.701 13.987 1.00 13.49 237 ALA B C 1
ATOM 5575 O O . ALA B 1 245 ? 63.996 28.893 13.865 1.00 13.49 237 ALA B O 1
ATOM 5577 N N . ILE B 1 246 ? 66.118 29.566 13.541 1.00 12.35 238 ILE B N 1
ATOM 5578 C CA . ILE B 1 246 ? 65.708 30.830 12.968 1.00 11.49 238 ILE B CA 1
ATOM 5579 C C . ILE B 1 246 ? 66.033 30.825 11.471 1.00 10.77 238 ILE B C 1
ATOM 5580 O O . ILE B 1 246 ? 67.201 30.730 11.096 1.00 11.12 238 ILE B O 1
ATOM 5585 N N . GLY B 1 247 ? 65.002 30.920 10.629 1.00 10.49 239 GLY B N 1
ATOM 5586 C CA . GLY B 1 247 ? 65.199 31.030 9.183 1.00 10.47 239 GLY B CA 1
ATOM 5587 C C . GLY B 1 247 ? 65.245 32.448 8.661 1.00 9.87 239 GLY B C 1
ATOM 5588 O O . GLY B 1 247 ? 64.553 33.312 9.171 1.00 9.83 239 GLY B O 1
ATOM 5589 N N . ILE B 1 248 ? 66.056 32.688 7.630 1.00 9.58 240 ILE B N 1
ATOM 5590 C CA . ILE B 1 248 ? 66.115 33.982 6.982 1.00 9.69 240 ILE B CA 1
ATOM 5591 C C . ILE B 1 248 ? 66.066 33.732 5.481 1.00 9.37 240 ILE B C 1
ATOM 5592 O O . ILE B 1 248 ? 66.816 32.888 4.966 1.00 10.26 240 ILE B O 1
ATOM 5597 N N . THR B 1 249 ? 65.133 34.395 4.804 1.00 8.93 241 THR B N 1
ATOM 5598 C CA . THR B 1 249 ? 65.084 34.339 3.335 1.00 8.91 241 THR B CA 1
ATOM 5599 C C . THR B 1 249 ? 65.425 35.701 2.766 1.00 8.68 241 THR B C 1
ATOM 5600 O O . THR B 1 249 ? 65.158 36.697 3.409 1.00 8.53 241 THR B O 1
ATOM 5604 N N . ALA B 1 250 ? 66.009 35.731 1.561 1.00 8.56 242 ALA B N 1
ATOM 5605 C CA . ALA B 1 250 ? 66.400 36.978 0.905 1.00 8.94 242 ALA B CA 1
ATOM 5606 C C . ALA B 1 250 ? 66.299 36.761 -0.580 1.00 8.78 242 ALA B C 1
ATOM 5607 O O . ALA B 1 250 ? 66.662 35.651 -1.068 1.00 8.68 242 ALA B O 1
ATOM 5609 N N . ASN B 1 251 ? 65.808 37.785 -1.285 1.00 8.73 243 ASN B N 1
ATOM 5610 C CA . ASN B 1 251 ? 65.782 37.824 -2.740 1.00 9.37 243 ASN B CA 1
ATOM 5611 C C . ASN B 1 251 ? 66.607 38.989 -3.255 1.00 9.47 243 ASN B C 1
ATOM 5612 O O . ASN B 1 251 ? 66.373 40.149 -2.880 1.00 10.20 243 ASN B O 1
ATOM 5617 N N . PHE B 1 252 ? 67.556 38.666 -4.127 1.00 9.64 244 PHE B N 1
ATOM 5618 C CA . PHE B 1 252 ? 68.376 39.679 -4.767 1.00 9.83 244 PHE B CA 1
ATOM 5619 C C . PHE B 1 252 ? 68.053 39.737 -6.243 1.00 10.43 244 PHE B C 1
ATOM 5620 O O . PHE B 1 252 ? 67.643 38.724 -6.819 1.00 10.79 244 PHE B O 1
ATOM 5628 N N . VAL B 1 253 ? 68.229 40.911 -6.842 1.00 10.63 245 VAL B N 1
ATOM 5629 C CA . VAL B 1 253 ? 67.944 41.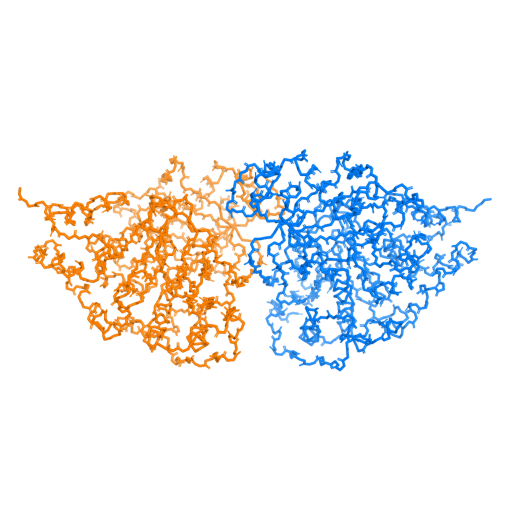096 -8.258 1.00 11.05 245 VAL B CA 1
ATOM 5630 C C . VAL B 1 253 ? 68.821 40.144 -9.093 1.00 10.72 245 VAL B C 1
ATOM 5631 O O . VAL B 1 253 ? 70.025 40.030 -8.878 1.00 10.84 245 VAL B O 1
ATOM 5635 N N . ASN B 1 254 ? 68.191 39.437 -10.026 1.00 10.60 246 ASN B N 1
ATOM 5636 C CA . ASN B 1 254 ? 68.925 38.605 -10.980 1.00 10.66 246 ASN B CA 1
ATOM 5637 C C . ASN B 1 254 ? 68.867 39.263 -12.362 1.00 10.94 246 ASN B C 1
ATOM 5638 O O . ASN B 1 254 ? 67.809 39.326 -12.993 1.00 11.03 246 ASN B O 1
ATOM 5643 N N . GLY B 1 255 ? 70.019 39.755 -12.815 1.00 11.46 247 GLY B N 1
ATOM 5644 C CA . GLY B 1 255 ? 70.108 40.429 -14.106 1.00 11.89 247 GLY B CA 1
ATOM 5645 C C . GLY B 1 255 ? 70.164 39.483 -15.291 1.00 11.96 247 GLY B C 1
ATOM 5646 O O . GLY B 1 255 ? 70.073 39.906 -16.457 1.00 12.22 247 GLY B O 1
ATOM 5647 N N . ARG B 1 256 ? 70.319 38.197 -14.989 1.00 11.37 248 ARG B N 1
ATOM 5648 C CA . ARG B 1 256 ? 70.356 37.110 -15.985 1.00 10.88 248 ARG B CA 1
ATOM 5649 C C . ARG B 1 256 ? 71.480 37.299 -16.996 1.00 10.84 248 ARG B C 1
ATOM 5650 O O . ARG B 1 256 ? 71.354 36.892 -18.151 1.00 11.26 248 ARG B O 1
ATOM 5658 N N . THR B 1 257 ? 72.570 37.917 -16.568 1.00 10.86 249 THR B N 1
ATOM 5659 C CA . THR B 1 257 ? 73.739 38.002 -17.452 1.00 11.01 249 THR B CA 1
ATOM 5660 C C . THR B 1 257 ? 74.382 36.629 -17.594 1.00 11.76 249 THR B C 1
ATOM 5661 O O . THR B 1 257 ? 74.232 35.751 -16.733 1.00 11.82 249 THR B O 1
ATOM 5665 N N . VAL B 1 258 ? 75.141 36.440 -18.661 1.00 12.72 250 VAL B N 1
ATOM 5666 C CA . VAL B 1 258 ? 75.871 35.192 -18.820 1.00 13.42 250 VAL B CA 1
ATOM 5667 C C . VAL B 1 258 ? 76.745 34.879 -17.582 1.00 13.85 250 VAL B C 1
ATOM 5668 O O . VAL B 1 258 ? 76.818 33.730 -17.148 1.00 14.17 250 VAL B O 1
ATOM 5675 N N . GLU B 1 259 ? 77.362 35.894 -16.984 1.00 14.39 251 GLU B N 1
ATOM 5676 C CA . GLU B 1 259 ? 78.260 35.654 -15.860 1.00 14.87 251 GLU B CA 1
ATOM 5677 C C . GLU B 1 259 ? 77.504 35.152 -14.631 1.00 14.78 251 GLU B C 1
ATOM 5678 O O . GLU B 1 259 ? 78.009 34.315 -13.873 1.00 15.01 251 GLU B O 1
ATOM 5684 N N . GLU B 1 260 ? 76.294 35.671 -14.442 1.00 14.46 252 GLU B N 1
ATOM 5685 C CA . GLU B 1 260 ? 75.499 35.332 -13.269 1.00 14.14 252 GLU B CA 1
ATOM 5686 C C . GLU B 1 260 ? 75.099 33.870 -13.375 1.00 13.49 252 GLU B C 1
ATOM 5687 O O . GLU B 1 260 ? 75.072 33.165 -12.372 1.00 13.50 252 GLU B O 1
ATOM 5693 N N . THR B 1 261 ? 74.818 33.405 -14.595 1.00 12.93 253 THR B N 1
ATOM 5694 C CA . THR B 1 261 ? 74.342 32.029 -14.780 1.00 12.73 253 THR B CA 1
ATOM 5695 C C . THR B 1 261 ? 75.369 30.975 -14.413 1.00 12.95 253 THR B C 1
ATOM 5696 O O . THR B 1 261 ? 75.020 29.828 -14.087 1.00 13.36 253 THR B O 1
ATOM 5700 N N . GLN B 1 262 ? 76.643 31.367 -14.462 1.00 13.32 254 GLN B N 1
ATOM 5701 C CA . GLN B 1 262 ? 77.733 30.457 -14.212 1.00 13.77 254 GLN B CA 1
ATOM 5702 C C . GLN B 1 262 ? 77.811 30.041 -12.744 1.00 13.43 254 GLN B C 1
ATOM 5703 O O . GLN B 1 262 ? 78.344 28.976 -12.437 1.00 13.79 254 GLN B O 1
ATOM 5709 N N . VAL B 1 263 ? 77.269 30.874 -11.852 1.00 12.72 255 VAL B N 1
ATOM 5710 C CA . VAL B 1 263 ? 77.398 30.660 -10.419 1.00 12.60 255 VAL B CA 1
ATOM 5711 C C . VAL B 1 263 ? 76.532 29.472 -9.989 1.00 12.53 255 VAL B C 1
ATOM 5712 O O . VAL B 1 263 ? 75.308 29.495 -10.164 1.00 12.83 255 VAL B O 1
ATOM 5716 N N . PRO B 1 264 ? 77.159 28.409 -9.480 1.00 12.30 256 PRO B N 1
ATOM 5717 C CA . PRO B 1 264 ? 76.416 27.197 -9.124 1.00 12.06 256 PRO B CA 1
ATOM 5718 C C . PRO B 1 264 ? 75.343 27.429 -8.052 1.00 11.62 256 PRO B C 1
ATOM 5719 O O . PRO B 1 264 ? 75.558 28.192 -7.122 1.00 11.26 256 PRO B O 1
ATOM 5723 N N . GLU B 1 265 ? 74.212 26.750 -8.172 1.00 11.07 257 GLU B N 1
ATOM 5724 C CA . GLU B 1 265 ? 73.227 26.744 -7.087 1.00 11.24 257 GLU B CA 1
ATOM 5725 C C . GLU B 1 265 ? 73.755 25.976 -5.881 1.00 11.44 257 GLU B C 1
ATOM 5726 O O . GLU B 1 265 ? 74.758 25.263 -5.978 1.00 11.40 257 GLU B O 1
ATOM 5732 N N . ILE B 1 266 ? 73.076 26.138 -4.748 1.00 11.54 258 ILE B N 1
ATOM 5733 C CA . ILE B 1 266 ? 73.411 25.404 -3.551 1.00 12.48 258 ILE B CA 1
ATOM 5734 C C . ILE B 1 266 ? 72.130 24.697 -3.083 1.00 13.33 258 ILE B C 1
ATOM 5735 O O . ILE B 1 266 ? 71.183 25.343 -2.666 1.00 13.11 258 ILE B O 1
ATOM 5740 N N . SER B 1 267 ? 72.091 23.373 -3.211 1.00 15.19 259 SER B N 1
ATOM 5741 C CA . SER B 1 267 ? 70.875 22.624 -2.867 1.00 16.96 259 SER B CA 1
ATOM 5742 C C . SER B 1 267 ? 70.612 22.573 -1.361 1.00 18.21 259 SER B C 1
ATOM 5743 O O . SER B 1 267 ? 69.466 22.379 -0.926 1.00 18.90 259 SER B O 1
ATOM 5746 N N . GLY B 1 268 ? 71.660 22.714 -0.551 1.00 19.56 260 GLY B N 1
ATOM 5747 C CA . GLY B 1 268 ? 71.469 22.824 0.902 1.00 21.11 260 GLY B CA 1
ATOM 5748 C C . GLY B 1 268 ? 72.068 21.670 1.675 1.00 22.24 260 GLY B C 1
ATOM 5749 O O . GLY B 1 268 ? 73.217 21.288 1.414 1.00 23.06 260 GLY B O 1
ATOM 5750 N N . TYR B 1 273 ? 77.257 20.225 9.030 1.00 45.83 265 TYR B N 1
ATOM 5751 C CA . TYR B 1 273 ? 77.209 18.765 9.124 1.00 45.85 265 TYR B CA 1
ATOM 5752 C C . TYR B 1 273 ? 78.351 18.092 8.352 1.00 45.73 265 TYR B C 1
ATOM 5753 O O . TYR B 1 273 ? 78.995 17.160 8.862 1.00 45.89 265 TYR B O 1
ATOM 5755 N N . ASN B 1 274 ? 78.581 18.558 7.123 1.00 45.34 266 ASN B N 1
ATOM 5756 C CA . ASN B 1 274 ? 79.695 18.096 6.290 1.00 44.77 266 ASN B CA 1
ATOM 5757 C C . ASN B 1 274 ? 80.719 19.215 6.100 1.00 43.96 266 ASN B C 1
ATOM 5758 O O . ASN B 1 274 ? 81.621 19.098 5.259 1.00 44.06 266 ASN B O 1
ATOM 5763 N N . GLN B 1 275 ? 80.594 20.281 6.901 1.00 42.58 267 GLN B N 1
ATOM 5764 C CA . GLN B 1 275 ? 81.109 21.598 6.506 1.00 41.05 267 GLN B CA 1
ATOM 5765 C C . GLN B 1 275 ? 82.302 22.233 7.211 1.00 39.52 267 GLN B C 1
ATOM 5766 O O . GLN B 1 275 ? 82.210 22.721 8.340 1.00 39.48 267 GLN B O 1
ATOM 5772 N N . LYS B 1 276 ? 83.414 22.234 6.481 1.00 37.50 268 LYS B N 1
ATOM 5773 C CA . LYS B 1 276 ? 84.469 23.227 6.624 1.00 35.41 268 LYS B CA 1
ATOM 5774 C C . LYS B 1 276 ? 83.941 24.568 6.125 1.00 33.25 268 LYS B C 1
ATOM 5775 O O . LYS B 1 276 ? 84.509 25.611 6.441 1.00 33.02 268 LYS B O 1
ATOM 5781 N N . PHE B 1 277 ? 82.869 24.534 5.325 1.00 30.69 269 PHE B N 1
ATOM 5782 C CA . PHE B 1 277 ? 82.293 25.760 4.774 1.00 28.23 269 PHE B CA 1
ATOM 5783 C C . PHE B 1 277 ? 81.707 26.674 5.849 1.00 26.92 269 PHE B C 1
ATOM 5784 O O . PHE B 1 277 ? 82.007 27.865 5.885 1.00 26.43 269 PHE B O 1
ATOM 5792 N N . PHE B 1 278 ? 80.855 26.122 6.710 1.00 25.82 270 PHE B N 1
ATOM 5793 C CA . PHE B 1 278 ? 80.240 26.921 7.767 1.00 25.08 270 PHE B CA 1
ATOM 5794 C C . PHE B 1 278 ? 81.281 27.402 8.764 1.00 24.80 270 PHE B C 1
ATOM 5795 O O . PHE B 1 278 ? 81.137 28.473 9.333 1.00 24.49 270 PHE B O 1
ATOM 5803 N N . GLN B 1 279 ? 82.339 26.617 8.947 1.00 25.17 271 GLN B N 1
ATOM 5804 C CA . GLN B 1 279 ? 83.451 27.050 9.786 1.00 25.81 271 GLN B CA 1
ATOM 5805 C C . GLN B 1 279 ? 84.184 28.237 9.159 1.00 24.70 271 GLN B C 1
ATOM 5806 O O . GLN B 1 279 ? 84.464 29.225 9.847 1.00 24.65 271 GLN B O 1
ATOM 5812 N N . SER B 1 280 ? 84.444 28.158 7.851 1.00 24.17 272 SER B N 1
ATOM 5813 C CA . SER B 1 280 ? 85.096 29.252 7.123 1.00 23.71 272 SER B CA 1
ATOM 5814 C C . SER B 1 280 ? 84.244 30.521 7.071 1.00 22.72 272 SER B C 1
ATOM 5815 O O . SER B 1 280 ? 84.765 31.632 7.218 1.00 22.60 272 SER B O 1
ATOM 5818 N N . LEU B 1 281 ? 82.935 30.350 6.858 1.00 21.83 273 LEU B N 1
ATOM 5819 C CA . LEU B 1 281 ? 81.997 31.472 6.926 1.00 20.88 273 LEU B CA 1
ATOM 5820 C C . LEU B 1 281 ? 82.034 32.147 8.296 1.00 21.05 273 LEU B C 1
ATOM 5821 O O . LEU B 1 281 ? 82.110 33.372 8.384 1.00 20.71 273 LEU B O 1
ATOM 5826 N N . LEU B 1 282 ? 81.969 31.340 9.352 1.00 21.53 274 LEU B N 1
ATOM 5827 C CA . LEU B 1 282 ? 81.991 31.870 10.716 1.00 22.08 274 LEU B CA 1
ATOM 5828 C C . LEU B 1 282 ? 83.265 32.660 10.990 1.00 22.58 274 LEU B C 1
ATOM 5829 O O . LEU B 1 282 ? 83.195 33.745 11.561 1.00 22.71 274 LEU B O 1
ATOM 5834 N N . LYS B 1 283 ? 84.408 32.138 10.545 1.00 23.20 275 LYS B N 1
ATOM 5835 C CA . LYS B 1 283 ? 85.701 32.818 10.715 1.00 24.05 275 LYS B CA 1
ATOM 5836 C C . LYS B 1 283 ? 85.701 34.193 10.037 1.00 23.90 275 LYS B C 1
ATOM 5837 O O . LYS B 1 283 ? 86.099 35.196 10.641 1.00 23.89 275 LYS B O 1
ATOM 5843 N N . ALA B 1 284 ? 85.207 34.227 8.799 1.00 24.03 276 ALA B N 1
ATOM 5844 C CA . ALA B 1 284 ? 85.272 35.415 7.952 1.00 24.01 276 ALA B CA 1
ATOM 5845 C C . ALA B 1 284 ? 84.277 36.508 8.327 1.00 23.80 276 ALA B C 1
ATOM 5846 O O . ALA B 1 284 ? 84.581 37.697 8.205 1.00 23.95 276 ALA B O 1
ATOM 5848 N N . THR B 1 285 ? 83.094 36.110 8.792 1.00 23.20 277 THR B N 1
ATOM 5849 C CA . THR B 1 285 ? 81.996 37.059 8.948 1.00 22.35 277 THR B CA 1
ATOM 5850 C C . THR B 1 285 ? 81.379 37.065 10.339 1.00 21.88 277 THR B C 1
ATOM 5851 O O . THR B 1 285 ? 80.664 38.006 10.684 1.00 21.90 277 THR B O 1
ATOM 5855 N N . GLY B 1 286 ? 81.636 36.014 11.122 1.00 21.27 278 GLY B N 1
ATOM 5856 C CA . GLY B 1 286 ? 80.989 35.831 12.430 1.00 20.34 278 GLY B CA 1
ATOM 5857 C C . GLY B 1 286 ? 79.562 35.320 12.297 1.00 19.56 278 GLY B C 1
ATOM 5858 O O . GLY B 1 286 ? 78.801 35.281 13.271 1.00 19.34 278 GLY B O 1
ATOM 5859 N N . ILE B 1 287 ? 79.198 34.932 11.078 1.00 18.87 279 ILE B N 1
ATOM 5860 C CA . ILE B 1 287 ? 77.873 34.375 10.783 1.00 18.00 279 ILE B CA 1
ATOM 5861 C C . ILE B 1 287 ? 77.894 32.862 10.987 1.00 17.60 279 ILE B C 1
ATOM 5862 O O . ILE B 1 287 ? 78.699 32.150 10.391 1.00 17.37 279 ILE B O 1
ATOM 5867 N N . ASP B 1 288 ? 76.994 32.396 11.838 1.00 17.71 280 ASP B N 1
ATOM 5868 C CA . ASP B 1 288 ? 76.987 31.025 12.295 1.00 18.05 280 ASP B CA 1
ATOM 5869 C C . ASP B 1 288 ? 75.718 30.415 11.759 1.00 17.32 280 ASP B C 1
ATOM 5870 O O . ASP B 1 288 ? 74.636 30.683 12.299 1.00 17.15 280 ASP B O 1
ATOM 5875 N N . LEU B 1 289 ? 75.841 29.611 10.700 1.00 16.43 281 LEU B N 1
ATOM 5876 C CA . LEU B 1 289 ? 74.671 29.010 10.040 1.00 16.23 281 LEU B CA 1
ATOM 5877 C C . LEU B 1 289 ? 74.606 27.506 10.246 1.00 16.69 281 LEU B C 1
ATOM 5878 O O . LEU B 1 289 ? 75.655 26.859 10.353 1.00 16.81 281 LEU B O 1
ATOM 5883 N N . GLU B 1 290 ? 73.386 26.965 10.265 1.00 17.13 282 GLU B N 1
ATOM 5884 C CA . GLU B 1 290 ? 73.138 25.518 10.261 1.00 18.44 282 GLU B CA 1
ATOM 5885 C C . GLU B 1 290 ? 73.000 24.979 8.827 1.00 17.31 282 GLU B C 1
ATOM 5886 O O . GLU B 1 290 ? 73.329 23.823 8.558 1.00 17.55 282 GLU B O 1
ATOM 5892 N N . ASN B 1 291 ? 72.473 25.809 7.926 1.00 16.20 283 ASN B N 1
ATOM 5893 C CA . ASN B 1 291 ? 72.281 25.448 6.522 1.00 15.45 283 ASN B CA 1
ATOM 5894 C C . ASN B 1 291 ? 72.132 26.692 5.661 1.00 13.95 283 ASN B C 1
ATOM 5895 O O . ASN B 1 291 ? 71.820 27.783 6.157 1.00 13.31 283 ASN B O 1
ATOM 5900 N N . ILE B 1 292 ? 72.413 26.534 4.374 1.00 12.72 284 ILE B N 1
ATOM 5901 C CA . ILE B 1 292 ? 72.131 27.581 3.394 1.00 12.32 284 ILE B CA 1
ATOM 5902 C C . ILE B 1 292 ? 71.755 26.927 2.058 1.00 11.35 284 ILE B C 1
ATOM 5903 O O . ILE B 1 292 ? 72.242 25.834 1.712 1.00 11.78 284 ILE B O 1
ATOM 5908 N N . VAL B 1 293 ? 70.866 27.615 1.341 1.00 10.13 285 VAL B N 1
ATOM 5909 C CA . VAL B 1 293 ? 70.341 27.193 0.049 1.00 9.05 285 VAL B CA 1
ATOM 5910 C C . VAL B 1 293 ? 70.373 28.403 -0.868 1.00 8.46 285 VAL B C 1
ATOM 5911 O O . VAL B 1 293 ? 70.085 29.510 -0.418 1.00 8.50 285 VAL B O 1
ATOM 5915 N N . TYR B 1 294 ? 70.785 28.212 -2.128 1.00 7.98 286 TYR B N 1
ATOM 5916 C CA . TYR B 1 294 ? 70.743 29.257 -3.143 1.00 7.72 286 TYR B CA 1
ATOM 5917 C C . TYR B 1 294 ? 70.059 28.729 -4.391 1.00 7.04 286 TYR B C 1
ATOM 5918 O O . TYR B 1 294 ? 70.529 27.731 -4.976 1.00 6.86 286 TYR B O 1
ATOM 5927 N N . TYR B 1 295 ? 68.921 29.313 -4.775 1.00 6.95 287 TYR B N 1
ATOM 5928 C CA . TYR B 1 295 ? 68.264 29.014 -6.059 1.00 7.79 287 TYR B CA 1
ATOM 5929 C C . TYR B 1 295 ? 68.368 30.199 -7.001 1.00 8.15 287 TYR B C 1
ATOM 5930 O O . TYR B 1 295 ? 68.098 31.353 -6.625 1.00 8.38 287 TYR B O 1
ATOM 5939 N N . LYS B 1 296 ? 68.765 29.893 -8.229 1.00 8.61 288 LYS B N 1
ATOM 5940 C CA . LYS B 1 296 ? 68.882 30.871 -9.286 1.00 9.16 288 LYS B CA 1
ATOM 5941 C C . LYS B 1 296 ? 67.557 30.895 -10.052 1.00 9.01 288 LYS B C 1
ATOM 5942 O O . LYS B 1 296 ? 67.324 30.088 -10.929 1.00 9.18 288 LYS B O 1
ATOM 5948 N N . ASP B 1 297 ? 66.685 31.825 -9.672 1.00 8.55 289 ASP B N 1
ATOM 5949 C CA . ASP B 1 297 ? 65.310 31.879 -10.178 1.00 8.59 289 ASP B CA 1
ATOM 5950 C C . ASP B 1 297 ? 65.027 33.283 -10.763 1.00 8.86 289 ASP B C 1
ATOM 5951 O O . ASP B 1 297 ? 65.922 33.880 -11.362 1.00 9.29 289 ASP B O 1
ATOM 5956 N N . GLU B 1 298 ? 63.811 33.814 -10.612 1.00 8.61 290 GLU B N 1
ATOM 5957 C CA . GLU B 1 298 ? 63.564 35.185 -11.082 1.00 8.61 290 GLU B CA 1
ATOM 5958 C C . GLU B 1 298 ? 64.432 36.175 -10.351 1.00 8.39 290 GLU B C 1
ATOM 5959 O O . GLU B 1 298 ? 64.728 37.232 -10.890 1.00 8.21 290 GLU B O 1
ATOM 5965 N N . THR B 1 299 ? 64.733 35.846 -9.097 1.00 8.43 291 THR B N 1
ATOM 5966 C CA . THR B 1 299 ? 65.706 36.525 -8.247 1.00 8.58 291 THR B CA 1
ATOM 5967 C C . THR B 1 299 ? 66.795 35.506 -7.896 1.00 8.50 291 THR B C 1
ATOM 5968 O O . THR B 1 299 ? 66.622 34.289 -8.105 1.00 8.82 291 THR B O 1
ATOM 5972 N N . HIS B 1 300 ? 67.920 35.981 -7.381 1.00 8.73 292 HIS B N 1
ATOM 5973 C CA . HIS B 1 300 ? 68.828 35.117 -6.645 1.00 8.55 292 HIS B CA 1
ATOM 5974 C C . HIS B 1 300 ? 68.240 34.981 -5.252 1.00 8.46 292 HIS B C 1
ATOM 5975 O O . HIS B 1 300 ? 68.291 35.928 -4.469 1.00 8.48 292 HIS B O 1
ATOM 5982 N N . TYR B 1 301 ? 67.726 33.792 -4.968 1.00 7.92 293 TYR B N 1
ATOM 5983 C CA . TYR B 1 301 ? 67.018 33.525 -3.731 1.00 7.62 293 TYR B CA 1
ATOM 5984 C C . TYR B 1 301 ? 67.901 32.757 -2.778 1.00 8.00 293 TYR B C 1
ATOM 5985 O O . TYR B 1 301 ? 68.502 31.749 -3.175 1.00 7.40 293 TYR B O 1
ATOM 5994 N N . PHE B 1 302 ? 67.939 33.161 -1.511 1.00 8.14 294 PHE B N 1
ATOM 5995 C CA . PHE B 1 302 ? 68.652 32.386 -0.489 1.00 8.12 294 PHE B CA 1
ATOM 5996 C C . PHE B 1 302 ? 67.746 32.102 0.687 1.00 8.26 294 PHE B C 1
ATOM 5997 O O . PHE B 1 302 ? 66.946 32.950 1.066 1.00 8.50 294 PHE B O 1
ATOM 6005 N N . VAL B 1 303 ? 67.849 30.903 1.258 1.00 8.08 295 VAL B N 1
ATOM 6006 C CA . VAL B 1 303 ? 67.255 30.658 2.566 1.00 8.42 295 VAL B CA 1
ATOM 6007 C C . VAL B 1 303 ? 68.365 30.087 3.443 1.00 8.02 295 VAL B C 1
ATOM 6008 O O . VAL B 1 303 ? 69.149 29.220 2.993 1.00 8.19 295 VAL B O 1
ATOM 6012 N N . MET B 1 304 ? 68.437 30.539 4.686 1.00 9.62 296 MET B N 1
ATOM 6013 C CA . MET B 1 304 ? 69.463 30.004 5.589 1.00 9.61 296 MET B CA 1
ATOM 6014 C C . MET B 1 304 ? 68.897 29.872 6.987 1.00 10.00 296 MET B C 1
ATOM 6015 O O . MET B 1 304 ? 67.917 30.540 7.312 1.00 9.78 296 MET B O 1
ATOM 6020 N N . THR B 1 305 ? 69.498 29.001 7.793 1.00 11.08 297 THR B N 1
ATOM 6021 C CA . THR B 1 305 ? 69.077 28.875 9.190 1.00 12.50 297 THR B CA 1
ATOM 6022 C C . THR B 1 305 ? 70.237 29.349 10.047 1.00 13.20 297 THR B C 1
ATOM 6023 O O . THR B 1 305 ? 71.349 28.875 9.885 1.00 13.27 297 THR B O 1
ATOM 6027 N N . ALA B 1 306 ? 69.980 30.324 10.924 1.00 14.46 298 ALA B N 1
ATOM 6028 C CA . ALA B 1 306 ? 71.057 30.992 11.668 1.00 15.76 298 ALA B CA 1
ATOM 6029 C C . ALA B 1 306 ? 70.893 30.814 13.170 1.00 16.66 298 ALA B C 1
ATOM 6030 O O . ALA B 1 306 ? 69.772 30.753 13.676 1.00 17.08 298 ALA B O 1
ATOM 6032 N N . LYS B 1 307 ? 72.017 30.747 13.878 1.00 17.32 299 LYS B N 1
ATOM 6033 C CA . LYS B 1 307 ? 72.001 30.619 15.339 1.00 18.19 299 LYS B CA 1
ATOM 6034 C C . LYS B 1 307 ? 71.676 31.962 15.991 1.00 18.33 299 LYS B C 1
ATOM 6035 O O . LYS B 1 307 ? 72.150 33.000 15.534 1.00 18.49 299 LYS B O 1
ATOM 6041 N N . LYS B 1 308 ? 70.868 31.925 17.054 1.00 18.59 300 LYS B N 1
ATOM 6042 C CA . LYS B 1 308 ? 70.473 33.131 17.788 1.00 18.87 300 LYS B CA 1
ATOM 6043 C C . LYS B 1 308 ? 71.681 33.948 18.252 1.00 19.04 300 LYS B C 1
ATOM 6044 O O . LYS B 1 308 ? 71.696 35.172 18.111 1.00 19.02 300 LYS B O 1
ATOM 6050 N N . GLN B 1 309 ? 72.689 33.270 18.796 1.00 19.73 301 GLN B N 1
ATOM 6051 C CA . GLN B 1 309 ? 73.842 33.956 19.386 1.00 20.62 301 GLN B CA 1
ATOM 6052 C C . GLN B 1 309 ? 74.514 34.917 18.397 1.00 19.95 301 GLN B C 1
ATOM 6053 O O . GLN B 1 309 ? 74.808 36.068 18.734 1.00 20.37 301 GLN B O 1
ATOM 6059 N N . CYS B 1 310 ? 74.720 34.468 17.163 1.00 19.17 302 CYS B N 1
ATOM 6060 C CA . CYS B 1 310 ? 75.357 35.341 16.181 1.00 18.40 302 CYS B CA 1
ATOM 6061 C C . CYS B 1 310 ? 74.413 36.480 15.756 1.00 17.44 302 CYS B C 1
ATOM 6062 O O . CYS B 1 310 ? 74.860 37.594 15.457 1.00 17.24 302 CYS B O 1
ATOM 6065 N N . LEU B 1 311 ? 73.112 36.199 15.744 1.00 16.71 303 LEU B N 1
ATOM 6066 C CA . LEU B 1 311 ? 72.120 37.208 15.379 1.00 16.39 303 LEU B CA 1
ATOM 6067 C C . LEU B 1 311 ? 72.062 38.361 16.383 1.00 16.63 303 LEU B C 1
ATOM 6068 O O . LEU B 1 311 ? 71.894 39.510 15.989 1.00 16.36 303 LEU B O 1
ATOM 6073 N N . LEU B 1 312 ? 72.197 38.031 17.667 1.00 17.31 304 LEU B N 1
ATOM 6074 C CA . LEU B 1 312 ? 72.320 39.029 18.726 1.00 18.12 304 LEU B CA 1
ATOM 6075 C C . LEU B 1 312 ? 73.652 39.760 18.603 1.00 18.95 304 LEU B C 1
ATOM 6076 O O . LEU B 1 312 ? 73.689 40.997 18.643 1.00 19.17 304 LEU B O 1
ATOM 6081 N N . ARG B 1 313 ? 74.737 39.003 18.414 1.00 20.04 305 ARG B N 1
ATOM 6082 C CA . ARG B 1 313 ? 76.081 39.579 18.341 1.00 21.22 305 ARG B CA 1
ATOM 6083 C C . ARG B 1 313 ? 76.277 40.536 17.162 1.00 20.74 305 ARG B C 1
ATOM 6084 O O . ARG B 1 313 ? 77.060 41.483 17.248 1.00 20.76 305 ARG B O 1
ATOM 6092 N N . LEU B 1 314 ? 75.565 40.287 16.065 1.00 20.38 306 LEU B N 1
ATOM 6093 C CA . LEU B 1 314 ? 75.678 41.133 14.879 1.00 20.08 306 LEU B CA 1
ATOM 6094 C C . LEU B 1 314 ? 74.564 42.179 14.811 1.00 19.61 306 LEU B C 1
ATOM 6095 O O . LEU B 1 314 ? 74.472 42.936 13.847 1.00 20.13 306 LEU B O 1
ATOM 6100 N N . GLY B 1 315 ? 73.714 42.210 15.833 1.00 18.68 307 GLY B N 1
ATOM 6101 C CA . GLY B 1 315 ? 72.741 43.285 15.990 1.00 17.35 307 GLY B CA 1
ATOM 6102 C C . GLY B 1 315 ? 71.488 43.155 15.160 1.00 16.49 307 GLY B C 1
ATOM 6103 O O . GLY B 1 315 ? 70.742 44.121 14.984 1.00 16.52 307 GLY B O 1
ATOM 6104 N N . VAL B 1 316 ? 71.258 41.959 14.632 1.00 15.94 308 VAL B N 1
ATOM 6105 C CA . VAL B 1 316 ? 70.034 41.676 13.895 1.00 15.19 308 VAL B CA 1
ATOM 6106 C C . VAL B 1 316 ? 68.834 41.600 14.842 1.00 15.02 308 VAL B C 1
ATOM 6107 O O . VAL B 1 316 ? 67.720 42.007 14.496 1.00 14.80 308 VAL B O 1
ATOM 6111 N N . LEU B 1 317 ? 69.076 41.069 16.037 1.00 15.27 309 LEU B N 1
ATOM 6112 C CA . LEU B 1 317 ? 68.057 40.943 17.049 1.00 15.63 309 LEU B CA 1
ATOM 6113 C C . LEU B 1 317 ? 68.504 41.838 18.189 1.00 16.18 309 LEU B C 1
ATOM 6114 O O . LEU B 1 317 ? 69.672 41.786 18.590 1.00 16.07 309 LEU B O 1
ATOM 6119 N N . ARG B 1 318 ? 67.576 42.652 18.679 1.00 17.08 310 ARG B N 1
ATOM 6120 C CA . ARG B 1 318 ? 67.871 43.665 19.693 1.00 18.03 310 ARG B CA 1
ATOM 6121 C C . ARG B 1 318 ? 68.142 42.996 21.042 1.00 18.94 310 ARG B C 1
ATOM 6122 O O . ARG B 1 318 ? 69.158 43.264 21.688 1.00 19.29 310 ARG B O 1
ATOM 6130 N N . GLN B 1 319 ? 67.242 42.105 21.443 1.00 19.91 311 GLN B N 1
ATOM 6131 C CA . GLN B 1 319 ? 67.293 41.481 22.761 1.00 20.66 311 GLN B CA 1
ATOM 6132 C C . GLN B 1 319 ? 67.106 39.977 22.715 1.00 20.81 311 GLN B C 1
ATOM 6133 O O . GLN B 1 319 ? 66.376 39.475 21.860 1.00 20.58 311 GLN B O 1
ATOM 6139 N N . ASP B 1 320 ? 67.742 39.278 23.654 1.00 21.55 312 ASP B N 1
ATOM 6140 C CA . ASP B 1 320 ? 67.609 37.821 23.791 1.00 22.49 312 ASP B CA 1
ATOM 6141 C C . ASP B 1 320 ? 66.275 37.456 24.469 1.00 22.47 312 ASP B C 1
ATOM 6142 O O . ASP B 1 320 ? 66.218 37.125 25.666 1.00 22.44 312 ASP B O 1
ATOM 6147 N N . LEU B 1 321 ? 65.201 37.535 23.692 1.00 22.53 313 LEU B N 1
ATOM 6148 C CA . LEU B 1 321 ? 63.861 37.267 24.189 1.00 22.89 313 LEU B CA 1
ATOM 6149 C C . LEU B 1 321 ? 63.557 35.784 24.190 1.00 24.04 313 LEU B C 1
ATOM 6150 O O . LEU B 1 321 ? 63.822 35.084 23.201 1.00 24.05 313 LEU B O 1
ATOM 6155 N N . SER B 1 322 ? 62.993 35.311 25.303 1.00 25.67 314 SER B N 1
ATOM 6156 C CA . SER B 1 322 ? 62.706 33.880 25.491 1.00 26.69 314 SER B CA 1
ATOM 6157 C C . SER B 1 322 ? 61.599 33.352 24.569 1.00 26.69 314 SER B C 1
ATOM 6158 O O . SER B 1 322 ? 61.668 32.215 24.098 1.00 26.87 314 SER B O 1
ATOM 6165 N N . GLU B 1 323 ? 60.583 34.175 24.320 1.00 26.47 315 GLU B N 1
ATOM 6166 C CA . GLU B 1 323 ? 59.470 33.800 23.450 1.00 26.31 315 GLU B CA 1
ATOM 6167 C C . GLU B 1 323 ? 59.847 34.032 21.987 1.00 25.29 315 GLU B C 1
ATOM 6168 O O . GLU B 1 323 ? 60.186 35.149 21.614 1.00 25.20 315 GLU B O 1
ATOM 6174 N N . THR B 1 324 ? 59.786 32.984 21.165 1.00 24.46 316 THR B N 1
ATOM 6175 C CA . THR B 1 324 ? 60.258 33.094 19.770 1.00 23.70 316 THR B CA 1
ATOM 6176 C C . THR B 1 324 ? 59.455 34.091 18.916 1.00 23.63 316 THR B C 1
ATOM 6177 O O . THR B 1 324 ? 60.019 34.778 18.061 1.00 23.51 316 THR B O 1
ATOM 6181 N N . ASP B 1 325 ? 58.151 34.188 19.162 1.00 23.56 317 ASP B N 1
ATOM 6182 C CA . ASP B 1 325 ? 57.313 35.105 18.388 1.00 23.60 317 ASP B CA 1
ATOM 6183 C C . ASP B 1 325 ? 57.690 36.550 18.694 1.00 22.53 317 ASP B C 1
ATOM 6184 O O . ASP B 1 325 ? 57.541 37.427 17.845 1.00 22.25 317 ASP B O 1
ATOM 6189 N N . GLN B 1 326 ? 58.194 36.793 19.900 1.00 21.32 318 GLN B N 1
ATOM 6190 C CA . GLN B 1 326 ? 58.673 38.123 20.255 1.00 20.27 318 GLN B CA 1
ATOM 6191 C C . GLN B 1 326 ? 60.092 38.315 19.742 1.00 18.90 318 GLN B C 1
ATOM 6192 O O . GLN B 1 326 ? 60.445 39.389 19.242 1.00 18.76 318 GLN B O 1
ATOM 6198 N N . LEU B 1 327 ? 60.906 37.263 19.869 1.00 17.55 319 LEU B N 1
ATOM 6199 C CA . LEU B 1 327 ? 62.297 37.293 19.408 1.00 16.33 319 LEU B CA 1
ATOM 6200 C C . LEU B 1 327 ? 62.372 37.742 17.943 1.00 15.51 319 LEU B C 1
ATOM 6201 O O . LEU B 1 327 ? 63.270 38.510 17.559 1.00 14.80 319 LEU B O 1
ATOM 6206 N N . LEU B 1 328 ? 61.418 37.261 17.142 1.00 15.31 320 LEU B N 1
ATOM 6207 C CA . LEU B 1 328 ? 61.458 37.499 15.696 1.00 15.28 320 LEU B CA 1
ATOM 6208 C C . LEU B 1 328 ? 60.425 38.503 15.233 1.00 15.49 320 LEU B C 1
ATOM 6209 O O . LEU B 1 328 ? 60.191 38.648 14.035 1.00 15.84 320 LEU B O 1
ATOM 6214 N N . GLY B 1 329 ? 59.841 39.225 16.188 1.00 15.69 321 GLY B N 1
ATOM 6215 C CA . GLY B 1 329 ? 58.838 40.238 15.885 1.00 15.87 321 GLY B CA 1
ATOM 6216 C C . GLY B 1 329 ? 59.491 41.517 15.396 1.00 16.26 321 GLY B C 1
ATOM 6217 O O . GLY B 1 329 ? 60.677 41.747 15.638 1.00 15.73 321 GLY B O 1
ATOM 6218 N N . LYS B 1 330 ? 58.704 42.347 14.714 1.00 17.44 322 LYS B N 1
ATOM 6219 C CA . LYS B 1 330 ? 59.162 43.599 14.096 1.00 18.80 322 LYS B CA 1
ATOM 6220 C C . LYS B 1 330 ? 59.886 44.523 15.090 1.00 18.40 322 LYS B C 1
ATOM 6221 O O . LYS B 1 330 ? 60.816 45.244 14.715 1.00 18.49 322 LYS B O 1
ATOM 6227 N N . ALA B 1 331 ? 59.455 44.489 16.352 1.00 17.87 323 ALA B N 1
ATOM 6228 C CA . ALA B 1 331 ? 60.088 45.286 17.413 1.00 17.17 323 ALA B CA 1
ATOM 6229 C C . ALA B 1 331 ? 61.497 44.822 17.805 1.00 16.49 323 ALA B C 1
ATOM 6230 O O . ALA B 1 331 ? 62.284 45.624 18.297 1.00 16.80 323 ALA B O 1
ATOM 6232 N N . ASN B 1 332 ? 61.821 43.536 17.593 1.00 15.35 324 ASN B N 1
ATOM 6233 C CA . ASN B 1 332 ? 63.138 43.009 17.990 1.00 14.59 324 ASN B CA 1
ATOM 6234 C C . ASN B 1 332 ? 64.103 42.786 16.814 1.00 14.62 324 ASN B C 1
ATOM 6235 O O . ASN B 1 332 ? 65.303 42.575 17.023 1.00 14.61 324 ASN B O 1
ATOM 6240 N N . VAL B 1 333 ? 63.576 42.823 15.588 1.00 14.43 325 VAL B N 1
ATOM 6241 C CA . VAL B 1 333 ? 64.395 42.575 14.399 1.00 14.06 325 VAL B CA 1
ATOM 6242 C C . VAL B 1 333 ? 64.825 43.908 13.775 1.00 14.11 325 VAL B C 1
ATOM 6243 O O . VAL B 1 333 ? 63.981 44.758 13.492 1.00 14.29 325 VAL B O 1
ATOM 6247 N N . VAL B 1 334 ? 66.126 44.073 13.539 1.00 14.37 326 VAL B N 1
ATOM 6248 C CA . VAL B 1 334 ? 66.656 45.324 12.985 1.00 14.83 326 VAL B CA 1
ATOM 6249 C C . VAL B 1 334 ? 66.885 45.214 11.460 1.00 15.45 326 VAL B C 1
ATOM 6250 O O . VAL B 1 334 ? 67.869 44.624 11.020 1.00 15.39 326 VAL B O 1
ATOM 6254 N N . PRO B 1 335 ? 65.984 45.808 10.657 1.00 16.41 327 PRO B N 1
ATOM 6255 C CA . PRO B 1 335 ? 65.999 45.638 9.199 1.00 16.95 327 PRO B CA 1
ATOM 6256 C C . PRO B 1 335 ? 67.370 45.871 8.566 1.00 17.09 327 PRO B C 1
ATOM 6257 O O . PRO B 1 335 ? 67.817 45.037 7.783 1.00 17.15 327 PRO B O 1
ATOM 6261 N N . GLU B 1 336 ? 68.041 46.972 8.919 1.00 17.20 328 GLU B N 1
ATOM 6262 C CA . GLU B 1 336 ? 69.353 47.296 8.330 1.00 17.50 328 GLU B CA 1
ATOM 6263 C C . GLU B 1 336 ? 70.399 46.217 8.608 1.00 15.80 328 GLU B C 1
ATOM 6264 O O . GLU B 1 336 ? 71.135 45.809 7.702 1.00 15.72 328 GLU B O 1
ATOM 6270 N N . ALA B 1 337 ? 70.440 45.746 9.854 1.00 14.45 329 ALA B N 1
ATOM 6271 C CA . ALA B 1 337 ? 71.338 44.653 10.250 1.00 13.16 329 ALA B CA 1
ATOM 6272 C C . ALA B 1 337 ? 70.978 43.327 9.567 1.00 12.30 329 ALA B C 1
ATOM 6273 O O . ALA B 1 337 ? 71.859 42.616 9.117 1.00 11.82 329 ALA B O 1
ATOM 6275 N N . LEU B 1 338 ? 69.683 43.025 9.491 1.00 11.69 330 LEU B N 1
ATOM 6276 C CA . LEU B 1 338 ? 69.220 41.801 8.838 1.00 11.08 330 LEU B CA 1
ATOM 6277 C C . LEU B 1 338 ? 69.655 41.797 7.376 1.00 11.51 330 LEU B C 1
ATOM 6278 O O . LEU B 1 338 ? 70.097 40.751 6.862 1.00 11.45 330 LEU B O 1
ATOM 6283 N N . GLN B 1 339 ? 69.503 42.941 6.707 1.00 11.88 331 GLN B N 1
ATOM 6284 C CA . GLN B 1 339 ? 69.981 43.132 5.327 1.00 12.76 331 GLN B CA 1
ATOM 6285 C C . GLN B 1 339 ? 71.481 42.847 5.190 1.00 12.81 331 GLN B C 1
ATOM 6286 O O . GLN B 1 339 ? 71.899 42.047 4.332 1.00 12.54 331 GLN B O 1
ATOM 6292 N N . ARG B 1 340 ? 72.301 43.483 6.024 1.00 12.98 332 ARG B N 1
ATOM 6293 C CA . ARG B 1 340 ? 73.757 43.297 5.938 1.00 13.77 332 ARG B CA 1
ATOM 6294 C C . ARG B 1 340 ? 74.120 41.827 6.160 1.00 12.13 332 ARG B C 1
ATOM 6295 O O . ARG B 1 340 ? 75.012 41.300 5.507 1.00 11.83 332 ARG B O 1
ATOM 6303 N N . PHE B 1 341 ? 73.420 41.190 7.095 1.00 11.97 333 PHE B N 1
ATOM 6304 C CA . PHE B 1 341 ? 73.626 39.785 7.447 1.00 12.13 333 PHE B CA 1
ATOM 6305 C C . PHE B 1 341 ? 73.341 38.866 6.261 1.00 12.02 333 PHE B C 1
ATOM 6306 O O . PHE B 1 341 ? 74.195 38.074 5.857 1.00 11.98 333 PHE B O 1
ATOM 6314 N N . ALA B 1 342 ? 72.141 38.996 5.707 1.00 12.26 334 ALA B N 1
ATOM 6315 C CA . ALA B 1 342 ? 71.756 38.166 4.559 1.00 12.42 334 ALA B CA 1
ATOM 6316 C C . ALA B 1 342 ? 72.715 38.361 3.381 1.00 12.59 334 ALA B C 1
ATOM 6317 O O . ALA B 1 342 ? 73.127 37.385 2.756 1.00 12.54 334 ALA B O 1
ATOM 6319 N N . ARG B 1 343 ? 73.050 39.613 3.071 1.00 13.12 335 ARG B N 1
ATOM 6320 C CA . ARG B 1 343 ? 73.931 39.883 1.933 1.00 14.28 335 ARG B CA 1
ATOM 6321 C C . ARG B 1 343 ? 75.342 39.301 2.166 1.00 13.22 335 ARG B C 1
ATOM 6322 O O . ARG B 1 343 ? 75.945 38.740 1.241 1.00 13.18 335 ARG B O 1
ATOM 6330 N N . ALA B 1 344 ? 75.864 39.426 3.398 1.00 12.78 336 ALA B N 1
ATOM 6331 C CA . ALA B 1 344 ? 77.195 38.888 3.726 1.00 12.11 336 ALA B CA 1
ATOM 6332 C C . ALA B 1 344 ? 77.240 37.368 3.591 1.00 11.88 336 ALA B C 1
ATOM 6333 O O . ALA B 1 344 ? 78.189 36.815 3.061 1.00 12.40 336 ALA B O 1
ATOM 6335 N N . ALA B 1 345 ? 76.198 36.702 4.062 1.00 11.44 337 ALA B N 1
ATOM 6336 C CA . ALA B 1 345 ? 76.110 35.267 3.976 1.00 10.87 337 ALA B CA 1
ATOM 6337 C C . ALA B 1 345 ? 76.013 34.840 2.502 1.00 11.01 337 ALA B C 1
ATOM 6338 O O . ALA B 1 345 ? 76.720 33.925 2.052 1.00 11.20 337 ALA B O 1
ATOM 6340 N N . ALA B 1 346 ? 75.135 35.503 1.750 1.00 11.19 338 ALA B N 1
ATOM 6341 C CA . ALA B 1 346 ? 74.923 35.183 0.337 1.00 11.46 338 ALA B CA 1
ATOM 6342 C C . ALA B 1 346 ? 76.208 35.368 -0.484 1.00 11.61 338 ALA B C 1
ATOM 6343 O O . ALA B 1 346 ? 76.578 34.507 -1.283 1.00 11.91 338 ALA B O 1
ATOM 6345 N N . ASP B 1 347 ? 76.879 36.504 -0.279 1.00 12.09 339 ASP B N 1
ATOM 6346 C CA . ASP B 1 347 ? 78.144 36.811 -0.963 1.00 12.90 339 ASP B CA 1
ATOM 6347 C C . ASP B 1 347 ? 79.215 35.743 -0.693 1.00 12.64 339 ASP B C 1
ATOM 6348 O O . ASP B 1 347 ? 79.881 35.231 -1.618 1.00 12.45 339 ASP B O 1
ATOM 6353 N N . PHE B 1 348 ? 79.353 35.391 0.583 1.00 12.54 340 PHE B N 1
ATOM 6354 C CA . PHE B 1 348 ? 80.336 34.399 0.991 1.00 12.73 340 PHE B CA 1
ATOM 6355 C C . PHE B 1 348 ? 80.013 33.049 0.389 1.00 12.39 340 PHE B C 1
ATOM 6356 O O . PHE B 1 348 ? 80.897 32.354 -0.108 1.00 12.79 340 PHE B O 1
ATOM 6364 N N . ALA B 1 349 ? 78.731 32.700 0.394 1.00 11.88 341 ALA B N 1
ATOM 6365 C CA . ALA B 1 349 ? 78.325 31.362 -0.047 1.00 11.25 341 ALA B CA 1
ATOM 6366 C C . ALA B 1 349 ? 78.592 31.152 -1.532 1.00 11.28 341 ALA B C 1
ATOM 6367 O O . ALA B 1 349 ? 78.850 30.020 -1.968 1.00 11.21 341 ALA B O 1
ATOM 6369 N N . THR B 1 350 ? 78.495 32.235 -2.299 1.00 10.95 342 THR B N 1
ATOM 6370 C CA . THR B 1 350 ? 78.638 32.202 -3.767 1.00 11.25 342 THR B CA 1
ATOM 6371 C C . THR B 1 350 ? 80.017 32.754 -4.182 1.00 11.44 342 THR B C 1
ATOM 6372 O O . THR B 1 350 ? 80.278 32.987 -5.365 1.00 11.25 342 THR B O 1
ATOM 6376 N N . HIS B 1 351 ? 80.887 32.957 -3.190 1.00 11.67 343 HIS B N 1
ATOM 6377 C CA . HIS B 1 351 ? 82.281 33.369 -3.432 1.00 12.40 343 HIS B CA 1
ATOM 6378 C C . HIS B 1 351 ? 82.400 34.681 -4.210 1.00 12.51 343 HIS B C 1
ATOM 6379 O O . HIS B 1 351 ? 83.361 34.881 -4.991 1.00 12.69 343 HIS B O 1
ATOM 6386 N N . GLY B 1 352 ? 81.434 35.571 -3.997 1.00 12.74 344 GLY B N 1
ATOM 6387 C CA . GLY B 1 352 ? 81.438 36.892 -4.635 1.00 13.12 344 GLY B CA 1
ATOM 6388 C C . GLY B 1 352 ? 81.167 36.881 -6.138 1.00 13.11 344 GLY B C 1
ATOM 6389 O O . GLY B 1 352 ? 81.249 37.920 -6.795 1.00 13.28 344 GLY B O 1
ATOM 6390 N N . LYS B 1 353 ? 80.820 35.723 -6.691 1.00 12.65 345 LYS B N 1
ATOM 6391 C CA . LYS B 1 353 ? 80.767 35.581 -8.148 1.00 12.51 345 LYS B CA 1
ATOM 6392 C C . LYS B 1 353 ? 79.488 36.131 -8.772 1.00 12.95 345 LYS B C 1
ATOM 6393 O O . LYS B 1 353 ? 79.380 36.189 -9.999 1.00 12.69 345 LYS B O 1
ATOM 6399 N N . LEU B 1 354 ? 78.525 36.512 -7.927 1.00 13.45 346 LEU B N 1
ATOM 6400 C CA . LEU B 1 354 ? 77.296 37.161 -8.409 1.00 14.21 346 LEU B CA 1
ATOM 6401 C C . LEU B 1 354 ? 77.518 38.670 -8.482 1.00 15.60 346 LEU B C 1
ATOM 6402 O O . LEU B 1 354 ? 76.620 39.407 -8.887 1.00 16.54 346 LEU B O 1
ATOM 6407 N N . GLY B 1 355 ? 78.703 39.126 -8.078 1.00 16.48 347 GLY B N 1
ATOM 6408 C CA . GLY B 1 355 ? 79.008 40.560 -8.052 1.00 17.23 347 GLY B CA 1
ATOM 6409 C C . GLY B 1 355 ? 78.302 41.257 -6.915 1.00 17.75 347 GLY B C 1
ATOM 6410 O O . GLY B 1 355 ? 77.923 40.609 -5.921 1.00 18.00 347 GLY B O 1
ATOM 6411 N N . LYS B 1 356 ? 78.132 42.576 -7.050 1.00 18.11 348 LYS B N 1
ATOM 6412 C CA . LYS B 1 356 ? 77.446 43.389 -6.047 1.00 18.59 348 LYS B CA 1
ATOM 6413 C C . LYS B 1 356 ? 75.961 43.017 -5.989 1.00 17.78 348 LYS B C 1
ATOM 6414 O O . LYS B 1 356 ? 75.203 43.317 -6.898 1.00 17.85 348 LYS B O 1
ATOM 6420 N N . LEU B 1 357 ? 75.555 42.353 -4.917 1.00 17.20 349 LEU B N 1
ATOM 6421 C CA . LEU B 1 357 ? 74.163 41.909 -4.796 1.00 16.75 349 LEU B CA 1
ATOM 6422 C C . LEU B 1 357 ? 73.274 43.084 -4.421 1.00 16.23 349 LEU B C 1
ATOM 6423 O O . LEU B 1 357 ? 73.615 43.837 -3.503 1.00 16.47 349 LEU B O 1
ATOM 6428 N N . GLU B 1 358 ? 72.146 43.237 -5.118 1.00 15.48 350 GLU B N 1
ATOM 6429 C CA . GLU B 1 358 ? 71.137 44.239 -4.752 1.00 14.70 350 GLU B CA 1
ATOM 6430 C C . GLU B 1 358 ? 69.817 43.580 -4.358 1.00 13.16 350 GLU B C 1
ATOM 6431 O O . GLU B 1 358 ? 69.296 42.751 -5.097 1.00 12.63 350 GLU B O 1
ATOM 6437 N N . PHE B 1 359 ? 69.277 43.941 -3.200 1.00 12.42 351 PHE B N 1
ATOM 6438 C CA . PHE B 1 359 ? 68.003 43.388 -2.798 1.00 12.14 351 PHE B CA 1
ATOM 6439 C C . PHE B 1 359 ? 66.904 43.713 -3.789 1.00 12.11 351 PHE B C 1
ATOM 6440 O O . PHE B 1 359 ? 66.816 44.840 -4.277 1.00 11.78 351 PHE B O 1
ATOM 6448 N N . ALA B 1 360 ? 66.098 42.704 -4.119 1.00 12.25 352 ALA B N 1
ATOM 6449 C CA . ALA B 1 360 ? 64.817 42.964 -4.782 1.00 13.08 352 ALA B CA 1
ATOM 6450 C C . ALA B 1 360 ? 63.885 43.638 -3.776 1.00 14.25 352 ALA B C 1
ATOM 6451 O O . ALA B 1 360 ? 64.115 43.573 -2.558 1.00 14.16 352 ALA B O 1
ATOM 6453 N N . GLN B 1 361 ? 62.837 44.268 -4.291 1.00 16.53 353 GLN B N 1
ATOM 6454 C CA . GLN B 1 361 ? 61.832 44.899 -3.447 1.00 19.11 353 GLN B CA 1
ATOM 6455 C C . GLN B 1 361 ? 60.668 43.949 -3.196 1.00 20.09 353 GLN B C 1
ATOM 6456 O O . GLN B 1 361 ? 60.243 43.217 -4.096 1.00 20.19 353 GLN B O 1
ATOM 6462 N N . ASP B 1 362 ? 60.147 43.954 -1.975 1.00 21.91 354 ASP B N 1
ATOM 6463 C CA . ASP B 1 362 ? 58.973 43.154 -1.685 1.00 23.67 354 ASP B CA 1
ATOM 6464 C C . ASP B 1 362 ? 57.716 43.903 -2.135 1.00 24.75 354 ASP B C 1
ATOM 6465 O O . ASP B 1 362 ? 57.801 45.019 -2.686 1.00 24.68 354 ASP B O 1
ATOM 6470 N N . ALA B 1 363 ? 56.559 43.289 -1.873 1.00 26.26 355 ALA B N 1
ATOM 6471 C CA . ALA B 1 363 ? 55.270 43.829 -2.287 1.00 27.56 355 ALA B CA 1
ATOM 6472 C C . ALA B 1 363 ? 55.001 45.221 -1.723 1.00 28.26 355 ALA B C 1
ATOM 6473 O O . ALA B 1 363 ? 54.127 45.934 -2.219 1.00 28.68 355 ALA B O 1
ATOM 6475 N N . ARG B 1 364 ? 55.745 45.599 -0.687 1.00 28.71 356 ARG B N 1
ATOM 6476 C CA . ARG B 1 364 ? 55.613 46.932 -0.093 1.00 28.90 356 ARG B CA 1
ATOM 6477 C C . ARG B 1 364 ? 56.773 47.905 -0.409 1.00 27.73 356 ARG B C 1
ATOM 6478 O O . ARG B 1 364 ? 56.803 49.028 0.114 1.00 27.90 356 ARG B O 1
ATOM 6486 N N . GLY B 1 365 ? 57.711 47.483 -1.264 1.00 26.34 357 GLY B N 1
ATOM 6487 C CA . GLY B 1 365 ? 58.810 48.361 -1.709 1.00 24.38 357 GLY B CA 1
ATOM 6488 C C . GLY B 1 365 ? 60.038 48.358 -0.802 1.00 22.92 357 GLY B C 1
ATOM 6489 O O . GLY B 1 365 ? 60.944 49.179 -0.948 1.00 22.90 357 GLY B O 1
ATOM 6490 N N . ARG B 1 366 ? 60.060 47.420 0.132 1.00 21.28 358 ARG B N 1
ATOM 6491 C CA . ARG B 1 366 ? 61.137 47.286 1.098 1.00 19.82 358 ARG B CA 1
ATOM 6492 C C . ARG B 1 366 ? 62.113 46.221 0.606 1.00 17.69 358 ARG B C 1
ATOM 6493 O O . ARG B 1 366 ? 61.716 45.359 -0.193 1.00 17.83 358 ARG B O 1
ATOM 6501 N N . PRO B 1 367 ? 63.388 46.268 1.057 1.00 15.74 359 PRO B N 1
ATOM 6502 C CA . PRO B 1 367 ? 64.309 45.205 0.642 1.00 14.60 359 PRO B CA 1
ATOM 6503 C C . PRO B 1 367 ? 63.798 43.828 1.083 1.00 13.44 359 PRO B C 1
ATOM 6504 O O . PRO B 1 367 ? 63.393 43.625 2.254 1.00 13.23 359 PRO B O 1
ATOM 6508 N N . ASP B 1 368 ? 63.780 42.900 0.130 1.00 12.68 360 ASP B N 1
ATOM 6509 C CA . ASP B 1 368 ? 63.127 41.612 0.360 1.00 12.76 360 ASP B CA 1
ATOM 6510 C C . ASP B 1 368 ? 63.998 40.640 1.153 1.00 12.61 360 ASP B C 1
ATOM 6511 O O . ASP B 1 368 ? 64.675 39.779 0.589 1.00 12.98 360 ASP B O 1
ATOM 6516 N N . VAL B 1 369 ? 63.984 40.798 2.470 1.00 11.78 361 VAL B N 1
ATOM 6517 C CA . VAL B 1 369 ? 64.635 39.874 3.388 1.00 10.98 361 VAL B CA 1
ATOM 6518 C C . VAL B 1 369 ? 63.743 39.790 4.593 1.00 10.69 361 VAL B C 1
ATOM 6519 O O . VAL B 1 369 ? 63.149 40.794 5.005 1.00 10.85 361 VAL B O 1
ATOM 6523 N N . ALA B 1 370 ? 63.638 38.600 5.161 1.00 10.73 362 ALA B N 1
ATOM 6524 C CA . ALA B 1 370 ? 62.712 38.375 6.263 1.00 10.30 362 ALA B CA 1
ATOM 6525 C C . ALA B 1 370 ? 63.190 37.235 7.162 1.00 10.45 362 ALA B C 1
ATOM 6526 O O . ALA B 1 370 ? 63.855 36.303 6.705 1.00 10.29 362 ALA B O 1
ATOM 6528 N N . ALA B 1 371 ? 62.881 37.341 8.464 1.00 9.88 363 ALA B N 1
ATOM 6529 C CA . ALA B 1 371 ? 63.192 36.289 9.441 1.00 10.20 363 ALA B CA 1
ATOM 6530 C C . ALA B 1 371 ? 61.930 35.488 9.787 1.00 10.45 363 ALA B C 1
ATOM 6531 O O . ALA B 1 371 ? 60.841 36.043 9.930 1.00 10.75 363 ALA B O 1
ATOM 6533 N N . PHE B 1 372 ? 62.083 34.170 9.921 1.00 10.63 364 PHE B N 1
ATOM 6534 C CA . PHE B 1 372 ? 60.953 33.296 10.191 1.00 10.99 364 PHE B CA 1
ATOM 6535 C C . PHE B 1 372 ? 61.295 32.305 11.310 1.00 11.49 364 PHE B C 1
ATOM 6536 O O . PHE B 1 372 ? 62.444 31.878 11.460 1.00 11.21 364 PHE B O 1
ATOM 6544 N N . ASP B 1 373 ? 60.287 31.898 12.081 1.00 12.34 365 ASP B N 1
ATOM 6545 C CA . ASP B 1 373 ? 60.486 30.851 13.069 1.00 13.64 365 ASP B CA 1
ATOM 6546 C C . ASP B 1 373 ? 60.460 29.500 12.393 1.00 13.60 365 ASP B C 1
ATOM 6547 O O . ASP B 1 373 ? 59.429 29.110 11.845 1.00 14.12 365 ASP B O 1
ATOM 6552 N N . PHE B 1 374 ? 61.594 28.803 12.424 1.00 13.78 366 PHE B N 1
ATOM 6553 C CA . PHE B 1 374 ? 61.739 27.453 11.828 1.00 14.46 366 PHE B CA 1
ATOM 6554 C C . PHE B 1 374 ? 61.736 26.364 12.920 1.00 15.74 366 PHE B C 1
ATOM 6555 O O . PHE B 1 374 ? 62.130 25.214 12.655 1.00 16.36 366 PHE B O 1
ATOM 6563 N N . THR B 1 375 ? 61.304 26.735 14.127 1.00 17.12 367 THR B N 1
ATOM 6564 C CA . THR B 1 375 ? 61.424 25.893 15.325 1.00 18.65 367 THR B CA 1
ATOM 6565 C C . THR B 1 375 ? 60.284 24.894 15.485 1.00 20.09 367 THR B C 1
ATOM 6566 O O . THR B 1 375 ? 60.500 23.746 15.895 1.00 20.63 367 THR B O 1
ATOM 6570 N N . SER B 1 376 ? 59.068 25.362 15.246 1.00 21.51 368 SER B N 1
ATOM 6571 C CA . SER B 1 376 ? 57.880 24.590 15.578 1.00 22.96 368 SER B CA 1
ATOM 6572 C C . SER B 1 376 ? 57.266 24.101 14.300 1.00 23.60 368 SER B C 1
ATOM 6573 O O . SER B 1 376 ? 57.169 24.835 13.308 1.00 23.86 368 SER B O 1
ATOM 6576 N N . MET B 1 377 ? 56.902 22.834 14.309 1.00 24.22 369 MET B N 1
ATOM 6577 C CA . MET B 1 377 ? 56.386 22.208 13.122 1.00 24.83 369 MET B CA 1
ATOM 6578 C C . MET B 1 377 ? 55.039 21.599 13.459 1.00 24.04 369 MET B C 1
ATOM 6579 O O . MET B 1 377 ? 54.906 20.847 14.418 1.00 24.38 369 MET B O 1
ATOM 6584 N N . MET B 1 378 ? 54.039 21.999 12.691 1.00 23.50 370 MET B N 1
ATOM 6585 C CA . MET B 1 378 ? 52.669 21.576 12.919 1.00 22.96 370 MET B CA 1
ATOM 6586 C C . MET B 1 378 ? 52.245 20.532 11.927 1.00 19.75 370 MET B C 1
ATOM 6587 O O . MET B 1 378 ? 52.662 20.546 10.776 1.00 18.71 370 MET B O 1
ATOM 6592 N N . ARG B 1 379 ? 51.446 19.589 12.401 1.00 17.99 371 ARG B N 1
ATOM 6593 C CA . ARG B 1 379 ? 50.793 18.665 11.490 1.00 16.97 371 ARG B CA 1
ATOM 6594 C C . ARG B 1 379 ? 49.467 18.192 12.049 1.00 15.23 371 ARG B C 1
ATOM 6595 O O . ARG B 1 379 ? 49.354 17.834 13.231 1.00 14.85 371 ARG B O 1
ATOM 6603 N N . ALA B 1 380 ? 48.460 18.188 11.185 1.00 13.93 372 ALA B N 1
ATOM 6604 C CA . ALA B 1 380 ? 47.129 17.811 11.608 1.00 13.27 372 ALA B CA 1
ATOM 6605 C C . ALA B 1 380 ? 47.124 16.357 12.048 1.00 13.47 372 ALA B C 1
ATOM 6606 O O . ALA B 1 380 ? 47.823 15.530 11.484 1.00 13.19 372 ALA B O 1
ATOM 6608 N N . GLU B 1 381 ? 46.333 16.039 13.067 1.00 14.43 373 GLU B N 1
ATOM 6609 C CA . GLU B 1 381 ? 46.227 14.659 13.510 1.00 15.96 373 GLU B CA 1
ATOM 6610 C C . GLU B 1 381 ? 45.529 13.807 12.448 1.00 15.77 373 GLU B C 1
ATOM 6611 O O . GLU B 1 381 ? 45.830 12.626 12.281 1.00 16.51 373 GLU B O 1
ATOM 6617 N N . SER B 1 382 ? 44.587 14.414 11.735 1.00 15.31 374 SER B N 1
ATOM 6618 C CA . SER B 1 382 ? 43.905 13.750 10.630 1.00 14.83 374 SER B CA 1
ATOM 6619 C C . SER B 1 382 ? 43.799 14.714 9.467 1.00 13.45 374 SER B C 1
ATOM 6620 O O . SER B 1 382 ? 43.829 15.919 9.669 1.00 13.11 374 SER B O 1
ATOM 6623 N N . SER B 1 383 ? 43.665 14.176 8.264 1.00 13.07 375 SER B N 1
ATOM 6624 C CA . SER B 1 383 ? 43.621 15.027 7.073 1.00 12.81 375 SER B CA 1
ATOM 6625 C C . SER B 1 383 ? 42.186 15.304 6.618 1.00 13.05 375 SER B C 1
ATOM 6626 O O . SER B 1 383 ? 41.972 16.004 5.633 1.00 13.26 375 SER B O 1
ATOM 6629 N N . ALA B 1 384 ? 41.209 14.737 7.326 1.00 13.18 376 ALA B N 1
ATOM 6630 C CA . ALA B 1 384 ? 39.826 14.836 6.902 1.00 13.67 376 ALA B CA 1
ATOM 6631 C C . ALA B 1 384 ? 38.856 14.537 8.048 1.00 14.14 376 ALA B C 1
ATOM 6632 O O . ALA B 1 384 ? 39.217 13.843 9.007 1.00 14.44 376 ALA B O 1
ATOM 6634 N N . ARG B 1 385 ? 37.647 15.094 7.952 1.00 14.52 377 ARG B N 1
ATOM 6635 C CA . ARG B 1 385 ? 36.560 14.830 8.923 1.00 15.46 377 ARG B CA 1
ATOM 6636 C C . ARG B 1 385 ? 35.257 14.878 8.147 1.00 15.11 377 ARG B C 1
ATOM 6637 O O . ARG B 1 385 ? 35.232 15.397 7.030 1.00 15.20 377 ARG B O 1
ATOM 6645 N N . VAL B 1 386 ? 34.187 14.351 8.739 1.00 15.57 378 VAL B N 1
ATOM 6646 C CA . VAL B 1 386 ? 32.829 14.473 8.175 1.00 15.88 378 VAL B CA 1
ATOM 6647 C C . VAL B 1 386 ? 31.910 15.054 9.252 1.00 16.56 378 VAL B C 1
ATOM 6648 O O . VAL B 1 386 ? 32.004 14.661 10.415 1.00 16.19 378 VAL B O 1
ATOM 6652 N N . GLN B 1 387 ? 31.052 16.004 8.878 1.00 17.17 379 GLN B N 1
ATOM 6653 C CA . GLN B 1 387 ? 30.043 16.555 9.789 1.00 18.63 379 GLN B CA 1
ATOM 6654 C C . GLN B 1 387 ? 28.674 16.334 9.172 1.00 18.48 379 GLN B C 1
ATOM 6655 O O . GLN B 1 387 ? 28.515 16.453 7.952 1.00 18.52 379 GLN B O 1
ATOM 6661 N N . GLU B 1 388 ? 27.684 16.019 10.009 1.00 18.86 380 GLU B N 1
ATOM 6662 C CA . GLU B 1 388 ? 26.311 15.865 9.531 1.00 19.64 380 GLU B CA 1
ATOM 6663 C C . GLU B 1 388 ? 25.360 16.616 10.453 1.00 19.92 380 GLU B C 1
ATOM 6664 O O . GLU B 1 388 ? 25.496 16.538 11.679 1.00 19.85 380 GLU B O 1
ATOM 6670 N N . LYS B 1 389 ? 24.400 17.327 9.863 1.00 20.18 381 LYS B N 1
ATOM 6671 C CA . LYS B 1 389 ? 23.280 17.883 10.610 1.00 20.64 381 LYS B CA 1
ATOM 6672 C C . LYS B 1 389 ? 22.040 17.871 9.728 1.00 20.94 381 LYS B C 1
ATOM 6673 O O . LYS B 1 389 ? 22.114 18.178 8.524 1.00 20.74 381 LYS B O 1
ATOM 6679 N N . HIS B 1 390 ? 20.911 17.477 10.322 1.00 21.19 382 HIS B N 1
ATOM 6680 C CA . HIS B 1 390 ? 19.624 17.438 9.620 1.00 21.80 382 HIS B CA 1
ATOM 6681 C C . HIS B 1 390 ? 19.699 16.677 8.288 1.00 21.91 382 HIS B C 1
ATOM 6682 O O . HIS B 1 390 ? 19.114 17.102 7.296 1.00 22.34 382 HIS B O 1
ATOM 6689 N N . GLY B 1 391 ? 20.439 15.570 8.274 1.00 22.05 383 GLY B N 1
ATOM 6690 C CA . GLY B 1 391 ? 20.557 14.733 7.080 1.00 21.98 383 GLY B CA 1
ATOM 6691 C C . GLY B 1 391 ? 21.606 15.153 6.059 1.00 21.85 383 GLY B C 1
ATOM 6692 O O . GLY B 1 391 ? 21.842 14.439 5.077 1.00 22.35 383 GLY B O 1
ATOM 6693 N N . ALA B 1 392 ? 22.218 16.317 6.267 1.00 20.88 384 ALA B N 1
ATOM 6694 C CA . ALA B 1 392 ? 23.160 16.875 5.286 1.00 19.88 384 ALA B CA 1
ATOM 6695 C C . ALA B 1 392 ? 24.586 16.611 5.743 1.00 19.06 384 ALA B C 1
ATOM 6696 O O . ALA B 1 392 ? 24.990 17.072 6.815 1.00 18.64 384 ALA B O 1
ATOM 6698 N N . ARG B 1 393 ? 25.321 15.867 4.914 1.00 18.44 385 ARG B N 1
ATOM 6699 C CA . ARG B 1 393 ? 26.726 15.531 5.156 1.00 17.90 385 ARG B CA 1
ATOM 6700 C C . ARG B 1 393 ? 27.682 16.490 4.463 1.00 16.65 385 ARG B C 1
ATOM 6701 O O . ARG B 1 393 ? 27.474 16.900 3.315 1.00 16.51 385 ARG B O 1
ATOM 6709 N N . LEU B 1 394 ? 28.736 16.833 5.198 1.00 15.55 386 LEU B N 1
ATOM 6710 C CA . LEU B 1 394 ? 29.836 17.632 4.677 1.00 14.50 386 LEU B CA 1
ATOM 6711 C C . LEU B 1 394 ? 31.135 16.870 4.900 1.00 14.24 386 LEU B C 1
ATOM 6712 O O . LEU B 1 394 ? 31.449 16.474 6.026 1.00 14.29 386 LEU B O 1
ATOM 6717 N N . LEU B 1 395 ? 31.881 16.686 3.813 1.00 14.16 387 LEU B N 1
ATOM 6718 C CA . LEU B 1 395 ? 33.222 16.133 3.870 1.00 14.10 387 LEU B CA 1
ATOM 6719 C C . LEU B 1 395 ? 34.234 17.256 3.922 1.00 13.80 387 LEU B C 1
ATOM 6720 O O . LEU B 1 395 ? 34.247 18.086 3.020 1.00 13.81 387 LEU B O 1
ATOM 6725 N N . LEU B 1 396 ? 35.096 17.253 4.952 1.00 13.79 388 LEU B N 1
ATOM 6726 C CA . LEU B 1 396 ? 36.134 18.284 5.131 1.00 13.67 388 LEU B CA 1
ATOM 6727 C C . LEU B 1 396 ? 37.516 17.670 4.908 1.00 13.56 388 LEU B C 1
ATOM 6728 O O . LEU B 1 396 ? 37.839 16.635 5.476 1.00 14.18 388 LEU B O 1
ATOM 6733 N N . GLY B 1 397 ? 38.327 18.286 4.047 1.00 12.99 389 GLY B N 1
ATOM 6734 C CA . GLY B 1 397 ? 39.682 17.796 3.782 1.00 12.34 389 GLY B CA 1
ATOM 6735 C C . GLY B 1 397 ? 40.677 18.922 3.934 1.00 12.23 389 GLY B C 1
ATOM 6736 O O . GLY B 1 397 ? 40.347 20.068 3.660 1.00 12.07 389 GLY B O 1
ATOM 6737 N N . LEU B 1 398 ? 41.871 18.598 4.426 1.00 11.71 390 LEU B N 1
ATOM 6738 C CA . LEU B 1 398 ? 42.956 19.584 4.557 1.00 11.64 390 LEU B CA 1
ATOM 6739 C C . LEU B 1 398 ? 44.006 19.305 3.505 1.00 11.03 390 LEU B C 1
ATOM 6740 O O . LEU B 1 398 ? 44.350 18.159 3.242 1.00 11.38 390 LEU B O 1
ATOM 6745 N N . VAL B 1 399 ? 44.511 20.369 2.883 1.00 10.31 391 VAL B N 1
ATOM 6746 C CA . VAL B 1 399 ? 45.516 20.252 1.841 1.00 10.19 391 VAL B CA 1
ATOM 6747 C C . VAL B 1 399 ? 46.596 21.330 2.061 1.00 9.86 391 VAL B C 1
ATOM 6748 O O . VAL B 1 399 ? 46.265 22.502 2.293 1.00 10.17 391 VAL B O 1
ATOM 6752 N N . GLY B 1 400 ? 47.876 20.949 1.949 1.00 9.20 392 GLY B N 1
ATOM 6753 C CA . GLY B 1 400 ? 48.969 21.930 1.862 1.00 8.69 392 GLY B CA 1
ATOM 6754 C C . GLY B 1 400 ? 49.580 22.230 3.210 1.00 8.65 392 GLY B C 1
ATOM 6755 O O . GLY B 1 400 ? 49.600 21.372 4.115 1.00 8.23 392 GLY B O 1
ATOM 6756 N N . ASP B 1 401 ? 50.113 23.433 3.353 1.00 9.03 393 ASP B N 1
ATOM 6757 C CA . ASP B 1 401 ? 50.747 23.849 4.629 1.00 9.81 393 ASP B CA 1
ATOM 6758 C C . ASP B 1 401 ? 49.834 23.703 5.865 1.00 10.38 393 ASP B C 1
ATOM 6759 O O . ASP B 1 401 ? 50.340 23.555 6.977 1.00 11.19 393 ASP B O 1
ATOM 6764 N N . CYS B 1 402 ? 48.513 23.770 5.682 1.00 10.60 394 CYS B N 1
ATOM 6765 C CA . CYS B 1 402 ? 47.612 23.661 6.840 1.00 11.59 394 CYS B CA 1
ATOM 6766 C C . CYS B 1 402 ? 47.417 22.218 7.276 1.00 11.81 394 CYS B C 1
ATOM 6767 O O . CYS B 1 402 ? 46.898 21.968 8.382 1.00 12.30 394 CYS B O 1
ATOM 6770 N N . LEU B 1 403 ? 47.826 21.265 6.430 1.00 10.96 395 LEU B N 1
ATOM 6771 C CA . LEU B 1 403 ? 47.799 19.842 6.812 1.00 10.48 395 LEU B CA 1
ATOM 6772 C C . LEU B 1 403 ? 49.111 19.481 7.459 1.00 10.65 395 LEU B C 1
ATOM 6773 O O . LEU B 1 403 ? 49.135 18.959 8.569 1.00 11.10 395 LEU B O 1
ATOM 6778 N N . VAL B 1 404 ? 50.209 19.735 6.750 1.00 10.88 396 VAL B N 1
ATOM 6779 C CA . VAL B 1 404 ? 51.545 19.571 7.335 1.00 11.06 396 VAL B CA 1
ATOM 6780 C C . VAL B 1 404 ? 52.456 20.740 6.971 1.00 10.73 396 VAL B C 1
ATOM 6781 O O . VAL B 1 404 ? 52.599 21.111 5.786 1.00 10.72 396 VAL B O 1
ATOM 6788 N N . GLU B 1 405 ? 53.096 21.313 7.989 1.00 10.42 397 GLU B N 1
ATOM 6789 C CA . GLU B 1 405 ? 53.928 22.488 7.752 1.00 10.79 397 GLU B CA 1
ATOM 6790 C C . GLU B 1 405 ? 55.285 22.039 7.203 1.00 10.23 397 GLU B C 1
ATOM 6791 O O . GLU B 1 405 ? 55.958 21.208 7.830 1.00 10.71 397 GLU B O 1
ATOM 6797 N N . PRO B 1 406 ? 55.703 22.592 6.056 1.00 10.10 398 PRO B N 1
ATOM 6798 C CA . PRO B 1 406 ? 56.989 22.166 5.547 1.00 9.83 398 PRO B CA 1
ATOM 6799 C C . PRO B 1 406 ? 58.153 22.871 6.219 1.00 9.23 398 PRO B C 1
ATOM 6800 O O . PRO B 1 406 ? 58.026 24.018 6.636 1.00 9.30 398 PRO B O 1
ATOM 6804 N N . PHE B 1 407 ? 59.292 22.184 6.305 1.00 9.24 399 PHE B N 1
ATOM 6805 C CA . PHE B 1 407 ? 60.549 22.799 6.708 1.00 9.29 399 PHE B CA 1
ATOM 6806 C C . PHE B 1 407 ? 61.221 23.245 5.414 1.00 8.99 399 PHE B C 1
ATOM 6807 O O . PHE B 1 407 ? 61.694 22.430 4.620 1.00 9.28 399 PHE B O 1
ATOM 6815 N N . TRP B 1 408 ? 61.187 24.546 5.165 1.00 8.48 400 TRP B N 1
ATOM 6816 C CA . TRP B 1 408 ? 61.539 25.039 3.828 1.00 8.15 400 TRP B CA 1
ATOM 6817 C C . TRP B 1 408 ? 62.855 24.548 3.265 1.00 8.71 400 TRP B C 1
ATOM 6818 O O . TRP B 1 408 ? 62.888 24.180 2.092 1.00 8.59 400 TRP B O 1
ATOM 6829 N N . PRO B 1 409 ? 63.949 24.578 4.056 1.00 8.64 401 PRO B N 1
ATOM 6830 C CA . PRO B 1 409 ? 65.208 24.155 3.424 1.00 9.37 401 PRO B CA 1
ATOM 6831 C C . PRO B 1 409 ? 65.191 22.759 2.822 1.00 9.80 401 PRO B C 1
ATOM 6832 O O . PRO B 1 409 ? 65.981 22.532 1.938 1.00 10.87 401 PRO B O 1
ATOM 6836 N N . LEU B 1 410 ? 64.331 21.853 3.295 1.00 10.11 402 LEU B N 1
ATOM 6837 C CA . LEU B 1 410 ? 64.284 20.476 2.793 1.00 10.60 402 LEU B CA 1
ATOM 6838 C C . LEU B 1 410 ? 63.349 20.310 1.605 1.00 9.81 402 LEU B C 1
ATOM 6839 O O . LEU B 1 410 ? 63.344 19.249 0.958 1.00 9.80 402 LEU B O 1
ATOM 6844 N N . GLY B 1 411 ? 62.559 21.333 1.293 1.00 9.44 403 GLY B N 1
ATOM 6845 C CA . GLY B 1 411 ? 61.916 21.425 -0.022 1.00 9.77 403 GLY B CA 1
ATOM 6846 C C . GLY B 1 411 ? 60.764 20.466 -0.279 1.00 9.85 403 GLY B C 1
ATOM 6847 O O . GLY B 1 411 ? 60.512 20.093 -1.442 1.00 10.52 403 GLY B O 1
ATOM 6848 N N . THR B 1 412 ? 60.039 20.092 0.780 1.00 9.64 404 THR B N 1
ATOM 6849 C CA . THR B 1 412 ? 58.899 19.176 0.623 1.00 10.00 404 THR B CA 1
ATOM 6850 C C . THR B 1 412 ? 57.538 19.865 0.427 1.00 8.99 404 THR B C 1
ATOM 6851 O O . THR B 1 412 ? 56.513 19.197 0.314 1.00 8.65 404 THR B O 1
ATOM 6855 N N . GLY B 1 413 ? 57.496 21.193 0.450 1.00 8.71 405 GLY B N 1
ATOM 6856 C CA . GLY B 1 413 ? 56.222 21.913 0.541 1.00 8.67 405 GLY B CA 1
ATOM 6857 C C . GLY B 1 413 ? 55.293 21.690 -0.638 1.00 8.60 405 GLY B C 1
ATOM 6858 O O . GLY B 1 413 ? 54.133 21.283 -0.468 1.00 8.53 405 GLY B O 1
ATOM 6859 N N . VAL B 1 414 ? 55.805 21.931 -1.840 1.00 8.34 406 VAL B N 1
ATOM 6860 C CA . VAL B 1 414 ? 54.963 21.715 -3.030 1.00 8.25 406 VAL B CA 1
ATOM 6861 C C . VAL B 1 414 ? 54.653 20.220 -3.191 1.00 8.07 406 VAL B C 1
ATOM 6862 O O . VAL B 1 414 ? 53.484 19.857 -3.427 1.00 8.06 406 VAL B O 1
ATOM 6866 N N . ALA B 1 415 ? 55.667 19.371 -3.057 1.00 8.09 407 ALA B N 1
ATOM 6867 C CA . ALA B 1 415 ? 55.457 17.918 -3.260 1.00 8.04 407 ALA B CA 1
ATOM 6868 C C . ALA B 1 415 ? 54.376 17.373 -2.339 1.00 7.92 407 ALA B C 1
ATOM 6869 O O . ALA B 1 415 ? 53.422 16.737 -2.791 1.00 7.68 407 ALA B O 1
ATOM 6871 N N . ARG B 1 416 ? 54.517 17.649 -1.047 1.00 7.90 408 ARG B N 1
ATOM 6872 C CA . ARG B 1 416 ? 53.569 17.124 -0.083 1.00 8.08 408 ARG B CA 1
ATOM 6873 C C . ARG B 1 416 ? 52.190 17.819 -0.154 1.00 7.87 408 ARG B C 1
ATOM 6874 O O . ARG B 1 416 ? 51.162 17.196 0.148 1.00 8.48 408 ARG B O 1
ATOM 6882 N N . GLY B 1 417 ? 52.170 19.103 -0.486 1.00 7.73 409 GLY B N 1
ATOM 6883 C CA . GLY B 1 417 ? 50.902 19.758 -0.782 1.00 7.83 409 GLY B CA 1
ATOM 6884 C C . GLY B 1 417 ? 50.162 19.126 -1.952 1.00 7.61 409 GLY B C 1
ATOM 6885 O O . GLY B 1 417 ? 48.941 18.889 -1.901 1.00 7.34 409 GLY B O 1
ATOM 6886 N N . PHE B 1 418 ? 50.901 18.852 -3.020 1.00 7.49 410 PHE B N 1
ATOM 6887 C CA . PHE B 1 418 ? 50.257 18.272 -4.206 1.00 7.80 410 PHE B CA 1
ATOM 6888 C C . PHE B 1 418 ? 49.787 16.856 -3.916 1.00 8.34 410 PHE B C 1
ATOM 6889 O O . PHE B 1 418 ? 48.683 16.472 -4.315 1.00 8.54 410 PHE B O 1
ATOM 6897 N N . LEU B 1 419 ? 50.610 16.073 -3.218 1.00 8.35 411 LEU B N 1
ATOM 6898 C CA . LEU B 1 419 ? 50.145 14.721 -2.867 1.00 8.27 411 LEU B CA 1
ATOM 6899 C C . LEU B 1 419 ? 48.880 14.786 -2.027 1.00 8.90 411 LEU B C 1
ATOM 6900 O O . LEU B 1 419 ? 47.938 14.013 -2.231 1.00 9.38 411 LEU B O 1
ATOM 6905 N N . ALA B 1 420 ? 48.849 15.696 -1.067 1.00 9.35 412 ALA B N 1
ATOM 6906 C CA . ALA B 1 420 ? 47.627 15.869 -0.290 1.00 9.41 412 ALA B CA 1
ATOM 6907 C C . ALA B 1 420 ? 46.433 16.287 -1.154 1.00 9.41 412 ALA B C 1
ATOM 6908 O O . ALA B 1 420 ? 45.300 15.874 -0.888 1.00 9.79 412 ALA B O 1
ATOM 6910 N N . ALA B 1 421 ? 46.695 17.149 -2.133 1.00 9.48 413 ALA B N 1
ATOM 6911 C CA . ALA B 1 421 ? 45.657 17.576 -3.083 1.00 9.40 413 ALA B CA 1
ATOM 6912 C C . ALA B 1 421 ? 45.112 16.382 -3.850 1.00 9.64 413 ALA B C 1
ATOM 6913 O O . ALA B 1 421 ? 43.878 16.247 -3.985 1.00 9.50 413 ALA B O 1
ATOM 6915 N N . PHE B 1 422 ? 46.012 15.518 -4.336 1.00 10.22 414 PHE B N 1
ATOM 6916 C CA . PHE B 1 422 ? 45.597 14.314 -5.078 1.00 10.79 414 PHE B CA 1
ATOM 6917 C C . PHE B 1 422 ? 44.807 13.386 -4.171 1.00 10.97 414 PHE B C 1
ATOM 6918 O O . PHE B 1 422 ? 43.727 12.923 -4.540 1.00 11.13 414 PHE B O 1
ATOM 6926 N N . ASP B 1 423 ? 45.322 13.141 -2.969 1.00 11.21 415 ASP B N 1
ATOM 6927 C CA . ASP B 1 423 ? 44.646 12.228 -2.033 1.00 11.33 415 ASP B CA 1
ATOM 6928 C C . ASP B 1 423 ? 43.270 12.733 -1.610 1.00 11.38 415 ASP B C 1
ATOM 6929 O O . ASP B 1 423 ? 42.335 11.945 -1.483 1.00 11.54 415 ASP B O 1
ATOM 6934 N N . ALA B 1 424 ? 43.139 14.049 -1.432 1.00 11.42 416 ALA B N 1
ATOM 6935 C CA . ALA B 1 424 ? 41.860 14.660 -1.120 1.00 11.20 416 ALA B CA 1
ATOM 6936 C C . ALA B 1 424 ? 40.914 14.496 -2.299 1.00 11.22 416 ALA B C 1
ATOM 6937 O O . ALA B 1 424 ? 39.741 14.169 -2.109 1.00 11.14 416 ALA B O 1
ATOM 6939 N N . ALA B 1 425 ? 41.417 14.735 -3.512 1.00 11.19 417 ALA B N 1
ATOM 6940 C CA . ALA B 1 425 ? 40.529 14.621 -4.687 1.00 11.97 417 ALA B CA 1
ATOM 6941 C C . ALA B 1 425 ? 40.048 13.192 -4.837 1.00 12.28 417 ALA B C 1
ATOM 6942 O O . ALA B 1 425 ? 38.882 12.972 -5.182 1.00 11.93 417 ALA B O 1
ATOM 6944 N N . TRP B 1 426 ? 40.951 12.240 -4.613 1.00 13.43 418 TRP B N 1
ATOM 6945 C CA . TRP B 1 426 ? 40.617 10.794 -4.644 1.00 14.26 418 TRP B CA 1
ATOM 6946 C C . TRP B 1 426 ? 39.534 10.425 -3.626 1.00 13.81 418 TRP B C 1
ATOM 6947 O O . TRP B 1 426 ? 38.564 9.743 -3.965 1.00 13.88 418 TRP B O 1
ATOM 6958 N N . MET B 1 427 ? 39.724 10.853 -2.385 1.00 13.65 419 MET B N 1
ATOM 6959 C CA . MET B 1 427 ? 38.682 10.836 -1.354 1.00 13.73 419 MET B CA 1
ATOM 6960 C C . MET B 1 427 ? 37.341 11.428 -1.820 1.00 13.47 419 MET B C 1
ATOM 6961 O O . MET B 1 427 ? 36.279 10.858 -1.552 1.00 13.55 419 MET B O 1
ATOM 6966 N N . VAL B 1 428 ? 37.376 12.576 -2.487 1.00 13.12 420 VAL B N 1
ATOM 6967 C CA . VAL B 1 428 ? 36.124 13.163 -2.999 1.00 12.88 420 VAL B CA 1
ATOM 6968 C C . VAL B 1 428 ? 35.460 12.272 -4.063 1.00 13.14 420 VAL B C 1
ATOM 6969 O O . VAL B 1 428 ? 34.216 12.098 -4.068 1.00 13.43 420 VAL B O 1
ATOM 6973 N N . LYS B 1 429 ? 36.268 11.678 -4.937 1.00 13.61 421 LYS B N 1
ATOM 6974 C CA . LYS B 1 429 ? 35.730 10.676 -5.860 1.00 14.39 421 LYS B CA 1
ATOM 6975 C C . LYS B 1 429 ? 35.026 9.522 -5.093 1.00 14.65 421 LYS B C 1
ATOM 6976 O O . LYS B 1 429 ? 33.925 9.104 -5.470 1.00 14.46 421 LYS B O 1
ATOM 6982 N N . ARG B 1 430 ? 35.646 9.037 -4.014 1.00 15.18 422 ARG B N 1
ATOM 6983 C CA . ARG B 1 430 ? 35.083 7.941 -3.218 1.00 15.90 422 ARG B CA 1
ATOM 6984 C C . ARG B 1 430 ? 33.778 8.319 -2.541 1.00 15.91 422 ARG B C 1
ATOM 6985 O O . ARG B 1 430 ? 32.820 7.524 -2.509 1.00 16.19 422 ARG B O 1
ATOM 6993 N N . TRP B 1 431 ? 33.745 9.545 -2.033 1.00 15.86 423 TRP B N 1
ATOM 6994 C CA . TRP B 1 431 ? 32.565 10.193 -1.478 1.00 15.81 423 TRP B CA 1
ATOM 6995 C C . TRP B 1 431 ? 31.424 10.239 -2.503 1.00 15.88 423 TRP B C 1
ATOM 6996 O O . TRP B 1 431 ? 30.281 9.854 -2.189 1.00 15.77 423 TRP B O 1
ATOM 7007 N N . ALA B 1 432 ? 31.745 10.712 -3.711 1.00 16.14 424 ALA B N 1
ATOM 7008 C CA . ALA B 1 432 ? 30.749 10.829 -4.788 1.00 16.94 424 ALA B CA 1
ATOM 7009 C C . ALA B 1 432 ? 30.215 9.461 -5.238 1.00 18.17 424 ALA B C 1
ATOM 7010 O O . ALA B 1 432 ? 29.083 9.376 -5.714 1.00 18.61 424 ALA B O 1
ATOM 7012 N N . GLU B 1 433 ? 31.031 8.414 -5.102 1.00 19.63 425 GLU B N 1
ATOM 7013 C CA . GLU B 1 433 ? 30.602 7.013 -5.338 1.00 21.42 425 GLU B CA 1
ATOM 7014 C C . GLU B 1 433 ? 29.637 6.456 -4.281 1.00 21.24 425 GLU B C 1
ATOM 7015 O O . GLU B 1 433 ? 29.097 5.351 -4.443 1.00 21.51 425 GLU B O 1
ATOM 7021 N N . GLY B 1 434 ? 29.406 7.208 -3.211 1.00 21.43 426 GLY B N 1
ATOM 7022 C CA . GLY B 1 434 ? 28.469 6.792 -2.173 1.00 21.30 426 GLY B CA 1
ATOM 7023 C C . GLY B 1 434 ? 29.068 5.917 -1.088 1.00 21.37 426 GLY B C 1
ATOM 7024 O O . GLY B 1 434 ? 28.331 5.276 -0.327 1.00 21.29 426 GLY B O 1
ATOM 7025 N N . ALA B 1 435 ? 30.399 5.877 -1.011 1.00 21.38 427 ALA B N 1
ATOM 7026 C CA . ALA B 1 435 ? 31.074 5.182 0.090 1.00 21.32 427 ALA B CA 1
ATOM 7027 C C . ALA B 1 435 ? 30.661 5.866 1.398 1.00 21.25 427 ALA B C 1
ATOM 7028 O O . ALA B 1 435 ? 30.490 7.089 1.431 1.00 21.51 427 ALA B O 1
ATOM 7030 N N . GLY B 1 436 ? 30.461 5.084 2.455 1.00 21.38 428 GLY B N 1
ATOM 7031 C CA . GLY B 1 436 ? 30.008 5.629 3.744 1.00 21.64 428 GLY B CA 1
ATOM 7032 C C . GLY B 1 436 ? 31.043 6.600 4.294 1.00 21.76 428 GLY B C 1
ATOM 7033 O O . GLY B 1 436 ? 32.216 6.493 3.938 1.00 21.80 428 GLY B O 1
ATOM 7034 N N . PRO B 1 437 ? 30.626 7.564 5.145 1.00 21.80 429 PRO B N 1
ATOM 7035 C CA . PRO B 1 437 ? 31.617 8.498 5.691 1.00 21.56 429 PRO B CA 1
ATOM 7036 C C . PRO B 1 437 ? 32.799 7.866 6.429 1.00 21.08 429 PRO B C 1
ATOM 7037 O O . PRO B 1 437 ? 33.936 8.318 6.241 1.00 20.95 429 PRO B O 1
ATOM 7041 N N . LEU B 1 438 ? 32.562 6.850 7.259 1.00 20.66 430 LEU B N 1
ATOM 7042 C CA . LEU B 1 438 ? 33.672 6.193 7.958 1.00 20.35 430 LEU B CA 1
ATOM 7043 C C . LEU B 1 438 ? 34.648 5.520 6.982 1.00 19.91 430 LEU B C 1
ATOM 7044 O O . LEU B 1 438 ? 35.847 5.542 7.210 1.00 19.83 430 LEU B O 1
ATOM 7049 N N . GLU B 1 439 ? 34.127 4.949 5.894 1.00 19.95 431 GLU B N 1
ATOM 7050 C CA . GLU B 1 439 ? 34.962 4.283 4.874 1.00 20.02 431 GLU B CA 1
ATOM 7051 C C . GLU B 1 439 ? 35.818 5.274 4.081 1.00 19.24 431 GLU B C 1
ATOM 7052 O O . GLU B 1 439 ? 36.994 5.017 3.806 1.00 19.36 431 GLU B O 1
ATOM 7058 N N . VAL B 1 440 ? 35.208 6.393 3.708 1.00 18.57 432 VAL B N 1
ATOM 7059 C CA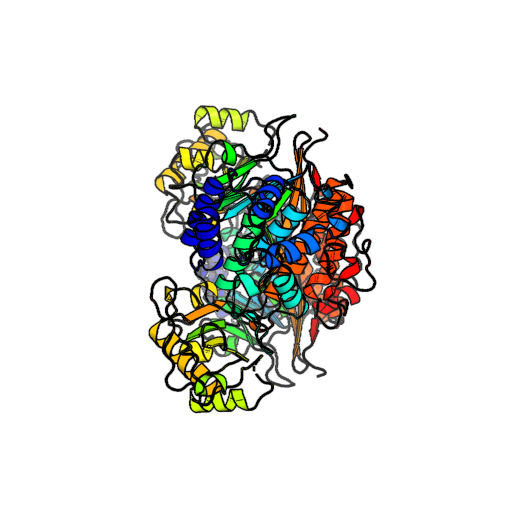 . VAL B 1 440 ? 35.916 7.483 3.022 1.00 18.10 432 VAL B CA 1
ATOM 7060 C C . VAL B 1 440 ? 37.059 7.956 3.939 1.00 17.87 432 VAL B C 1
ATOM 7061 O O . VAL B 1 440 ? 38.219 8.017 3.527 1.00 17.88 432 VAL B O 1
ATOM 7065 N N . LEU B 1 441 ? 36.714 8.229 5.198 1.00 17.53 433 LEU B N 1
ATOM 7066 C CA . LEU B 1 441 ? 37.658 8.700 6.222 1.00 17.22 433 LEU B CA 1
ATOM 7067 C C . LEU B 1 441 ? 38.801 7.747 6.522 1.00 16.99 433 LEU B C 1
ATOM 7068 O O . LEU B 1 441 ? 39.945 8.181 6.635 1.00 16.93 433 LEU B O 1
ATOM 7073 N N . ALA B 1 442 ? 38.503 6.458 6.660 1.00 16.71 434 ALA B N 1
ATOM 7074 C CA . ALA B 1 442 ? 39.534 5.458 6.919 1.00 16.36 434 ALA B CA 1
ATOM 7075 C C . ALA B 1 442 ? 40.512 5.297 5.748 1.00 15.63 434 ALA B C 1
ATOM 7076 O O . ALA B 1 442 ? 41.727 5.231 5.963 1.00 15.34 434 ALA B O 1
ATOM 7078 N N . GLU B 1 443 ? 39.992 5.266 4.520 1.00 15.56 435 GLU B N 1
ATOM 7079 C CA . GLU B 1 443 ? 40.846 5.199 3.326 1.00 16.26 435 GLU B CA 1
ATOM 7080 C C . GLU B 1 443 ? 41.795 6.419 3.261 1.00 14.96 435 GLU B C 1
ATOM 7081 O O . GLU B 1 443 ? 43.009 6.255 3.089 1.00 14.52 435 GLU B O 1
ATOM 7087 N N . ARG B 1 444 ? 41.239 7.628 3.411 1.00 13.85 436 ARG B N 1
ATOM 7088 C CA . ARG B 1 444 ? 42.035 8.861 3.397 1.00 13.39 436 ARG B CA 1
ATOM 7089 C C . ARG B 1 444 ? 43.111 8.819 4.475 1.00 13.62 436 ARG B C 1
ATOM 7090 O O . ARG B 1 444 ? 44.272 9.160 4.214 1.00 14.33 436 ARG B O 1
ATOM 7098 N N . GLU B 1 445 ? 42.720 8.435 5.685 1.00 13.94 437 GLU B N 1
ATOM 7099 C CA . GLU B 1 445 ? 43.667 8.402 6.794 1.00 13.96 437 GLU B CA 1
ATOM 7100 C C . GLU B 1 445 ? 44.790 7.386 6.552 1.00 13.69 437 GLU B C 1
ATOM 7101 O O . GLU B 1 445 ? 45.943 7.605 6.959 1.00 13.42 437 GLU B O 1
ATOM 7107 N N . SER B 1 446 ? 44.462 6.293 5.858 1.00 13.90 438 SER B N 1
ATOM 7108 C CA . SER B 1 446 ? 45.465 5.303 5.462 1.00 14.14 438 SER B CA 1
ATOM 7109 C C . SER B 1 446 ? 46.525 5.943 4.564 1.00 13.82 438 SER B C 1
ATOM 7110 O O . SER B 1 446 ? 47.731 5.696 4.723 1.00 13.78 438 SER B O 1
ATOM 7113 N N . LEU B 1 447 ? 46.081 6.789 3.635 1.00 13.32 439 LEU B N 1
ATOM 7114 C CA . LEU B 1 447 ? 46.993 7.513 2.748 1.00 13.04 439 LEU B CA 1
ATOM 7115 C C . LEU B 1 447 ? 47.812 8.535 3.528 1.00 12.93 439 LEU B C 1
ATOM 7116 O O . LEU B 1 447 ? 49.020 8.652 3.325 1.00 13.22 439 LEU B O 1
ATOM 7121 N N . TYR B 1 448 ? 47.135 9.280 4.402 1.00 13.12 440 TYR B N 1
ATOM 7122 C CA . TYR B 1 448 ? 47.782 10.312 5.229 1.00 13.05 440 TYR B CA 1
ATOM 7123 C C . TYR B 1 448 ? 48.952 9.769 6.069 1.00 13.23 440 TYR B C 1
ATOM 7124 O O . TYR B 1 448 ? 49.980 10.440 6.212 1.00 13.69 440 TYR B O 1
ATOM 7133 N N . GLN B 1 449 ? 48.796 8.560 6.613 1.00 13.48 441 GLN B N 1
ATOM 7134 C CA . GLN B 1 449 ? 49.886 7.918 7.367 1.00 13.62 441 GLN B CA 1
ATOM 7135 C C . GLN B 1 449 ? 51.267 7.979 6.679 1.00 13.06 441 GLN B C 1
ATOM 7136 O O . GLN B 1 449 ? 52.305 8.002 7.342 1.00 12.81 441 GLN B O 1
ATOM 7142 N N . LEU B 1 450 ? 51.263 8.032 5.351 1.00 12.53 442 LEU B N 1
ATOM 7143 C CA . LEU B 1 450 ? 52.480 8.034 4.550 1.00 12.32 442 LEU B CA 1
ATOM 7144 C C . LEU B 1 450 ? 53.116 9.411 4.345 1.00 12.34 442 LEU B C 1
ATOM 7145 O O . LEU B 1 450 ? 54.295 9.501 3.975 1.00 12.30 442 LEU B O 1
ATOM 7150 N N . LEU B 1 451 ? 52.337 10.466 4.545 1.00 12.63 443 LEU B N 1
ATOM 7151 C CA . LEU B 1 451 ? 52.709 11.747 3.971 1.00 13.07 443 LEU B CA 1
ATOM 7152 C C . LEU B 1 451 ? 54.050 12.294 4.475 1.00 13.41 443 LEU B C 1
ATOM 7153 O O . LEU B 1 451 ? 54.875 12.734 3.673 1.00 13.25 443 LEU B O 1
ATOM 7158 N N . SER B 1 452 ? 54.264 12.230 5.781 1.00 15.16 444 SER B N 1
ATOM 7159 C CA . SER B 1 452 ? 55.430 12.888 6.384 1.00 16.51 444 SER B CA 1
ATOM 7160 C C . SER B 1 452 ? 56.727 12.101 6.204 1.00 16.67 444 SER B C 1
ATOM 7161 O O . SER B 1 452 ? 57.777 12.525 6.687 1.00 16.84 444 SER B O 1
ATOM 7164 N N . GLN B 1 453 ? 56.647 10.968 5.507 1.00 17.01 445 GLN B N 1
ATOM 7165 C CA . GLN B 1 453 ? 57.819 10.138 5.229 1.00 17.33 445 GLN B CA 1
ATOM 7166 C C . GLN B 1 453 ? 58.067 9.998 3.713 1.00 17.03 445 GLN B C 1
ATOM 7167 O O . GLN B 1 453 ? 59.027 9.358 3.290 1.00 16.79 445 GLN B O 1
ATOM 7173 N N . THR B 1 454 ? 57.202 10.610 2.892 1.00 16.48 446 THR B N 1
ATOM 7174 C CA . THR B 1 454 ? 57.374 10.536 1.439 1.00 15.90 446 THR B CA 1
ATOM 7175 C C . THR B 1 454 ? 58.700 11.155 0.972 1.00 16.72 446 THR B C 1
ATOM 7176 O O . THR B 1 454 ? 59.160 12.165 1.516 1.00 17.03 446 THR B O 1
ATOM 7180 N N . SER B 1 455 ? 59.289 10.515 -0.039 1.00 17.21 447 SER B N 1
ATOM 7181 C CA . SER B 1 455 ? 60.474 11.025 -0.736 1.00 17.62 447 SER B CA 1
ATOM 7182 C C . SER B 1 455 ? 60.390 10.533 -2.168 1.00 17.71 447 SER B C 1
ATOM 7183 O O . SER B 1 455 ? 59.692 9.564 -2.421 1.00 17.87 447 SER B O 1
ATOM 7186 N N . PRO B 1 456 ? 61.093 11.180 -3.116 1.00 17.88 448 PRO B N 1
ATOM 7187 C CA . PRO B 1 456 ? 61.107 10.614 -4.471 1.00 18.31 448 PRO B CA 1
ATOM 7188 C C . PRO B 1 456 ? 61.663 9.190 -4.481 1.00 18.95 448 PRO B C 1
ATOM 7189 O O . PRO B 1 456 ? 61.271 8.375 -5.320 1.00 19.36 448 PRO B O 1
ATOM 7193 N N . GLU B 1 457 ? 62.538 8.888 -3.525 1.00 19.05 449 GLU B N 1
ATOM 7194 C CA . GLU B 1 457 ? 63.162 7.576 -3.442 1.00 19.29 449 GLU B CA 1
ATOM 7195 C C . GLU B 1 457 ? 62.214 6.464 -3.023 1.00 18.90 449 GLU B C 1
ATOM 7196 O O . GLU B 1 457 ? 62.381 5.335 -3.481 1.00 19.00 449 GLU B O 1
ATOM 7202 N N . ASN B 1 458 ? 61.251 6.752 -2.146 1.00 18.52 450 ASN B N 1
ATOM 7203 C CA . ASN B 1 458 ? 60.336 5.699 -1.659 1.00 18.32 450 ASN B CA 1
ATOM 7204 C C . ASN B 1 458 ? 58.966 5.675 -2.332 1.00 18.64 450 ASN B C 1
ATOM 7205 O O . ASN B 1 458 ? 58.086 4.905 -1.944 1.00 18.88 450 ASN B O 1
ATOM 7210 N N . MET B 1 459 ? 58.789 6.504 -3.348 1.00 19.36 451 MET B N 1
ATOM 7211 C CA . MET B 1 459 ? 57.539 6.501 -4.123 1.00 19.85 451 MET B CA 1
ATOM 7212 C C . MET B 1 459 ? 57.746 5.772 -5.448 1.00 20.97 451 MET B C 1
ATOM 7213 O O . MET B 1 459 ? 58.875 5.407 -5.780 1.00 21.00 451 MET B O 1
ATOM 7218 N N . HIS B 1 460 ? 56.669 5.529 -6.200 1.00 22.23 452 HIS B N 1
ATOM 7219 C CA . HIS B 1 460 ? 56.810 4.901 -7.525 1.00 23.77 452 HIS B CA 1
ATOM 7220 C C . HIS B 1 460 ? 57.748 5.705 -8.421 1.00 24.92 452 HIS B C 1
ATOM 7221 O O . HIS B 1 460 ? 57.658 6.922 -8.469 1.00 25.21 452 HIS B O 1
ATOM 7228 N N . ARG B 1 461 ? 58.662 5.034 -9.119 1.00 26.11 453 ARG B N 1
ATOM 7229 C CA . ARG B 1 461 ? 59.686 5.775 -9.883 1.00 27.11 453 ARG B CA 1
ATOM 7230 C C . ARG B 1 461 ? 59.212 6.338 -11.232 1.00 26.78 453 ARG B C 1
ATOM 7231 O O . ARG B 1 461 ? 59.787 7.320 -11.742 1.00 26.73 453 ARG B O 1
ATOM 7239 N N . ASN B 1 462 ? 58.175 5.721 -11.803 1.00 26.19 454 ASN B N 1
ATOM 7240 C CA . ASN B 1 462 ? 57.596 6.245 -13.029 1.00 25.81 454 ASN B CA 1
ATOM 7241 C C . ASN B 1 462 ? 56.625 7.411 -12.784 1.00 25.29 454 ASN B C 1
ATOM 7242 O O . ASN B 1 462 ? 55.403 7.226 -12.707 1.00 24.75 454 ASN B O 1
ATOM 7247 N N . VAL B 1 463 ? 57.184 8.616 -12.678 1.00 24.90 455 VAL B N 1
ATOM 7248 C CA . VAL B 1 463 ? 56.387 9.799 -12.315 1.00 24.74 455 VAL B CA 1
ATOM 7249 C C . VAL B 1 463 ? 55.482 10.260 -13.461 1.00 24.93 455 VAL B C 1
ATOM 7250 O O . VAL B 1 463 ? 54.490 10.964 -13.233 1.00 24.98 455 VAL B O 1
ATOM 7254 N N . ALA B 1 464 ? 55.833 9.862 -14.682 1.00 24.97 456 ALA B N 1
ATOM 7255 C CA . ALA B 1 464 ? 55.036 10.190 -15.858 1.00 24.86 456 ALA B CA 1
ATOM 7256 C C . ALA B 1 464 ? 53.678 9.520 -15.772 1.00 24.63 456 ALA B C 1
ATOM 7257 O O . ALA B 1 464 ? 52.716 10.003 -16.359 1.00 24.86 456 ALA B O 1
ATOM 7259 N N . GLN B 1 465 ? 53.598 8.406 -15.050 1.00 24.03 457 GLN B N 1
ATOM 7260 C CA . GLN B 1 465 ? 52.330 7.706 -14.899 1.00 23.69 457 GLN B CA 1
ATOM 7261 C C . GLN B 1 465 ? 51.605 8.003 -13.584 1.00 22.21 457 GLN B C 1
ATOM 7262 O O . GLN B 1 465 ? 50.615 7.339 -13.248 1.00 21.81 457 GLN B O 1
ATOM 7268 N N . TYR B 1 466 ? 52.082 8.997 -12.835 1.00 21.12 458 TYR B N 1
ATOM 7269 C CA . TYR B 1 466 ? 51.347 9.420 -11.655 1.00 20.25 458 TYR B CA 1
ATOM 7270 C C . TYR B 1 466 ? 49.998 9.942 -12.087 1.00 19.57 458 TYR B C 1
ATOM 7271 O O . TYR B 1 466 ? 49.906 10.709 -13.054 1.00 19.77 458 TYR B O 1
ATOM 7280 N N . GLY B 1 467 ? 48.956 9.534 -11.367 1.00 18.46 459 GLY B N 1
ATOM 7281 C CA . GLY B 1 467 ? 47.626 10.128 -11.517 1.00 17.43 459 GLY B CA 1
ATOM 7282 C C . GLY B 1 467 ? 46.928 10.142 -10.172 1.00 16.77 459 GLY B C 1
ATOM 7283 O O . GLY B 1 467 ? 47.521 9.744 -9.141 1.00 16.61 459 GLY B O 1
ATOM 7284 N N . LEU B 1 468 ? 45.672 10.591 -10.154 1.00 16.26 460 LEU B N 1
ATOM 7285 C CA . LEU B 1 468 ? 44.871 10.559 -8.924 1.00 16.33 460 LEU B CA 1
ATOM 7286 C C . LEU B 1 468 ? 44.871 9.237 -8.169 1.00 16.19 460 LEU B C 1
ATOM 7287 O O . LEU B 1 468 ? 44.947 9.228 -6.951 1.00 16.18 460 LEU B O 1
ATOM 7292 N N . ASP B 1 469 ? 44.719 8.112 -8.871 1.00 15.91 461 ASP B N 1
ATOM 7293 C CA . ASP B 1 469 ? 44.683 6.831 -8.179 1.00 15.95 461 ASP B CA 1
ATOM 7294 C C . ASP B 1 469 ? 45.962 6.693 -7.325 1.00 15.69 461 ASP B C 1
ATOM 7295 O O . ASP B 1 469 ? 47.045 6.676 -7.879 1.00 15.68 461 ASP B O 1
ATOM 7300 N N . PRO B 1 470 ? 45.834 6.594 -5.984 1.00 16.12 462 PRO B N 1
ATOM 7301 C CA . PRO B 1 470 ? 47.055 6.613 -5.144 1.00 16.31 462 PRO B CA 1
ATOM 7302 C C . PRO B 1 470 ? 47.961 5.398 -5.392 1.00 16.47 462 PRO B C 1
ATOM 7303 O O . PRO B 1 470 ? 49.158 5.449 -5.064 1.00 16.56 462 PRO B O 1
ATOM 7307 N N . ALA B 1 471 ? 47.409 4.328 -5.984 1.00 16.89 463 ALA B N 1
ATOM 7308 C CA . ALA B 1 471 ? 48.224 3.168 -6.374 1.00 16.85 463 ALA B CA 1
ATOM 7309 C C . ALA B 1 471 ? 49.276 3.506 -7.438 1.00 16.42 463 ALA B C 1
ATOM 7310 O O . ALA B 1 471 ? 50.239 2.759 -7.616 1.00 16.29 463 ALA B O 1
ATOM 7312 N N . THR B 1 472 ? 49.107 4.635 -8.128 1.00 16.05 464 THR B N 1
ATOM 7313 C CA . THR B 1 472 ? 50.078 5.063 -9.140 1.00 15.76 464 THR B CA 1
ATOM 7314 C C . THR B 1 472 ? 51.257 5.800 -8.495 1.00 15.66 464 THR B C 1
ATOM 7315 O O . THR B 1 472 ? 52.259 6.092 -9.166 1.00 15.31 464 THR B O 1
ATOM 7319 N N . ARG B 1 473 ? 51.121 6.093 -7.204 1.00 15.50 465 ARG B N 1
ATOM 7320 C CA . ARG B 1 473 ? 52.039 7.036 -6.543 1.00 15.44 465 ARG B CA 1
ATOM 7321 C C . ARG B 1 473 ? 52.792 6.404 -5.384 1.00 16.04 465 ARG B C 1
ATOM 7322 O O . ARG B 1 473 ? 54.008 6.619 -5.226 1.00 16.77 465 ARG B O 1
ATOM 7330 N N . TYR B 1 474 ? 52.069 5.637 -4.571 1.00 16.46 466 TYR B N 1
ATOM 7331 C CA . TYR B 1 474 ? 52.648 5.017 -3.387 1.00 16.65 466 TYR B CA 1
ATOM 7332 C C . TYR B 1 474 ? 52.836 3.509 -3.637 1.00 17.27 466 TYR B C 1
ATOM 7333 O O . TYR B 1 474 ? 51.868 2.814 -3.988 1.00 17.25 466 TYR B O 1
ATOM 7342 N N . PRO B 1 475 ? 54.076 3.008 -3.490 1.00 18.26 467 PRO B N 1
ATOM 7343 C CA . PRO B 1 475 ? 54.331 1.585 -3.751 1.00 19.09 467 PRO B CA 1
ATOM 7344 C C . PRO B 1 475 ? 53.793 0.742 -2.621 1.00 20.28 467 PRO B C 1
ATOM 7345 O O . PRO B 1 475 ? 53.699 1.227 -1.496 1.00 20.56 467 PRO B O 1
ATOM 7349 N N . ASN B 1 476 ? 53.425 -0.505 -2.919 1.00 21.72 468 ASN B N 1
ATOM 7350 C CA . ASN B 1 476 ? 52.972 -1.433 -1.878 1.00 22.88 468 ASN B CA 1
ATOM 7351 C C . ASN B 1 476 ? 51.882 -0.802 -1.012 1.00 22.71 468 ASN B C 1
ATOM 7352 O O . ASN B 1 476 ? 51.915 -0.916 0.220 1.00 22.83 468 ASN B O 1
ATOM 7357 N N . LEU B 1 477 ? 50.950 -0.100 -1.669 1.00 22.49 469 LEU B N 1
ATOM 7358 C CA . LEU B 1 477 ? 49.924 0.675 -0.988 1.00 22.32 469 LEU B CA 1
ATOM 7359 C C . LEU B 1 477 ? 49.008 -0.197 -0.125 1.00 22.03 469 LEU B C 1
ATOM 7360 O O . LEU B 1 477 ? 48.519 -1.249 -0.569 1.00 22.11 469 LEU B O 1
ATOM 7365 N N . ASN B 1 478 ? 48.788 0.254 1.105 1.00 21.55 470 ASN B N 1
ATOM 7366 C CA . ASN B 1 478 ? 47.771 -0.310 1.961 1.00 21.06 470 ASN B CA 1
ATOM 7367 C C . ASN B 1 478 ? 46.653 0.679 2.298 1.00 20.47 470 ASN B C 1
ATOM 7368 O O . ASN B 1 478 ? 46.801 1.514 3.186 1.00 20.19 470 ASN B O 1
ATOM 7373 N N . LEU B 1 479 ? 45.539 0.588 1.568 1.00 20.62 471 LEU B N 1
ATOM 7374 C CA . LEU B 1 479 ? 44.348 1.428 1.807 1.00 20.93 471 LEU B CA 1
ATOM 7375 C C . LEU B 1 479 ? 43.518 1.006 3.034 1.00 20.63 471 LEU B C 1
ATOM 7376 O O . LEU B 1 479 ? 42.488 1.623 3.355 1.00 20.88 471 LEU B O 1
ATOM 7381 N N . ARG B 1 480 ? 43.977 -0.035 3.722 1.00 19.94 472 ARG B N 1
ATOM 7382 C CA . ARG B 1 480 ? 43.296 -0.497 4.924 1.00 19.40 472 ARG B CA 1
ATOM 7383 C C . ARG B 1 480 ? 44.211 -0.475 6.166 1.00 19.69 472 ARG B C 1
ATOM 7384 O O . ARG B 1 480 ? 43.991 -1.211 7.127 1.00 19.80 472 ARG B O 1
ATOM 7392 N N . ALA B 1 481 ? 45.222 0.395 6.137 1.00 20.05 473 ALA B N 1
ATOM 7393 C CA . ALA B 1 481 ? 46.105 0.597 7.282 1.00 20.20 473 ALA B CA 1
ATOM 7394 C C . ALA B 1 481 ? 45.296 1.132 8.469 1.00 20.53 473 ALA B C 1
ATOM 7395 O O . ALA B 1 481 ? 45.537 0.752 9.619 1.00 20.67 473 ALA B O 1
ATOM 7397 N N . VAL B 1 482 ? 44.328 1.993 8.163 1.00 20.73 474 VAL B N 1
ATOM 7398 C CA . VAL B 1 482 ? 43.377 2.525 9.132 1.00 21.18 474 VAL B CA 1
ATOM 7399 C C . VAL B 1 482 ? 42.001 2.009 8.714 1.00 22.06 474 VAL B C 1
ATOM 7400 O O . VAL B 1 482 ? 41.673 2.007 7.523 1.00 21.99 474 VAL B O 1
ATOM 7404 N N . THR B 1 483 ? 41.206 1.562 9.686 1.00 23.23 475 THR B N 1
ATOM 7405 C CA . THR B 1 483 ? 39.867 1.020 9.393 1.00 24.27 475 THR B CA 1
ATOM 7406 C C . THR B 1 483 ? 38.728 1.923 9.917 1.00 24.46 475 THR B C 1
ATOM 7407 O O . THR B 1 483 ? 38.969 2.813 10.740 1.00 24.38 475 THR B O 1
ATOM 7411 N N . PRO B 1 484 ? 37.495 1.749 9.390 1.00 24.67 476 PRO B N 1
ATOM 7412 C CA . PRO B 1 484 ? 36.368 2.612 9.792 1.00 25.04 476 PRO B CA 1
ATOM 7413 C C . PRO B 1 484 ? 36.137 2.793 11.296 1.00 25.52 476 PRO B C 1
ATOM 7414 O O . PRO B 1 484 ? 35.772 3.892 11.733 1.00 25.38 476 PRO B O 1
ATOM 7418 N N . ASN B 1 485 ? 36.380 1.746 12.077 1.00 26.42 477 ASN B N 1
ATOM 7419 C CA . ASN B 1 485 ? 36.314 1.818 13.539 1.00 27.47 477 ASN B CA 1
ATOM 7420 C C . ASN B 1 485 ? 37.227 2.875 14.136 1.00 27.55 477 ASN B C 1
ATOM 7421 O O . ASN B 1 485 ? 36.864 3.555 15.098 1.00 27.83 477 ASN B O 1
ATOM 7426 N N . GLN B 1 486 ? 38.408 3.007 13.549 1.00 27.43 478 GLN B N 1
ATOM 7427 C CA . GLN B 1 486 ? 39.447 3.892 14.066 1.00 27.65 478 GLN B CA 1
ATOM 7428 C C . GLN B 1 486 ? 39.147 5.384 13.869 1.00 26.83 478 GLN B C 1
ATOM 7429 O O . GLN B 1 486 ? 39.747 6.228 14.533 1.00 26.74 478 GLN B O 1
ATOM 7435 N N . VAL B 1 487 ? 38.224 5.706 12.966 1.00 26.35 479 VAL B N 1
ATOM 7436 C CA . VAL B 1 487 ? 37.970 7.100 12.617 1.00 25.78 479 VAL B CA 1
ATOM 7437 C C . VAL B 1 487 ? 36.570 7.602 13.016 1.00 25.50 479 VAL B C 1
ATOM 7438 O O . VAL B 1 487 ? 36.088 8.611 12.505 1.00 25.26 479 VAL B O 1
ATOM 7442 N N . GLN B 1 488 ? 35.918 6.901 13.938 1.00 24.99 480 GLN B N 1
ATOM 7443 C CA . GLN B 1 488 ? 34.602 7.312 14.403 1.00 24.87 480 GLN B CA 1
ATOM 7444 C C . GLN B 1 488 ? 34.621 8.700 15.026 1.00 24.13 480 GLN B C 1
ATOM 7445 O O . GLN B 1 488 ? 33.662 9.462 14.878 1.00 24.26 480 GLN B O 1
ATOM 7451 N N . ASP B 1 489 ? 35.721 9.050 15.693 1.00 23.58 481 ASP B N 1
ATOM 7452 C CA . ASP B 1 489 ? 35.844 10.383 16.274 1.00 23.54 481 ASP B CA 1
ATOM 7453 C C . ASP B 1 489 ? 35.977 11.465 15.208 1.00 22.70 481 ASP B C 1
ATOM 7454 O O . ASP B 1 489 ? 35.915 12.649 15.529 1.00 22.81 481 ASP B O 1
ATOM 7459 N N . LEU B 1 490 ? 36.155 11.058 13.955 1.00 21.83 482 LEU B N 1
ATOM 7460 C CA . LEU B 1 490 ? 36.285 12.029 12.851 1.00 21.19 482 LEU B CA 1
ATOM 7461 C C . LEU B 1 490 ? 34.954 12.320 12.152 1.00 21.46 482 LEU B C 1
ATOM 7462 O O . LEU B 1 490 ? 34.893 13.147 11.232 1.00 21.27 482 LEU B O 1
ATOM 7467 N N . TYR B 1 491 ? 33.898 11.630 12.585 1.00 22.16 483 TYR B N 1
ATOM 7468 C CA . TYR B 1 491 ? 32.576 11.762 11.984 1.00 23.15 483 TYR B CA 1
ATOM 7469 C C . TYR B 1 491 ? 31.629 12.305 13.044 1.00 24.06 483 TYR B C 1
ATOM 7470 O O . TYR B 1 491 ? 31.239 11.590 13.977 1.00 23.91 483 TYR B O 1
ATOM 7479 N N . ASP B 1 492 ? 31.322 13.591 12.923 1.00 25.75 484 ASP B N 1
ATOM 7480 C CA . ASP B 1 492 ? 30.455 14.298 13.844 1.00 27.86 484 ASP B CA 1
ATOM 7481 C C . ASP B 1 492 ? 29.029 14.223 13.314 1.00 28.81 484 ASP B C 1
ATOM 7482 O O . ASP B 1 492 ? 28.577 15.095 12.565 1.00 28.57 484 ASP B O 1
ATOM 7487 N N . MET B 1 493 ? 28.335 13.159 13.709 1.00 30.52 485 MET B N 1
ATOM 7488 C CA . MET B 1 493 ? 26.961 12.946 13.307 1.00 32.66 485 MET B CA 1
ATOM 7489 C C . MET B 1 493 ? 26.105 13.555 14.390 1.00 33.23 485 MET B C 1
ATOM 7490 O O . MET B 1 493 ? 25.996 12.997 15.484 1.00 33.31 485 MET B O 1
ATOM 7495 N N . MET B 1 494 ? 25.520 14.712 14.106 1.00 34.27 486 MET B N 1
ATOM 7496 C CA . MET B 1 494 ? 24.736 15.412 15.118 1.00 35.49 486 MET B CA 1
ATOM 7497 C C . MET B 1 494 ? 23.321 14.847 15.214 1.00 36.32 486 MET B C 1
ATOM 7498 O O . MET B 1 494 ? 22.644 15.021 16.232 1.00 36.43 486 MET B O 1
ATOM 7503 N N . ASP B 1 495 ? 22.907 14.138 14.163 1.00 37.37 487 ASP B N 1
ATOM 7504 C CA . ASP B 1 495 ? 21.509 13.747 13.966 1.00 38.34 487 ASP B CA 1
ATOM 7505 C C . ASP B 1 495 ? 21.300 12.309 13.513 1.00 39.04 487 ASP B C 1
ATOM 7506 O O . ASP B 1 495 ? 22.231 11.634 13.059 1.00 39.17 487 ASP B O 1
ATOM 7511 N N . LYS B 1 496 ? 20.051 11.865 13.640 1.00 39.77 488 LYS B N 1
ATOM 7512 C CA . LYS B 1 496 ? 19.599 10.585 13.119 1.00 40.39 488 LYS B CA 1
ATOM 7513 C C . LYS B 1 496 ? 18.929 10.813 11.764 1.00 40.53 488 LYS B C 1
ATOM 7514 O O . LYS B 1 496 ? 18.438 9.868 11.127 1.00 40.60 488 LYS B O 1
ATOM 7520 N N . GLU B 1 497 ? 18.914 12.073 11.331 1.00 40.57 489 GLU B N 1
ATOM 7521 C CA . GLU B 1 497 ? 18.160 12.483 10.150 1.00 40.62 489 GLU B CA 1
ATOM 7522 C C . GLU B 1 497 ? 18.896 12.154 8.851 1.00 40.39 489 GLU B C 1
ATOM 7523 O O . GLU B 1 497 ? 18.299 12.144 7.771 1.00 39.47 489 GLU B O 1
#

Sequence (958 aa):
TNPAHDHFETFVQAQLCQDVLSSFQGLCRALGVESGGGLSQYHKIKAQLNYWSAKSLWAKLDKRASQPVYQQGQACTNTKCLVVGAGPCGLRAAVELALLGARVVLVEKRIKFSRHNVLHLWPFTIHDLRALGAKKFYGRFCTGTLDHISIRQLQLLLLKVALLLGVEIHWGVKFTGLQPPPRKGSGWRAQLQPNPPAQLASYEFDVLISAAGGKFVPEGFTIREMRGKLAIGITANFVNGRTVEETQVPEISGYNQKFFQSLLKATGIDLENIVYYKDETHYFVMTAKKQCLLRLGVLRQDLSETDQLLGKANVVPEALQRFARAAADFATHGKLGKLEFAQDARGRPDVAAFDFTSMMRAESSARVQEKHGARLLLGLVGDCLVEPFWPLGTGVARGFLAAFDAAWMVKRWAEGAGPLEVLAERESLYQLLSQTSPENMHRNVAQYGLDPATRYPNLNLRAVTPNQVQDLYDMMDKETNPAHDHFETFVQAQLCQDVLSSFQGLCRALGVESGGGLSQYHKIKAQLNYWSAKSLWAKLDKRASQPVYQQGQACTNTKCLVVGAGPCGLRAAVELALLGARVVLVEKRIKFSRHNVLHLWPFTIHDLRALGAKKFYGRFCTGTLDHISIRQLQLLLLKVALLLGVEIHWGVKFTGLQPPPRKGSGWRAQLQPNPPAQLASYEFDVLISAAGGKFVPEGFTIREMRGKLAIGITANFVNGRTVEETQVPEISGYNQKFFQSLLKATGIDLENIVYYKDETHYFVMTAKKQCLLRLGVLRQDLSETDQLLGKANVVPEALQRFARAAADFATHGKLGKLEFAQDARGRPDVAAFDFTSMMRAESSARVQEKHGARLLLGLVGDCLVEPFWPLGTGVARGFLAAFDAAWMVKRWAEGAGPLEVLAERESLYQLLSQTSPENMHRNVAQYGLDPATRYPNLNLRAVTPNQVQDLYDMMDKE

Secondary structure (DSSP, 8-state):
--HHHHHHHHHHH--SHHHHHHHHHHHHHHHT--TT-HHHHHHHHHHT--STTTHHHHHHHHHHHTSGGGGGGTTTTT-EEEEE--SHHHHHHHHHHHHTT-EEEEEES-SS-----EEE--HHHHHHHHTTTHHHH-TTTT-TT--EEEHHHHHHHHHHHHHHTT-EEEES-EEEEEE---STT--BEEEEESPPPHHHHT--BSEEEE---TT---TT-EEEEEE-S--EEEEEEEE----HHHHTS--B----SSHHHHHHHHH---EEEEEEEESSEEEEEEEE-HHHHHHTTSBSS--SSHHHHTSTTTB-HHHHHHHHHHHHHHHTTTTT-S--BPB-TTSSB-EEEEE-SEEEEES-SEEEEEETTEEEEEEE-GGGTB---GGG--HHHHHHHHHHHHHHHHHHHHTT--HHHHHHHHHHHHTTGGG--TTTS-S-GGG--SSGGGTSSS--TTSS-GGGGGGGEEE-S--/--HHHHHHHHHHH--SHHHHHHHHHHHHHHHT--TT-HHHHHHHHHHH--STTTHHHHHHHHHHHTSGGGGGGTTTTT-EEEEE--SHHHHHHHHHHHHTT-EEEEEES-SS-----EEE--HHHHHHHHHTTHHHH-TTTT-TT--EEEHHHHHHHHHHHHHHTT-EEEES-EEEEEE--SSTT---EEEEES---HHHHH---SEEEE---TT---TT-EEEEEE-S--EEEEEEEE----HHHHTSPPB-----HHHHHHHHHH---EEEEEEEESSEEEEEEEE-HHHHHHTTSBSS--SSHHHHTSTTTB-HHHHHHHHHHHHHHHTTTTT-S--BPB-TTSSBSEEEEE-SEEEEES-SEEEEEETTEEEEEEE-GGGTB---GGG--HHHHHHHHHHHHHHHHHHHHTT--HHHHHHHHHHHHTTGGG--TTTS-S-GGG--SSGGGTSTT--TTSS-GGGGGGGEEE----

Organism: Mus musculus (NCBI:txid10090)

InterPro domains:
  IPR001715 Calponin homology domain [PF00307] (511-611)
  IPR001715 Calponin homology domain [PS50021] (507-611)
  IPR001715 Calponin homology domain [SM00033] (509-606)
  IPR001781 Zinc finger, LIM-type [PS00478] (683-717)
  IPR001781 Zinc finger, LIM-type [PS50023] (681-743)
  IPR001781 Zinc finger, LIM-type [SM00132] (682-736)
  IPR002938 FAD-binding domain [PF01494] (85-122)
  IPR022735 bMERB domain [PF12130] (918-1046)
  IPR022735 bMERB domain [PS51848] (905-1048)
  IPR022735 bMERB domain [SM01203] (912-1048)
  IPR036188 FAD/NAD(P)-binding domain superfamily [G3DSA:3.50.50.60] (1-489)
  IPR036188 FAD/NAD(P)-binding domain superfamily [SSF51905] (85-466)
  IPR036872 CH domain superfamily [G3DSA:1.10.418.10] (507-615)
  IPR036872 CH domain superfamily [SSF47576] (388-612)
  IPR050540 F-actin Monooxygenase Mical [PTHR23167] (61-1044)
  IPR057494 [F-actin]-monooxygenase MICAL1-3-like, Rossman domain [PF25413] (236-365)

B-factor: mean 22.76, std 12.34, range [5.55, 99.3]

Solvent-accessible surface area: 41595 Å² total; per-residue (Å²): 183,65,81,8,47,74,59,0,50,62,0,15,123,7,80,104,3,114,62,0,39,69,6,2,72,2,0,2,174,46,18,71,11,123,41,9,31,27,31,61,30,2,94,107,2,51,78,91,0,110,23,193,4,0,106,62,1,15,66,80,1,45,163,16,24,71,52,114,19,0,78,127,8,110,14,0,74,141,5,76,0,1,0,10,8,0,15,17,16,0,0,0,2,0,0,0,1,4,3,0,17,9,80,6,0,0,1,22,105,144,97,111,10,36,121,59,23,5,46,48,1,14,80,8,0,18,68,12,0,108,33,0,1,0,119,63,10,22,56,106,5,5,64,76,136,49,48,5,0,4,15,28,18,0,8,3,2,0,0,1,0,0,9,1,1,6,2,26,24,40,49,30,12,54,20,46,7,27,62,48,1,64,154,129,78,20,14,5,60,6,80,17,59,96,148,30,89,87,81,4,36,63,13,71,7,38,0,7,1,5,10,36,24,32,202,51,41,4,71,13,4,24,9,59,62,79,70,18,146,52,16,1,0,0,3,0,0,0,83,16,50,95,65,115,122,22,77,139,5,104,57,40,101,56,97,150,90,181,44,15,134,54,0,76,181,62,44,28,2,48,7,69,36,3,1,0,18,25,10,54,14,0,6,0,2,0,1,1,80,49,109,9,1,46,187,66,35,1,4,152,114,69,50,46,74,26,115,99,1,24,22,188,90,5,19,31,77,101,4,8,25,150,5,0,71,36,0,0,64,49,7,6,131,32,146,15,46,161,7,86,26,14,123,30,57,191,41,119,55,20,22,36,22,70,59,15,11,24,59,48,105,2,65,8,0,0,31,0,27,7,63,44,32,19,113,0,0,10,1,2,1,7,54,8,2,24,48,16,58,94,14,133,7,21,22,6,0,48,2,0,0,0,0,4,2,2,2,36,4,0,16,47,30,40,98,62,33,21,10,52,54,1,0,1,21,4,14,2,2,23,106,71,5,27,105,6,31,58,152,80,10,67,228,82,41,58,123,19,5,0,51,0,56,44,0,8,57,156,47,90,58,182,41,12,47,45,113,104,5,114,109,21,33,56,100,82,31,199,103,187,54,82,9,43,74,58,0,47,65,0,15,123,7,82,103,3,117,59,0,34,69,6,2,72,2,0,1,171,48,20,70,21,145,48,18,35,21,27,63,5,1,93,114,0,52,79,88,0,109,22,192,6,0,113,70,1,15,67,92,1,50,157,16,18,67,56,117,22,0,78,130,8,108,13,1,72,140,8,74,0,1,0,11,8,0,15,15,17,0,0,0,2,0,0,0,1,3,0,0,17,5,90,5,0,0,1,21,106,149,112,103,9,30,123,64,24,5,46,48,1,13,77,7,0,20,72,11,0,102,29,1,1,0,103,61,11,22,58,104,1,5,71,74,135,56,43,8,0,5,15,30,16,0,8,3,1,0,0,2,0,0,10,0,0,4,2,34,24,45,47,32,12,52,7,35,9,21,69,59,1,60,153,124,76,20,12,8,59,5,83,15,63,96,134,19,102,82,96,5,35,72,8,64,8,40,0,0,1,0,9,36,25,33,204,51,21,6,37,18,3,27,25,63,44,73,74,17,158,58,12,1,0,0,2,0,0,0,82,17,51,98,65,118,124,25,79,144,6,104,59,43,99,73,134,130,72,180,47,33,130,48,0,77,188,68,42,31,3,48,9,73,31,6,0,0,17,27,12,55,14,1,6,0,2,0,0,1,79,51,110,3,1,38,169,69,34,2,3,153,112,65,52,41,60,18,117,96,1,25,23,184,92,6,16,35,81,115,5,8,27,143,6,0,81,37,0,0,62,49,8,6,133,33,142,16,42,188,9,83,26,17,126,31,41,158,46,111,57,19,20,35,23,69,61,16,12,19,59,62,99,2,67,8,0,0,21,0,27,7,56,40,29,20,104,0,0,1,1,1,1,6,55,14,2,21,41,15,54,94,12,131,7,20,21,5,0,44,3,0,0,0,0,4,2,2,1,36,4,0,19,49,29,42,100,62,17,34,11,47,55,1,0,2,18,3,15,2,1,22,104,66,4,26,107,8,30,56,151,78,8,41,178,75,39,55,124,20,9,0,52,0,55,48,0,6,41,155,46,84,59,163,44,12,36,35,118,109,5,113,115,25,30,63,107,107,36,209,101

Foldseek 3Di:
DQQLVVLVVQLLADQKLVSVVVSLCSNQVSQVHDWLAAQVQLVSSVVVPCDDLCVVQCVLLVVQLPDVLLVNLALQQVFEEEEEALFLLSLLLLLLCRSSNYRAEYEYQARIQFFFAKFFADPLVLLVLVSNVLCSRPVQRCPDVRGMAGRRSSSSSSVSSSRSRNYHYDYNKHFDAKDCFPAAVGAIATDIPPDDDPCNRRDGGQEYEYAPAQPDADPPFAKDKDFAPWKKKKKFWWADPPDPLQVVQDWALKVVDPLQVVLCVVPVWHWPMKTFHDYNTGMMMTIGDVVSCCVQQQFQDDDPDPCVRQPPVGGDQVSQVVNVQSSSCSVRVCSNPDTHFDATPVGHRPMGMDGLGMWMAIPAQWFWEDDNRYIHIYGYAFCNHTNDNRSVRCRSVLRSVSSLLSSLLSSCVSVVVDGLLSRQLSRLSVVCRVVDDCVQWDVPSNQDHSPCCSTHPPRDSRPGGSVNCPSRYHYPDDD/DQQLVVLVVQLLADLKLVSVVVSLVSNCVSQVHDFLAFQVLLVSSVVVVCDDLCVVLCVLVVVQLPPVVLVNLQLQQDAEEEEEALWLLSLLLLLLLRSNNYRAEYEHQARIQFFFAKFFADPLVLLVCVSNVLCSRPVPRQPDVAGMATRSSSSSSSVNSSRSRRYHYYYNKHFDAWDCAPAAVGAIATDIPPDDPPVNRRDGGQEYEYANAQPDDYPDWDKDKDFAPWKKKKKFWWADPVDPQLVVQDWALKVPDPLQVVLCVVPVWHWPMKTFHDYNTGMMMTIGDPVSCCVQQQFVDPDPDVCVRFDPVGGDQVSQVVNVQSVVCSVRVCSNPDTHFDAGPVGHRPMGMDTLGMWMAIPAQWFWEDDNHYIHIYGYAFCNHTNDNRSVRCGSVLRSLSSLLVSLLSSCVSVVDDRLLSRLLSRQSVVCRVVDDCVQWDVPSNQDDSPCCSTGPPRDSRPGGSVNCPSRYHYPDPD

GO terms:
  GO:0071949 FAD binding (F, IDA)
  GO:0003779 actin binding (F, IDA)
  GO:0016709 oxidoreductase activity, acting on paired donors, with incorporation or reduction of molecular oxygen, NAD(P)H as one donor, and incorporation of one atom of oxygen (F, IDA)
  GO:0019417 sulfur oxidation (P, IDA)
  GO:0030042 actin filament depolymerization (P, IDA)
  GO:0019901 protein kinase binding (F, IDA)
  GO:0120501 F-actin monooxygenase activity (F, EXP)
  GO:1990026 hippocampal mossy fiber expansion (C, IMP)
  GO:1903305 regulation of regulated secretory pathway (P, IMP)
  GO:0031267 small GTPase binding (F, IPI)
  GO:0004497 monooxygenase activity (F, IMP)
  GO:0005515 protein binding (F, IPI)
  GO:0043066 negative regulation of apoptotic process (P, IMP)

Nearest PDB structures (foldseek):
  2bra-assembly1_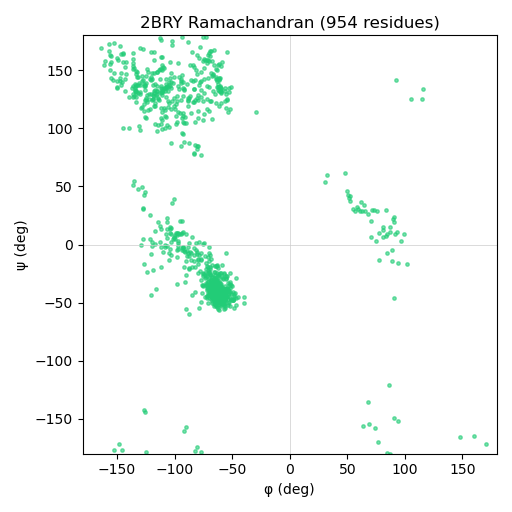A  TM=9.843E-01  e=1.809E-93  Mus musculus
  4txi-assembly1_A  TM=9.959E-01  e=1.635E-92  Mus musculus
  2bra-assembly2_B  TM=9.843E-01  e=9.958E-92  Mus musculus
  2c4c-assembly2_B  TM=9.933E-01  e=1.772E-90  Mus musculus
  2c4c-assembly1_A  TM=9.901E-01  e=1.815E-88  Mus musculus

Radius of gyration: 31.69 Å; Cα contacts (8 Å, |Δi|>4): 1998; chains: 2; bounding box: 71×52×110 Å